Protein AF-A0A3M2E0A0-F1 (afdb_monomer_lite)

pLDDT: mean 79.87, std 16.5, range [24.3, 98.56]

Foldseek 3Di:
DDPVPPVCVFVVVQFVFDPPAFDAFDAFDWWKAFQDKFWDPLLCCQWFLPQHPQPADDDDQIRHDFFDKTKMKTKMFTFDDLDQKFQWKKKKWFAFLQWFFQDKAWAAPVLAGDAFDAGGWDFFDDDDSADDDDDDFRPFLQALQLLRFFFKKFFLDQQSFFPPLAAADAQQGAAWQVVNFQAQQLCCVVRVHPRVHTGHDGGRQLSLLLQQAGAADDLDDDDDDQGDSHRFGDQPQQERHPQWFDPASNQWYWDDPDPSHIDTDSHTDGIFHAFAPNGWHADNDIPPDRGHIDNRTDDDRDGQDRHPVRIDDSSTGMMMGTRHMGGGQGMIMMMTMIRGNDPPSHVSNPLQASVKIKMWMTGWGADDDDDDDGGNGHHSSNGHIHMDMDGSQKGWDKDWPGQEDEAFDKIKIKIKIAGSTQAKFAFKKKKKAKDLAFKFWDDKPPDWDDDRVRRMTMDTDGIHHRGRMDMMMTMIGTHDCPSQKIKMKMWMDTPSNNVTHMGIDMHGYWWDWDWDKAKAWVPQEDEAFDKIKIKMKIFTQTNFWWADDQPWKKKKFWPPQKDWDAQFKDKQNHTAHFFDDDPPMGIGRPPDDTAGHGGMMMIMTMMTGHNPDDFDKHWMKIWTWIATPISGHTDIDMDTRHHIHTYPFAAAAFWDWDDDAAFFAFKTKTFGPADFQKKKFKDKSNHGQFIWTDDPRMTMTGRGRGDHFQIWIWMWIDHVGHYIHPIHDTHTHHYQAQQAVQDPPQPPPFGHPPRQPQDPDRNHSTRHDQQQQQAPQAQPQPPPAGHPPSQPCDPDRRHNDSDDQQQQARQQPQQPPPAGHPPSQPLDPDRRHNDSDDFQQQQRQAPPQPPPDGHPPRQCQDFFSRHNTSDRDDDDQQQQFAEEEEEEELALQQQDFLADSPGRQLALCAPQALGHAAACVRHPDDRGPSPGSCGGNNSQQLLLVLCQLVPDLRHWYWYKYQDDDQDFAAGADGADDQRHAHDPDPDAFPCPDCRLEIDGGGHTDNPCSVLVNQQRVNYFPDDDTDHRPRTSYRHRYGFDNLLRHLVNVLVRVVVVLVPDPLSVQRHAEYEYEDAFDHRNPHDLLVSLLSCVVVVYAYAYEHESHDDPVGQVSSQSNNVSSPNHGHHYDRGSNSSNVVVVVVSVVRQFDAFQDQDDGSRSPDHNVVAVQAQPKDWPPDDDPNTDIDGWGGDPVRHYTDD

Sequence (1199 aa):
MTERQRHTWFAAVLYAGSALVAANARGDSVAQVQTSKRITAETVALIDPESGTSTGGGSSEVRLAVGDVITFRFQFTPVPNGAVRGLGGYITDYIPPNTQVVGARIVDRFGNTVTPRPGGLTADGWGQRGPGNFPPPLQEGSMSQLYADTGIFFSTDPRTARNPSDQLITVFNGIPMNPPPTGGNQLDERLGIPNGGTLYAHNQWDWVQTMAFGTKGELGPPVGGDIRVDGKGNTPHRYGSAVAGPDTWYGLEATQTGADLIEAAGNTGPWQRIYYPGSTTGVGSAATGAGTATRVGVPTAAGWDLSVDNPLPVGTNAVRYAVGELVVGEEYFAEISLKVLGLPLDPGLGTSGANANCAEVFGGDGSATSETKGGKDNPWRYFVPSPACVRLDLLFEVDVDKILAVVGDQLTYTIRVKNLSLSNHTNVVITDTYETGEVSFVSATGAPAVDTGTGTITWTIPTLAPSDEYTFTVVVDVTGTGDGSTLNRGTFVSTELPAGFSTIALTDLGQRALLHLDLTPSPSAAMPGATVSFTGTIRNDGNGDTAIDGQSAYVVTLPPGFSIVPGTSRIDGSPVPDPTGPGPRYTYTSGLVAPAAGASVTLTFDAAIDPTVSTGIYTSCLETWLRDVGFGKDINDARCTLGAIAVGAQRSDPPVVQAPLVTGDTCVSGTTTEADGTLIEVLVNGIIRGTATAAGGTWTVCGLPALYGGQHVTATATAPGELQSPESAPVIVDGRYACNDGADNDGDGIADFPGDPGCADPVDDDETDVPPECSDGIDNDGDGATDFPDDPSCSNADDTTESGLPECSDGIDNDGDGAADFPADTGCSDANDANEIDFAACQNGVDDDGDGFVDFPDDPGCHSAFDDDEVDLSFTPGDIRARMLLVFDTSGSMNWNTCGQNTFTGGDGSLECPGADVACSECSASGCGDGMANDSRLAKVKAGITNVISGFGEVDYALMRFHQRATAFACPRSNASLGAGGWQGGGAAPCGGGFAAGDLLVSFADDNKNTILRWIDGQSNYAGTPPPGMDWELRGTGTTPIAGTLASALAYLSSVQAADPVVSCRPYRVILVTDGEETCGGDPEAAAAALLAAGIPVHVIGFATTDPSIVANLDAIATAGGTGAAIVVSDDAALSAAMADIITDTVLVEQCNGLDDDCDGEIDEDFPDLGATCDNGELGVCRTTGTRVCRADGAGTTC

Structure (mmCIF, N/CA/C/O backbone):
data_AF-A0A3M2E0A0-F1
#
_entry.id   AF-A0A3M2E0A0-F1
#
loop_
_atom_site.group_PDB
_atom_site.id
_atom_site.type_symbol
_atom_site.label_atom_id
_atom_site.label_alt_id
_atom_site.label_comp_id
_atom_site.label_asym_id
_atom_site.label_entity_id
_atom_site.label_seq_id
_atom_site.pdbx_PDB_ins_code
_atom_site.Cartn_x
_atom_site.Cartn_y
_atom_site.Cartn_z
_atom_site.occupancy
_atom_site.B_iso_or_equiv
_atom_site.auth_seq_id
_atom_site.auth_comp_id
_atom_site.auth_asym_id
_atom_site.auth_atom_id
_atom_site.pdbx_PDB_model_num
ATOM 1 N N . MET A 1 1 ? -36.150 22.123 -7.046 1.00 25.14 1 MET A N 1
ATOM 2 C CA . MET A 1 1 ? -35.017 21.974 -6.112 1.00 25.14 1 MET A CA 1
ATOM 3 C C . MET A 1 1 ? -34.275 20.750 -6.591 1.00 25.14 1 MET A C 1
ATOM 5 O O . MET A 1 1 ? -34.850 19.672 -6.535 1.00 25.14 1 MET A O 1
ATOM 9 N N . THR A 1 2 ? -33.147 20.961 -7.262 1.00 24.64 2 THR A N 1
ATOM 10 C CA . THR A 1 2 ? -32.392 19.919 -7.967 1.00 24.64 2 THR A CA 1
ATOM 11 C C . THR A 1 2 ? -31.739 18.962 -6.969 1.00 24.64 2 THR A C 1
ATOM 13 O O . THR A 1 2 ? -31.379 19.373 -5.866 1.00 24.64 2 THR A O 1
ATOM 16 N N . GLU A 1 3 ? -31.617 17.694 -7.358 1.00 27.42 3 GLU A N 1
ATOM 17 C CA . GLU A 1 3 ? -31.048 16.568 -6.591 1.00 27.42 3 GLU A CA 1
ATOM 18 C C . GLU A 1 3 ? -29.735 16.909 -5.862 1.00 27.42 3 GLU A C 1
ATOM 20 O O . GLU A 1 3 ? -29.556 16.517 -4.713 1.00 27.42 3 GLU A O 1
ATOM 25 N N . ARG A 1 4 ? -28.901 17.784 -6.447 1.00 32.38 4 ARG A N 1
ATOM 26 C CA . ARG A 1 4 ? -27.647 18.299 -5.859 1.00 32.38 4 ARG A CA 1
ATOM 27 C C . ARG A 1 4 ? -27.775 19.004 -4.496 1.00 32.38 4 ARG A C 1
ATOM 29 O O . ARG A 1 4 ? -26.770 19.152 -3.818 1.00 32.38 4 ARG A O 1
ATOM 36 N N . GLN A 1 5 ? -28.960 19.465 -4.079 1.00 26.44 5 GLN A N 1
ATOM 37 C CA . GLN A 1 5 ? -29.132 20.186 -2.801 1.00 26.44 5 GLN A CA 1
ATOM 38 C C . GLN A 1 5 ? -29.616 19.319 -1.627 1.00 26.44 5 GLN A C 1
ATOM 40 O O . GLN A 1 5 ? -29.728 19.834 -0.513 1.00 26.44 5 GLN A O 1
ATOM 45 N N . ARG A 1 6 ? -29.926 18.030 -1.838 1.00 27.55 6 ARG A N 1
ATOM 46 C CA . ARG A 1 6 ? -30.378 17.149 -0.743 1.00 27.55 6 ARG A CA 1
ATOM 47 C C . ARG A 1 6 ? -29.223 16.504 0.028 1.00 27.55 6 ARG A C 1
ATOM 49 O O . ARG A 1 6 ? -29.350 16.347 1.237 1.00 27.55 6 ARG A O 1
ATOM 56 N N . HIS A 1 7 ? -28.088 16.228 -0.615 1.00 36.44 7 HIS A N 1
ATOM 57 C CA . HIS A 1 7 ? -26.983 15.475 0.005 1.00 36.44 7 HIS A CA 1
ATOM 58 C C . HIS A 1 7 ? -26.008 16.327 0.824 1.00 36.44 7 HIS A C 1
ATOM 60 O O . HIS A 1 7 ? -25.312 15.814 1.693 1.00 36.44 7 HIS A O 1
ATOM 66 N N . THR A 1 8 ? -26.057 17.654 0.690 1.00 31.89 8 THR A N 1
ATOM 67 C CA . THR A 1 8 ? -25.352 18.541 1.621 1.00 31.89 8 THR A CA 1
ATOM 68 C C . THR A 1 8 ? -25.995 18.578 3.006 1.00 31.89 8 THR A C 1
ATOM 70 O O . THR A 1 8 ? -25.327 18.984 3.938 1.00 31.89 8 THR A O 1
ATOM 73 N N . TRP A 1 9 ? -27.257 18.170 3.202 1.00 25.09 9 TRP A N 1
ATOM 74 C CA . TRP A 1 9 ? -27.895 18.274 4.526 1.00 25.09 9 TRP A CA 1
ATOM 75 C C . TRP A 1 9 ? -27.531 17.145 5.497 1.00 25.09 9 TRP A C 1
ATOM 77 O O . TRP A 1 9 ? -27.616 17.375 6.698 1.00 25.09 9 TRP A O 1
ATOM 87 N N . PHE A 1 10 ? -27.074 15.982 5.026 1.00 28.97 10 PHE A N 1
ATOM 88 C CA . PHE A 1 10 ? -26.612 14.914 5.923 1.00 28.97 10 PHE A CA 1
ATOM 89 C C . PHE A 1 10 ? -25.120 15.055 6.266 1.00 28.97 10 PHE A C 1
ATOM 91 O O . PHE A 1 10 ? -24.781 15.035 7.446 1.00 28.97 10 PHE A O 1
ATOM 98 N N . ALA A 1 11 ? -24.254 15.388 5.300 1.00 27.83 11 ALA A N 1
ATOM 99 C CA . ALA A 1 11 ? -22.846 15.698 5.584 1.00 27.83 11 ALA A CA 1
ATOM 100 C C . ALA A 1 11 ? -22.642 17.064 6.286 1.00 27.83 11 ALA A C 1
ATOM 102 O O . ALA A 1 11 ? -21.771 17.192 7.146 1.00 27.83 11 ALA A O 1
ATOM 103 N N . ALA A 1 12 ? -23.461 18.091 5.999 1.00 26.39 12 ALA A N 1
ATOM 104 C CA . ALA A 1 12 ? -23.314 19.396 6.663 1.00 26.39 12 ALA A CA 1
ATOM 105 C C . ALA A 1 12 ? -23.907 19.442 8.080 1.00 26.39 12 ALA A C 1
ATOM 107 O O . ALA A 1 12 ? -23.484 20.286 8.864 1.00 26.39 12 ALA A O 1
ATOM 108 N N . VAL A 1 13 ? -24.837 18.552 8.454 1.00 25.62 13 VAL A N 1
ATOM 109 C CA . VAL A 1 13 ? -25.300 18.457 9.857 1.00 25.62 13 VAL A CA 1
ATOM 110 C C . VAL A 1 13 ? -24.281 17.714 10.732 1.00 25.62 13 VAL A C 1
ATOM 112 O O . VAL A 1 13 ? -24.171 18.023 11.916 1.00 25.62 13 VAL A O 1
ATOM 115 N N . LEU A 1 14 ? -23.454 16.849 10.139 1.00 31.02 14 LEU A N 1
ATOM 116 C CA . LEU A 1 14 ? -22.340 16.162 10.801 1.00 31.02 14 LEU A CA 1
ATOM 117 C C . LEU A 1 14 ? -21.135 17.077 11.119 1.00 31.02 14 LEU A C 1
ATOM 119 O O . LEU A 1 14 ? -20.383 16.789 12.044 1.00 31.02 14 LEU A O 1
ATOM 123 N N . TYR A 1 15 ? -20.987 18.218 10.431 1.00 29.98 15 TYR A N 1
ATOM 124 C CA . TYR A 1 15 ? -19.846 19.137 10.615 1.00 29.98 15 TYR A CA 1
ATOM 125 C C . TYR A 1 15 ? -20.199 20.554 11.109 1.00 29.98 15 TYR A C 1
ATOM 127 O O . TYR A 1 15 ? -19.306 21.292 11.526 1.00 29.98 15 TYR A O 1
ATOM 135 N N . ALA A 1 16 ? -21.471 20.971 11.116 1.00 24.30 16 ALA A N 1
ATOM 136 C CA . ALA A 1 16 ? -21.845 22.358 11.443 1.00 24.30 16 ALA A CA 1
ATOM 137 C C . ALA A 1 16 ? -21.945 22.693 12.951 1.00 24.30 16 ALA A C 1
ATOM 139 O O . ALA A 1 16 ? -22.245 23.836 13.300 1.00 24.30 16 ALA A O 1
ATOM 140 N N . GLY A 1 17 ? -21.711 21.735 13.856 1.00 25.11 17 GLY A N 1
ATOM 141 C CA . GLY A 1 17 ? -21.880 21.929 15.306 1.00 25.11 17 GLY A CA 1
ATOM 142 C C . GLY A 1 17 ? -20.616 22.289 16.094 1.00 25.11 17 GLY A C 1
ATOM 143 O O . GLY A 1 17 ? -20.716 22.779 17.219 1.00 25.11 17 GLY A O 1
ATOM 144 N N . SER A 1 18 ? -19.431 22.078 15.527 1.00 31.61 18 SER A N 1
ATOM 145 C CA . SER A 1 18 ? -18.175 22.119 16.281 1.00 31.61 18 SER A CA 1
ATOM 146 C C . SER A 1 18 ? -17.355 23.339 15.884 1.00 31.61 18 SER A C 1
ATOM 148 O O . SER A 1 18 ? -16.418 23.256 15.095 1.00 31.61 18 SER A O 1
ATOM 150 N N . ALA A 1 19 ? -17.688 24.499 16.452 1.00 30.17 19 ALA A N 1
ATOM 151 C CA . ALA A 1 19 ? -16.702 25.565 16.569 1.00 30.17 19 ALA A CA 1
ATOM 152 C C . ALA A 1 19 ? -15.545 25.013 17.422 1.00 30.17 19 ALA A C 1
ATOM 154 O O . ALA A 1 19 ? -15.655 24.932 18.644 1.00 30.17 19 ALA A O 1
ATOM 155 N N . LEU A 1 20 ? -14.475 24.559 16.765 1.00 35.03 20 LEU A N 1
ATOM 156 C CA . LEU A 1 20 ? -13.244 24.072 17.385 1.00 35.03 20 LEU A CA 1
ATOM 157 C C . LEU A 1 20 ? -12.615 25.210 18.199 1.00 35.03 20 LEU A C 1
ATOM 159 O O . LEU A 1 20 ? -11.850 26.023 17.685 1.00 35.03 20 LEU A O 1
ATOM 163 N N . VAL A 1 21 ? -12.955 25.296 19.487 1.00 29.75 21 VAL A N 1
ATOM 164 C CA . VAL A 1 21 ? -12.311 26.216 20.432 1.00 29.75 21 VAL A CA 1
ATOM 165 C C . VAL A 1 21 ? -11.002 25.584 20.932 1.00 29.75 21 VAL A C 1
ATOM 167 O O . VAL A 1 21 ? -10.935 24.943 21.976 1.00 29.75 21 VAL A O 1
ATOM 170 N N . ALA A 1 22 ? -9.970 25.753 20.106 1.00 34.12 22 ALA A N 1
ATOM 171 C CA . ALA A 1 22 ? -8.659 26.324 20.427 1.00 34.12 22 ALA A CA 1
ATOM 172 C C . ALA A 1 22 ? -7.870 25.803 21.663 1.00 34.12 22 ALA A C 1
ATOM 174 O O . ALA A 1 22 ? -8.079 26.250 22.791 1.00 34.12 22 ALA A O 1
ATOM 175 N N . ALA A 1 23 ? -6.817 25.004 21.436 1.00 28.98 23 ALA A N 1
ATOM 176 C CA . ALA A 1 23 ? -5.549 25.091 22.184 1.00 28.98 23 ALA A CA 1
ATOM 177 C C . ALA A 1 23 ? -4.416 25.203 21.162 1.00 28.98 23 ALA A C 1
ATOM 179 O O . ALA A 1 23 ? -4.666 25.016 19.977 1.00 28.98 23 ALA A O 1
ATOM 180 N N . ASN A 1 24 ? -3.239 25.640 21.621 1.00 35.62 24 ASN A N 1
ATOM 181 C CA . ASN A 1 24 ? -2.112 26.068 20.785 1.00 35.62 24 ASN A CA 1
ATOM 182 C C . ASN A 1 24 ? -1.784 25.019 19.720 1.00 35.62 24 ASN A C 1
ATOM 184 O O . ASN A 1 24 ? -2.151 23.884 19.890 1.00 35.62 24 ASN A O 1
ATOM 188 N N . ALA A 1 25 ? -1.088 25.352 18.646 1.00 33.66 25 ALA A N 1
ATOM 189 C CA . ALA A 1 25 ? -0.454 24.368 17.771 1.00 33.66 25 ALA A CA 1
ATOM 190 C C . ALA A 1 25 ? 0.677 25.078 17.032 1.00 33.66 25 ALA A C 1
ATOM 192 O O . ALA A 1 25 ? 0.616 26.297 16.841 1.00 33.66 25 ALA A O 1
ATOM 193 N N . ARG A 1 26 ? 1.748 24.336 16.743 1.00 46.25 26 ARG A N 1
ATOM 194 C CA . ARG A 1 26 ? 2.978 24.848 16.137 1.00 46.25 26 ARG A CA 1
ATOM 195 C C . ARG A 1 26 ? 3.274 24.022 14.891 1.00 46.25 26 ARG A C 1
ATOM 197 O O . ARG A 1 26 ? 3.726 22.892 15.023 1.00 46.25 26 ARG A O 1
ATOM 204 N N . GLY A 1 27 ? 3.000 24.569 13.714 1.00 44.56 27 GLY A N 1
ATOM 205 C CA . GLY A 1 27 ? 3.701 24.165 12.498 1.00 44.56 27 GLY A CA 1
ATOM 206 C C . GLY A 1 27 ? 4.791 25.191 12.203 1.00 44.56 27 GLY A C 1
ATOM 207 O O . GLY A 1 27 ? 4.500 26.388 12.213 1.00 44.56 27 GLY A O 1
ATOM 208 N N . ASP A 1 28 ? 6.017 24.718 11.973 1.00 57.56 28 ASP A N 1
ATOM 209 C CA . ASP A 1 28 ? 7.123 25.532 11.453 1.00 57.56 28 ASP A CA 1
ATOM 210 C C . ASP A 1 28 ? 7.545 24.983 10.066 1.00 57.56 28 ASP A C 1
ATOM 212 O O . ASP A 1 28 ? 6.786 24.271 9.405 1.00 57.56 28 ASP A O 1
ATOM 216 N N . SER A 1 29 ? 8.736 25.334 9.580 1.00 66.44 29 SER A N 1
ATOM 217 C CA . SER A 1 29 ? 9.202 24.988 8.233 1.00 66.44 29 SER A CA 1
ATOM 218 C C . SER A 1 29 ? 9.464 23.487 8.083 1.00 66.44 29 SER A C 1
ATOM 220 O O . SER A 1 29 ? 10.291 22.919 8.799 1.00 66.44 29 SER A O 1
ATOM 222 N N . VAL A 1 30 ? 8.843 22.868 7.079 1.00 75.44 30 VAL A N 1
ATOM 223 C CA . VAL A 1 30 ? 9.239 21.556 6.547 1.00 75.44 30 VAL A CA 1
ATOM 224 C C . VAL A 1 30 ? 9.438 21.712 5.049 1.00 75.44 30 VAL A C 1
ATOM 226 O O . VAL A 1 30 ? 8.590 22.270 4.350 1.00 75.44 30 VAL A O 1
ATOM 229 N N . ALA A 1 31 ? 10.602 21.282 4.583 1.00 79.12 31 ALA A N 1
ATOM 230 C CA . ALA A 1 31 ? 10.926 21.263 3.171 1.00 79.12 31 ALA A CA 1
ATOM 231 C C . ALA A 1 31 ? 10.287 20.046 2.492 1.00 79.12 31 ALA A C 1
ATOM 233 O O . ALA A 1 31 ? 9.833 19.127 3.164 1.00 79.12 31 ALA A O 1
ATOM 234 N N . GLN A 1 32 ? 10.243 20.032 1.164 1.00 86.44 32 GLN A N 1
ATOM 235 C CA . GLN A 1 32 ? 9.711 18.908 0.394 1.00 86.44 32 GLN A CA 1
ATOM 236 C C . GLN A 1 32 ? 10.663 18.583 -0.740 1.00 86.44 32 GLN A C 1
ATOM 238 O O . GLN A 1 32 ? 11.119 19.489 -1.440 1.00 86.44 32 GLN A O 1
ATOM 243 N N . VAL A 1 33 ? 10.939 17.296 -0.913 1.00 88.19 33 VAL A N 1
ATOM 244 C CA . VAL A 1 33 ? 11.729 16.783 -2.027 1.00 88.19 33 VAL A CA 1
ATOM 245 C C . VAL A 1 33 ? 10.869 15.779 -2.774 1.00 88.19 33 VAL A C 1
ATOM 247 O O . VAL A 1 33 ? 10.400 14.805 -2.186 1.00 88.19 33 VAL A O 1
ATOM 250 N N . GLN A 1 34 ? 10.631 16.035 -4.059 1.00 90.38 34 GLN A N 1
ATOM 251 C CA . GLN A 1 34 ? 9.997 15.061 -4.931 1.00 90.38 34 GLN A CA 1
ATOM 252 C C . GLN A 1 34 ? 11.015 13.963 -5.198 1.00 90.38 34 GLN A C 1
ATOM 254 O O . GLN A 1 34 ? 12.001 14.191 -5.896 1.00 90.38 34 GLN A O 1
ATOM 259 N N . THR A 1 35 ? 10.798 12.799 -4.601 1.00 84.12 35 THR A N 1
ATOM 260 C CA . THR A 1 35 ? 11.689 11.653 -4.761 1.00 84.12 35 THR A CA 1
ATOM 261 C C . THR A 1 35 ? 11.424 10.982 -6.097 1.00 84.12 35 THR A C 1
ATOM 263 O O . THR A 1 35 ? 12.356 10.710 -6.842 1.00 84.12 35 THR A O 1
ATOM 266 N N . SER A 1 36 ? 10.157 10.828 -6.484 1.00 85.00 36 SER A N 1
ATOM 267 C CA . SER A 1 36 ? 9.843 10.193 -7.758 1.00 85.00 36 SER A CA 1
ATOM 268 C C . SER A 1 36 ? 8.610 10.759 -8.458 1.00 85.00 36 SER A C 1
ATOM 270 O O . SER A 1 36 ? 7.709 11.386 -7.883 1.00 85.00 36 SER A O 1
ATOM 272 N N . LYS A 1 37 ? 8.591 10.525 -9.767 1.00 91.69 37 LYS A N 1
ATOM 273 C CA . LYS A 1 37 ? 7.400 10.556 -10.599 1.00 91.69 37 LYS A CA 1
ATOM 274 C C . LYS A 1 37 ? 7.448 9.324 -11.485 1.00 91.69 37 LYS A C 1
ATOM 276 O O . LYS A 1 37 ? 8.465 9.088 -12.128 1.00 91.69 37 LYS A O 1
ATOM 281 N N . ARG A 1 38 ? 6.362 8.565 -11.494 1.00 91.00 38 ARG A N 1
ATOM 282 C CA . ARG A 1 38 ? 6.333 7.198 -12.005 1.00 91.00 38 ARG A CA 1
ATOM 283 C C . ARG A 1 38 ? 5.173 6.996 -12.952 1.00 91.00 38 ARG A C 1
ATOM 285 O O . ARG A 1 38 ? 4.136 7.653 -12.814 1.00 91.00 38 ARG A O 1
ATOM 292 N N . ILE A 1 39 ? 5.359 6.087 -13.895 1.00 91.56 39 ILE A N 1
ATOM 293 C CA . ILE A 1 39 ? 4.249 5.468 -14.611 1.00 91.56 39 ILE A CA 1
ATOM 294 C C . ILE A 1 39 ? 3.670 4.382 -13.710 1.00 91.56 39 ILE A C 1
ATOM 296 O O . ILE A 1 39 ? 4.391 3.713 -12.981 1.00 91.56 39 ILE A O 1
ATOM 300 N N . THR A 1 40 ? 2.351 4.278 -13.692 1.00 89.94 40 THR A N 1
ATOM 301 C CA . THR A 1 40 ? 1.657 3.255 -12.901 1.00 89.94 40 THR A CA 1
ATOM 302 C C . THR A 1 40 ? 1.709 1.898 -13.605 1.00 89.94 40 THR A C 1
ATOM 304 O O . THR A 1 40 ? 1.921 1.860 -14.819 1.00 89.94 40 THR A O 1
ATOM 307 N N . ALA A 1 41 ? 1.507 0.799 -12.873 1.00 84.81 41 ALA A N 1
ATOM 308 C CA . ALA A 1 41 ? 1.516 -0.550 -13.447 1.00 84.81 41 ALA A CA 1
ATOM 309 C C . ALA A 1 41 ? 0.488 -0.689 -14.584 1.00 84.81 41 ALA A C 1
ATOM 311 O O . ALA A 1 41 ? 0.793 -1.240 -15.634 1.00 84.81 41 ALA A O 1
ATOM 312 N N . GLU A 1 42 ? -0.677 -0.058 -14.442 1.00 84.62 42 GLU A N 1
ATOM 313 C CA . GLU A 1 42 ? -1.731 -0.031 -15.458 1.00 84.62 42 GLU A CA 1
ATOM 314 C C . GLU A 1 42 ? -1.300 0.733 -16.716 1.00 84.62 42 GLU A C 1
ATOM 316 O O . GLU A 1 42 ? -1.746 0.442 -17.820 1.00 84.62 42 GLU A O 1
ATOM 321 N N . THR A 1 43 ? -0.421 1.727 -16.567 1.00 90.38 43 THR A N 1
ATOM 322 C CA . THR A 1 43 ? 0.154 2.438 -17.718 1.00 90.38 43 THR A CA 1
ATOM 323 C C . THR A 1 43 ? 1.236 1.619 -18.394 1.00 90.38 43 THR A C 1
ATOM 325 O O . THR A 1 43 ? 1.313 1.661 -19.615 1.00 90.38 43 THR A O 1
ATOM 328 N N . VAL A 1 44 ? 2.050 0.890 -17.624 1.00 89.19 44 VAL A N 1
ATOM 329 C CA . VAL A 1 44 ? 3.056 -0.038 -18.157 1.00 89.19 44 VAL A CA 1
ATOM 330 C C . VAL A 1 44 ? 2.365 -1.116 -18.987 1.00 89.19 44 VAL A C 1
ATOM 332 O O . VAL A 1 44 ? 2.647 -1.204 -20.174 1.00 89.19 44 VAL A O 1
ATOM 335 N N . ALA A 1 45 ? 1.381 -1.814 -18.416 1.00 79.62 45 ALA A N 1
ATOM 336 C CA . ALA A 1 45 ? 0.601 -2.848 -19.100 1.00 79.62 45 ALA A CA 1
ATOM 337 C C . ALA A 1 45 ? -0.179 -2.333 -20.322 1.00 79.62 45 ALA A C 1
ATOM 339 O O . ALA A 1 45 ? -0.518 -3.080 -21.227 1.00 79.62 45 ALA A O 1
ATOM 340 N N . LEU A 1 46 ? -0.480 -1.035 -20.390 1.00 84.88 46 LEU A N 1
ATOM 341 C CA . LEU A 1 46 ? -1.118 -0.455 -21.569 1.00 84.88 46 LEU A CA 1
ATOM 342 C C . LEU A 1 46 ? -0.131 -0.224 -22.723 1.00 84.88 46 LEU A C 1
ATOM 344 O O . LEU A 1 46 ? -0.517 -0.336 -23.888 1.00 84.88 46 LEU A O 1
ATOM 348 N N . ILE A 1 47 ? 1.107 0.179 -22.418 1.00 87.88 47 ILE A N 1
ATOM 349 C CA . ILE A 1 47 ? 2.065 0.692 -23.415 1.00 87.88 47 ILE A CA 1
ATOM 350 C C . ILE A 1 47 ? 3.262 -0.218 -23.663 1.00 87.88 47 ILE A C 1
ATOM 352 O O . ILE A 1 47 ? 4.112 0.135 -24.487 1.00 87.88 47 ILE A O 1
ATOM 356 N N . ASP A 1 48 ? 3.350 -1.334 -22.942 1.00 86.94 48 ASP A N 1
ATOM 357 C CA . ASP A 1 48 ? 4.402 -2.321 -23.118 1.00 86.94 48 ASP A CA 1
ATOM 358 C C . ASP A 1 48 ? 4.505 -2.715 -24.605 1.00 86.94 48 ASP A C 1
ATOM 360 O O . ASP A 1 48 ? 3.487 -2.930 -25.271 1.00 86.94 48 ASP A O 1
ATOM 364 N N . PRO A 1 49 ? 5.703 -2.688 -25.204 1.00 83.50 49 PRO A N 1
ATOM 365 C CA . PRO A 1 49 ? 5.816 -2.862 -26.642 1.00 83.50 49 PRO A CA 1
ATOM 366 C C . PRO A 1 49 ? 5.440 -4.279 -27.095 1.00 83.50 49 PRO A C 1
ATOM 368 O O . PRO A 1 49 ? 4.883 -4.407 -28.190 1.00 83.50 49 PRO A O 1
ATOM 371 N N . GLU A 1 50 ? 5.672 -5.297 -26.267 1.00 78.75 50 GLU A N 1
ATOM 372 C CA . GLU A 1 50 ? 5.341 -6.695 -26.564 1.00 78.75 50 GLU A CA 1
ATOM 373 C C . GLU A 1 50 ? 3.927 -7.019 -26.087 1.00 78.75 50 GLU A C 1
ATOM 375 O O . GLU A 1 50 ? 3.062 -7.314 -26.915 1.00 78.75 50 GLU A O 1
ATOM 380 N N . SER A 1 51 ? 3.650 -6.797 -24.808 1.00 69.31 51 SER A N 1
ATOM 381 C CA . SER A 1 51 ? 2.420 -7.258 -24.165 1.00 69.31 51 SER A CA 1
ATOM 382 C C . SER A 1 51 ? 1.332 -6.175 -24.036 1.00 69.31 51 SER A C 1
ATOM 384 O O . SER A 1 51 ? 0.189 -6.418 -23.669 1.00 69.31 51 SER A O 1
ATOM 386 N N . GLY A 1 52 ? 1.636 -4.927 -24.400 1.00 72.12 52 GLY A N 1
ATOM 387 C CA . GLY A 1 52 ? 0.748 -3.805 -24.110 1.00 72.12 52 GLY A CA 1
ATOM 388 C C . GLY A 1 52 ? -0.570 -3.821 -24.887 1.00 72.12 52 GLY A C 1
ATOM 389 O O . GLY A 1 52 ? -0.600 -4.001 -26.104 1.00 72.12 52 GLY A O 1
ATOM 390 N N . THR A 1 53 ? -1.688 -3.503 -24.239 1.00 75.06 53 THR A N 1
ATOM 391 C CA . THR A 1 53 ? -3.010 -3.563 -24.903 1.00 75.06 53 THR A CA 1
ATOM 392 C C . THR A 1 53 ? -3.341 -2.379 -25.808 1.00 75.06 53 THR A C 1
ATOM 394 O O . THR A 1 53 ? -4.346 -2.375 -26.530 1.00 75.06 53 THR A O 1
ATOM 397 N N . SER A 1 54 ? -2.492 -1.349 -25.846 1.00 80.88 54 SER A N 1
ATOM 398 C CA . SER A 1 54 ? -2.677 -0.256 -26.795 1.00 80.88 54 SER A CA 1
ATOM 399 C C . SER A 1 54 ? -2.502 -0.741 -28.236 1.00 80.88 54 SER A C 1
ATOM 401 O O . SER A 1 54 ? -1.495 -1.330 -28.620 1.00 80.88 54 SER A O 1
ATOM 403 N N . THR A 1 55 ? -3.456 -0.392 -29.097 1.00 74.75 55 THR A N 1
ATOM 404 C CA . THR A 1 55 ? -3.381 -0.656 -30.549 1.00 74.75 55 THR A CA 1
ATOM 405 C C . THR A 1 55 ? -2.588 0.416 -31.315 1.00 74.75 55 THR A C 1
ATOM 407 O O . THR A 1 55 ? -2.557 0.436 -32.552 1.00 74.75 55 THR A O 1
ATOM 410 N N . GLY A 1 56 ? -1.975 1.369 -30.609 1.00 68.06 56 GLY A N 1
ATOM 411 C CA . GLY A 1 56 ? -1.159 2.422 -31.206 1.00 68.06 56 GLY A CA 1
ATOM 412 C C . GLY A 1 56 ? 0.258 1.948 -31.530 1.00 68.06 56 GLY A C 1
ATOM 413 O O . GLY A 1 56 ? 0.838 1.190 -30.778 1.00 68.06 56 GLY A O 1
ATOM 414 N N . GLY A 1 57 ? 0.860 2.403 -32.638 1.00 59.19 57 GLY A N 1
ATOM 415 C CA . GLY A 1 57 ? 2.230 1.961 -32.986 1.00 59.19 57 GLY A CA 1
ATOM 416 C C . GLY A 1 57 ? 2.782 2.367 -34.357 1.00 59.19 57 GLY A C 1
ATOM 417 O O . GLY A 1 57 ? 3.917 2.059 -34.697 1.00 59.19 57 GLY A O 1
ATOM 418 N N . GLY A 1 58 ? 2.021 3.095 -35.181 1.00 49.12 58 GLY A N 1
ATOM 419 C CA . GLY A 1 58 ? 2.432 3.387 -36.562 1.00 49.12 58 GLY A CA 1
ATOM 420 C C . GLY A 1 58 ? 3.415 4.553 -36.769 1.00 49.12 58 GLY A C 1
ATOM 421 O O . GLY A 1 58 ? 3.819 4.779 -37.912 1.00 49.12 58 GLY A O 1
ATOM 422 N N . SER A 1 59 ? 3.761 5.343 -35.734 1.00 49.81 59 SER A N 1
ATOM 423 C CA . SER A 1 59 ? 4.625 6.537 -35.900 1.00 49.81 59 SER A CA 1
ATOM 424 C C . SER A 1 59 ? 5.297 7.131 -34.640 1.00 49.81 59 SER A C 1
ATOM 426 O O . SER A 1 59 ? 5.863 8.221 -34.745 1.00 49.81 59 SER A O 1
ATOM 428 N N . SER A 1 60 ? 5.222 6.500 -33.463 1.00 60.53 60 SER A N 1
ATOM 429 C CA . SER A 1 60 ? 5.768 7.003 -32.182 1.00 60.53 60 SER A CA 1
ATOM 430 C C . SER A 1 60 ? 6.780 6.029 -31.570 1.00 60.53 60 SER A C 1
ATOM 432 O O . SER A 1 60 ? 6.761 4.857 -31.901 1.00 60.53 60 SER A O 1
ATOM 434 N N . GLU A 1 61 ? 7.656 6.518 -30.687 1.00 78.69 61 GLU A N 1
ATOM 435 C CA . GLU A 1 61 ? 8.661 5.734 -29.933 1.00 78.69 61 GLU A CA 1
ATOM 436 C C . GLU A 1 61 ? 8.036 4.748 -28.923 1.00 78.69 61 GLU A C 1
ATOM 438 O O . GLU A 1 61 ? 8.723 3.851 -28.463 1.00 78.69 61 GLU A O 1
ATOM 443 N N . VAL A 1 62 ? 6.738 4.888 -28.622 1.00 84.69 62 VAL A N 1
ATOM 444 C CA . VAL A 1 62 ? 5.964 4.098 -27.644 1.00 84.69 62 VAL A CA 1
ATOM 445 C C . VAL A 1 62 ? 4.682 3.569 -28.300 1.00 84.69 62 VAL A C 1
ATOM 447 O O . VAL A 1 62 ? 4.108 4.270 -29.154 1.00 84.69 62 VAL A O 1
ATOM 450 N N . ARG A 1 63 ? 4.226 2.377 -27.881 1.00 85.44 63 ARG A N 1
ATOM 451 C CA . ARG A 1 63 ? 2.943 1.751 -28.248 1.00 85.44 63 ARG A CA 1
ATOM 452 C C . ARG A 1 63 ? 1.786 2.473 -27.541 1.00 85.44 63 ARG A C 1
ATOM 454 O O . ARG A 1 63 ? 1.437 2.171 -26.410 1.00 85.44 63 ARG A O 1
ATOM 461 N N . LEU A 1 64 ? 1.259 3.532 -28.161 1.00 87.44 64 LEU A N 1
ATOM 462 C CA . LEU A 1 64 ? 0.219 4.378 -27.560 1.00 87.44 64 LEU A CA 1
ATOM 463 C C . LEU A 1 64 ? -0.731 4.943 -28.625 1.00 87.44 64 LEU A C 1
ATOM 465 O O . LEU A 1 64 ? -0.292 5.360 -29.704 1.00 87.44 64 LEU A O 1
ATOM 469 N N . ALA A 1 65 ? -2.034 4.991 -28.343 1.00 87.38 65 ALA A N 1
ATOM 470 C CA . ALA A 1 65 ? -3.072 5.460 -29.260 1.00 87.38 65 ALA A CA 1
ATOM 471 C C . ALA A 1 65 ? -3.799 6.711 -28.745 1.00 87.38 65 ALA A C 1
ATOM 473 O O . ALA A 1 65 ? -3.826 7.040 -27.561 1.00 87.38 65 ALA A O 1
ATOM 474 N N . VAL A 1 66 ? -4.430 7.447 -29.666 1.00 89.69 66 VAL A N 1
ATOM 475 C CA . VAL A 1 66 ? -5.336 8.542 -29.292 1.00 89.69 66 VAL A CA 1
ATOM 476 C C . VAL A 1 66 ? -6.598 7.947 -28.679 1.00 89.69 66 VAL A C 1
ATOM 478 O O . VAL A 1 66 ? -7.312 7.204 -29.347 1.00 89.69 66 VAL A O 1
ATOM 481 N N . GLY A 1 67 ? -6.921 8.353 -27.454 1.00 88.69 67 GLY A N 1
ATOM 482 C CA . GLY A 1 67 ? -8.063 7.846 -26.696 1.00 88.69 67 GLY A CA 1
ATOM 483 C C . GLY A 1 67 ? -7.665 7.110 -25.421 1.00 88.69 67 GLY A C 1
ATOM 484 O O . GLY A 1 67 ? -8.446 7.160 -24.470 1.00 88.69 67 GLY A O 1
ATOM 485 N N . ASP A 1 68 ? -6.462 6.541 -25.400 1.00 90.31 68 ASP A N 1
ATOM 486 C CA . ASP A 1 68 ? -5.879 5.815 -24.273 1.00 90.31 68 ASP A CA 1
ATOM 487 C C . ASP A 1 68 ? -5.772 6.696 -23.028 1.00 90.31 68 ASP A C 1
ATOM 489 O O . ASP A 1 68 ? -5.601 7.917 -23.130 1.00 90.31 68 ASP A O 1
ATOM 493 N N . VAL A 1 69 ? -5.883 6.084 -21.849 1.00 92.56 69 VAL A N 1
ATOM 494 C CA . VAL A 1 69 ? -5.732 6.762 -20.558 1.00 92.56 69 VAL A CA 1
ATOM 495 C C . VAL A 1 69 ? -4.466 6.255 -19.887 1.00 92.56 69 VAL A C 1
ATOM 497 O O . VAL A 1 69 ? -4.370 5.084 -19.555 1.00 92.56 69 VAL A O 1
ATOM 500 N N . ILE A 1 70 ? -3.519 7.162 -19.666 1.00 93.31 70 ILE A N 1
ATOM 501 C CA . ILE A 1 70 ? -2.269 6.901 -18.948 1.00 93.31 70 ILE A CA 1
ATOM 502 C C . ILE A 1 70 ? -2.327 7.566 -17.573 1.00 93.31 70 ILE A C 1
ATOM 504 O O . ILE A 1 70 ? -2.832 8.685 -17.441 1.00 93.31 70 ILE A O 1
ATOM 508 N N . THR A 1 71 ? -1.797 6.906 -16.552 1.00 94.12 71 THR A N 1
ATOM 509 C CA . THR A 1 71 ? -1.803 7.377 -15.165 1.00 94.12 71 THR A CA 1
ATOM 510 C C . THR A 1 71 ? -0.380 7.489 -14.626 1.00 94.12 71 THR A C 1
ATOM 512 O O . THR A 1 71 ? 0.435 6.573 -14.735 1.00 94.12 71 THR A O 1
ATOM 515 N N . PHE A 1 72 ? -0.091 8.629 -14.002 1.00 94.81 72 PHE A N 1
ATOM 516 C CA . PHE A 1 72 ? 1.183 8.899 -13.346 1.00 94.81 72 PHE A CA 1
ATOM 517 C C . PHE A 1 72 ? 0.992 9.020 -11.841 1.00 94.81 72 PHE A C 1
ATOM 519 O O . PHE A 1 72 ? 0.038 9.665 -11.396 1.00 94.81 72 PHE A O 1
ATOM 526 N N . ARG A 1 73 ? 1.942 8.478 -11.075 1.00 93.31 73 ARG A N 1
ATOM 527 C CA . ARG A 1 73 ? 2.010 8.611 -9.617 1.00 93.31 73 ARG A CA 1
ATOM 528 C C . ARG A 1 73 ? 3.170 9.517 -9.220 1.00 93.31 73 ARG A C 1
ATOM 530 O O . ARG A 1 73 ? 4.278 9.416 -9.743 1.00 93.31 73 ARG A O 1
ATOM 537 N N . PHE A 1 74 ? 2.900 10.427 -8.297 1.00 93.00 74 PHE A N 1
ATOM 538 C CA . PHE A 1 74 ? 3.877 11.332 -7.699 1.00 93.00 74 PHE A CA 1
ATOM 539 C C . PHE A 1 74 ? 4.202 10.842 -6.299 1.00 93.00 74 PHE A C 1
ATOM 541 O O . PHE A 1 74 ? 3.281 10.500 -5.563 1.00 93.00 74 PHE A O 1
ATOM 548 N N . GLN A 1 75 ? 5.472 10.889 -5.917 1.00 91.12 75 GLN A N 1
ATOM 549 C CA . GLN A 1 75 ? 5.916 10.638 -4.550 1.00 91.12 75 GLN A CA 1
ATOM 550 C C . GLN A 1 75 ? 6.795 11.795 -4.105 1.00 91.12 75 GLN A C 1
ATOM 552 O O . GLN A 1 75 ? 7.688 12.243 -4.834 1.00 91.12 75 GLN A O 1
ATOM 557 N N . PHE A 1 76 ? 6.564 12.268 -2.890 1.00 91.06 76 PHE A N 1
ATOM 558 C CA . PHE A 1 76 ? 7.477 13.205 -2.264 1.00 91.06 76 PHE A CA 1
ATOM 559 C C . PHE A 1 76 ? 7.605 12.958 -0.770 1.00 91.06 76 PHE A C 1
ATOM 561 O O . PHE A 1 76 ? 6.677 12.489 -0.103 1.00 91.06 76 PHE A O 1
ATOM 568 N N . THR A 1 77 ? 8.769 13.344 -0.260 1.00 89.00 77 THR A N 1
ATOM 569 C CA . THR A 1 77 ? 9.159 13.158 1.132 1.00 89.00 77 THR A CA 1
ATOM 570 C C . THR A 1 77 ? 9.337 14.529 1.785 1.00 89.00 77 THR A C 1
ATOM 572 O O . THR A 1 77 ? 10.069 15.380 1.257 1.00 89.00 77 THR A O 1
ATOM 575 N N . PRO A 1 78 ? 8.654 14.809 2.909 1.00 86.94 78 PRO A N 1
ATOM 576 C CA . PRO A 1 78 ? 8.898 16.005 3.696 1.00 86.94 78 PRO A CA 1
ATOM 577 C C . PRO A 1 78 ? 10.209 15.875 4.467 1.00 86.94 78 PRO A C 1
ATOM 579 O O . PRO A 1 78 ? 10.414 14.907 5.185 1.00 86.94 78 PRO A O 1
ATOM 582 N N . VAL A 1 79 ? 11.051 16.900 4.378 1.00 81.75 79 VAL A N 1
ATOM 583 C CA . VAL A 1 79 ? 12.407 16.922 4.932 1.00 81.75 79 VAL A CA 1
ATOM 584 C C . VAL A 1 79 ? 12.490 17.948 6.073 1.00 81.75 79 VAL A C 1
ATOM 586 O O . VAL A 1 79 ? 12.000 19.080 5.926 1.00 81.75 79 VAL A O 1
ATOM 589 N N . PRO A 1 80 ? 13.100 17.613 7.227 1.00 75.75 80 PRO A N 1
ATOM 590 C CA . PRO A 1 80 ? 13.066 18.469 8.405 1.00 75.75 80 PRO A CA 1
ATOM 591 C C . PRO A 1 80 ? 13.855 19.764 8.207 1.00 75.75 80 PRO A C 1
ATOM 593 O O . PRO A 1 80 ? 15.001 19.766 7.764 1.00 75.75 80 PRO A O 1
ATOM 596 N N . ASN A 1 81 ? 13.264 20.883 8.630 1.00 68.44 81 ASN A N 1
ATOM 597 C CA . ASN A 1 81 ? 13.874 22.213 8.547 1.00 68.44 81 ASN A CA 1
ATOM 598 C C . ASN A 1 81 ? 13.619 23.023 9.829 1.00 68.44 81 ASN A C 1
ATOM 600 O O . ASN A 1 81 ? 12.969 24.065 9.864 1.00 68.44 81 ASN A O 1
ATOM 604 N N . GLY A 1 82 ? 14.127 22.506 10.947 1.00 63.12 82 GLY A N 1
ATOM 605 C CA . GLY A 1 82 ? 13.880 23.089 12.270 1.00 63.12 82 GLY A CA 1
ATOM 606 C C . GLY A 1 82 ? 12.520 22.726 12.881 1.00 63.12 82 GLY A C 1
ATOM 607 O O . GLY A 1 82 ? 12.327 23.008 14.066 1.00 63.12 82 GLY A O 1
ATOM 608 N N . ALA A 1 83 ? 11.659 22.039 12.123 1.00 68.31 83 ALA A N 1
ATOM 609 C CA . ALA A 1 83 ? 10.478 21.309 12.575 1.00 68.31 83 ALA A CA 1
ATOM 610 C C . ALA A 1 83 ? 10.319 19.976 11.833 1.00 68.31 83 ALA A C 1
ATOM 612 O O . ALA A 1 83 ? 10.978 19.721 10.826 1.00 68.31 83 ALA A O 1
ATOM 613 N N . VAL A 1 84 ? 9.420 19.150 12.369 1.00 71.00 84 VAL A N 1
ATOM 614 C CA . VAL A 1 84 ? 9.007 17.850 11.822 1.00 71.00 84 VAL A CA 1
ATOM 615 C C . VAL A 1 84 ? 7.570 17.874 11.289 1.00 71.00 84 VAL A C 1
ATOM 617 O O . VAL A 1 84 ? 7.057 16.846 10.864 1.00 71.00 84 VAL A O 1
ATOM 620 N N . ARG A 1 85 ? 6.910 19.043 11.308 1.00 75.44 85 ARG A N 1
ATOM 621 C CA . ARG A 1 85 ? 5.555 19.246 10.775 1.00 75.44 85 ARG A CA 1
ATOM 622 C C . ARG A 1 85 ? 5.443 20.536 9.979 1.00 75.44 85 ARG A C 1
ATOM 624 O O . ARG A 1 85 ? 5.829 21.591 10.480 1.00 75.44 85 ARG A O 1
ATOM 631 N N . GLY A 1 86 ? 4.920 20.428 8.760 1.00 76.12 86 GLY A N 1
ATOM 632 C CA . GLY A 1 86 ? 4.765 21.521 7.802 1.00 76.12 86 GLY A CA 1
ATOM 633 C C . GLY A 1 86 ? 3.318 21.986 7.675 1.00 76.12 86 GLY A C 1
ATOM 634 O O . GLY A 1 86 ? 2.385 21.192 7.773 1.00 76.12 86 GLY A O 1
ATOM 635 N N . LEU A 1 87 ? 3.123 23.280 7.412 1.00 75.06 87 LEU A N 1
ATOM 636 C CA . LEU A 1 87 ? 1.788 23.888 7.360 1.00 75.06 87 LEU A CA 1
ATOM 637 C C . LEU A 1 87 ? 0.969 23.503 6.115 1.00 75.06 87 LEU A C 1
ATOM 639 O O . LEU A 1 87 ? -0.262 23.515 6.174 1.00 75.06 87 LEU A O 1
ATOM 643 N N . GLY A 1 88 ? 1.630 23.159 5.008 1.00 82.00 88 GLY A N 1
ATOM 644 C CA . GLY A 1 88 ? 0.979 22.755 3.764 1.00 82.00 88 GLY A CA 1
ATOM 645 C C . GLY A 1 88 ? 1.953 22.197 2.728 1.00 82.00 88 GLY A C 1
ATOM 646 O O . GLY A 1 88 ? 3.002 22.803 2.489 1.00 82.00 88 GLY A O 1
ATOM 647 N N . GLY A 1 89 ? 1.578 21.079 2.107 1.00 88.81 89 GLY A N 1
ATOM 648 C CA . GLY A 1 89 ? 2.242 20.492 0.944 1.00 88.81 89 GLY A CA 1
ATOM 649 C C . GLY A 1 89 ? 1.519 20.764 -0.365 1.00 88.81 89 GLY A C 1
ATOM 650 O O . GLY A 1 89 ? 0.286 20.696 -0.418 1.00 88.81 89 GLY A O 1
ATOM 651 N N . TYR A 1 90 ? 2.290 21.060 -1.413 1.00 92.12 90 TYR A N 1
ATOM 652 C CA . TYR A 1 90 ? 1.767 21.329 -2.746 1.00 92.12 90 TYR A CA 1
ATOM 653 C C . TYR A 1 90 ? 2.543 20.548 -3.799 1.00 92.12 90 TYR A C 1
ATOM 655 O O . TYR A 1 90 ? 3.759 20.683 -3.894 1.00 92.12 90 TYR A O 1
ATOM 663 N N . ILE A 1 91 ? 1.822 19.804 -4.635 1.00 94.94 91 ILE A N 1
ATOM 664 C CA . ILE A 1 91 ? 2.352 19.165 -5.847 1.00 94.94 91 ILE A CA 1
ATOM 665 C C . ILE A 1 91 ? 1.704 19.842 -7.044 1.00 94.94 91 ILE A C 1
ATOM 667 O O . ILE A 1 91 ? 0.494 20.049 -7.034 1.00 94.94 91 ILE A O 1
ATOM 671 N N . THR A 1 92 ? 2.467 20.173 -8.078 1.00 96.81 92 THR A N 1
ATOM 672 C CA . THR A 1 92 ? 1.945 20.689 -9.347 1.00 96.81 92 THR A CA 1
ATOM 673 C C . THR A 1 92 ? 2.381 19.785 -10.485 1.00 96.81 92 THR A C 1
ATOM 675 O O . THR A 1 92 ? 3.573 19.678 -10.745 1.00 96.81 92 THR A O 1
ATOM 678 N N . ASP A 1 93 ? 1.425 19.176 -11.180 1.00 97.75 93 ASP A N 1
ATOM 679 C CA . ASP A 1 93 ? 1.666 18.506 -12.453 1.00 97.75 93 ASP A CA 1
ATOM 680 C C . ASP A 1 93 ? 1.523 19.480 -13.622 1.00 97.75 93 ASP A C 1
ATOM 682 O O . ASP A 1 93 ? 0.577 20.272 -13.660 1.00 97.75 93 ASP A O 1
ATOM 686 N N . TYR A 1 94 ? 2.443 19.401 -14.583 1.00 97.38 94 TYR A N 1
ATOM 687 C CA . TYR A 1 94 ? 2.419 20.185 -15.813 1.00 97.38 94 TYR A CA 1
ATOM 688 C C . TYR A 1 94 ? 1.847 19.367 -16.968 1.00 97.38 94 TYR A C 1
ATOM 690 O O . TYR A 1 94 ? 2.514 18.478 -17.504 1.00 97.38 94 TYR A O 1
ATOM 698 N N . ILE A 1 95 ? 0.628 19.717 -17.382 1.00 97.56 95 ILE A N 1
ATOM 699 C CA . ILE A 1 95 ? -0.158 18.917 -18.324 1.00 97.56 95 ILE A CA 1
ATOM 700 C C . ILE A 1 95 ? 0.417 19.045 -19.745 1.00 97.56 95 ILE A C 1
ATOM 702 O O . ILE A 1 95 ? 0.480 20.162 -20.273 1.00 97.56 95 ILE A O 1
ATOM 706 N N . PRO A 1 96 ? 0.815 17.930 -20.388 1.00 95.38 96 PRO A N 1
ATOM 707 C CA . PRO A 1 96 ? 1.258 17.926 -21.775 1.00 95.38 96 PRO A CA 1
ATOM 708 C C . PRO A 1 96 ? 0.163 18.445 -22.731 1.00 95.38 96 PRO A C 1
ATOM 710 O O . PRO A 1 96 ? -1.001 18.077 -22.583 1.00 95.38 96 PRO A O 1
ATOM 713 N N . PRO A 1 97 ? 0.487 19.265 -23.749 1.00 93.44 97 PRO A N 1
ATOM 714 C CA . PRO A 1 97 ? -0.519 19.853 -24.640 1.00 93.44 97 PRO A CA 1
ATOM 715 C C . PRO A 1 97 ? -1.377 18.857 -25.433 1.00 93.44 97 PRO A C 1
ATOM 717 O O . PRO A 1 97 ? -2.496 19.203 -25.813 1.00 93.44 97 PRO A O 1
ATOM 720 N N . ASN A 1 98 ? -0.869 17.651 -25.713 1.00 94.38 98 ASN A N 1
ATOM 721 C CA . ASN A 1 98 ? -1.616 16.618 -26.434 1.00 94.38 98 ASN A CA 1
ATOM 722 C C . ASN A 1 98 ? -2.296 15.612 -25.496 1.00 94.38 98 ASN A C 1
ATOM 724 O O . ASN A 1 98 ? -2.555 14.475 -25.890 1.00 94.38 98 ASN A O 1
ATOM 728 N N . THR A 1 99 ? -2.617 16.013 -24.269 1.00 95.94 99 THR A N 1
ATOM 729 C CA . THR A 1 99 ? -3.405 15.200 -23.342 1.00 95.94 99 THR A CA 1
ATOM 730 C C . THR A 1 99 ? -4.573 15.983 -22.753 1.00 95.94 99 THR A C 1
ATOM 732 O O . THR A 1 99 ? -4.711 17.196 -22.928 1.00 95.94 99 THR A O 1
ATOM 735 N N . GLN A 1 100 ? -5.466 15.269 -22.077 1.00 97.12 100 GLN A N 1
ATOM 736 C CA . GLN A 1 100 ? -6.594 15.840 -21.363 1.00 97.12 100 GLN A CA 1
ATOM 737 C C . GLN A 1 100 ? -6.751 15.162 -20.007 1.00 97.12 100 GLN A C 1
ATOM 739 O O . GLN A 1 100 ? -6.808 13.941 -19.927 1.00 97.12 100 GLN A O 1
ATOM 744 N N . VAL A 1 101 ? -6.869 15.943 -18.937 1.00 98.19 101 VAL A N 1
ATOM 745 C CA . VAL A 1 101 ? -7.049 15.387 -17.590 1.00 98.19 101 VAL A CA 1
ATOM 746 C C . VAL A 1 101 ? -8.444 14.772 -17.466 1.00 98.19 101 VAL A C 1
ATOM 748 O O . VAL A 1 101 ? -9.449 15.472 -17.634 1.00 98.19 101 VAL A O 1
ATOM 751 N N . VAL A 1 102 ? -8.490 13.478 -17.150 1.00 96.06 102 VAL A N 1
ATOM 752 C CA . VAL A 1 102 ? -9.718 12.690 -16.926 1.00 96.06 102 VAL A CA 1
ATOM 753 C C . VAL A 1 102 ? -9.843 12.187 -15.488 1.00 96.06 102 VAL A C 1
ATOM 755 O O . VAL A 1 102 ? -10.947 11.857 -15.059 1.00 96.06 102 VAL A O 1
ATOM 758 N N . GLY A 1 103 ? -8.744 12.197 -14.729 1.00 94.81 103 GLY A N 1
ATOM 759 C CA . GLY A 1 103 ? -8.714 11.810 -13.323 1.00 94.81 103 GLY A CA 1
ATOM 760 C C . GLY A 1 103 ? -7.599 12.494 -12.543 1.00 94.81 103 GLY A C 1
ATOM 761 O O . GLY A 1 103 ? -6.573 12.871 -13.107 1.00 94.81 103 GLY A O 1
ATOM 762 N N . ALA A 1 104 ? -7.829 12.685 -11.246 1.00 95.75 104 ALA A N 1
ATOM 763 C CA . ALA A 1 104 ? -6.860 13.223 -10.299 1.00 95.75 104 ALA A CA 1
ATOM 764 C C . ALA A 1 104 ? -7.235 12.762 -8.884 1.00 95.75 104 ALA A C 1
ATOM 766 O O . ALA A 1 104 ? -8.399 12.898 -8.493 1.00 95.75 104 ALA A O 1
ATOM 767 N N . ARG A 1 105 ? -6.274 12.237 -8.118 1.00 93.81 105 ARG A N 1
ATOM 768 C CA . ARG A 1 105 ? -6.499 11.765 -6.741 1.00 93.81 105 ARG A CA 1
ATOM 769 C C . ARG A 1 105 ? -5.277 11.943 -5.845 1.00 93.81 105 ARG A C 1
ATOM 771 O O . ARG A 1 105 ? -4.155 12.056 -6.323 1.00 93.81 105 ARG A O 1
ATOM 778 N N . ILE A 1 106 ? -5.517 11.998 -4.541 1.00 94.50 106 ILE A N 1
ATOM 779 C CA . ILE A 1 106 ? -4.491 11.899 -3.497 1.00 94.50 106 ILE A CA 1
ATOM 780 C C . ILE A 1 106 ? -4.548 10.460 -2.996 1.00 94.50 106 ILE A C 1
ATOM 782 O O . ILE A 1 106 ? -5.646 9.967 -2.726 1.00 94.50 106 ILE A O 1
ATOM 786 N N . VAL A 1 107 ? -3.400 9.796 -2.902 1.00 91.94 107 VAL A N 1
ATOM 787 C CA . VAL A 1 107 ? -3.341 8.377 -2.532 1.00 91.94 107 VAL A CA 1
ATOM 788 C C . VAL A 1 107 ? -2.393 8.128 -1.365 1.00 91.94 107 VAL A C 1
ATOM 790 O O . VAL A 1 107 ? -1.549 8.970 -1.050 1.00 91.94 107 VAL A O 1
ATOM 793 N N . ASP A 1 108 ? -2.569 7.001 -0.682 1.00 86.38 108 ASP A N 1
ATOM 794 C CA . ASP A 1 108 ? -1.564 6.466 0.237 1.00 86.38 108 ASP A CA 1
ATOM 795 C C . ASP A 1 108 ? -0.497 5.650 -0.520 1.00 86.38 108 ASP A C 1
ATOM 797 O O . ASP A 1 108 ? -0.522 5.546 -1.749 1.00 86.38 108 ASP A O 1
ATOM 801 N N . ARG A 1 109 ? 0.461 5.069 0.214 1.00 82.06 109 ARG A N 1
ATOM 802 C CA . ARG A 1 109 ? 1.538 4.250 -0.369 1.00 82.06 109 ARG A CA 1
ATOM 803 C C . ARG A 1 109 ? 1.009 3.026 -1.132 1.00 82.06 109 ARG A C 1
ATOM 805 O O . ARG A 1 109 ? 1.649 2.587 -2.081 1.00 82.06 109 ARG A O 1
ATOM 812 N N . PHE A 1 110 ? -0.153 2.505 -0.746 1.00 80.00 110 PHE A N 1
ATOM 813 C CA . PHE A 1 110 ? -0.785 1.346 -1.375 1.00 80.00 110 PHE A CA 1
ATOM 814 C C . PHE A 1 110 ? -1.646 1.731 -2.587 1.00 80.00 110 PHE A C 1
ATOM 816 O O . PHE A 1 110 ? -2.212 0.864 -3.239 1.00 80.00 110 PHE A O 1
ATOM 823 N N . GLY A 1 111 ? -1.744 3.024 -2.914 1.00 81.38 111 GLY A N 1
ATOM 824 C CA . GLY A 1 111 ? -2.587 3.521 -4.000 1.00 81.38 111 GLY A CA 1
ATOM 825 C C . GLY A 1 111 ? -4.034 3.797 -3.593 1.00 81.38 111 GLY A C 1
ATOM 826 O O . GLY A 1 111 ? -4.813 4.263 -4.425 1.00 81.38 111 GLY A O 1
ATOM 827 N N . ASN A 1 112 ? -4.406 3.604 -2.320 1.00 84.00 112 ASN A N 1
ATOM 828 C CA . ASN A 1 112 ? -5.765 3.886 -1.867 1.00 84.00 112 ASN A CA 1
ATOM 829 C C . ASN A 1 112 ? -6.069 5.368 -1.938 1.00 84.00 112 ASN A C 1
ATOM 831 O O . ASN A 1 112 ? -5.288 6.201 -1.486 1.00 84.00 112 ASN A O 1
ATOM 835 N N . THR A 1 113 ? -7.251 5.701 -2.455 1.00 88.94 113 THR A N 1
ATOM 836 C CA . THR A 1 113 ? -7.721 7.086 -2.476 1.00 88.94 113 THR A CA 1
ATOM 837 C C . THR A 1 113 ? -7.923 7.589 -1.048 1.00 88.94 113 THR A C 1
ATOM 839 O O . THR A 1 113 ? -8.730 7.043 -0.300 1.00 88.94 113 THR A O 1
ATOM 842 N N . VAL A 1 114 ? -7.238 8.674 -0.689 1.00 88.75 114 VAL A N 1
ATOM 843 C CA . VAL A 1 114 ? -7.346 9.310 0.628 1.00 88.75 114 VAL A CA 1
ATOM 844 C C . VAL A 1 114 ? -7.797 10.762 0.511 1.00 88.75 114 VAL A C 1
ATOM 846 O O . VAL A 1 114 ? -7.603 11.443 -0.502 1.00 88.75 114 VAL A O 1
ATOM 849 N N . THR A 1 115 ? -8.412 11.266 1.576 1.00 89.38 115 THR A N 1
ATOM 850 C CA . THR A 1 115 ? -8.741 12.688 1.701 1.00 89.38 115 THR A CA 1
ATOM 851 C C . THR A 1 115 ? -7.486 13.512 2.001 1.00 89.38 115 THR A C 1
ATOM 853 O O . THR A 1 115 ? -6.612 13.024 2.721 1.00 89.38 115 THR A O 1
ATOM 856 N N . PRO A 1 116 ? -7.397 14.778 1.547 1.00 90.44 116 PRO A N 1
ATOM 857 C CA . PRO A 1 116 ? -6.309 15.651 1.965 1.00 90.44 116 PRO A CA 1
ATOM 858 C C . PRO A 1 116 ? -6.331 15.839 3.484 1.00 90.44 116 PRO A C 1
ATOM 860 O O . PRO A 1 116 ? -7.394 15.861 4.116 1.00 90.44 116 PRO A O 1
ATOM 863 N N . ARG A 1 117 ? -5.157 16.038 4.081 1.00 83.94 117 ARG A N 1
ATOM 864 C CA . ARG A 1 117 ? -5.074 16.390 5.496 1.00 83.94 117 ARG A CA 1
ATOM 865 C C . ARG A 1 117 ? -5.620 17.800 5.710 1.00 83.94 117 ARG A C 1
ATOM 867 O O . ARG A 1 117 ? -5.494 18.655 4.833 1.00 83.94 117 ARG A O 1
ATOM 874 N N . PRO A 1 118 ? -6.196 18.104 6.882 1.00 76.19 118 PRO A N 1
ATOM 875 C CA . PRO A 1 118 ? -6.524 19.479 7.222 1.00 76.19 118 PRO A CA 1
ATOM 876 C C . PRO A 1 118 ? -5.274 20.369 7.153 1.00 76.19 118 PRO A C 1
ATOM 878 O O . PRO A 1 118 ? -4.189 19.958 7.560 1.00 76.19 118 PRO A O 1
ATOM 881 N N . GLY A 1 119 ? -5.430 21.609 6.686 1.00 73.62 119 GLY A N 1
ATOM 882 C CA . GLY A 1 119 ? -4.343 22.592 6.668 1.00 73.62 119 GLY A CA 1
ATOM 883 C C . GLY A 1 119 ? -3.712 22.790 8.044 1.00 73.62 119 GLY A C 1
ATOM 884 O O . GLY A 1 119 ? -4.441 22.829 9.044 1.00 73.62 119 GLY A O 1
ATOM 885 N N . GLY A 1 120 ? -2.383 22.904 8.098 1.00 67.44 120 GLY A N 1
ATOM 886 C CA . GLY A 1 120 ? -1.623 22.989 9.343 1.00 67.44 120 GLY A CA 1
ATOM 887 C C . GLY A 1 120 ? -1.998 24.195 10.207 1.00 67.44 120 GLY A C 1
ATOM 888 O O . GLY A 1 120 ? -2.483 25.226 9.733 1.00 67.44 120 GLY A O 1
ATOM 889 N N . LEU A 1 121 ? -1.788 24.055 11.513 1.00 62.72 121 LEU A N 1
ATOM 890 C CA . LEU A 1 121 ? -2.158 25.059 12.507 1.00 62.72 121 LEU A CA 1
ATOM 891 C C . LEU A 1 121 ? -1.036 26.077 12.758 1.00 62.72 121 LEU A C 1
ATOM 893 O O . LEU A 1 121 ? 0.083 25.722 13.117 1.00 62.72 121 LEU A O 1
ATOM 897 N N . THR A 1 122 ? -1.371 27.364 12.670 1.00 59.25 122 THR A N 1
ATOM 898 C CA . THR A 1 122 ? -0.451 28.480 12.950 1.00 59.25 122 THR A CA 1
ATOM 899 C C . THR A 1 122 ? -1.174 29.733 13.480 1.00 59.25 122 THR A C 1
ATOM 901 O O . THR A 1 122 ? -2.349 29.975 13.176 1.00 59.25 122 THR A O 1
ATOM 904 N N . ALA A 1 123 ? -0.483 30.541 14.290 1.00 48.97 123 ALA A N 1
ATOM 905 C CA . ALA A 1 123 ? -0.967 31.813 14.838 1.00 48.97 123 ALA A CA 1
ATOM 906 C C . ALA A 1 123 ? -0.115 32.988 14.323 1.00 48.97 123 ALA A C 1
ATOM 908 O O . ALA A 1 123 ? 1.100 32.851 14.227 1.00 48.97 123 ALA A O 1
ATOM 909 N N . ASP A 1 124 ? -0.719 34.155 14.053 1.00 42.75 124 ASP A N 1
ATOM 910 C CA . ASP A 1 124 ? 0.030 35.370 13.684 1.00 42.75 124 ASP A CA 1
ATOM 911 C C . ASP A 1 124 ? 0.783 35.903 14.918 1.00 42.75 124 ASP A C 1
ATOM 913 O O . ASP A 1 124 ? 0.172 36.371 15.888 1.00 42.75 124 ASP A O 1
ATOM 917 N N . GLY A 1 125 ? 2.115 35.776 14.956 1.00 41.16 125 GLY A N 1
ATOM 918 C CA . GLY A 1 125 ? 2.844 36.157 16.163 1.00 41.16 125 GLY A CA 1
ATOM 919 C C . GLY A 1 125 ? 4.361 35.988 16.186 1.00 41.16 125 GLY A C 1
ATOM 920 O O . GLY A 1 125 ? 4.998 35.363 15.350 1.00 41.16 125 GLY A O 1
ATOM 921 N N . TRP A 1 126 ? 4.955 36.595 17.220 1.00 35.12 126 TRP A N 1
ATOM 922 C CA . TRP A 1 126 ? 6.376 36.492 17.554 1.00 35.12 126 TRP A CA 1
ATOM 923 C C . TRP A 1 126 ? 6.643 35.192 18.321 1.00 35.12 126 TRP A C 1
ATOM 925 O O . TRP A 1 126 ? 6.554 35.172 19.548 1.00 35.12 126 TRP A O 1
ATOM 935 N N . GLY A 1 127 ? 6.987 34.119 17.613 1.00 35.50 127 GLY A N 1
ATOM 936 C CA . GLY A 1 127 ? 7.554 32.915 18.222 1.00 35.50 127 GLY A CA 1
ATOM 937 C C . GLY A 1 127 ? 9.082 32.986 18.299 1.00 35.50 127 GLY A C 1
ATOM 938 O O . GLY A 1 127 ? 9.736 33.447 17.371 1.00 35.50 127 GLY A O 1
ATOM 939 N N . GLN A 1 128 ? 9.690 32.523 19.391 1.00 34.62 128 GLN A N 1
ATOM 940 C CA . GLN A 1 128 ? 11.002 31.880 19.248 1.00 34.62 128 GLN A CA 1
ATOM 941 C C . GLN A 1 128 ? 10.767 30.482 18.663 1.00 34.62 128 GLN A C 1
ATOM 943 O O . GLN A 1 128 ? 9.680 29.941 18.835 1.00 34.62 128 GLN A O 1
ATOM 948 N N . ARG A 1 129 ? 11.781 29.883 18.023 1.00 38.09 129 ARG A N 1
ATOM 949 C CA . ARG A 1 129 ? 11.786 28.452 17.669 1.00 38.09 129 ARG A CA 1
ATOM 950 C C . ARG A 1 129 ? 11.596 27.589 18.933 1.00 38.09 129 ARG A C 1
ATOM 952 O O . ARG A 1 129 ? 12.587 27.130 19.503 1.00 38.09 129 ARG A O 1
ATOM 959 N N . GLY A 1 130 ? 10.365 27.369 19.395 1.00 38.62 130 GLY A N 1
ATOM 960 C CA . GLY A 1 130 ? 10.052 26.530 20.558 1.00 38.62 130 GLY A CA 1
ATOM 961 C C . GLY A 1 130 ? 9.124 27.152 21.619 1.00 38.62 130 GLY A C 1
ATOM 962 O O . GLY A 1 130 ? 8.513 28.200 21.397 1.00 38.62 130 GLY A O 1
ATOM 963 N N . PRO A 1 131 ? 8.992 26.487 22.784 1.00 30.11 131 PRO A N 1
ATOM 964 C CA . PRO A 1 131 ? 7.957 26.774 23.768 1.00 30.11 131 PRO A CA 1
ATOM 965 C C . PRO A 1 131 ? 8.229 28.026 24.594 1.00 30.11 131 PRO A C 1
ATOM 967 O O . PRO A 1 131 ? 9.048 28.031 25.509 1.00 30.11 131 PRO A O 1
ATOM 970 N N . GLY A 1 132 ? 7.482 29.093 24.310 1.00 32.56 132 GLY A N 1
ATOM 971 C CA . GLY A 1 132 ? 7.376 30.276 25.160 1.00 32.56 132 GLY A CA 1
ATOM 972 C C . GLY A 1 132 ? 5.931 30.511 25.600 1.00 32.56 132 GLY A C 1
ATOM 973 O O . GLY A 1 132 ? 5.004 30.359 24.811 1.00 32.56 132 GLY A O 1
ATOM 974 N N . ASN A 1 133 ? 5.730 30.900 26.862 1.00 33.53 133 ASN A N 1
ATOM 975 C CA . ASN A 1 133 ? 4.431 31.362 27.360 1.00 33.53 133 ASN A CA 1
ATOM 976 C C . ASN A 1 133 ? 4.025 32.671 26.659 1.00 33.53 133 ASN A C 1
ATOM 978 O O . ASN A 1 133 ? 4.749 33.664 26.747 1.00 33.53 133 ASN A O 1
ATOM 982 N N . PHE A 1 134 ? 2.849 32.696 26.027 1.00 38.44 134 PHE A N 1
ATOM 983 C CA . PHE A 1 134 ? 2.316 33.878 25.341 1.00 38.44 134 PHE A CA 1
ATOM 984 C C . PHE A 1 134 ? 1.409 34.715 26.268 1.00 38.44 134 PHE A C 1
ATOM 986 O O . PHE A 1 134 ? 0.399 34.204 26.755 1.00 38.44 134 PHE A O 1
ATOM 993 N N . PRO A 1 135 ? 1.698 36.009 26.506 1.00 30.72 135 PRO A N 1
ATOM 994 C CA . PRO A 1 135 ? 0.731 36.946 27.075 1.00 30.72 135 PRO A CA 1
ATOM 995 C C . PRO A 1 135 ? -0.211 37.489 25.974 1.00 30.72 135 PRO A C 1
ATOM 997 O O . PRO A 1 135 ? 0.269 37.829 24.892 1.00 30.72 135 PRO A O 1
ATOM 1000 N N . PRO A 1 136 ? -1.529 37.636 26.221 1.00 30.33 136 PRO A N 1
ATOM 1001 C CA . PRO A 1 136 ? -2.476 38.162 25.231 1.00 30.33 136 PRO A CA 1
ATOM 1002 C C . PRO A 1 136 ? -2.332 39.686 25.008 1.00 30.33 136 PRO A C 1
ATOM 1004 O O . PRO A 1 136 ? -1.887 40.388 25.923 1.00 30.33 136 PRO A O 1
ATOM 1007 N N . PRO A 1 137 ? -2.780 40.235 23.851 1.00 41.62 137 PRO A N 1
ATOM 1008 C CA . PRO A 1 137 ? -3.577 39.582 22.807 1.00 41.62 137 PRO A CA 1
ATOM 1009 C C . PRO A 1 137 ? -2.812 39.368 21.486 1.00 41.62 137 PRO A C 1
ATOM 1011 O O . PRO A 1 137 ? -2.295 40.318 20.899 1.00 41.62 137 PRO A O 1
ATOM 1014 N N . LEU A 1 138 ? -2.818 38.127 20.992 1.00 36.50 138 LEU A N 1
ATOM 1015 C CA . LEU A 1 138 ? -2.558 37.813 19.586 1.00 36.50 138 LEU A CA 1
ATOM 1016 C C . LEU A 1 138 ? -3.798 38.259 18.801 1.00 36.50 138 LEU A C 1
ATOM 1018 O O . LEU A 1 138 ? -4.905 37.792 19.078 1.00 36.50 138 LEU A O 1
ATOM 1022 N N . GLN A 1 139 ? -3.644 39.235 17.910 1.00 38.22 139 GLN A N 1
ATOM 1023 C CA . GLN A 1 139 ? -4.671 39.551 16.926 1.00 38.22 139 GLN A CA 1
ATOM 1024 C C . GLN A 1 139 ? -4.321 38.776 15.656 1.00 38.22 139 GLN A C 1
ATOM 1026 O O . GLN A 1 139 ? -3.239 38.975 15.128 1.00 38.22 139 GLN A O 1
ATOM 1031 N N . GLU A 1 140 ? -5.286 37.982 15.185 1.00 42.75 140 GLU A N 1
ATOM 1032 C CA . GLU A 1 140 ? -5.406 37.389 13.842 1.00 42.75 140 GLU A CA 1
ATOM 1033 C C . GLU A 1 140 ? -4.954 35.917 13.673 1.00 42.75 140 GLU A C 1
ATOM 1035 O O . GLU A 1 140 ? -3.799 35.543 13.820 1.00 42.75 140 GLU A O 1
ATOM 1040 N N . GLY A 1 141 ? -5.915 35.051 13.320 1.00 44.81 141 GLY A N 1
ATOM 1041 C CA . GLY A 1 141 ? -5.700 33.677 12.837 1.00 44.81 141 GLY A CA 1
ATOM 1042 C C . GLY A 1 141 ? -5.573 33.602 11.310 1.00 44.81 141 GLY A C 1
ATOM 1043 O O . GLY A 1 141 ? -6.028 32.637 10.705 1.00 44.81 141 GLY A O 1
ATOM 1044 N N . SER A 1 142 ? -5.037 34.650 10.680 1.00 51.16 142 SER A N 1
ATOM 1045 C CA . SER A 1 142 ? -4.973 34.842 9.221 1.00 51.16 142 SER A CA 1
ATOM 1046 C C . SER A 1 142 ? -4.094 33.808 8.503 1.00 51.16 142 SER A C 1
ATOM 1048 O O . SER A 1 142 ? -4.373 33.462 7.359 1.00 51.16 142 SER A O 1
ATOM 1050 N N . MET A 1 143 ? -3.080 33.257 9.178 1.00 57.50 143 MET A N 1
ATOM 1051 C CA . MET A 1 143 ? -2.128 32.317 8.574 1.00 57.50 143 MET A CA 1
ATOM 1052 C C . MET A 1 143 ? -2.641 30.883 8.447 1.00 57.50 143 MET A C 1
ATOM 1054 O O . MET A 1 143 ? -2.437 30.262 7.409 1.00 57.50 143 MET A O 1
ATOM 1058 N N . SER A 1 144 ? -3.389 30.377 9.433 1.00 62.16 144 SER A N 1
ATOM 1059 C CA . SER A 1 144 ? -4.061 29.073 9.300 1.00 62.16 144 SER A CA 1
ATOM 1060 C C . SER A 1 144 ? -5.092 29.089 8.167 1.00 62.16 144 SER A C 1
ATOM 1062 O O . SER A 1 144 ? -5.409 28.045 7.612 1.00 62.16 144 SER A O 1
ATOM 1064 N N . GLN A 1 145 ? -5.613 30.269 7.800 1.00 67.50 145 GLN A N 1
ATOM 1065 C CA . GLN A 1 145 ? -6.514 30.400 6.652 1.00 67.50 145 GLN A CA 1
ATOM 1066 C C . GLN A 1 145 ? -5.768 30.079 5.358 1.00 67.50 145 GLN A C 1
ATOM 1068 O O . GLN A 1 145 ? -6.337 29.443 4.478 1.00 67.50 145 GLN A O 1
ATOM 1073 N N . LEU A 1 146 ? -4.502 30.494 5.244 1.00 72.31 146 LEU A N 1
ATOM 1074 C CA . LEU A 1 146 ? -3.736 30.401 4.001 1.00 72.31 146 LEU A CA 1
ATOM 1075 C C . LEU A 1 146 ? -3.540 28.963 3.529 1.00 72.31 146 LEU A C 1
ATOM 1077 O O . LEU A 1 146 ? -3.538 28.697 2.331 1.00 72.31 146 LEU A O 1
ATOM 1081 N N . TYR A 1 147 ? -3.417 28.064 4.499 1.00 77.88 147 TYR A N 1
ATOM 1082 C CA . TYR A 1 147 ? -3.264 26.629 4.308 1.00 77.88 147 TYR A CA 1
ATOM 1083 C C . TYR A 1 147 ? -4.595 25.872 4.442 1.00 77.88 147 TYR A C 1
ATOM 1085 O O . TYR A 1 147 ? -4.624 24.653 4.325 1.00 77.88 147 TYR A O 1
ATOM 1093 N N . ALA A 1 148 ? -5.709 26.571 4.699 1.00 76.75 148 ALA A N 1
ATOM 1094 C CA . ALA A 1 148 ? -7.018 25.951 4.896 1.00 76.75 148 ALA A CA 1
ATOM 1095 C C . ALA A 1 148 ? -7.674 25.470 3.596 1.00 76.75 148 ALA A C 1
ATOM 1097 O O . ALA A 1 148 ? -8.611 24.672 3.655 1.00 76.75 148 ALA A O 1
ATOM 1098 N N . ASP A 1 149 ? -7.236 25.970 2.440 1.00 86.38 149 ASP A N 1
ATOM 1099 C CA . ASP A 1 149 ? -7.662 25.455 1.144 1.00 86.38 149 ASP A CA 1
ATOM 1100 C C . ASP A 1 149 ? -6.857 24.188 0.811 1.00 86.38 149 ASP A C 1
ATOM 1102 O O . ASP A 1 149 ? -5.678 24.256 0.478 1.00 86.38 149 ASP A O 1
ATOM 1106 N N . THR A 1 150 ? -7.516 23.034 0.905 1.00 91.44 150 THR A N 1
ATOM 1107 C CA . THR A 1 150 ? -6.956 21.704 0.612 1.00 91.44 150 THR A CA 1
ATOM 1108 C C . THR A 1 150 ? -7.776 21.028 -0.488 1.00 91.44 150 THR A C 1
ATOM 1110 O O . THR A 1 150 ? -8.890 21.474 -0.796 1.00 91.44 150 THR A O 1
ATOM 1113 N N . GLY A 1 151 ? -7.240 19.976 -1.105 1.00 94.31 151 GLY A N 1
ATOM 1114 C CA . GLY A 1 151 ? -7.862 19.274 -2.234 1.00 94.31 151 GLY A CA 1
ATOM 1115 C C . GLY A 1 151 ? -7.120 19.519 -3.546 1.00 94.31 151 GLY A C 1
ATOM 1116 O O . GLY A 1 151 ? -5.921 19.789 -3.540 1.00 94.31 151 GLY A O 1
ATOM 1117 N N . ILE A 1 152 ? -7.820 19.415 -4.676 1.00 97.44 152 ILE A N 1
ATOM 1118 C CA . ILE A 1 152 ? -7.201 19.430 -6.010 1.00 97.44 152 ILE A CA 1
ATOM 1119 C C . ILE A 1 152 ? -7.688 20.642 -6.811 1.00 97.44 152 ILE A C 1
ATOM 1121 O O . ILE A 1 152 ? -8.863 21.012 -6.768 1.00 97.44 152 ILE A O 1
ATOM 1125 N N . PHE A 1 153 ? -6.774 21.268 -7.545 1.00 97.38 153 PHE A N 1
ATOM 1126 C CA . PHE A 1 153 ? -6.994 22.479 -8.326 1.00 97.38 153 PHE A CA 1
ATOM 1127 C C . PHE A 1 153 ? -6.420 22.329 -9.732 1.00 97.38 153 PHE A C 1
ATOM 1129 O O . PHE A 1 153 ? -5.495 21.559 -9.950 1.00 97.38 153 PHE A O 1
ATOM 1136 N N . PHE A 1 154 ? -6.928 23.086 -10.694 1.00 98.19 154 PHE A N 1
ATOM 1137 C CA . PHE A 1 154 ? -6.433 23.103 -12.067 1.00 98.19 154 PHE A CA 1
ATOM 1138 C C . PHE A 1 154 ? -6.366 24.525 -12.613 1.00 98.19 154 PHE A C 1
ATOM 1140 O O . PHE A 1 154 ? -7.029 25.429 -12.105 1.00 98.19 154 PHE A O 1
ATOM 1147 N N . SER A 1 155 ? -5.574 24.734 -13.660 1.00 97.56 155 SER A N 1
ATOM 1148 C CA . SER A 1 155 ? -5.446 26.033 -14.315 1.00 97.56 155 SER A CA 1
ATOM 1149 C C . SER A 1 155 ? -5.339 25.894 -15.830 1.00 97.56 155 SER A C 1
ATOM 1151 O O . SER A 1 155 ? -4.667 25.009 -16.359 1.00 97.56 155 SER A O 1
ATOM 1153 N N . THR A 1 156 ? -5.989 26.823 -16.531 1.00 97.00 156 THR A N 1
ATOM 1154 C CA . THR A 1 156 ? -5.823 27.065 -17.973 1.00 97.00 156 THR A CA 1
ATOM 1155 C C . THR A 1 156 ? -5.090 28.385 -18.245 1.00 97.00 156 THR A C 1
ATOM 1157 O O . THR A 1 156 ? -5.016 28.837 -19.388 1.00 97.00 156 THR A O 1
ATOM 1160 N N . ASP A 1 157 ? -4.630 29.080 -17.201 1.00 94.81 157 ASP A N 1
ATOM 1161 C CA . ASP A 1 157 ? -3.957 30.372 -17.321 1.00 94.81 157 ASP A CA 1
ATOM 1162 C C . ASP A 1 157 ? -2.534 30.167 -17.864 1.00 94.81 157 ASP A C 1
ATOM 1164 O O . ASP A 1 157 ? -1.783 29.373 -17.302 1.00 94.81 157 ASP A O 1
ATOM 1168 N N . PRO A 1 158 ? -2.100 30.867 -18.925 1.00 94.25 158 PRO A N 1
ATOM 1169 C CA . PRO A 1 158 ? -0.751 30.702 -19.471 1.00 94.25 158 PRO A CA 1
ATOM 1170 C C . PRO A 1 158 ? 0.384 30.927 -18.461 1.00 94.25 158 PRO A C 1
ATOM 1172 O O . PRO A 1 158 ? 1.498 30.466 -18.688 1.00 94.25 158 PRO A O 1
ATOM 1175 N N . ARG A 1 159 ? 0.131 31.634 -17.352 1.00 93.25 159 ARG A N 1
ATOM 1176 C CA . ARG A 1 159 ? 1.132 31.888 -16.308 1.00 93.25 159 ARG A CA 1
ATOM 1177 C C . ARG A 1 159 ? 1.476 30.648 -15.486 1.00 93.25 159 ARG A C 1
ATOM 1179 O O . ARG A 1 159 ? 2.553 30.629 -14.903 1.00 93.25 159 ARG A O 1
ATOM 1186 N N . THR A 1 160 ? 0.609 29.639 -15.443 1.00 95.94 160 THR A N 1
ATOM 1187 C CA . THR A 1 160 ? 0.872 28.359 -14.761 1.00 95.94 160 THR A CA 1
ATOM 1188 C C . THR A 1 160 ? 1.483 27.308 -15.689 1.00 95.94 160 THR A C 1
ATOM 1190 O O . THR A 1 160 ? 1.746 26.198 -15.249 1.00 95.94 160 THR A O 1
ATOM 1193 N N . ALA A 1 161 ? 1.729 27.635 -16.962 1.00 95.81 161 ALA A N 1
ATOM 1194 C CA . ALA A 1 161 ? 2.379 26.718 -17.892 1.00 95.81 161 ALA A CA 1
ATOM 1195 C C . ALA A 1 161 ? 3.862 26.494 -17.539 1.00 95.81 161 ALA A C 1
ATOM 1197 O O . ALA A 1 161 ? 4.539 27.410 -17.061 1.00 95.81 161 ALA A O 1
ATOM 1198 N N . ARG A 1 162 ? 4.359 25.287 -17.842 1.00 95.56 162 ARG A N 1
ATOM 1199 C CA . ARG A 1 162 ? 5.746 24.858 -17.606 1.00 95.56 162 ARG A CA 1
ATOM 1200 C C . ARG A 1 162 ? 6.772 25.777 -18.279 1.00 95.56 162 ARG A C 1
ATOM 1202 O O . ARG A 1 162 ? 6.610 26.171 -19.436 1.00 95.56 162 ARG A O 1
ATOM 1209 N N . ASN A 1 163 ? 7.868 26.044 -17.577 1.00 94.38 163 ASN A N 1
ATOM 1210 C CA . ASN A 1 163 ? 9.033 26.781 -18.044 1.00 94.38 163 ASN A CA 1
ATOM 1211 C C . ASN A 1 163 ? 10.336 26.109 -17.544 1.00 94.38 163 ASN A C 1
ATOM 1213 O O . ASN A 1 163 ? 10.497 25.979 -16.331 1.00 94.38 163 ASN A O 1
ATOM 1217 N N . PRO A 1 164 ? 11.277 25.725 -18.431 1.00 94.12 164 PRO A N 1
ATOM 1218 C CA . PRO A 1 164 ? 11.222 25.866 -19.888 1.00 94.12 164 PRO A CA 1
ATOM 1219 C C . PRO A 1 164 ? 10.138 25.000 -20.544 1.00 94.12 164 PRO A C 1
ATOM 1221 O O . PRO A 1 164 ? 9.759 23.935 -20.058 1.00 94.12 164 PRO A O 1
ATOM 1224 N N . SER A 1 165 ? 9.616 25.475 -21.676 1.00 91.69 165 SER A N 1
ATOM 1225 C CA . SER A 1 165 ? 8.630 24.719 -22.454 1.00 91.69 165 SER A CA 1
ATOM 1226 C C . SER A 1 165 ? 9.274 23.645 -23.331 1.00 91.69 165 SER A C 1
ATOM 1228 O O . SER A 1 165 ? 8.572 22.751 -23.787 1.00 91.69 165 SER A O 1
ATOM 1230 N N . ASP A 1 166 ? 10.581 23.734 -23.579 1.00 91.06 166 ASP A N 1
ATOM 1231 C CA . ASP A 1 166 ? 11.319 22.941 -24.566 1.00 91.06 166 ASP A CA 1
ATOM 1232 C C . ASP A 1 166 ? 12.336 21.956 -23.977 1.00 91.06 166 ASP A C 1
ATOM 1234 O O . ASP A 1 166 ? 13.065 21.300 -24.718 1.00 91.06 166 ASP A O 1
ATOM 1238 N N . GLN A 1 167 ? 12.393 21.835 -22.650 1.00 90.38 167 GLN A N 1
ATOM 1239 C CA . GLN A 1 167 ? 13.284 20.920 -21.937 1.00 90.38 167 GLN A CA 1
ATOM 1240 C C . GLN A 1 167 ? 12.584 20.356 -20.699 1.00 90.38 167 GLN A C 1
ATOM 1242 O O . GLN A 1 167 ? 11.660 20.977 -20.168 1.00 90.38 167 GLN A O 1
ATOM 1247 N N . LEU A 1 168 ? 13.043 19.192 -20.228 1.00 91.25 168 LEU A N 1
ATOM 1248 C CA . LEU A 1 168 ? 12.638 18.669 -18.924 1.00 91.25 168 LEU A CA 1
ATOM 1249 C C . LEU A 1 168 ? 13.018 19.678 -17.835 1.00 91.25 168 LEU A C 1
ATOM 1251 O O . LEU A 1 168 ? 14.105 20.265 -17.874 1.00 91.25 168 LEU A O 1
ATOM 1255 N N . ILE A 1 169 ? 12.114 19.896 -16.884 1.00 92.25 169 ILE A N 1
ATOM 1256 C CA . ILE A 1 169 ? 12.386 20.757 -15.733 1.00 92.25 169 ILE A CA 1
ATOM 1257 C C . ILE A 1 169 ? 13.276 20.017 -14.737 1.00 92.25 169 ILE A C 1
ATOM 1259 O O . ILE A 1 169 ? 13.145 18.814 -14.528 1.00 92.25 169 ILE A O 1
ATOM 1263 N N . THR A 1 170 ? 14.206 20.747 -14.144 1.00 91.19 170 THR A N 1
ATOM 1264 C CA . THR A 1 170 ? 15.211 20.257 -13.201 1.00 91.19 170 THR A CA 1
ATOM 1265 C C . THR A 1 170 ? 15.452 21.349 -12.170 1.00 91.19 170 THR A C 1
ATOM 1267 O O . THR A 1 170 ? 15.196 22.518 -12.435 1.00 91.19 170 THR A O 1
ATOM 1270 N N . VAL A 1 171 ? 16.070 21.023 -11.038 1.00 89.44 171 VAL A N 1
ATOM 1271 C CA . VAL A 1 171 ? 16.486 22.044 -10.057 1.00 89.44 171 VAL A CA 1
ATOM 1272 C C . VAL A 1 171 ? 17.493 23.078 -10.609 1.00 89.44 171 VAL A C 1
ATOM 1274 O O . VAL A 1 171 ? 17.807 24.052 -9.929 1.00 89.44 171 VAL A O 1
ATOM 1277 N N . PHE A 1 172 ? 18.003 22.899 -11.835 1.00 91.12 172 PHE A N 1
ATOM 1278 C CA . PHE A 1 172 ? 19.047 23.724 -12.451 1.00 91.12 172 PHE A CA 1
ATOM 1279 C C . PHE A 1 172 ? 18.578 24.570 -13.648 1.00 91.12 172 PHE A C 1
ATOM 1281 O O . PHE A 1 172 ? 19.399 25.271 -14.249 1.00 91.12 172 PHE A O 1
ATOM 1288 N N . ASN A 1 173 ? 17.299 24.520 -14.026 1.00 93.56 173 ASN A N 1
ATOM 1289 C CA . ASN A 1 173 ? 16.744 25.300 -15.136 1.00 93.56 173 ASN A CA 1
ATOM 1290 C C . ASN A 1 173 ? 15.357 25.868 -14.791 1.00 93.56 173 ASN A C 1
ATOM 1292 O O . ASN A 1 173 ? 14.769 25.516 -13.783 1.00 93.56 173 ASN A O 1
ATOM 1296 N N . GLY A 1 174 ? 14.851 26.795 -15.610 1.00 95.00 174 GLY A N 1
ATOM 1297 C CA . GLY A 1 174 ? 13.582 27.491 -15.369 1.00 95.00 174 GLY A CA 1
ATOM 1298 C C . GLY A 1 174 ? 13.750 29.005 -15.313 1.00 95.00 174 GLY A C 1
ATOM 1299 O O . GLY A 1 174 ? 14.698 29.571 -15.866 1.00 95.00 174 GLY A O 1
ATOM 1300 N N . ILE A 1 175 ? 12.823 29.681 -14.637 1.00 94.81 175 ILE A N 1
ATOM 1301 C CA . ILE A 1 175 ? 12.847 31.132 -14.448 1.00 94.81 175 ILE A CA 1
ATOM 1302 C C . ILE A 1 175 ? 13.720 31.448 -13.226 1.00 94.81 175 ILE A C 1
ATOM 1304 O O . ILE A 1 175 ? 13.314 31.132 -12.106 1.00 94.81 175 ILE A O 1
ATOM 1308 N N . PRO A 1 176 ? 14.894 32.084 -13.391 1.00 91.88 176 PRO A N 1
ATOM 1309 C CA . PRO A 1 176 ? 15.784 32.352 -12.268 1.00 91.88 176 PRO A CA 1
ATOM 1310 C C . PRO A 1 176 ? 15.117 33.285 -11.252 1.00 91.88 176 PRO A C 1
ATOM 1312 O O . PRO A 1 176 ? 14.626 34.370 -11.589 1.00 91.88 176 PRO A O 1
ATOM 1315 N N . MET A 1 177 ? 15.130 32.877 -9.988 1.00 86.50 177 MET A N 1
ATOM 1316 C CA . MET A 1 177 ? 14.656 33.685 -8.870 1.00 86.50 177 MET A CA 1
ATOM 1317 C C . MET A 1 177 ? 15.789 34.587 -8.381 1.00 86.50 177 MET A C 1
ATOM 1319 O O . MET A 1 177 ? 16.668 34.159 -7.635 1.00 86.50 177 MET A O 1
ATOM 1323 N N . ASN A 1 178 ? 15.797 35.843 -8.833 1.00 82.44 178 ASN A N 1
ATOM 1324 C CA . ASN A 1 178 ? 16.807 36.826 -8.445 1.00 82.44 178 ASN A CA 1
ATOM 1325 C C . ASN A 1 178 ? 16.163 38.157 -8.005 1.00 82.44 178 ASN A C 1
ATOM 1327 O O . ASN A 1 178 ? 15.586 38.845 -8.852 1.00 82.44 178 ASN A O 1
ATOM 1331 N N . PRO A 1 179 ? 16.307 38.571 -6.729 1.00 77.81 179 PRO A N 1
ATOM 1332 C CA . PRO A 1 179 ? 16.967 37.846 -5.631 1.00 77.81 179 PRO A CA 1
ATOM 1333 C C . PRO A 1 179 ? 16.285 36.508 -5.280 1.00 77.81 179 PRO A C 1
ATOM 1335 O O . PRO A 1 179 ? 15.080 36.381 -5.495 1.00 77.81 179 PRO A O 1
ATOM 1338 N N . PRO A 1 180 ? 17.022 35.525 -4.725 1.00 78.62 180 PRO A N 1
ATOM 1339 C CA . PRO A 1 180 ? 16.433 34.256 -4.309 1.00 78.62 180 PRO A CA 1
ATOM 1340 C C . PRO A 1 180 ? 15.450 34.445 -3.135 1.00 78.62 180 PRO A C 1
ATOM 1342 O O . PRO A 1 180 ? 15.555 35.434 -2.388 1.00 78.62 180 PRO A O 1
ATOM 1345 N N . PRO A 1 181 ? 14.511 33.500 -2.935 1.00 80.25 181 PRO A N 1
ATOM 1346 C CA . PRO A 1 181 ? 13.657 33.448 -1.751 1.00 80.25 181 PRO A CA 1
ATOM 1347 C C . PRO A 1 181 ? 14.493 33.508 -0.472 1.00 80.25 181 PRO A C 1
ATOM 1349 O O . PRO A 1 181 ? 15.542 32.874 -0.366 1.00 80.25 181 PRO A O 1
ATOM 1352 N N . THR A 1 182 ? 14.042 34.276 0.521 1.00 73.19 182 THR A N 1
ATOM 1353 C CA . THR A 1 182 ? 14.872 34.578 1.707 1.00 73.19 182 THR A CA 1
ATOM 1354 C C . THR A 1 182 ? 15.201 33.373 2.600 1.00 73.19 182 THR A C 1
ATOM 1356 O O . THR A 1 182 ? 16.045 33.519 3.484 1.00 73.19 182 THR A O 1
ATOM 1359 N N . GLY A 1 183 ? 14.567 32.217 2.382 1.00 71.44 183 GLY A N 1
ATOM 1360 C CA . GLY A 1 183 ? 14.893 30.944 3.033 1.00 71.44 183 GLY A CA 1
ATOM 1361 C C . GLY A 1 183 ? 15.071 29.769 2.068 1.00 71.44 183 GLY A C 1
ATOM 1362 O O . GLY A 1 183 ? 15.031 28.628 2.506 1.00 71.44 183 GLY A O 1
ATOM 1363 N N . GLY A 1 184 ? 15.252 30.022 0.768 1.00 71.75 184 GLY A N 1
ATOM 1364 C CA . GLY A 1 184 ? 15.312 28.949 -0.231 1.00 71.75 184 GLY A CA 1
ATOM 1365 C C . GLY A 1 184 ? 16.600 28.114 -0.207 1.00 71.75 184 GLY A C 1
ATOM 1366 O O . GLY A 1 184 ? 16.602 26.975 -0.650 1.00 71.75 184 GLY A O 1
ATOM 1367 N N . ASN A 1 185 ? 17.685 28.636 0.369 1.00 72.31 185 ASN A N 1
ATOM 1368 C CA . ASN A 1 185 ? 18.997 27.979 0.369 1.00 72.31 185 ASN A CA 1
ATOM 1369 C C . ASN A 1 185 ? 19.121 26.779 1.331 1.00 72.31 185 ASN A C 1
ATOM 1371 O O . ASN A 1 185 ? 20.204 26.235 1.517 1.00 72.31 185 ASN A O 1
ATOM 1375 N N . GLN A 1 186 ? 18.035 26.401 2.007 1.00 69.88 186 GLN A N 1
ATOM 1376 C CA . GLN A 1 186 ? 18.029 25.356 3.035 1.00 69.88 186 GLN A CA 1
ATOM 1377 C C . GLN A 1 186 ? 18.031 23.937 2.456 1.00 69.88 186 GLN A C 1
ATOM 1379 O O . GLN A 1 186 ? 18.335 22.991 3.174 1.00 69.88 186 GLN A O 1
ATOM 1384 N N . LEU A 1 187 ? 17.694 23.802 1.173 1.00 75.00 187 LEU A N 1
ATOM 1385 C CA . LEU A 1 187 ? 17.724 22.543 0.431 1.00 75.00 187 LEU A CA 1
ATOM 1386 C C . LEU A 1 187 ? 18.849 22.498 -0.603 1.00 75.00 187 LEU A C 1
ATOM 1388 O O . LEU A 1 187 ? 18.905 21.530 -1.353 1.00 75.00 187 LEU A O 1
ATOM 1392 N N . ASP A 1 188 ? 19.722 23.513 -0.650 1.00 77.00 188 ASP A N 1
ATOM 1393 C CA . ASP A 1 188 ? 20.752 23.612 -1.686 1.00 77.00 188 ASP A CA 1
ATOM 1394 C C . ASP A 1 188 ? 21.590 22.325 -1.720 1.00 77.00 188 ASP A C 1
ATOM 1396 O O . ASP A 1 188 ? 21.588 21.605 -2.712 1.00 77.00 188 ASP A O 1
ATOM 1400 N N . GLU A 1 189 ? 22.204 21.972 -0.590 1.00 69.06 189 GLU A N 1
ATOM 1401 C CA . GLU A 1 189 ? 23.046 20.777 -0.467 1.00 69.06 189 GLU A CA 1
ATOM 1402 C C . GLU A 1 189 ? 22.231 19.482 -0.682 1.00 69.06 189 GLU A C 1
ATOM 1404 O O . GLU A 1 189 ? 22.665 18.622 -1.443 1.00 69.06 189 GLU A O 1
ATOM 1409 N N . ARG A 1 190 ? 20.990 19.404 -0.166 1.00 77.06 190 ARG A N 1
ATOM 1410 C CA . ARG A 1 190 ? 20.106 18.223 -0.309 1.00 77.06 190 ARG A CA 1
ATOM 1411 C C . ARG A 1 190 ? 19.618 17.957 -1.734 1.00 77.06 190 ARG A C 1
ATOM 1413 O O . ARG A 1 190 ? 19.308 16.823 -2.077 1.00 77.06 190 ARG A O 1
ATOM 1420 N N . LEU A 1 191 ? 19.512 18.991 -2.564 1.00 77.62 191 LEU A N 1
ATOM 1421 C CA . LEU A 1 191 ? 19.116 18.879 -3.972 1.00 77.62 191 LEU A CA 1
ATOM 1422 C C . LEU A 1 191 ? 20.331 18.869 -4.917 1.00 77.62 191 LEU A C 1
ATOM 1424 O O . LEU A 1 191 ? 20.161 18.872 -6.138 1.00 77.62 191 LEU A O 1
ATOM 1428 N N . GLY A 1 192 ? 21.558 18.864 -4.379 1.00 76.69 192 GLY A N 1
ATOM 1429 C CA . GLY A 1 192 ? 22.797 18.931 -5.161 1.00 76.69 192 GLY A CA 1
ATOM 1430 C C . GLY A 1 192 ? 23.067 20.305 -5.790 1.00 76.69 192 GLY A C 1
ATOM 1431 O O . GLY A 1 192 ? 23.859 20.422 -6.729 1.00 76.69 192 GLY A O 1
ATOM 1432 N N . ILE A 1 193 ? 22.412 21.358 -5.304 1.00 81.44 193 ILE A N 1
ATOM 1433 C CA . ILE A 1 193 ? 22.634 22.747 -5.706 1.00 81.44 193 ILE A CA 1
ATOM 1434 C C . ILE A 1 193 ? 23.854 23.286 -4.938 1.00 81.44 193 ILE A C 1
ATOM 1436 O O . ILE A 1 193 ? 23.902 23.214 -3.711 1.00 81.44 193 ILE A O 1
ATOM 1440 N N . PRO A 1 194 ? 24.860 23.869 -5.617 1.00 81.38 194 PRO A N 1
ATOM 1441 C CA . PRO A 1 194 ? 25.987 24.489 -4.928 1.00 81.38 194 PRO A CA 1
ATOM 1442 C C . PRO A 1 194 ? 25.509 25.568 -3.951 1.00 81.38 194 PRO A C 1
ATOM 1444 O O . PRO A 1 194 ? 24.679 26.390 -4.324 1.00 81.38 194 PRO A O 1
ATOM 1447 N N . ASN A 1 195 ? 26.064 25.603 -2.737 1.00 78.69 195 ASN A N 1
ATOM 1448 C CA . ASN A 1 195 ? 25.668 26.541 -1.681 1.00 78.69 195 ASN A CA 1
ATOM 1449 C C . ASN A 1 195 ? 25.609 28.003 -2.180 1.00 78.69 195 ASN A C 1
ATOM 1451 O O . ASN A 1 195 ? 26.616 28.558 -2.638 1.00 78.69 195 ASN A O 1
ATOM 1455 N N . GLY A 1 196 ? 24.424 28.623 -2.099 1.00 75.19 196 GLY A N 1
ATOM 1456 C CA . GLY A 1 196 ? 24.175 29.972 -2.623 1.00 75.19 196 GLY A CA 1
ATOM 1457 C C . GLY A 1 196 ? 23.943 30.021 -4.137 1.00 75.19 196 GLY A C 1
ATOM 1458 O O . GLY A 1 196 ? 24.110 31.079 -4.755 1.00 75.19 196 GLY A O 1
ATOM 1459 N N . GLY A 1 197 ? 23.600 28.880 -4.733 1.00 83.62 197 GLY A N 1
ATOM 1460 C CA . GLY A 1 197 ? 23.239 28.714 -6.133 1.00 83.62 197 GLY A CA 1
ATOM 1461 C C . GLY A 1 197 ? 21.938 29.428 -6.501 1.00 83.62 197 GLY A C 1
ATOM 1462 O O . GLY A 1 197 ? 21.235 29.999 -5.669 1.00 83.62 197 GLY A O 1
ATOM 1463 N N . THR A 1 198 ? 21.631 29.452 -7.799 1.00 87.81 198 THR A N 1
ATOM 1464 C CA . THR A 1 198 ? 20.382 30.051 -8.291 1.00 87.81 198 THR A CA 1
ATOM 1465 C C . THR A 1 198 ? 19.249 29.041 -8.176 1.00 87.81 198 THR A C 1
ATOM 1467 O O . THR A 1 198 ? 19.374 27.939 -8.698 1.00 87.81 198 THR A O 1
ATOM 1470 N N . LEU A 1 199 ? 18.148 29.450 -7.544 1.00 88.56 199 LEU A N 1
ATOM 1471 C CA . LEU A 1 199 ? 16.884 28.717 -7.546 1.00 88.56 199 LEU A CA 1
ATOM 1472 C C . LEU A 1 199 ? 16.036 29.139 -8.747 1.00 88.56 199 LEU A C 1
ATOM 1474 O O . LEU A 1 199 ? 16.080 30.300 -9.172 1.00 88.56 199 LEU A O 1
ATOM 1478 N N . TYR A 1 200 ? 15.241 28.213 -9.270 1.00 92.19 200 TYR A N 1
ATOM 1479 C CA . TYR A 1 200 ? 14.438 28.424 -10.470 1.00 92.19 200 TYR A CA 1
ATOM 1480 C C . TYR A 1 200 ? 12.972 28.105 -10.211 1.00 92.19 200 TYR A C 1
ATOM 1482 O O . TYR A 1 200 ? 12.673 27.088 -9.609 1.00 92.19 200 TYR A O 1
ATOM 1490 N N . ALA A 1 201 ? 12.058 28.957 -10.678 1.00 93.38 201 ALA A N 1
ATOM 1491 C CA . ALA A 1 201 ? 10.633 28.632 -10.750 1.00 93.38 201 ALA A CA 1
ATOM 1492 C C . ALA A 1 201 ? 10.319 27.943 -12.080 1.00 93.38 201 ALA A C 1
ATOM 1494 O O . ALA A 1 201 ? 10.859 28.353 -13.112 1.00 93.38 201 ALA A O 1
ATOM 1495 N N . HIS A 1 202 ? 9.364 27.015 -12.091 1.00 96.00 202 HIS A N 1
ATOM 1496 C CA . HIS A 1 202 ? 8.959 26.327 -13.322 1.00 96.00 202 HIS A CA 1
ATOM 1497 C C . HIS A 1 202 ? 7.662 26.852 -13.937 1.00 96.00 202 HIS A C 1
ATOM 1499 O O . HIS A 1 202 ? 7.217 26.341 -14.959 1.00 96.00 202 HIS A O 1
ATOM 1505 N N . ASN A 1 203 ? 7.085 27.920 -13.386 1.00 95.75 203 ASN A N 1
ATOM 1506 C CA . ASN A 1 203 ? 6.038 28.688 -14.049 1.00 95.75 203 ASN A CA 1
ATOM 1507 C C . ASN A 1 203 ? 6.074 30.166 -13.634 1.00 95.75 203 ASN A C 1
ATOM 1509 O O . ASN A 1 203 ? 6.649 30.555 -12.613 1.00 95.75 203 ASN A O 1
ATOM 1513 N N . GLN A 1 204 ? 5.457 31.011 -14.459 1.00 92.94 204 GLN A N 1
ATOM 1514 C CA . GLN A 1 204 ? 5.452 32.458 -14.254 1.00 92.94 204 GLN A CA 1
ATOM 1515 C C . GLN A 1 204 ? 4.653 32.855 -13.009 1.00 92.94 204 GLN A C 1
ATOM 1517 O O . GLN A 1 204 ? 4.995 33.838 -12.356 1.00 92.94 204 GLN A O 1
ATOM 1522 N N . TRP A 1 205 ? 3.574 32.142 -12.688 1.00 91.50 205 TRP A N 1
ATOM 1523 C CA . TRP A 1 205 ? 2.705 32.487 -11.570 1.00 91.50 205 TRP A CA 1
ATOM 1524 C C . TRP A 1 205 ? 3.421 32.319 -10.225 1.00 91.50 205 TRP A C 1
ATOM 1526 O O . TRP A 1 205 ? 3.481 33.290 -9.467 1.00 91.50 205 TRP A O 1
ATOM 1536 N N . ASP A 1 206 ? 4.039 31.162 -9.975 1.00 91.69 206 ASP A N 1
ATOM 1537 C CA . ASP A 1 206 ? 4.832 30.893 -8.770 1.00 91.69 206 ASP A CA 1
ATOM 1538 C C . ASP A 1 206 ? 6.037 31.834 -8.688 1.00 91.69 206 ASP A C 1
ATOM 1540 O O . ASP A 1 206 ? 6.330 32.355 -7.612 1.00 91.69 206 ASP A O 1
ATOM 1544 N N . TRP A 1 207 ? 6.689 32.148 -9.817 1.00 91.00 207 TRP A N 1
ATOM 1545 C CA . TRP A 1 207 ? 7.734 33.175 -9.843 1.00 91.00 207 TRP A CA 1
ATOM 1546 C C . TRP A 1 207 ? 7.196 34.537 -9.386 1.00 91.00 207 TRP A C 1
ATOM 1548 O O . TRP A 1 207 ? 7.765 35.144 -8.483 1.00 91.00 207 TRP A O 1
ATOM 1558 N N . VAL A 1 208 ? 6.076 35.017 -9.945 1.00 86.19 208 VAL A N 1
ATOM 1559 C CA . VAL A 1 208 ? 5.488 36.317 -9.568 1.00 86.19 208 VAL A CA 1
ATOM 1560 C C . VAL A 1 208 ? 5.080 36.333 -8.095 1.00 86.19 208 VAL A C 1
ATOM 1562 O O . VAL A 1 208 ? 5.365 37.319 -7.410 1.00 86.19 208 VAL A O 1
ATOM 1565 N N . GLN A 1 209 ? 4.444 35.269 -7.589 1.00 85.38 209 GLN A N 1
ATOM 1566 C CA . GLN A 1 209 ? 4.062 35.201 -6.175 1.00 85.38 209 GLN A CA 1
ATOM 1567 C C . GLN A 1 209 ? 5.305 35.177 -5.273 1.00 85.38 209 GLN A C 1
ATOM 1569 O O . GLN A 1 209 ? 5.366 35.908 -4.284 1.00 85.38 209 GLN A O 1
ATOM 1574 N N . THR A 1 210 ? 6.335 34.420 -5.652 1.00 84.12 210 THR A N 1
ATOM 1575 C CA . THR A 1 210 ? 7.606 34.338 -4.922 1.00 84.12 210 THR A CA 1
ATOM 1576 C C . THR A 1 210 ? 8.340 35.670 -4.896 1.00 84.12 210 THR A C 1
ATOM 1578 O O . THR A 1 210 ? 8.736 36.138 -3.830 1.00 84.12 210 THR A O 1
ATOM 1581 N N . MET A 1 211 ? 8.454 36.357 -6.030 1.00 80.56 211 MET A N 1
ATOM 1582 C CA . MET A 1 211 ? 9.064 37.685 -6.083 1.00 80.56 211 MET A CA 1
ATOM 1583 C C . MET A 1 211 ? 8.277 38.707 -5.251 1.00 80.56 211 MET A C 1
ATOM 1585 O O . MET A 1 211 ? 8.890 39.522 -4.560 1.00 80.56 211 MET A O 1
ATOM 1589 N N . ALA A 1 212 ? 6.940 38.644 -5.264 1.00 76.56 212 ALA A N 1
ATOM 1590 C CA . ALA A 1 212 ? 6.077 39.564 -4.522 1.00 76.56 212 ALA A CA 1
ATOM 1591 C C . ALA A 1 212 ? 6.104 39.350 -3.001 1.00 76.56 212 ALA A C 1
ATOM 1593 O O . ALA A 1 212 ? 6.101 40.323 -2.244 1.00 76.56 212 ALA A O 1
ATOM 1594 N N . PHE A 1 213 ? 6.095 38.091 -2.555 1.00 75.56 213 PHE A N 1
ATOM 1595 C CA . PHE A 1 213 ? 5.845 37.729 -1.156 1.00 75.56 213 PHE A CA 1
ATOM 1596 C C . PHE A 1 213 ? 7.036 37.053 -0.459 1.00 75.56 213 PHE A C 1
ATOM 1598 O O . PHE A 1 213 ? 7.069 37.015 0.773 1.00 75.56 213 PHE A O 1
ATOM 1605 N N . GL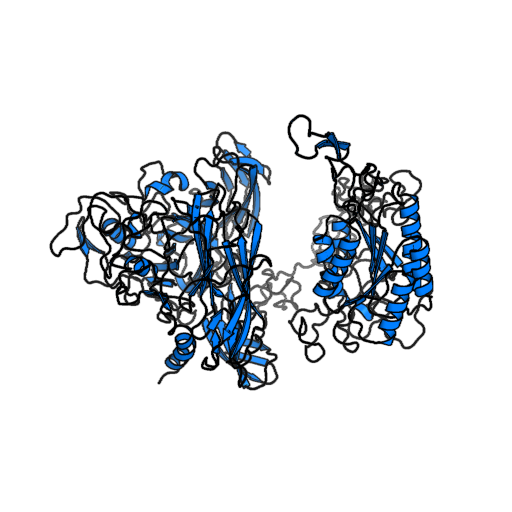Y A 1 214 ? 8.024 36.559 -1.212 1.00 76.19 214 GLY A N 1
ATOM 1606 C CA . GLY A 1 214 ? 9.108 35.707 -0.712 1.00 76.19 214 GLY A CA 1
ATOM 1607 C C . GLY A 1 214 ? 10.537 36.273 -0.766 1.00 76.19 214 GLY A C 1
ATOM 1608 O O . GLY A 1 214 ? 11.433 35.697 -0.140 1.00 76.19 214 GLY A O 1
ATOM 1609 N N . THR A 1 215 ? 10.780 37.404 -1.446 1.00 74.81 215 THR A N 1
ATOM 1610 C CA . THR A 1 215 ? 12.139 37.951 -1.688 1.00 74.81 215 THR A CA 1
ATOM 1611 C C . THR A 1 215 ? 12.392 39.336 -1.072 1.00 74.81 215 THR A C 1
ATOM 1613 O O . THR A 1 215 ? 11.462 40.107 -0.840 1.00 74.81 215 THR A O 1
ATOM 1616 N N . LYS A 1 216 ? 13.666 39.682 -0.810 1.00 65.75 216 LYS A N 1
ATOM 1617 C CA . LYS A 1 216 ? 14.103 40.948 -0.176 1.00 65.75 216 LYS A CA 1
ATOM 1618 C C . LYS A 1 216 ? 14.817 41.892 -1.168 1.00 65.75 216 LYS A C 1
ATOM 1620 O O . LYS A 1 216 ? 16.012 41.713 -1.378 1.00 65.75 216 LYS A O 1
ATOM 1625 N N . GLY A 1 217 ? 14.159 42.952 -1.677 1.00 55.41 217 GLY A N 1
ATOM 1626 C CA . GLY A 1 217 ? 14.821 44.109 -2.331 1.00 55.41 217 GLY A CA 1
ATOM 1627 C C . GLY A 1 217 ? 14.300 44.621 -3.703 1.00 55.41 217 GLY A C 1
ATOM 1628 O O . GLY A 1 217 ? 13.537 43.958 -4.388 1.00 55.41 217 GLY A O 1
ATOM 1629 N N . GLU A 1 218 ? 14.759 45.847 -4.038 1.00 45.69 218 GLU A N 1
ATOM 1630 C CA . GLU A 1 218 ? 14.723 46.746 -5.236 1.00 45.69 218 GLU A CA 1
ATOM 1631 C C . GLU A 1 218 ? 13.600 46.773 -6.302 1.00 45.69 218 GLU A C 1
ATOM 1633 O O . GLU A 1 218 ? 13.545 47.768 -7.033 1.00 45.69 218 GLU A O 1
ATOM 1638 N N . LEU A 1 219 ? 12.660 45.829 -6.389 1.00 50.19 219 LEU A N 1
ATOM 1639 C CA . LEU A 1 219 ? 11.495 46.004 -7.277 1.00 50.19 219 LEU A CA 1
ATOM 1640 C C . LEU A 1 219 ? 10.539 47.007 -6.601 1.00 50.19 219 LEU A C 1
ATOM 1642 O O . LEU A 1 219 ? 9.807 46.675 -5.676 1.00 50.19 219 LEU A O 1
ATOM 1646 N N . GLY A 1 220 ? 10.684 48.294 -6.929 1.00 44.25 220 GLY A N 1
ATOM 1647 C CA . GLY A 1 220 ? 10.122 49.405 -6.149 1.00 44.25 220 GLY A CA 1
ATOM 1648 C C . GLY A 1 220 ? 8.595 49.342 -5.965 1.00 44.25 220 GLY A C 1
ATOM 1649 O O . GLY A 1 220 ? 7.892 48.913 -6.873 1.00 44.25 220 GLY A O 1
ATOM 1650 N N . PRO A 1 221 ? 8.046 49.823 -4.828 1.00 49.25 221 PRO A N 1
ATOM 1651 C CA . PRO A 1 221 ? 6.601 49.887 -4.636 1.00 49.25 221 PRO A CA 1
ATOM 1652 C C . PRO A 1 221 ? 6.026 51.049 -5.456 1.00 49.25 221 PRO A C 1
ATOM 1654 O O . PRO A 1 221 ? 6.614 52.139 -5.435 1.00 49.25 221 PRO A O 1
ATOM 1657 N N . PRO A 1 222 ? 4.847 50.907 -6.086 1.00 45.22 222 PRO A N 1
ATOM 1658 C CA . PRO A 1 222 ? 4.085 52.117 -6.371 1.00 45.22 222 PRO A CA 1
ATOM 1659 C C . PRO A 1 222 ? 2.590 52.022 -6.029 1.00 45.22 222 PRO A C 1
ATOM 1661 O O . PRO A 1 222 ? 1.824 51.239 -6.561 1.00 45.22 222 PRO A O 1
ATOM 1664 N N . VAL A 1 223 ? 2.196 52.972 -5.176 1.00 41.31 223 VAL A N 1
ATOM 1665 C CA . VAL A 1 223 ? 0.884 53.639 -5.098 1.00 41.31 223 VAL A CA 1
ATOM 1666 C C . VAL A 1 223 ? -0.352 52.761 -4.836 1.00 41.31 223 VAL A C 1
ATOM 1668 O O . VAL A 1 223 ? -1.172 52.508 -5.708 1.00 41.31 223 VAL A O 1
ATOM 1671 N N . GLY A 1 224 ? -0.567 52.464 -3.553 1.00 44.97 224 GLY A N 1
ATOM 1672 C CA . GLY A 1 224 ? -1.790 51.847 -3.026 1.00 44.97 224 GLY A CA 1
ATOM 1673 C C . GLY A 1 224 ? -1.416 50.851 -1.941 1.00 44.97 224 GLY A C 1
ATOM 1674 O O . GLY A 1 224 ? -1.411 49.657 -2.190 1.00 44.97 224 GLY A O 1
ATOM 1675 N N . GLY A 1 225 ? -0.943 51.364 -0.802 1.00 43.59 225 GLY A N 1
ATOM 1676 C CA . GLY A 1 225 ? -0.153 50.607 0.171 1.00 43.59 225 GLY A CA 1
ATOM 1677 C C . GLY A 1 225 ? -0.773 49.283 0.615 1.00 43.59 225 GLY A C 1
ATOM 1678 O O . GLY A 1 225 ? -1.893 49.299 1.101 1.00 43.59 225 GLY A O 1
ATOM 1679 N N . ASP A 1 226 ? -0.008 48.195 0.453 1.00 46.88 226 ASP A N 1
ATOM 1680 C CA . ASP A 1 226 ? 0.156 47.121 1.453 1.00 46.88 226 ASP A CA 1
ATOM 1681 C C . ASP A 1 226 ? 1.179 46.029 1.052 1.00 46.88 226 ASP A C 1
ATOM 1683 O O . ASP A 1 226 ? 1.604 45.271 1.918 1.00 46.88 226 ASP A O 1
ATOM 1687 N N . ILE A 1 227 ? 1.703 45.991 -0.185 1.00 47.53 227 ILE A N 1
ATOM 1688 C CA . ILE A 1 227 ? 2.839 45.106 -0.538 1.00 47.53 227 ILE A CA 1
ATOM 1689 C C . ILE A 1 227 ? 4.173 45.839 -0.316 1.00 47.53 227 ILE A C 1
ATOM 1691 O O . ILE A 1 227 ? 4.462 46.843 -0.972 1.00 47.53 227 ILE A O 1
ATOM 1695 N N . ARG A 1 228 ? 4.999 45.356 0.624 1.00 47.97 228 ARG A N 1
ATOM 1696 C CA . ARG A 1 228 ? 6.387 45.815 0.818 1.00 47.97 228 ARG A CA 1
ATOM 1697 C C . ARG A 1 228 ? 7.351 44.772 0.259 1.00 47.97 228 ARG A C 1
ATOM 1699 O O . ARG A 1 228 ? 7.404 43.655 0.754 1.00 47.97 228 ARG A O 1
ATOM 1706 N N . VAL A 1 229 ? 8.151 45.173 -0.725 1.00 46.91 229 VAL A N 1
ATOM 1707 C CA . VAL A 1 229 ? 9.132 44.326 -1.433 1.00 46.91 229 VAL A CA 1
ATOM 1708 C C . VAL A 1 229 ? 10.461 44.212 -0.662 1.00 46.91 229 VAL A C 1
ATOM 1710 O O . VAL A 1 229 ? 11.553 44.206 -1.222 1.00 46.91 229 VAL A O 1
ATOM 1713 N N . ASP A 1 230 ? 10.395 44.205 0.672 1.00 48.16 230 ASP A N 1
ATOM 1714 C CA . ASP A 1 230 ? 11.561 44.099 1.557 1.00 48.16 230 ASP A CA 1
ATOM 1715 C C . ASP A 1 230 ? 11.758 42.684 2.125 1.00 48.16 230 ASP A C 1
ATOM 1717 O O . ASP A 1 230 ? 12.536 42.511 3.067 1.00 48.16 230 ASP A O 1
ATOM 1721 N N . GLY A 1 231 ? 11.078 41.681 1.554 1.00 46.41 231 GLY A N 1
ATOM 1722 C CA . GLY A 1 231 ? 11.099 40.289 2.020 1.00 46.41 231 GLY A CA 1
ATOM 1723 C C . GLY A 1 231 ? 10.411 40.095 3.359 1.00 46.41 231 GLY A C 1
ATOM 1724 O O . GLY A 1 231 ? 10.718 39.147 4.076 1.00 46.41 231 GLY A O 1
ATOM 1725 N N . LYS A 1 232 ? 9.532 41.034 3.729 1.00 45.75 232 LYS A N 1
ATOM 1726 C CA . LYS A 1 232 ? 8.779 41.047 4.991 1.00 45.75 232 LYS A CA 1
ATOM 1727 C C . LYS A 1 232 ? 7.291 41.325 4.772 1.00 45.75 232 LYS A C 1
ATOM 1729 O O . LYS A 1 232 ? 6.624 41.819 5.679 1.00 45.75 232 LYS A O 1
ATOM 1734 N N . GLY A 1 233 ? 6.784 41.101 3.560 1.00 45.78 233 GLY A N 1
ATOM 1735 C CA . GLY A 1 233 ? 5.374 41.310 3.260 1.00 45.78 233 GLY A CA 1
ATOM 1736 C C . GLY A 1 233 ? 4.515 40.283 3.994 1.00 45.78 233 GLY A C 1
ATOM 1737 O O . GLY A 1 233 ? 4.602 39.095 3.697 1.00 45.78 233 GLY A O 1
ATOM 1738 N N . ASN A 1 234 ? 3.653 40.732 4.914 1.00 47.31 234 ASN A N 1
ATOM 1739 C CA . ASN A 1 234 ? 2.460 39.961 5.263 1.00 47.31 234 ASN A CA 1
ATOM 1740 C C . ASN A 1 234 ? 1.732 39.639 3.957 1.00 47.31 234 ASN A C 1
ATOM 1742 O O . ASN A 1 234 ? 1.580 40.542 3.136 1.00 47.31 234 ASN A O 1
ATOM 1746 N N . THR A 1 235 ? 1.187 38.437 3.798 1.00 52.44 235 THR A N 1
ATOM 1747 C CA . THR A 1 235 ? -0.003 38.290 2.957 1.00 52.44 235 THR A CA 1
ATOM 1748 C C . THR A 1 235 ? -1.157 38.951 3.718 1.00 52.44 235 THR A C 1
ATOM 1750 O O . THR A 1 235 ? -1.574 38.412 4.747 1.00 52.44 235 THR A O 1
ATOM 1753 N N . PRO A 1 236 ? -1.659 40.141 3.323 1.00 51.03 236 PRO A N 1
ATOM 1754 C CA . PRO A 1 236 ? -2.829 40.716 3.976 1.00 51.03 236 PRO A CA 1
ATOM 1755 C C . PRO A 1 236 ? -4.035 39.802 3.724 1.00 51.03 236 PRO A C 1
ATOM 1757 O O . PRO A 1 236 ? -4.010 38.964 2.819 1.00 51.03 236 PRO A O 1
ATOM 1760 N N . HIS A 1 237 ? -5.114 39.984 4.489 1.00 52.22 237 HIS A N 1
ATOM 1761 C CA . HIS A 1 237 ? -6.394 39.300 4.265 1.00 52.22 237 HIS A CA 1
ATOM 1762 C C . HIS A 1 237 ? -6.718 39.224 2.758 1.00 52.22 237 HIS A C 1
ATOM 1764 O O . HIS A 1 237 ? -6.908 40.270 2.137 1.00 52.22 237 HIS A O 1
ATOM 1770 N N . ARG A 1 238 ? -6.819 38.000 2.201 1.00 59.03 238 ARG A N 1
ATOM 1771 C CA . ARG A 1 238 ? -7.168 37.651 0.795 1.00 59.03 238 ARG A CA 1
ATOM 1772 C C . ARG A 1 238 ? -6.043 37.544 -0.254 1.00 59.03 238 ARG A C 1
ATOM 1774 O O . ARG A 1 238 ? -6.384 37.326 -1.415 1.00 59.03 238 ARG A O 1
ATOM 1781 N N . TYR A 1 239 ? -4.760 37.640 0.100 1.00 67.56 239 TYR A N 1
ATOM 1782 C CA . TYR A 1 239 ? -3.646 37.508 -0.862 1.00 67.56 239 TYR A CA 1
ATOM 1783 C C . TYR A 1 239 ? -2.777 36.264 -0.622 1.00 67.56 239 TYR A C 1
ATOM 1785 O O . TYR A 1 239 ? -2.701 35.771 0.498 1.00 67.56 239 TYR A O 1
ATOM 1793 N N . GLY A 1 240 ? -2.064 35.816 -1.663 1.00 69.31 240 GLY A N 1
ATOM 1794 C CA . GLY A 1 240 ? -0.861 34.985 -1.527 1.00 69.31 240 GLY A CA 1
ATOM 1795 C C . GLY A 1 240 ? -1.073 33.509 -1.184 1.00 69.31 240 GLY A C 1
ATOM 1796 O O . GLY A 1 240 ? -0.166 32.901 -0.624 1.00 69.31 240 GLY A O 1
ATOM 1797 N N . SER A 1 241 ? -2.223 32.918 -1.517 1.00 80.75 241 SER A N 1
ATOM 1798 C CA . SER A 1 241 ? -2.409 31.458 -1.451 1.00 80.75 241 SER A CA 1
ATOM 1799 C C . SER A 1 241 ? -1.792 30.766 -2.666 1.00 80.75 241 SER A C 1
ATOM 1801 O O . SER A 1 241 ? -1.933 31.263 -3.782 1.00 80.75 241 SER A O 1
ATOM 1803 N N . ALA A 1 242 ? -1.176 29.596 -2.454 1.00 86.69 242 ALA A N 1
ATOM 1804 C CA . ALA A 1 242 ? -0.674 28.700 -3.504 1.00 86.69 242 ALA A CA 1
ATOM 1805 C C . ALA A 1 242 ? -1.772 28.185 -4.449 1.00 86.69 242 ALA A C 1
ATOM 1807 O O . ALA A 1 242 ? -1.470 27.729 -5.548 1.00 86.69 242 ALA A O 1
ATOM 1808 N N . VAL A 1 243 ? -3.033 28.297 -4.034 1.00 89.69 243 VAL A N 1
ATOM 1809 C CA . VAL A 1 243 ? -4.225 27.869 -4.777 1.00 89.69 243 VAL A CA 1
ATOM 1810 C C . VAL A 1 243 ? -5.242 29.015 -4.894 1.00 89.69 243 VAL A C 1
ATOM 1812 O O . VAL A 1 243 ? -6.454 28.808 -4.934 1.00 89.69 243 VAL A O 1
ATOM 1815 N N . ALA A 1 244 ? -4.762 30.265 -4.914 1.00 87.69 244 ALA A N 1
ATOM 1816 C CA . ALA A 1 244 ? -5.617 31.442 -5.068 1.00 87.69 244 ALA A CA 1
ATOM 1817 C C . ALA A 1 244 ? -6.426 31.385 -6.375 1.00 87.69 244 ALA A C 1
ATOM 1819 O O . ALA A 1 244 ? -5.871 31.127 -7.446 1.00 87.69 244 ALA A O 1
ATOM 1820 N N . GLY A 1 245 ? -7.731 31.657 -6.288 1.00 88.12 245 GLY A N 1
ATOM 1821 C CA . GLY A 1 245 ? -8.663 31.407 -7.380 1.00 88.12 245 GLY A CA 1
ATOM 1822 C C . GLY A 1 245 ? -10.118 31.791 -7.094 1.00 88.12 245 GLY A C 1
ATOM 1823 O O . GLY A 1 245 ? -10.429 32.251 -5.997 1.00 88.12 245 GLY A O 1
ATOM 1824 N N . PRO A 1 246 ? -11.031 31.655 -8.077 1.00 85.50 246 PRO A N 1
ATOM 1825 C CA . PRO A 1 246 ? -12.426 32.100 -7.950 1.00 85.50 246 PRO A CA 1
ATOM 1826 C C . PRO A 1 246 ? -13.250 31.305 -6.938 1.00 85.50 246 PRO A C 1
ATOM 1828 O O . PRO A 1 246 ? -14.194 31.854 -6.370 1.00 85.50 246 PRO A O 1
ATOM 1831 N N . ASP A 1 247 ? -12.877 30.047 -6.704 1.00 83.69 247 ASP A N 1
ATOM 1832 C CA . ASP A 1 247 ? -13.551 29.146 -5.764 1.00 83.69 247 ASP A CA 1
ATOM 1833 C C . ASP A 1 247 ? -12.828 29.046 -4.414 1.00 83.69 247 ASP A C 1
ATOM 1835 O O . ASP A 1 247 ? -13.209 28.239 -3.563 1.00 83.69 247 ASP A O 1
ATOM 1839 N N . THR A 1 248 ? -11.774 29.842 -4.210 1.00 79.44 248 THR A N 1
ATOM 1840 C CA . THR A 1 248 ? -11.090 29.956 -2.921 1.00 79.44 248 THR A CA 1
ATOM 1841 C C . THR A 1 248 ? -11.381 31.299 -2.279 1.00 79.44 248 THR A C 1
ATOM 1843 O O . THR A 1 248 ? -11.847 32.256 -2.903 1.00 79.44 248 THR A O 1
ATOM 1846 N N . TRP A 1 249 ? -11.109 31.393 -0.981 1.00 74.31 249 TRP A N 1
ATOM 1847 C CA . TRP A 1 249 ? -11.270 32.652 -0.260 1.00 74.31 249 TRP A CA 1
ATOM 1848 C C . TRP A 1 249 ? -10.260 33.736 -0.710 1.00 74.31 249 TRP A C 1
ATOM 1850 O O . TRP A 1 249 ? -10.453 34.936 -0.475 1.00 74.31 249 TRP A O 1
ATOM 1860 N N . TYR A 1 250 ? -9.193 33.329 -1.400 1.00 75.31 250 TYR A N 1
ATOM 1861 C CA . TYR A 1 250 ? -8.076 34.161 -1.841 1.00 75.31 250 TYR A CA 1
ATOM 1862 C C . TYR A 1 250 ? -8.328 34.743 -3.229 1.00 75.31 250 TYR A C 1
ATOM 1864 O O . TYR A 1 250 ? -7.834 34.257 -4.243 1.00 75.31 250 TYR A O 1
ATOM 1872 N N . GLY A 1 251 ? -9.118 35.813 -3.265 1.00 63.69 251 GLY A N 1
ATOM 1873 C CA . GLY A 1 251 ? -9.535 36.445 -4.515 1.00 63.69 251 GLY A CA 1
ATOM 1874 C C . GLY A 1 251 ? -8.522 37.398 -5.156 1.00 63.69 251 GLY A C 1
ATOM 1875 O O . GLY A 1 251 ? -8.892 38.028 -6.145 1.00 63.69 251 GLY A O 1
ATOM 1876 N N . LEU A 1 252 ? -7.317 37.572 -4.595 1.00 68.56 252 LEU A N 1
ATOM 1877 C CA . LEU A 1 252 ? -6.328 38.549 -5.066 1.00 68.56 252 LEU A CA 1
ATOM 1878 C C . LEU A 1 252 ? -4.928 37.933 -5.201 1.00 68.56 252 LEU A C 1
ATOM 1880 O O . LEU A 1 252 ? -4.429 37.289 -4.278 1.00 68.56 252 LEU A O 1
ATOM 1884 N N . GLU A 1 253 ? -4.272 38.190 -6.331 1.00 77.94 253 GLU A N 1
ATOM 1885 C CA . GLU A 1 253 ? -2.913 37.723 -6.633 1.00 77.94 253 GLU A CA 1
ATOM 1886 C C . GLU A 1 253 ? -1.937 38.876 -6.917 1.00 77.94 253 GLU A C 1
ATOM 1888 O O . GLU A 1 253 ? -2.328 39.991 -7.287 1.00 77.94 253 GLU A O 1
ATOM 1893 N N . ALA A 1 254 ? -0.637 38.598 -6.793 1.00 79.06 254 ALA A N 1
ATOM 1894 C CA . ALA A 1 254 ? 0.380 39.463 -7.378 1.00 79.06 254 ALA A CA 1
ATOM 1895 C C . ALA A 1 254 ? 0.408 39.286 -8.905 1.00 79.06 254 ALA A C 1
ATOM 1897 O O . ALA A 1 254 ? 0.275 38.175 -9.417 1.00 79.06 254 ALA A O 1
ATOM 1898 N N . THR A 1 255 ? 0.577 40.379 -9.648 1.00 77.81 255 THR A N 1
ATOM 1899 C CA . THR A 1 255 ? 0.676 40.378 -11.114 1.00 77.81 255 THR A CA 1
ATOM 1900 C C . THR A 1 255 ? 1.858 41.225 -11.566 1.00 77.81 255 THR A C 1
ATOM 1902 O O . THR A 1 255 ? 2.122 42.291 -11.013 1.00 77.81 255 THR A O 1
ATOM 1905 N N . GLN A 1 256 ? 2.551 40.774 -12.612 1.00 79.12 256 GLN A N 1
ATOM 1906 C CA . GLN A 1 256 ? 3.588 41.557 -13.275 1.00 79.12 256 GLN A CA 1
ATOM 1907 C C . GLN A 1 256 ? 2.956 42.537 -14.277 1.00 79.12 256 GLN A C 1
ATOM 1909 O O . GLN A 1 256 ? 2.329 42.128 -15.254 1.00 79.12 256 GLN A O 1
ATOM 1914 N N . THR A 1 257 ? 3.110 43.838 -14.032 1.00 74.94 257 THR A N 1
ATOM 1915 C CA . THR A 1 257 ? 2.544 44.925 -14.858 1.00 74.94 257 THR A CA 1
ATOM 1916 C C . THR A 1 257 ? 3.577 45.577 -15.783 1.00 74.94 257 THR A C 1
ATOM 1918 O O . THR A 1 257 ? 3.217 46.346 -16.678 1.00 74.94 257 THR A O 1
ATOM 1921 N N . GLY A 1 258 ? 4.860 45.237 -15.623 1.00 72.38 258 GLY A N 1
ATOM 1922 C CA . GLY A 1 258 ? 5.965 45.635 -16.498 1.00 72.38 258 GLY A CA 1
ATOM 1923 C C . GLY A 1 258 ? 7.220 44.785 -16.260 1.00 72.38 258 GLY A C 1
ATOM 1924 O O . GLY A 1 258 ? 7.206 43.915 -15.397 1.00 72.38 258 GLY A O 1
ATOM 1925 N N . ALA A 1 259 ? 8.305 45.040 -17.005 1.00 69.62 259 ALA A N 1
ATOM 1926 C CA . ALA A 1 259 ? 9.524 44.210 -16.976 1.00 69.62 259 ALA A CA 1
ATOM 1927 C C . ALA A 1 259 ? 10.060 43.949 -15.554 1.00 69.62 259 ALA A C 1
ATOM 1929 O O . ALA A 1 259 ? 10.369 42.810 -15.230 1.00 69.62 259 ALA A O 1
ATOM 1930 N N . ASP A 1 260 ? 10.033 44.971 -14.694 1.00 67.06 260 ASP A N 1
ATOM 1931 C CA . ASP A 1 260 ? 10.532 44.913 -13.314 1.00 67.06 260 ASP A CA 1
ATOM 1932 C C . ASP A 1 260 ? 9.489 45.428 -12.300 1.00 67.06 260 ASP A C 1
ATOM 1934 O O . ASP A 1 260 ? 9.837 45.968 -11.249 1.00 67.06 260 ASP A O 1
ATOM 1938 N N . LEU A 1 261 ? 8.193 45.351 -12.635 1.00 69.88 261 LEU A N 1
ATOM 1939 C CA . LEU A 1 261 ? 7.117 45.879 -11.790 1.00 69.88 261 LEU A CA 1
ATOM 1940 C C . LEU A 1 261 ? 6.087 44.797 -11.468 1.00 69.88 261 LEU A C 1
ATOM 1942 O O . LEU A 1 261 ? 5.435 44.264 -12.368 1.00 69.88 261 LEU A O 1
ATOM 1946 N N . ILE A 1 262 ? 5.935 44.515 -10.173 1.00 75.62 262 ILE A N 1
ATOM 1947 C CA . ILE A 1 262 ? 4.966 43.569 -9.618 1.00 75.62 262 ILE A CA 1
ATOM 1948 C C . ILE A 1 262 ? 4.035 44.326 -8.669 1.00 75.62 262 ILE A C 1
ATOM 1950 O O . ILE A 1 262 ? 4.490 45.026 -7.765 1.00 75.62 262 ILE A O 1
ATOM 1954 N N . GLU A 1 263 ? 2.728 44.189 -8.876 1.00 70.88 263 GLU A N 1
ATOM 1955 C CA . GLU A 1 263 ? 1.687 44.882 -8.114 1.00 70.88 263 GLU A CA 1
ATOM 1956 C C . GLU A 1 263 ? 0.584 43.902 -7.684 1.00 70.88 263 GLU A C 1
ATOM 1958 O O . GLU A 1 263 ? 0.344 42.888 -8.341 1.00 70.88 263 GLU A O 1
ATOM 1963 N N . ALA A 1 264 ? -0.126 44.213 -6.594 1.00 65.75 264 ALA A N 1
ATOM 1964 C CA . ALA A 1 264 ? -1.393 43.553 -6.278 1.00 65.75 264 ALA A CA 1
ATOM 1965 C C . ALA A 1 264 ? -2.433 43.978 -7.317 1.00 65.75 264 ALA A C 1
ATOM 1967 O O . ALA A 1 264 ? -2.909 45.116 -7.293 1.00 65.75 264 ALA A O 1
ATOM 1968 N N . ALA A 1 265 ? -2.810 43.070 -8.211 1.00 61.16 265 ALA A N 1
ATOM 1969 C CA . ALA A 1 265 ? -3.906 43.321 -9.129 1.00 61.16 265 ALA A CA 1
ATOM 1970 C C . ALA A 1 265 ? -5.222 42.897 -8.471 1.00 61.16 265 ALA A C 1
ATOM 1972 O O . ALA A 1 265 ? -5.283 41.905 -7.750 1.00 61.16 265 ALA A O 1
ATOM 1973 N N . GLY A 1 266 ? -6.312 43.609 -8.762 1.00 61.31 266 GLY A N 1
ATOM 1974 C CA . GLY A 1 266 ? -7.676 43.199 -8.398 1.00 61.31 266 GLY A CA 1
ATOM 1975 C C . GLY A 1 266 ? -8.167 41.934 -9.120 1.00 61.31 266 GLY A C 1
ATOM 1976 O O . GLY A 1 266 ? -9.374 41.778 -9.290 1.00 61.31 266 GLY A O 1
ATOM 1977 N N . ASN A 1 267 ? -7.249 41.099 -9.607 1.00 69.44 267 ASN A N 1
ATOM 1978 C CA . ASN A 1 267 ? -7.514 39.889 -10.362 1.00 69.44 267 ASN A CA 1
ATOM 1979 C C . ASN A 1 267 ? -7.550 38.698 -9.412 1.00 69.44 267 ASN A C 1
ATOM 1981 O O . ASN A 1 267 ? -6.757 38.596 -8.477 1.00 69.44 267 ASN A O 1
ATOM 1985 N N . THR A 1 268 ? -8.471 37.793 -9.696 1.00 80.62 268 THR A N 1
ATOM 1986 C CA . THR A 1 268 ? -8.556 36.493 -9.049 1.00 80.62 268 THR A CA 1
ATOM 1987 C C . THR A 1 268 ? -7.461 35.579 -9.589 1.00 80.62 268 THR A C 1
ATOM 1989 O O . THR A 1 268 ? -7.188 35.619 -10.788 1.00 80.62 268 THR A O 1
ATOM 1992 N N . GLY A 1 269 ? -6.836 34.790 -8.707 1.00 86.12 269 GLY A N 1
ATOM 1993 C CA . GLY A 1 269 ? -5.779 33.856 -9.094 1.00 86.12 269 GLY A CA 1
ATOM 1994 C C . GLY A 1 269 ? -6.238 32.794 -10.108 1.00 86.12 269 GLY A C 1
ATOM 1995 O O . GLY A 1 269 ? -7.438 32.661 -10.371 1.00 86.12 269 GLY A O 1
ATOM 1996 N N . PRO A 1 270 ? -5.298 32.052 -10.715 1.00 91.62 270 PRO A N 1
ATOM 1997 C CA . PRO A 1 270 ? -5.569 31.218 -11.884 1.00 91.62 270 PRO A CA 1
ATOM 1998 C C . PRO A 1 270 ? -6.223 29.871 -11.543 1.00 91.62 270 PRO A C 1
ATOM 2000 O O . PRO A 1 270 ? -6.718 29.191 -12.442 1.00 91.62 270 PRO A O 1
ATOM 2003 N N . TRP A 1 271 ? -6.226 29.478 -10.267 1.00 94.12 271 TRP A N 1
ATOM 2004 C CA . TRP A 1 271 ? -6.571 28.126 -9.838 1.00 94.12 271 TRP A CA 1
ATOM 2005 C C . TRP A 1 271 ? -8.077 27.921 -9.692 1.00 94.12 271 TRP A C 1
ATOM 2007 O O . TRP A 1 271 ? -8.741 28.560 -8.886 1.00 94.12 271 TRP A O 1
ATOM 2017 N N . GLN A 1 272 ? -8.631 26.978 -10.435 1.00 95.12 272 GLN A N 1
ATOM 2018 C CA . GLN A 1 272 ? -10.008 26.512 -10.293 1.00 95.12 272 GLN A CA 1
ATOM 2019 C C . GLN A 1 272 ? -10.018 25.209 -9.504 1.00 95.12 272 GLN A C 1
ATOM 2021 O O . GLN A 1 272 ? -9.055 24.451 -9.546 1.00 95.12 272 GLN A O 1
ATOM 2026 N N . ARG A 1 273 ? -11.087 24.936 -8.760 1.00 94.75 273 ARG A N 1
ATOM 2027 C CA . ARG A 1 273 ? -11.148 23.754 -7.892 1.00 94.75 273 ARG A CA 1
ATOM 2028 C C . ARG A 1 273 ? -11.688 22.542 -8.649 1.00 94.75 273 ARG A C 1
ATOM 2030 O O . ARG A 1 273 ? -12.624 22.677 -9.434 1.00 94.75 273 ARG A O 1
ATOM 2037 N N . ILE A 1 274 ? -11.153 21.360 -8.369 1.00 96.62 274 ILE A N 1
ATOM 2038 C CA . ILE A 1 274 ? -11.754 20.064 -8.707 1.00 96.62 274 ILE A CA 1
ATOM 2039 C C . ILE A 1 274 ? -12.529 19.584 -7.481 1.00 96.62 274 ILE A C 1
ATOM 2041 O O . ILE A 1 274 ? -12.059 19.711 -6.348 1.00 96.62 274 ILE A O 1
ATOM 2045 N N . TYR A 1 275 ? -13.739 19.073 -7.692 1.00 94.56 275 TYR A N 1
ATOM 2046 C CA . TYR A 1 275 ? -14.506 18.465 -6.614 1.00 94.56 275 TYR A CA 1
ATOM 2047 C C . TYR A 1 275 ? -13.802 17.182 -6.158 1.00 94.56 275 TYR A C 1
ATOM 2049 O O . TYR A 1 275 ? -13.599 16.276 -6.962 1.00 94.56 275 TYR A O 1
ATOM 2057 N N . TYR A 1 276 ? -13.416 17.125 -4.882 1.00 94.12 276 TYR A N 1
ATOM 2058 C CA . TYR A 1 276 ? -12.679 15.997 -4.314 1.00 94.12 276 TYR A CA 1
ATOM 2059 C C . TYR A 1 276 ? -13.073 15.748 -2.844 1.00 94.12 276 TYR A C 1
ATOM 2061 O O . TYR A 1 276 ? -13.256 16.732 -2.107 1.00 94.12 276 TYR A O 1
ATOM 2069 N N . PRO A 1 277 ? -13.199 14.485 -2.386 1.00 89.88 277 PRO A N 1
ATOM 2070 C CA . PRO A 1 277 ? -13.585 14.153 -1.013 1.00 89.88 277 PRO A CA 1
ATOM 2071 C C . PRO A 1 277 ? -12.657 14.769 0.041 1.00 89.88 277 PRO A C 1
ATOM 2073 O O . PRO A 1 277 ? -11.454 14.901 -0.161 1.00 89.88 277 PRO A O 1
ATOM 2076 N N . GLY A 1 278 ? -13.223 15.192 1.174 1.00 87.31 278 GLY A N 1
ATOM 2077 C CA . GLY A 1 278 ? -12.465 15.784 2.287 1.00 87.31 278 GLY A CA 1
ATOM 2078 C C . GLY A 1 278 ? -11.863 17.174 2.031 1.00 87.31 278 GLY A C 1
ATOM 2079 O O . GLY A 1 278 ? -11.241 17.733 2.930 1.00 87.31 278 GLY A O 1
ATOM 2080 N N . SER A 1 279 ? -12.075 17.770 0.851 1.00 90.50 279 SER A N 1
ATOM 2081 C CA . SER A 1 279 ? -11.581 19.116 0.536 1.00 90.50 279 SER A CA 1
ATOM 2082 C C . SER A 1 279 ? -12.112 20.169 1.508 1.00 90.50 279 SER A C 1
ATOM 2084 O O . SER A 1 279 ? -13.313 20.229 1.799 1.00 90.50 279 SER A O 1
ATOM 2086 N N . THR A 1 280 ? -11.234 21.075 1.939 1.00 86.94 280 THR A N 1
ATOM 2087 C CA . THR A 1 280 ? -11.607 22.243 2.743 1.00 86.94 280 THR A CA 1
ATOM 2088 C C . THR A 1 280 ? -11.360 23.551 1.999 1.00 86.94 280 THR A C 1
ATOM 2090 O O . THR A 1 280 ? -10.523 23.639 1.098 1.00 86.94 280 THR A O 1
ATOM 2093 N N . THR A 1 281 ? -12.108 24.590 2.372 1.00 84.19 281 THR A N 1
ATOM 2094 C CA . THR A 1 281 ? -11.865 25.971 1.943 1.00 84.19 281 THR A CA 1
ATOM 2095 C C . THR A 1 281 ? -11.801 26.925 3.127 1.00 84.19 281 THR A C 1
ATOM 2097 O O . THR A 1 281 ? -12.504 26.732 4.122 1.00 84.19 281 THR A O 1
ATOM 2100 N N . GLY A 1 282 ? -10.954 27.952 3.045 1.00 76.25 282 GLY A N 1
ATOM 2101 C CA . GLY A 1 282 ? -10.848 28.968 4.093 1.00 76.25 282 GLY A CA 1
ATOM 2102 C C . GLY A 1 282 ? -12.164 29.726 4.333 1.00 76.25 282 GLY A C 1
ATOM 2103 O O . GLY A 1 282 ? -12.911 30.026 3.401 1.00 76.25 282 GLY A O 1
ATOM 2104 N N . VAL A 1 283 ? -12.461 30.077 5.592 1.00 68.25 283 VAL A N 1
ATOM 2105 C CA . VAL A 1 283 ? -13.660 30.870 5.931 1.00 68.25 283 VAL A CA 1
ATOM 2106 C C . VAL A 1 283 ? -13.473 32.375 5.752 1.00 68.25 283 VAL A C 1
ATOM 2108 O O . VAL A 1 283 ? -12.443 32.959 6.086 1.00 68.25 283 VAL A O 1
ATOM 2111 N N . GLY A 1 284 ? -14.553 33.027 5.313 1.00 55.28 284 GLY A N 1
ATOM 2112 C CA . GLY A 1 284 ? -14.572 34.434 4.930 1.00 55.28 284 GLY A CA 1
ATOM 2113 C C . GLY A 1 284 ? -14.482 35.503 6.024 1.00 55.28 284 GLY A C 1
ATOM 2114 O O . GLY A 1 284 ? -14.643 36.699 5.760 1.00 55.28 284 GLY A O 1
ATOM 2115 N N . SER A 1 285 ? -14.256 35.101 7.268 1.00 50.47 285 SER A N 1
ATOM 2116 C CA . SER A 1 285 ? -14.105 35.997 8.412 1.00 50.47 285 SER A CA 1
ATOM 2117 C C . SER A 1 285 ? -12.844 35.624 9.174 1.00 50.47 285 SER A C 1
ATOM 2119 O O . SER A 1 285 ? -12.661 34.456 9.511 1.00 50.47 285 SER A O 1
ATOM 2121 N N . ALA A 1 286 ? -11.994 36.610 9.478 1.00 45.06 286 ALA A N 1
ATOM 2122 C CA . ALA A 1 286 ? -10.909 36.438 10.440 1.00 45.06 286 ALA A CA 1
ATOM 2123 C C . ALA A 1 286 ? -11.473 35.862 11.747 1.00 45.06 286 ALA A C 1
ATOM 2125 O O . ALA A 1 286 ? -12.542 36.293 12.187 1.00 45.06 286 ALA A O 1
ATOM 2126 N N . ALA A 1 287 ? -10.773 34.915 12.375 1.00 44.19 287 ALA A N 1
ATOM 2127 C CA . ALA A 1 287 ? -11.114 34.483 13.727 1.00 44.19 287 ALA A CA 1
ATOM 2128 C C . ALA A 1 287 ? -11.201 35.728 14.636 1.00 44.19 287 ALA A C 1
ATOM 2130 O O . ALA A 1 287 ? -10.221 36.448 14.822 1.00 44.19 287 ALA A O 1
ATOM 2131 N N . THR A 1 288 ? -12.396 36.045 15.146 1.00 36.81 288 THR A N 1
ATOM 2132 C CA . THR A 1 288 ? -12.701 37.351 15.764 1.00 36.81 288 THR A CA 1
ATOM 2133 C C . THR A 1 288 ? -12.294 37.456 17.239 1.00 36.81 288 THR A C 1
ATOM 2135 O O . THR A 1 288 ? -12.975 38.123 18.018 1.00 36.81 288 THR A O 1
ATOM 2138 N N . GLY A 1 289 ? -11.216 36.801 17.674 1.00 37.69 289 GLY A N 1
ATOM 2139 C CA . GLY A 1 289 ? -10.867 36.731 19.095 1.00 37.69 289 GLY A CA 1
ATOM 2140 C C . GLY A 1 289 ? -9.374 36.831 19.375 1.00 37.69 289 GLY A C 1
ATOM 2141 O O . GLY A 1 289 ? -8.559 36.306 18.630 1.00 37.69 289 GLY A O 1
ATOM 2142 N N . ALA A 1 290 ? -9.029 37.468 20.497 1.00 34.12 290 ALA A N 1
ATOM 2143 C CA . ALA A 1 290 ? -7.771 37.191 21.179 1.00 34.12 290 ALA A CA 1
ATOM 2144 C C . ALA A 1 290 ? -7.875 35.772 21.768 1.00 34.12 290 ALA A C 1
ATOM 2146 O O . ALA A 1 290 ? -8.646 35.567 22.707 1.00 34.12 290 ALA A O 1
ATOM 2147 N N . GLY A 1 291 ? -7.174 34.794 21.191 1.00 44.72 291 GLY A N 1
ATOM 2148 C CA . GLY A 1 291 ? -7.311 33.383 21.561 1.00 44.72 291 GLY A CA 1
ATOM 2149 C C . GLY A 1 291 ? -6.408 32.441 20.759 1.00 44.72 291 GLY A C 1
ATOM 2150 O O . GLY A 1 291 ? -5.724 32.866 19.834 1.00 44.72 291 GLY A O 1
ATOM 2151 N N . THR A 1 292 ? -6.391 31.179 21.186 1.00 43.09 292 THR A N 1
ATOM 2152 C CA . THR A 1 292 ? -5.553 30.053 20.742 1.00 43.09 292 THR A CA 1
ATOM 2153 C C . THR A 1 292 ? -5.675 29.730 19.240 1.00 43.09 292 THR A C 1
ATOM 2155 O O . THR A 1 292 ? -6.699 30.025 18.627 1.00 43.09 292 THR A O 1
ATOM 2158 N N . ALA A 1 293 ? -4.631 29.135 18.641 1.00 47.91 293 ALA A N 1
ATOM 2159 C CA . ALA A 1 293 ? -4.615 28.728 17.227 1.00 47.91 293 ALA A CA 1
ATOM 2160 C C . ALA A 1 293 ? -5.824 27.828 16.886 1.00 47.91 293 ALA A C 1
ATOM 2162 O O . ALA A 1 293 ? -6.200 26.970 17.684 1.00 47.91 293 ALA A O 1
ATOM 2163 N N . THR A 1 294 ? -6.459 28.036 15.726 1.00 50.22 294 THR A N 1
ATOM 2164 C CA . THR A 1 294 ? -7.635 27.260 15.280 1.00 50.22 294 THR A CA 1
ATOM 2165 C C . THR A 1 294 ? -7.551 26.944 13.793 1.00 50.22 294 THR A C 1
ATOM 2167 O O . THR A 1 294 ? -7.127 27.789 13.003 1.00 50.22 294 THR A O 1
ATOM 2170 N N . ARG A 1 295 ? -7.982 25.734 13.402 1.00 61.84 295 ARG A N 1
ATOM 2171 C CA . ARG A 1 295 ? -8.190 25.392 11.990 1.00 61.84 295 ARG A CA 1
ATOM 2172 C C . ARG A 1 295 ? -9.440 26.133 11.522 1.00 61.84 295 ARG A C 1
ATOM 2174 O O . ARG A 1 295 ? -10.464 26.144 12.197 1.00 61.84 295 ARG A O 1
ATOM 2181 N N . VAL A 1 296 ? -9.319 26.789 10.381 1.00 64.69 296 VAL A N 1
ATOM 2182 C CA . VAL A 1 296 ? -10.276 27.777 9.849 1.00 64.69 296 VAL A CA 1
ATOM 2183 C C . VAL A 1 296 ? -10.793 27.367 8.468 1.00 64.69 296 VAL A C 1
ATOM 2185 O O . VAL A 1 296 ? -11.492 28.135 7.813 1.00 64.69 296 VAL A O 1
ATOM 2188 N N . GLY A 1 297 ? -10.451 26.157 8.023 1.00 74.69 297 GLY A N 1
ATOM 2189 C CA . GLY A 1 297 ? -11.050 25.527 6.856 1.00 74.69 297 GLY A CA 1
ATOM 2190 C C . GLY A 1 297 ? -12.413 24.942 7.190 1.00 74.69 297 GLY A C 1
ATOM 2191 O O . GLY A 1 297 ? -12.604 24.374 8.265 1.00 74.69 297 GLY A O 1
ATOM 2192 N N . VAL A 1 298 ? -13.355 25.074 6.265 1.00 79.31 298 VAL A N 1
ATOM 2193 C CA . VAL A 1 298 ? -14.641 24.373 6.294 1.00 79.31 298 VAL A CA 1
ATOM 2194 C C . VAL A 1 298 ? -14.706 23.377 5.141 1.00 79.31 298 VAL A C 1
ATOM 2196 O O . VAL A 1 298 ? -14.192 23.688 4.063 1.00 79.31 298 VAL A O 1
ATOM 2199 N N . PRO A 1 299 ? -15.334 22.203 5.327 1.00 84.25 299 PRO A N 1
ATOM 2200 C CA . PRO A 1 299 ? -15.563 21.265 4.234 1.00 84.25 299 PRO A CA 1
ATOM 2201 C C . PRO A 1 299 ? -16.272 21.936 3.053 1.00 84.25 299 PRO A C 1
ATOM 2203 O O . PRO A 1 299 ? -17.181 22.751 3.242 1.00 84.25 299 PRO A O 1
ATOM 2206 N N . THR A 1 300 ? -15.874 21.590 1.831 1.00 85.69 300 THR A N 1
ATOM 2207 C CA . THR A 1 300 ? -16.476 22.115 0.602 1.00 85.69 300 THR A CA 1
ATOM 2208 C C . THR A 1 300 ? -16.723 21.007 -0.413 1.00 85.69 300 THR A C 1
ATOM 2210 O O . THR A 1 300 ? -15.914 20.103 -0.577 1.00 85.69 300 THR A O 1
ATOM 2213 N N . ALA A 1 301 ? -17.848 21.109 -1.121 1.00 87.38 301 ALA A N 1
ATOM 2214 C CA . ALA A 1 301 ? -18.175 20.277 -2.279 1.00 87.38 301 ALA A CA 1
ATOM 2215 C C . ALA A 1 301 ? -18.109 21.074 -3.597 1.00 87.38 301 ALA A C 1
ATOM 2217 O O . ALA A 1 301 ? -18.670 20.666 -4.611 1.00 87.38 301 ALA A O 1
ATOM 2218 N N . ALA A 1 302 ? -17.497 22.262 -3.574 1.00 88.38 302 ALA A N 1
ATOM 2219 C CA . ALA A 1 302 ? -17.307 23.074 -4.769 1.00 88.38 302 ALA A CA 1
ATOM 2220 C C . ALA A 1 302 ? -16.213 22.483 -5.669 1.00 88.38 302 ALA A C 1
ATOM 2222 O O . ALA A 1 302 ? -15.248 21.903 -5.176 1.00 88.38 302 ALA A O 1
ATOM 2223 N N . GLY A 1 303 ? -16.341 22.698 -6.977 1.00 93.31 303 GLY A N 1
ATOM 2224 C CA . GLY A 1 303 ? -15.324 22.353 -7.966 1.00 93.31 303 GLY A CA 1
ATOM 2225 C C . GLY A 1 303 ? -15.881 21.650 -9.202 1.00 93.31 303 GLY A C 1
ATOM 2226 O O . GLY A 1 303 ? -17.075 21.354 -9.298 1.00 93.31 303 GLY A O 1
ATOM 2227 N N . TRP A 1 304 ? -14.995 21.417 -10.166 1.00 95.50 304 TRP A N 1
ATOM 2228 C CA . TRP A 1 304 ? -15.246 20.642 -11.374 1.00 95.50 304 TRP A CA 1
ATOM 2229 C C . TRP A 1 304 ? -15.413 19.161 -11.031 1.00 95.50 304 TRP A C 1
ATOM 2231 O O . TRP A 1 304 ? -14.549 18.572 -10.390 1.00 95.50 304 TRP A O 1
ATOM 2241 N N . ASP A 1 305 ? -16.516 18.560 -11.465 1.00 93.31 305 ASP A N 1
ATOM 2242 C CA . ASP A 1 305 ? -16.823 17.150 -11.219 1.00 93.31 305 ASP A CA 1
ATOM 2243 C C . ASP A 1 305 ? -16.126 16.265 -12.262 1.00 93.31 305 ASP A C 1
ATOM 2245 O O . ASP A 1 305 ? -16.698 15.932 -13.301 1.00 93.31 305 ASP A O 1
ATOM 2249 N N . LEU A 1 306 ? -14.838 16.007 -12.039 1.00 94.38 306 LEU A N 1
ATOM 2250 C CA . LEU A 1 306 ? -13.949 15.360 -13.002 1.00 94.38 306 LEU A CA 1
ATOM 2251 C C . LEU A 1 306 ? -14.320 13.887 -13.229 1.00 94.38 306 LEU A C 1
ATOM 2253 O O . LEU A 1 306 ? -14.507 13.131 -12.277 1.00 94.38 306 LEU A O 1
ATOM 2257 N N . SER A 1 307 ? -14.404 13.490 -14.498 1.00 90.88 307 SER A N 1
ATOM 2258 C CA . SER A 1 307 ? -14.523 12.100 -14.959 1.00 90.88 307 SER A CA 1
ATOM 2259 C C . SER A 1 307 ? -14.093 11.996 -16.427 1.00 90.88 307 SER A C 1
ATOM 2261 O O . SER A 1 307 ? -13.881 13.021 -17.077 1.00 90.88 307 SER A O 1
ATOM 2263 N N . VAL A 1 308 ? -14.034 10.781 -16.979 1.00 88.50 308 VAL A N 1
ATOM 2264 C CA . VAL A 1 308 ? -13.753 10.552 -18.410 1.00 88.50 308 VAL A CA 1
ATOM 2265 C C . VAL A 1 308 ? -14.769 11.246 -19.326 1.00 88.50 308 VAL A C 1
ATOM 2267 O O . VAL A 1 308 ? -14.387 11.791 -20.361 1.00 88.50 308 VAL A O 1
ATOM 2270 N N . ASP A 1 309 ? -16.043 11.290 -18.925 1.00 88.06 309 ASP A N 1
ATOM 2271 C CA . ASP A 1 309 ? -17.122 11.940 -19.686 1.00 88.06 309 ASP A CA 1
ATOM 2272 C C . ASP A 1 309 ? -17.252 13.444 -19.403 1.00 88.06 309 ASP A C 1
ATOM 2274 O O . ASP A 1 309 ? -17.860 14.185 -20.181 1.00 88.06 309 ASP A O 1
ATOM 2278 N N . ASN A 1 310 ? -16.669 13.916 -18.298 1.00 93.50 310 ASN A N 1
ATOM 2279 C CA . ASN A 1 310 ? -16.565 15.333 -17.958 1.00 93.50 310 ASN A CA 1
ATOM 2280 C C . ASN A 1 310 ? -15.103 15.729 -17.667 1.00 93.50 310 ASN A C 1
ATOM 2282 O O . ASN A 1 310 ? -14.779 16.141 -16.543 1.00 93.50 310 ASN A O 1
ATOM 2286 N N . PRO A 1 311 ? -14.212 15.597 -18.666 1.00 96.62 311 PRO A N 1
ATOM 2287 C CA . PRO A 1 311 ? -12.794 15.875 -18.498 1.00 96.62 311 PRO A CA 1
ATOM 2288 C C . PRO A 1 311 ? -12.548 17.367 -18.277 1.00 96.62 311 PRO A C 1
ATOM 2290 O O . PRO A 1 311 ? -13.382 18.210 -18.628 1.00 96.62 311 PRO A O 1
ATOM 2293 N N . LEU A 1 312 ? -11.374 17.722 -17.752 1.00 97.88 312 LEU A N 1
ATOM 2294 C CA . LEU A 1 312 ? -10.985 19.131 -17.673 1.00 97.88 312 LEU A CA 1
ATOM 2295 C C . LEU A 1 312 ? -10.865 19.752 -19.083 1.00 97.88 312 LEU A C 1
ATOM 2297 O O . LEU A 1 312 ? -10.668 19.036 -20.073 1.00 97.88 312 LEU A O 1
ATOM 2301 N N . PRO A 1 313 ? -10.958 21.089 -19.219 1.00 96.69 313 PRO A N 1
ATOM 2302 C CA . PRO A 1 313 ? -10.820 21.757 -20.514 1.00 96.69 313 PRO A CA 1
ATOM 2303 C C . PRO A 1 313 ? -9.519 21.390 -21.253 1.00 96.69 313 PRO A C 1
ATOM 2305 O O . PRO A 1 313 ? -8.463 21.305 -20.631 1.00 96.69 313 PRO A O 1
ATOM 2308 N N . VAL A 1 314 ? -9.571 21.292 -22.592 1.00 89.06 314 VAL A N 1
ATOM 2309 C CA . VAL A 1 314 ? -8.448 20.958 -23.519 1.00 89.06 314 VAL A CA 1
ATOM 2310 C C . VAL A 1 314 ? -7.314 22.018 -23.535 1.00 89.06 314 VAL A C 1
ATOM 2312 O O . VAL A 1 314 ? -6.430 22.011 -24.376 1.00 89.06 314 VAL A O 1
ATOM 2315 N N . GLY A 1 315 ? -7.325 22.970 -22.602 1.00 90.25 315 GLY A N 1
ATOM 2316 C CA . GLY A 1 315 ? -6.263 23.962 -22.398 1.00 90.25 315 GLY A CA 1
ATOM 2317 C C . GLY A 1 315 ? -5.735 23.993 -20.965 1.00 90.25 315 GLY A C 1
ATOM 2318 O O . GLY A 1 315 ? -5.064 24.955 -20.595 1.00 90.25 315 GLY A O 1
ATOM 2319 N N . THR A 1 316 ? -6.088 23.000 -20.143 1.00 98.19 316 THR A N 1
ATOM 2320 C CA . THR A 1 316 ? -5.507 22.839 -18.807 1.00 98.19 316 THR A CA 1
ATOM 2321 C C . THR A 1 316 ? -4.014 22.601 -18.967 1.00 98.19 316 THR A C 1
ATOM 2323 O O . THR A 1 316 ? -3.618 21.694 -19.687 1.00 98.19 316 THR A O 1
ATOM 2326 N N . ASN A 1 317 ? -3.198 23.436 -18.329 1.00 97.25 317 ASN A N 1
ATOM 2327 C CA . ASN A 1 317 ? -1.738 23.366 -18.418 1.00 97.25 317 ASN A CA 1
ATOM 2328 C C . ASN A 1 317 ? -1.074 22.999 -17.085 1.00 97.25 317 ASN A C 1
ATOM 2330 O O . ASN A 1 317 ? 0.102 22.642 -17.080 1.00 97.25 317 ASN A O 1
ATOM 2334 N N . ALA A 1 318 ? -1.820 23.057 -15.978 1.00 98.19 318 ALA A N 1
ATOM 2335 C CA . ALA A 1 318 ? -1.348 22.628 -14.674 1.00 98.19 318 ALA A CA 1
ATOM 2336 C C . ALA A 1 318 ? -2.488 22.090 -13.799 1.00 98.19 318 ALA A C 1
ATOM 2338 O O . ALA A 1 318 ? -3.608 22.614 -13.834 1.00 98.19 318 ALA A O 1
ATOM 2339 N N . VAL A 1 319 ? -2.179 21.090 -12.974 1.00 98.56 319 VAL A N 1
ATOM 2340 C CA . VAL A 1 319 ? -3.037 20.577 -11.893 1.00 98.56 319 VAL A CA 1
ATOM 2341 C C . VAL A 1 319 ? -2.240 20.606 -10.594 1.00 98.56 319 VAL A C 1
ATOM 2343 O O . VAL A 1 319 ? -1.115 20.127 -10.554 1.00 98.56 319 VAL A O 1
ATOM 2346 N N . ARG A 1 320 ? -2.803 21.185 -9.531 1.00 97.44 320 ARG A N 1
ATOM 2347 C CA . ARG A 1 320 ? -2.159 21.352 -8.227 1.00 97.44 320 ARG A CA 1
ATOM 2348 C C . ARG A 1 320 ? -2.907 20.608 -7.127 1.00 97.44 320 ARG A C 1
ATOM 2350 O O . ARG A 1 320 ? -4.094 20.842 -6.917 1.00 97.44 320 ARG A O 1
ATOM 2357 N N . TYR A 1 321 ? -2.191 19.778 -6.384 1.00 96.94 321 TYR A N 1
ATOM 2358 C CA . TYR A 1 321 ? -2.668 19.043 -5.218 1.00 96.94 321 TYR A CA 1
ATOM 2359 C C . TYR A 1 321 ? -2.227 19.787 -3.962 1.00 96.94 321 TYR A C 1
ATOM 2361 O O . TYR A 1 321 ? -1.032 19.917 -3.713 1.00 96.94 321 TYR A O 1
ATOM 2369 N N . ALA A 1 322 ? -3.177 20.288 -3.176 1.00 94.06 322 ALA A N 1
ATOM 2370 C CA . ALA A 1 322 ? -2.936 20.841 -1.848 1.00 94.06 322 ALA A CA 1
ATOM 2371 C C . ALA A 1 322 ? -3.236 19.753 -0.810 1.00 94.06 322 ALA A C 1
ATOM 2373 O O . ALA A 1 322 ? -4.379 19.601 -0.364 1.00 94.06 322 ALA A O 1
ATOM 2374 N N . VAL A 1 323 ? -2.211 18.973 -0.461 1.00 91.81 323 VAL A N 1
ATOM 2375 C CA . VAL A 1 323 ? -2.356 17.758 0.363 1.00 91.81 323 VAL A CA 1
ATOM 2376 C C . VAL A 1 323 ? -2.559 18.048 1.853 1.00 91.81 323 VAL A C 1
ATOM 2378 O O . VAL A 1 323 ? -2.941 17.157 2.606 1.00 91.81 323 VAL A O 1
ATOM 2381 N N . GLY A 1 324 ? -2.353 19.301 2.269 1.00 87.75 324 GLY A N 1
ATOM 2382 C CA . GLY A 1 324 ? -2.522 19.745 3.651 1.00 87.75 324 GLY A CA 1
ATOM 2383 C C . GLY A 1 324 ? -1.256 19.608 4.493 1.00 87.75 324 GLY A C 1
ATOM 2384 O O . GLY A 1 324 ? -0.147 19.724 3.976 1.00 87.75 324 GLY A O 1
ATOM 2385 N N . GLU A 1 325 ? -1.435 19.442 5.803 1.00 83.00 325 GLU A N 1
ATOM 2386 C CA . GLU A 1 325 ? -0.348 19.314 6.781 1.00 83.00 325 GLU A CA 1
ATOM 2387 C C . GLU A 1 325 ? 0.596 18.148 6.459 1.00 83.00 325 GLU A C 1
ATOM 2389 O O . GLU A 1 325 ? 0.150 17.043 6.151 1.00 83.00 325 GLU A O 1
ATOM 2394 N N . LEU A 1 326 ? 1.900 18.404 6.574 1.00 85.44 326 LEU A N 1
ATOM 2395 C CA . LEU A 1 326 ? 2.957 17.429 6.308 1.00 85.44 326 LEU A CA 1
ATOM 2396 C C . LEU A 1 326 ? 3.638 16.995 7.597 1.00 85.44 326 LEU A C 1
ATOM 2398 O O . LEU A 1 326 ? 3.796 17.808 8.509 1.00 85.44 326 LEU A O 1
ATOM 2402 N N . VAL A 1 327 ? 4.117 15.757 7.636 1.00 82.75 327 VAL A N 1
ATOM 2403 C CA . VAL A 1 327 ? 4.898 15.197 8.742 1.00 82.75 327 VAL A CA 1
ATOM 2404 C C . VAL A 1 327 ? 6.159 14.559 8.170 1.00 82.75 327 VAL A C 1
ATOM 2406 O O . VAL A 1 327 ? 6.097 13.789 7.218 1.00 82.75 327 VAL A O 1
ATOM 2409 N N . VAL A 1 328 ? 7.307 14.926 8.730 1.00 82.50 328 VAL A N 1
ATOM 2410 C CA . VAL A 1 328 ? 8.608 14.343 8.377 1.00 82.50 328 VAL A CA 1
ATOM 2411 C C . VAL A 1 328 ? 8.633 12.875 8.787 1.00 82.50 328 VAL A C 1
ATOM 2413 O O . VAL A 1 328 ? 8.212 12.548 9.897 1.00 82.50 328 VAL A O 1
ATOM 2416 N N . GLY A 1 329 ? 9.154 12.014 7.912 1.00 81.44 329 GLY A N 1
ATOM 2417 C CA . GLY A 1 329 ? 9.132 10.564 8.109 1.00 81.44 329 GLY A CA 1
ATOM 2418 C C . GLY A 1 329 ? 7.853 9.876 7.631 1.00 81.44 329 GLY A C 1
ATOM 2419 O O . GLY A 1 329 ? 7.685 8.688 7.871 1.00 81.44 329 GLY A O 1
ATOM 2420 N N . GLU A 1 330 ? 6.963 10.597 6.950 1.00 85.25 330 GLU A N 1
ATOM 2421 C CA . GLU A 1 330 ? 5.877 10.016 6.160 1.00 85.25 330 GLU A CA 1
ATOM 2422 C C . GLU A 1 330 ? 6.099 10.300 4.673 1.00 85.25 330 GLU A C 1
ATOM 2424 O O . GLU A 1 330 ? 6.782 11.255 4.302 1.00 85.25 330 GLU A O 1
ATOM 2429 N N . GLU A 1 331 ? 5.456 9.513 3.819 1.00 86.50 331 GLU A N 1
ATOM 2430 C CA . GLU A 1 331 ? 5.426 9.750 2.380 1.00 86.50 331 GLU A CA 1
ATOM 2431 C C . GLU A 1 331 ? 4.051 10.194 1.919 1.00 86.50 331 GLU A C 1
ATOM 2433 O O . GLU A 1 331 ? 3.022 9.849 2.506 1.00 86.50 331 GLU A O 1
ATOM 2438 N N . TYR A 1 332 ? 4.052 10.962 0.838 1.00 90.81 332 TYR A N 1
ATOM 2439 C CA . TYR A 1 332 ? 2.853 11.557 0.289 1.00 90.81 332 TYR A CA 1
ATOM 2440 C C . TYR A 1 332 ? 2.782 11.269 -1.196 1.00 90.81 332 TYR A C 1
ATOM 2442 O O . TYR A 1 332 ? 3.756 11.469 -1.929 1.00 90.81 332 TYR A O 1
ATOM 2450 N N . PHE A 1 333 ? 1.595 10.847 -1.627 1.00 92.88 333 PHE A N 1
ATOM 2451 C CA . PHE A 1 333 ? 1.359 10.430 -2.992 1.00 92.88 333 PHE A CA 1
ATOM 2452 C C . PHE A 1 333 ? 0.153 11.142 -3.593 1.00 92.88 333 PHE A C 1
ATOM 2454 O O . PHE A 1 333 ? -0.832 11.479 -2.929 1.00 92.88 333 PHE A O 1
ATOM 2461 N N . ALA A 1 334 ? 0.236 11.371 -4.893 1.00 95.00 334 ALA A N 1
ATOM 2462 C CA . ALA A 1 334 ? -0.890 11.803 -5.700 1.00 95.00 334 ALA A CA 1
ATOM 2463 C C . ALA A 1 334 ? -0.833 11.092 -7.045 1.00 95.00 334 ALA A C 1
ATOM 2465 O O . ALA A 1 334 ? 0.213 10.576 -7.437 1.00 95.00 334 ALA A O 1
ATOM 2466 N N . GLU A 1 335 ? -1.935 11.122 -7.776 1.00 95.38 335 GLU A N 1
ATOM 2467 C CA . GLU A 1 335 ? -1.993 10.589 -9.125 1.00 95.38 335 GLU A CA 1
ATOM 2468 C C . GLU A 1 335 ? -2.798 11.468 -10.057 1.00 95.38 335 GLU A C 1
ATOM 2470 O O . GLU A 1 335 ? -3.797 12.076 -9.660 1.00 95.38 335 GLU A O 1
ATOM 2475 N N . ILE A 1 336 ? -2.380 11.473 -11.319 1.00 96.44 336 ILE A N 1
ATOM 2476 C CA . ILE A 1 336 ? -3.096 12.108 -12.416 1.00 96.44 336 ILE A CA 1
ATOM 2477 C C . ILE A 1 336 ? -3.309 11.109 -13.547 1.00 96.44 336 ILE A C 1
ATOM 2479 O O . ILE A 1 336 ? -2.378 10.415 -13.946 1.00 96.44 336 ILE A O 1
ATOM 2483 N N . SER A 1 337 ? -4.521 11.089 -14.095 1.00 96.12 337 SER A N 1
ATOM 2484 C CA . SER A 1 337 ? -4.878 10.271 -15.253 1.00 96.12 337 SER A CA 1
ATOM 2485 C C . SER A 1 337 ? -5.169 11.176 -16.444 1.00 96.12 337 SER A C 1
ATOM 2487 O O . SER A 1 337 ? -6.007 12.089 -16.378 1.00 96.12 337 SER A O 1
ATOM 2489 N N . LEU A 1 338 ? -4.456 10.932 -17.537 1.00 96.19 338 LEU A N 1
ATOM 2490 C CA . LEU A 1 338 ? -4.441 11.739 -18.744 1.00 96.19 338 LEU A CA 1
ATOM 2491 C C . LEU A 1 338 ? -4.930 10.911 -19.928 1.00 96.19 338 LEU A C 1
ATOM 2493 O O . LEU A 1 338 ? -4.345 9.895 -20.280 1.00 96.19 338 LEU A O 1
ATOM 2497 N N . LYS A 1 339 ? -5.974 11.392 -20.594 1.00 94.81 339 LYS A N 1
ATOM 2498 C CA . LYS A 1 339 ? -6.407 10.875 -21.885 1.00 94.81 339 LYS A CA 1
ATOM 2499 C C . LYS A 1 339 ? -5.526 11.430 -22.996 1.00 94.81 339 LYS A C 1
ATOM 2501 O O . LYS A 1 339 ? -5.362 12.648 -23.103 1.00 94.81 339 LYS A O 1
ATOM 2506 N N . VAL A 1 340 ? -5.007 10.566 -23.854 1.00 93.75 340 VAL A N 1
ATOM 2507 C CA . VAL A 1 340 ? -4.161 10.937 -24.992 1.00 93.75 340 VAL A CA 1
ATOM 2508 C C . VAL A 1 340 ? -5.016 11.552 -26.100 1.00 93.75 340 VAL A C 1
ATOM 2510 O O . VAL A 1 340 ? -5.970 10.945 -26.587 1.00 93.75 340 VAL A O 1
ATOM 2513 N N . LEU A 1 341 ? -4.671 12.768 -26.525 1.00 93.62 341 LEU A N 1
ATOM 2514 C CA . LEU A 1 341 ? -5.295 13.464 -27.659 1.00 93.62 341 LEU A CA 1
ATOM 2515 C C . LEU A 1 341 ? -4.429 13.423 -28.926 1.00 93.62 341 LEU A C 1
ATOM 2517 O O . LEU A 1 341 ? -4.940 13.619 -30.029 1.00 93.62 341 LEU A O 1
ATOM 2521 N N . GLY A 1 342 ? -3.126 13.191 -28.778 1.00 89.69 342 GLY A N 1
ATOM 2522 C CA . GLY A 1 342 ? -2.168 13.128 -29.876 1.00 89.69 342 GLY A CA 1
ATOM 2523 C C . GLY A 1 342 ? -0.774 12.735 -29.397 1.00 89.69 342 GLY A C 1
ATOM 2524 O O . GLY A 1 342 ? -0.473 12.826 -28.210 1.00 89.69 342 GLY A O 1
ATOM 2525 N N . LEU A 1 343 ? 0.077 12.325 -30.338 1.00 86.81 343 LEU A N 1
ATOM 2526 C CA . LEU A 1 343 ? 1.466 11.957 -30.071 1.00 86.81 343 LEU A CA 1
ATOM 2527 C C . LEU A 1 343 ? 2.439 12.804 -30.901 1.00 86.81 343 LEU A C 1
ATOM 2529 O O . LEU A 1 343 ? 2.120 13.151 -32.045 1.00 86.81 343 LEU A O 1
ATOM 2533 N N . PRO A 1 344 ? 3.618 13.147 -30.352 1.00 87.81 344 PRO A N 1
ATOM 2534 C CA . PRO A 1 344 ? 4.062 12.873 -28.975 1.00 87.81 344 PRO A CA 1
ATOM 2535 C C . PRO A 1 344 ? 3.235 13.636 -27.919 1.00 87.81 344 PRO A C 1
ATOM 2537 O O . PRO A 1 344 ? 2.554 14.599 -28.281 1.00 87.81 344 PRO A O 1
ATOM 2540 N N . LEU A 1 345 ? 3.265 13.218 -26.646 1.00 90.69 345 LEU A N 1
ATOM 2541 C CA . LEU A 1 345 ? 2.451 13.845 -25.580 1.00 90.69 345 LEU A CA 1
ATOM 2542 C C . LEU A 1 345 ? 2.712 15.353 -25.453 1.00 90.69 345 LEU A C 1
ATOM 2544 O O . LEU A 1 345 ? 1.789 16.161 -25.310 1.00 90.69 345 LEU A O 1
ATOM 2548 N N . ASP A 1 346 ? 3.984 15.730 -25.531 1.00 91.25 346 ASP A N 1
ATOM 2549 C CA . ASP A 1 346 ? 4.459 17.100 -25.502 1.00 91.25 346 ASP A CA 1
ATOM 2550 C C . ASP A 1 346 ? 5.437 17.367 -26.656 1.00 91.25 346 ASP A C 1
ATOM 2552 O O . ASP A 1 346 ? 6.653 17.197 -26.526 1.00 91.25 346 ASP A O 1
ATOM 2556 N N . PRO A 1 347 ? 4.936 17.859 -27.801 1.00 88.12 347 PRO A N 1
ATOM 2557 C CA . PRO A 1 347 ? 5.785 18.238 -28.927 1.00 88.12 347 PRO A CA 1
ATOM 2558 C C . PRO A 1 347 ? 6.795 19.348 -28.599 1.00 88.12 347 PRO A C 1
ATOM 2560 O O . PRO A 1 347 ? 7.756 19.533 -29.346 1.00 88.12 347 PRO A O 1
ATOM 2563 N N . GLY A 1 348 ? 6.574 20.111 -27.521 1.00 87.69 348 GLY A N 1
ATOM 2564 C CA . GLY A 1 348 ? 7.461 21.183 -27.083 1.00 87.69 348 GLY A CA 1
ATOM 2565 C C . GLY A 1 348 ? 8.820 20.668 -26.623 1.00 87.69 348 GLY A C 1
ATOM 2566 O O . GLY A 1 348 ? 9.823 21.304 -26.929 1.00 87.69 348 GLY A O 1
ATOM 2567 N N . LEU A 1 349 ? 8.871 19.491 -25.987 1.00 87.50 349 LEU A N 1
ATOM 2568 C CA . LEU A 1 349 ? 10.082 18.901 -25.394 1.00 87.50 349 LEU A CA 1
ATOM 2569 C C . LEU A 1 349 ? 11.096 18.338 -26.410 1.00 87.50 349 LEU A C 1
ATOM 2571 O O . LEU A 1 349 ? 12.168 17.862 -26.027 1.00 87.50 349 LEU A O 1
ATOM 2575 N N . GLY A 1 350 ? 10.784 18.405 -27.708 1.00 76.38 350 GLY A N 1
ATOM 2576 C CA . GLY A 1 350 ? 11.664 17.934 -28.777 1.00 76.38 350 GLY A CA 1
ATOM 2577 C C . GLY A 1 350 ? 11.975 16.435 -28.686 1.00 76.38 350 GLY A C 1
ATOM 2578 O O . GLY A 1 350 ? 11.276 15.674 -28.029 1.00 76.38 350 GLY A O 1
ATOM 2579 N N . THR A 1 351 ? 13.045 15.988 -29.345 1.00 65.00 351 THR A N 1
ATOM 2580 C CA . THR A 1 351 ? 13.417 14.560 -29.436 1.00 65.00 351 THR A CA 1
ATOM 2581 C C . THR A 1 351 ? 13.979 13.969 -28.138 1.00 65.00 351 THR A C 1
ATOM 2583 O O . THR A 1 351 ? 14.280 12.788 -28.092 1.00 65.00 351 THR A O 1
ATOM 2586 N N . SER A 1 352 ? 14.165 14.776 -27.092 1.00 54.38 352 SER A N 1
ATOM 2587 C CA . SER A 1 352 ? 14.783 14.379 -25.819 1.00 54.38 352 SER A CA 1
ATOM 2588 C C . SER A 1 352 ? 13.787 14.175 -24.675 1.00 54.38 352 SER A C 1
ATOM 2590 O O . SER A 1 352 ? 14.218 13.880 -23.567 1.00 54.38 352 SER A O 1
ATOM 2592 N N . GLY A 1 353 ? 12.481 14.339 -24.905 1.00 70.44 353 GLY A N 1
ATOM 2593 C CA . GLY A 1 353 ? 11.459 14.178 -23.861 1.00 70.44 353 GLY A CA 1
ATOM 2594 C C . GLY A 1 353 ? 10.022 14.304 -24.363 1.00 70.44 353 GLY A C 1
ATOM 2595 O O . GLY A 1 353 ? 9.150 14.693 -23.599 1.00 70.44 353 GLY A O 1
ATOM 2596 N N . ALA A 1 354 ? 9.764 14.032 -25.646 1.00 80.94 354 ALA A N 1
ATOM 2597 C CA . ALA A 1 354 ? 8.461 14.283 -26.266 1.00 80.94 354 ALA A CA 1
ATOM 2598 C C . ALA A 1 354 ? 7.305 13.517 -25.590 1.00 80.94 354 ALA A C 1
ATOM 2600 O O . ALA A 1 354 ? 6.175 13.996 -25.569 1.00 80.94 354 ALA A O 1
ATOM 2601 N N . ASN A 1 355 ? 7.587 12.343 -25.018 1.00 87.94 355 ASN A N 1
ATOM 2602 C CA . ASN A 1 355 ? 6.628 11.515 -24.281 1.00 87.94 355 ASN A CA 1
ATOM 2603 C C . ASN A 1 355 ? 6.912 11.529 -22.773 1.00 87.94 355 ASN A C 1
ATOM 2605 O O . ASN A 1 355 ? 6.810 10.506 -22.104 1.00 87.94 355 ASN A O 1
ATOM 2609 N N . ALA A 1 356 ? 7.309 12.688 -22.246 1.00 89.75 356 ALA A N 1
ATOM 2610 C CA . ALA A 1 356 ? 7.535 12.887 -20.824 1.00 89.75 356 ALA A CA 1
ATOM 2611 C C . ALA A 1 356 ? 6.452 13.768 -20.194 1.00 89.75 356 ALA A C 1
ATOM 2613 O O . ALA A 1 356 ? 5.831 14.612 -20.844 1.00 89.75 356 ALA A O 1
ATOM 2614 N N . ASN A 1 357 ? 6.269 13.614 -18.888 1.00 93.69 357 ASN A N 1
ATOM 2615 C CA . ASN A 1 357 ? 5.413 14.473 -18.082 1.00 93.69 357 ASN A CA 1
ATOM 2616 C C . ASN A 1 357 ? 6.188 14.875 -16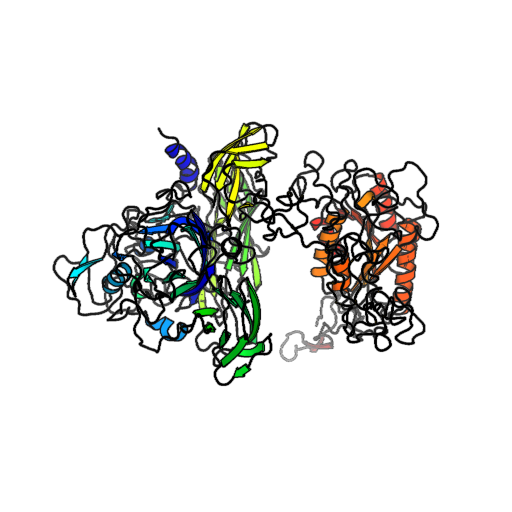.824 1.00 93.69 357 ASN A C 1
ATOM 2618 O O . ASN A 1 357 ? 6.876 14.069 -16.206 1.00 93.69 357 ASN A O 1
ATOM 2622 N N . CYS A 1 358 ? 6.083 16.137 -16.416 1.00 94.31 358 CYS A N 1
ATOM 2623 C CA . CYS A 1 358 ? 6.872 16.685 -15.313 1.00 94.31 358 CYS A CA 1
ATOM 2624 C C . CYS A 1 358 ? 5.973 17.271 -14.236 1.00 94.31 358 CYS A C 1
ATOM 2626 O O . CYS A 1 358 ? 4.917 17.816 -14.542 1.00 94.31 358 CYS A O 1
ATOM 2628 N N . ALA A 1 359 ? 6.402 17.149 -12.991 1.00 96.00 359 ALA A N 1
ATOM 2629 C CA . ALA A 1 359 ? 5.771 17.786 -11.852 1.00 96.00 359 ALA A CA 1
ATOM 2630 C C . ALA A 1 359 ? 6.824 18.449 -10.973 1.00 96.00 359 ALA A C 1
ATOM 2632 O O . ALA A 1 359 ? 8.023 18.241 -11.156 1.00 96.00 359 ALA A O 1
ATOM 2633 N N . GLU A 1 360 ? 6.355 19.263 -10.043 1.00 94.44 360 GLU A N 1
ATOM 2634 C CA . GLU A 1 360 ? 7.170 19.794 -8.964 1.00 94.44 360 GLU A CA 1
ATOM 2635 C C . GLU A 1 360 ? 6.406 19.799 -7.651 1.00 94.44 360 GLU A C 1
ATOM 2637 O O . GLU A 1 360 ? 5.186 19.991 -7.626 1.00 94.44 360 GLU A O 1
ATOM 2642 N N . VAL A 1 361 ? 7.139 19.664 -6.553 1.00 92.69 361 VAL A N 1
ATOM 2643 C CA . VAL A 1 361 ? 6.610 19.867 -5.205 1.00 92.69 361 VAL A CA 1
ATOM 2644 C C . VAL A 1 361 ? 7.256 21.065 -4.539 1.00 92.69 361 VAL A C 1
ATOM 2646 O O . VAL A 1 361 ? 8.406 21.408 -4.820 1.00 92.69 361 VAL A O 1
ATOM 2649 N N . PHE A 1 362 ? 6.516 21.704 -3.640 1.00 88.44 362 PHE A N 1
ATOM 2650 C CA . PHE A 1 362 ? 7.046 22.750 -2.778 1.00 88.44 362 PHE A CA 1
ATOM 2651 C C . PHE A 1 362 ? 6.225 22.892 -1.496 1.00 88.44 362 PHE A C 1
ATOM 2653 O O . PHE A 1 362 ? 5.058 22.500 -1.399 1.00 88.44 362 PHE A O 1
ATOM 2660 N N . GLY A 1 363 ? 6.843 23.528 -0.504 1.00 78.25 363 GLY A N 1
ATOM 2661 C CA . GLY A 1 363 ? 6.248 23.803 0.797 1.00 78.25 363 GLY A CA 1
ATOM 2662 C C . GLY A 1 363 ? 6.351 25.242 1.231 1.00 78.25 363 GLY A C 1
ATOM 2663 O O . GLY A 1 363 ? 7.099 26.035 0.666 1.00 78.25 363 GLY A O 1
ATOM 2664 N N . GLY A 1 364 ? 5.572 25.557 2.260 1.00 65.94 364 GLY A N 1
ATOM 2665 C CA . GLY A 1 364 ? 5.611 26.840 2.940 1.00 65.94 364 GLY A CA 1
ATOM 2666 C C . GLY A 1 364 ? 6.115 26.740 4.376 1.00 65.94 364 GLY A C 1
ATOM 2667 O O . GLY A 1 364 ? 5.952 25.715 5.032 1.00 65.94 364 GLY A O 1
ATOM 2668 N N . ASP A 1 365 ? 6.673 27.840 4.883 1.00 63.75 365 ASP A N 1
ATOM 2669 C CA . ASP A 1 365 ? 7.037 28.018 6.296 1.00 63.75 365 ASP A CA 1
ATOM 2670 C C . ASP A 1 365 ? 6.064 28.964 7.022 1.00 63.75 365 ASP A C 1
ATOM 2672 O O . ASP A 1 365 ? 5.477 29.873 6.421 1.00 63.75 365 ASP A O 1
ATOM 2676 N N . GLY A 1 366 ? 6.009 28.825 8.347 1.00 54.34 366 GLY A N 1
ATOM 2677 C CA . GLY A 1 366 ? 5.853 29.947 9.265 1.00 54.34 366 GLY A CA 1
ATOM 2678 C C . GLY A 1 366 ? 6.910 29.907 10.377 1.00 54.34 366 GLY A C 1
ATOM 2679 O O . GLY A 1 366 ? 6.848 29.053 11.253 1.00 54.34 366 GLY A O 1
ATOM 2680 N N . SER A 1 367 ? 7.869 30.840 10.379 1.00 47.47 367 SER A N 1
ATOM 2681 C CA . SER A 1 367 ? 8.791 31.022 11.502 1.00 47.47 367 SER A CA 1
ATOM 2682 C C . SER A 1 367 ? 9.409 32.426 11.562 1.00 47.47 367 SER A C 1
ATOM 2684 O O . SER A 1 367 ? 9.852 33.035 10.574 1.00 47.47 367 SER A O 1
ATOM 2686 N N . ALA A 1 368 ? 9.514 32.938 12.791 1.00 39.16 368 ALA A N 1
ATOM 2687 C CA . ALA A 1 368 ? 9.902 34.307 13.090 1.00 39.16 368 ALA A CA 1
ATOM 2688 C C . ALA A 1 368 ? 11.416 34.502 13.277 1.00 39.16 368 ALA A C 1
ATOM 2690 O O . ALA A 1 368 ? 12.060 33.864 14.107 1.00 39.16 368 ALA A O 1
ATOM 2691 N N . THR A 1 369 ? 11.956 35.555 12.654 1.00 35.78 369 THR A N 1
ATOM 2692 C CA . THR A 1 369 ? 13.057 36.329 13.252 1.00 35.78 369 THR A CA 1
ATOM 2693 C C . THR A 1 369 ? 12.807 37.835 13.121 1.00 35.78 369 THR A C 1
ATOM 2695 O O . THR A 1 369 ? 12.399 38.351 12.083 1.00 35.78 369 THR A O 1
ATOM 2698 N N . SER A 1 370 ? 12.931 38.520 14.263 1.00 42.53 370 SER A N 1
ATOM 2699 C CA . SER A 1 370 ? 12.828 39.963 14.581 1.00 42.53 370 SER A CA 1
ATOM 2700 C C . SER A 1 370 ? 13.462 40.893 13.508 1.00 42.53 370 SER A C 1
ATOM 2702 O O . SER A 1 370 ? 14.273 40.452 12.718 1.00 42.53 370 SER A O 1
ATOM 2704 N N . GLU A 1 371 ? 13.149 42.188 13.368 1.00 46.50 371 GLU A N 1
ATOM 2705 C CA . GLU A 1 371 ? 13.527 43.129 14.432 1.00 46.50 371 GLU A CA 1
ATOM 2706 C C . GLU A 1 371 ? 12.517 44.194 14.871 1.00 46.50 371 GLU A C 1
ATOM 2708 O O . GLU A 1 371 ? 12.669 44.685 15.982 1.00 46.50 371 GLU A O 1
ATOM 2713 N N . THR A 1 372 ? 11.446 44.523 14.132 1.00 37.47 372 THR A N 1
ATOM 2714 C CA . THR A 1 372 ? 10.281 45.263 14.692 1.00 37.47 372 THR A CA 1
ATOM 2715 C C . THR A 1 372 ? 9.115 45.397 13.687 1.00 37.47 372 THR A C 1
ATOM 2717 O O . THR A 1 372 ? 9.217 46.153 12.730 1.00 37.47 372 THR A O 1
ATOM 2720 N N . LYS A 1 373 ? 7.998 44.707 13.996 1.00 39.50 373 LYS A N 1
ATOM 2721 C CA . LYS A 1 373 ? 6.607 44.741 13.455 1.00 39.50 373 LYS A CA 1
ATOM 2722 C C . LYS A 1 373 ? 6.329 44.318 11.985 1.00 39.50 373 LYS A C 1
ATOM 2724 O O . LYS A 1 373 ? 6.875 44.915 11.070 1.00 39.50 373 LYS A O 1
ATOM 2729 N N . GLY A 1 374 ? 5.374 43.386 11.804 1.00 38.66 374 GLY A N 1
ATOM 2730 C CA . GLY A 1 374 ? 4.776 42.934 10.523 1.00 38.66 374 GLY A CA 1
ATOM 2731 C C . GLY A 1 374 ? 5.076 41.457 10.217 1.00 38.66 374 GLY A C 1
ATOM 2732 O O . GLY A 1 374 ? 6.236 41.078 10.335 1.00 38.66 374 GLY A O 1
ATOM 2733 N N . GLY A 1 375 ? 4.040 40.660 9.936 1.00 46.94 375 GLY A N 1
ATOM 2734 C CA . GLY A 1 375 ? 3.934 39.195 9.808 1.00 46.94 375 GLY A CA 1
ATOM 2735 C C . GLY A 1 375 ? 4.834 38.528 8.764 1.00 46.94 375 GLY A C 1
ATOM 2736 O O . GLY A 1 375 ? 4.993 38.992 7.638 1.00 46.94 375 GLY A O 1
ATOM 2737 N N . LYS A 1 376 ? 5.460 37.432 9.197 1.00 50.06 376 LYS A N 1
ATOM 2738 C CA . LYS A 1 376 ? 6.721 36.901 8.653 1.00 50.06 376 LYS A CA 1
ATOM 2739 C C . LYS A 1 376 ? 6.602 35.499 8.057 1.00 50.06 376 LYS A C 1
ATOM 2741 O O . LYS A 1 376 ? 7.617 34.931 7.653 1.00 50.06 376 LYS A O 1
ATOM 2746 N N . ASP A 1 377 ? 5.381 34.993 7.974 1.00 56.34 377 ASP A N 1
ATOM 2747 C CA . ASP A 1 377 ? 5.065 33.587 7.765 1.00 56.34 377 ASP A CA 1
ATOM 2748 C C . ASP A 1 377 ? 4.191 33.525 6.510 1.00 56.34 377 ASP A C 1
ATOM 2750 O O . ASP A 1 377 ? 3.117 34.106 6.509 1.00 56.34 377 ASP A O 1
ATOM 2754 N N . ASN A 1 378 ? 4.678 32.974 5.396 1.00 67.50 378 ASN A N 1
ATOM 2755 C CA . ASN A 1 378 ? 3.915 32.782 4.154 1.00 67.50 378 ASN A CA 1
ATOM 2756 C C . ASN A 1 378 ? 4.622 31.720 3.280 1.00 67.50 378 ASN A C 1
ATOM 2758 O O . ASN A 1 378 ? 5.844 31.568 3.396 1.00 67.50 378 ASN A O 1
ATOM 2762 N N . PRO A 1 379 ? 3.898 30.990 2.406 1.00 75.50 379 PRO A N 1
ATOM 2763 C CA . PRO A 1 379 ? 4.453 29.853 1.684 1.00 75.50 379 PRO A CA 1
ATOM 2764 C C . PRO A 1 379 ? 5.532 30.251 0.676 1.00 75.50 379 PRO A C 1
ATOM 2766 O O . PRO A 1 379 ? 6.475 29.507 0.445 1.00 75.50 379 PRO A O 1
ATOM 2769 N N . TRP A 1 380 ? 5.451 31.464 0.136 1.00 80.25 380 TRP A N 1
ATOM 2770 C CA . TRP A 1 380 ? 6.346 31.959 -0.909 1.00 80.25 380 TRP A CA 1
ATOM 2771 C C . TRP A 1 380 ? 7.760 32.263 -0.427 1.00 80.25 380 TRP A C 1
ATOM 2773 O O . TRP A 1 380 ? 8.699 32.301 -1.216 1.00 80.25 380 TRP A O 1
ATOM 2783 N N . ARG A 1 381 ? 7.937 32.498 0.873 1.00 76.00 381 ARG A N 1
ATOM 2784 C CA . ARG A 1 381 ? 9.233 32.855 1.459 1.00 76.00 381 ARG A CA 1
ATOM 2785 C C . ARG A 1 381 ? 10.254 31.714 1.437 1.00 76.00 381 ARG A C 1
ATOM 2787 O O . ARG A 1 381 ? 11.455 31.982 1.347 1.00 76.00 381 ARG A O 1
ATOM 2794 N N . TYR A 1 382 ? 9.763 30.482 1.509 1.00 75.25 382 TYR A N 1
ATOM 2795 C CA . TYR A 1 382 ? 10.550 29.244 1.541 1.00 75.25 382 TYR A CA 1
ATOM 2796 C C . TYR A 1 382 ? 10.171 28.322 0.394 1.00 75.25 382 TYR A C 1
ATOM 2798 O O . TYR A 1 382 ? 10.383 27.115 0.455 1.00 75.25 382 TYR A O 1
ATOM 2806 N N . PHE A 1 383 ? 9.618 28.921 -0.657 1.00 82.88 383 PHE A N 1
ATOM 2807 C CA . PHE A 1 383 ? 9.378 28.237 -1.900 1.00 82.88 383 PHE A CA 1
ATOM 2808 C C . PHE A 1 383 ? 10.719 27.728 -2.434 1.00 82.88 383 PHE A C 1
ATOM 2810 O O . PHE A 1 383 ? 11.582 28.511 -2.839 1.00 82.88 383 PHE A O 1
ATOM 2817 N N . VAL A 1 384 ? 10.880 26.412 -2.397 1.00 83.12 384 VAL A N 1
ATOM 2818 C CA . VAL A 1 384 ? 11.947 25.689 -3.075 1.00 83.12 384 VAL A CA 1
ATOM 2819 C C . VAL A 1 384 ? 11.256 24.618 -3.901 1.00 83.12 384 VAL A C 1
ATOM 2821 O O . VAL A 1 384 ? 10.680 23.700 -3.317 1.00 83.12 384 VAL A O 1
ATOM 2824 N N . PRO A 1 385 ? 11.241 24.754 -5.232 1.00 87.12 385 PRO A N 1
ATOM 2825 C CA . PRO A 1 385 ? 10.651 23.743 -6.079 1.00 87.12 385 PRO A CA 1
ATOM 2826 C C . PRO A 1 385 ? 11.603 22.556 -6.181 1.00 87.12 385 PRO A C 1
ATOM 2828 O O . PRO A 1 385 ? 12.794 22.711 -6.461 1.00 87.12 385 PRO A O 1
ATOM 2831 N N . SER A 1 386 ? 11.057 21.365 -5.990 1.00 91.12 386 SER A N 1
ATOM 2832 C CA . SER A 1 386 ? 11.731 20.103 -6.253 1.00 91.12 386 SER A CA 1
ATOM 2833 C C . SER A 1 386 ? 10.984 19.406 -7.394 1.00 91.12 386 SER A C 1
ATOM 2835 O O . SER A 1 386 ? 9.912 18.850 -7.160 1.00 91.12 386 SER A O 1
ATOM 2837 N N . PRO A 1 387 ? 11.468 19.528 -8.646 1.00 93.19 387 PRO A N 1
ATOM 2838 C CA . PRO A 1 387 ? 10.848 18.907 -9.804 1.00 93.19 387 PRO A CA 1
ATOM 2839 C C . PRO A 1 387 ? 11.311 17.464 -10.011 1.00 93.19 387 PRO A C 1
ATOM 2841 O O . PRO A 1 387 ? 12.490 17.154 -9.835 1.00 93.19 387 PRO A O 1
ATOM 2844 N N . ALA A 1 388 ? 10.405 16.623 -10.505 1.00 92.81 388 ALA A N 1
ATOM 2845 C CA . ALA A 1 388 ? 10.744 15.353 -11.138 1.00 92.81 388 ALA A CA 1
ATOM 2846 C C . ALA A 1 388 ? 9.923 15.155 -12.419 1.00 92.81 388 ALA A C 1
ATOM 2848 O O . ALA A 1 388 ? 8.755 15.552 -12.525 1.00 92.81 388 ALA A O 1
ATOM 2849 N N . CYS A 1 389 ? 10.547 14.533 -13.411 1.00 92.62 389 CYS A N 1
ATOM 2850 C CA . CYS A 1 389 ? 9.907 14.141 -14.659 1.00 92.62 389 CYS A CA 1
ATOM 2851 C C . CYS A 1 389 ? 9.843 12.619 -14.747 1.00 92.62 389 CYS A C 1
ATOM 2853 O O . CYS A 1 389 ? 10.532 11.932 -14.005 1.00 92.62 389 CYS A O 1
ATOM 2855 N N . VAL A 1 390 ? 9.028 12.118 -15.667 1.00 92.62 390 VAL A N 1
ATOM 2856 C CA . VAL A 1 390 ? 8.926 10.700 -16.026 1.00 92.62 390 VAL A CA 1
ATOM 2857 C C . VAL A 1 390 ? 8.784 10.583 -17.537 1.00 92.62 390 VAL A C 1
ATOM 2859 O O . VAL A 1 390 ? 8.250 11.502 -18.167 1.00 92.62 390 VAL A O 1
ATOM 2862 N N . ARG A 1 391 ? 9.273 9.485 -18.110 1.00 90.50 391 ARG A N 1
ATOM 2863 C CA . ARG A 1 391 ? 9.174 9.141 -19.531 1.00 90.50 391 ARG A CA 1
ATOM 2864 C C . ARG A 1 391 ? 8.227 7.956 -19.720 1.00 90.50 391 ARG A C 1
ATOM 2866 O O . ARG A 1 391 ? 8.111 7.134 -18.823 1.00 90.50 391 ARG A O 1
ATOM 2873 N N . LEU A 1 392 ? 7.558 7.883 -20.869 1.00 91.12 392 LEU A N 1
ATOM 2874 C CA . LEU A 1 392 ? 6.740 6.717 -21.228 1.00 91.12 392 LEU A CA 1
ATOM 2875 C C . LEU A 1 392 ? 7.532 5.600 -21.913 1.00 91.12 392 LEU A C 1
ATOM 2877 O O . LEU A 1 392 ? 7.112 4.459 -21.875 1.00 91.12 392 LEU A O 1
ATOM 2881 N N . ASP A 1 393 ? 8.644 5.932 -22.558 1.00 89.88 393 ASP A N 1
ATOM 2882 C CA . ASP A 1 393 ? 9.500 5.005 -23.309 1.00 89.88 393 ASP A CA 1
ATOM 2883 C C . ASP A 1 393 ? 10.536 4.284 -22.432 1.00 89.88 393 ASP A C 1
ATOM 2885 O O . ASP A 1 393 ? 11.233 3.391 -22.899 1.00 89.88 393 ASP A O 1
ATOM 2889 N N . LEU A 1 394 ? 10.645 4.663 -21.158 1.00 91.44 394 LEU A N 1
ATOM 2890 C CA . LEU A 1 394 ? 11.605 4.099 -20.217 1.00 91.44 394 LEU A CA 1
ATOM 2891 C C . LEU A 1 394 ? 11.011 4.108 -18.808 1.00 91.44 394 LEU A C 1
ATOM 2893 O O . LEU A 1 394 ? 10.786 5.184 -18.245 1.00 91.44 394 LEU A O 1
ATOM 2897 N N . LEU A 1 395 ? 10.838 2.924 -18.222 1.00 93.62 395 LEU A N 1
ATOM 2898 C CA . LEU A 1 395 ? 10.677 2.783 -16.778 1.00 93.62 395 LEU A CA 1
ATOM 2899 C C . LEU A 1 395 ? 12.076 2.815 -16.168 1.00 93.62 395 LEU A C 1
ATOM 2901 O O . LEU A 1 395 ? 12.907 1.970 -16.485 1.00 93.62 395 LEU A O 1
ATOM 2905 N N . PHE A 1 396 ? 12.359 3.810 -15.331 1.00 94.25 396 PHE A N 1
ATOM 2906 C CA . PHE A 1 396 ? 13.618 3.890 -14.593 1.00 94.25 396 PHE A CA 1
ATOM 2907 C C . PHE A 1 396 ? 13.373 4.482 -13.211 1.00 94.25 396 PHE A C 1
ATOM 2909 O O . PHE A 1 396 ? 13.132 5.686 -13.069 1.00 94.25 396 PHE A O 1
ATOM 2916 N N . GLU A 1 397 ? 13.423 3.624 -12.199 1.00 91.81 397 GLU A N 1
ATOM 2917 C CA . GLU A 1 397 ? 13.017 3.949 -10.834 1.00 91.81 397 GLU A CA 1
ATOM 2918 C C . GLU A 1 397 ? 14.089 3.542 -9.830 1.00 91.81 397 GLU A C 1
ATOM 2920 O O . GLU A 1 397 ? 14.821 2.575 -10.041 1.00 91.81 397 GLU A O 1
ATOM 2925 N N . VAL A 1 398 ? 14.181 4.308 -8.743 1.00 92.25 398 VAL A N 1
ATOM 2926 C CA . VAL A 1 398 ? 15.032 4.005 -7.593 1.00 92.25 398 VAL A CA 1
ATOM 2927 C C . VAL A 1 398 ? 14.169 4.119 -6.346 1.00 92.25 398 VAL A C 1
ATOM 2929 O O . VAL A 1 398 ? 13.628 5.187 -6.054 1.00 92.25 398 VAL A O 1
ATOM 2932 N N . ASP A 1 399 ? 14.055 3.014 -5.627 1.00 90.75 399 ASP A N 1
ATOM 2933 C CA . ASP A 1 399 ? 13.341 2.889 -4.363 1.00 90.75 399 ASP A CA 1
ATOM 2934 C C . ASP A 1 399 ? 14.302 2.665 -3.209 1.00 90.75 399 ASP A C 1
ATOM 2936 O O . ASP A 1 399 ? 15.413 2.189 -3.415 1.00 90.75 399 ASP A O 1
ATOM 2940 N N . VAL A 1 400 ? 13.858 2.977 -1.994 1.00 92.31 400 VAL A N 1
ATOM 2941 C CA . VAL A 1 400 ? 14.568 2.656 -0.755 1.00 92.31 400 VAL A CA 1
ATOM 2942 C C . VAL A 1 400 ? 13.609 1.999 0.230 1.00 92.31 400 VAL A C 1
ATOM 2944 O O . VAL A 1 400 ? 12.453 2.406 0.338 1.00 92.31 400 VAL A O 1
ATOM 2947 N N . ASP A 1 401 ? 14.083 0.992 0.955 1.00 91.31 401 ASP A N 1
ATOM 2948 C CA . ASP A 1 401 ? 13.295 0.259 1.954 1.00 91.31 401 ASP A CA 1
ATOM 2949 C C . ASP A 1 401 ? 12.902 1.129 3.164 1.00 91.31 401 ASP A C 1
ATOM 2951 O O . ASP A 1 401 ? 11.841 0.935 3.764 1.00 91.31 401 ASP A O 1
ATOM 2955 N N . LYS A 1 402 ? 13.739 2.117 3.514 1.00 88.94 402 LYS A N 1
ATOM 2956 C CA . LYS A 1 402 ? 13.551 2.998 4.676 1.00 88.94 402 LYS A CA 1
ATOM 2957 C C . LYS A 1 402 ? 13.633 4.478 4.322 1.00 88.94 402 LYS A C 1
ATOM 2959 O O . LYS A 1 402 ? 14.623 4.974 3.788 1.00 88.94 402 LYS A O 1
ATOM 2964 N N . ILE A 1 403 ? 12.615 5.215 4.760 1.00 87.25 403 ILE A N 1
ATOM 2965 C CA . ILE A 1 403 ? 12.553 6.684 4.680 1.00 87.25 403 ILE A CA 1
ATOM 2966 C C . ILE A 1 403 ? 13.119 7.383 5.922 1.00 87.25 403 ILE A C 1
ATOM 2968 O O . ILE A 1 403 ? 13.423 8.570 5.866 1.00 87.25 403 ILE A O 1
ATOM 2972 N N . LEU A 1 404 ? 13.280 6.652 7.030 1.00 89.31 404 LEU A N 1
ATOM 2973 C CA . LEU A 1 404 ? 13.898 7.110 8.272 1.00 89.31 404 LEU A CA 1
ATOM 2974 C C . LEU A 1 404 ? 14.996 6.129 8.675 1.00 89.31 404 LEU A C 1
ATOM 2976 O O . LEU A 1 404 ? 14.730 4.933 8.781 1.00 89.31 404 LEU A O 1
ATOM 2980 N N . ALA A 1 405 ? 16.194 6.636 8.957 1.00 90.94 405 ALA A N 1
ATOM 2981 C CA . ALA A 1 405 ? 17.305 5.807 9.417 1.00 90.94 405 ALA A CA 1
ATOM 2982 C C . ALA A 1 405 ? 18.231 6.538 10.398 1.00 90.94 405 ALA A C 1
ATOM 2984 O O . ALA A 1 405 ? 18.302 7.770 10.432 1.00 90.94 405 ALA A O 1
ATOM 2985 N N . VAL A 1 406 ? 18.946 5.778 11.220 1.00 90.56 406 VAL A N 1
ATOM 2986 C CA . VAL A 1 406 ? 19.993 6.247 12.138 1.00 90.56 406 VAL A CA 1
ATOM 2987 C C . VAL A 1 406 ? 21.325 5.562 11.834 1.00 90.56 406 VAL A C 1
ATOM 2989 O O . VAL A 1 406 ? 21.388 4.602 11.076 1.00 90.56 406 VAL A O 1
ATOM 2992 N N . VAL A 1 407 ? 22.420 6.059 12.419 1.00 91.75 407 VAL A N 1
ATOM 2993 C CA . VAL A 1 407 ? 23.745 5.434 12.266 1.00 91.75 407 VAL A CA 1
ATOM 2994 C C . VAL A 1 407 ? 23.700 3.982 12.735 1.00 91.75 407 VAL A C 1
ATOM 2996 O O . VAL A 1 407 ? 23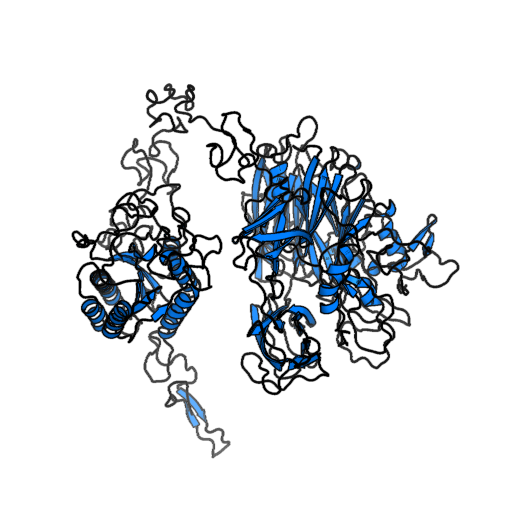.292 3.719 13.866 1.00 91.75 407 VAL A O 1
ATOM 2999 N N . GLY A 1 408 ? 24.178 3.075 11.884 1.00 89.62 408 GLY A N 1
ATOM 3000 C CA . GLY A 1 408 ? 24.137 1.629 12.098 1.00 89.62 408 GLY A CA 1
ATOM 3001 C C . GLY A 1 408 ? 22.975 0.921 11.401 1.00 89.62 408 GLY A C 1
ATOM 3002 O O . GLY A 1 408 ? 23.025 -0.299 11.290 1.00 89.62 408 GLY A O 1
ATOM 3003 N N . ASP A 1 409 ? 21.975 1.652 10.898 1.00 94.00 409 ASP A N 1
ATOM 3004 C CA . ASP A 1 409 ? 20.950 1.067 10.034 1.00 94.00 409 ASP A CA 1
ATOM 3005 C C . ASP A 1 409 ? 21.520 0.761 8.646 1.00 94.00 409 ASP A C 1
ATOM 3007 O O . ASP A 1 409 ? 22.395 1.466 8.140 1.00 94.00 409 ASP A O 1
ATOM 3011 N N . GLN A 1 410 ? 20.952 -0.255 8.006 1.00 95.38 410 GLN A N 1
ATOM 3012 C CA . GLN A 1 410 ? 21.190 -0.571 6.605 1.00 95.38 410 GLN A CA 1
ATOM 3013 C C . GLN A 1 410 ? 20.036 -0.055 5.739 1.00 95.38 410 GLN A C 1
ATOM 3015 O O . GLN A 1 410 ? 18.871 -0.186 6.137 1.00 95.38 410 GLN A O 1
ATOM 3020 N N . LEU A 1 411 ? 20.376 0.524 4.586 1.00 96.38 411 LEU A N 1
ATOM 3021 C CA . LEU A 1 411 ? 19.450 0.926 3.528 1.00 96.38 411 LEU A CA 1
ATOM 3022 C C . LEU A 1 411 ? 19.642 0.015 2.319 1.00 96.38 411 LEU A C 1
ATOM 3024 O O . LEU A 1 411 ? 20.776 -0.222 1.889 1.00 96.38 411 LEU A O 1
ATOM 3028 N N . THR A 1 412 ? 18.533 -0.439 1.750 1.00 97.19 412 THR A N 1
ATOM 3029 C CA . THR A 1 412 ? 18.500 -1.218 0.513 1.00 97.19 412 THR A CA 1
ATOM 3030 C C . THR A 1 412 ? 17.813 -0.400 -0.567 1.00 97.19 412 THR A C 1
ATOM 3032 O O . THR A 1 412 ? 16.610 -0.147 -0.498 1.00 97.19 412 THR A O 1
ATOM 3035 N N . TYR A 1 413 ? 18.581 0.002 -1.575 1.00 96.50 413 TYR A N 1
ATOM 3036 C CA . TYR A 1 413 ? 18.059 0.640 -2.772 1.00 96.50 413 TYR A CA 1
ATOM 3037 C C . TYR A 1 413 ? 17.707 -0.407 -3.823 1.00 96.50 413 TYR A C 1
ATOM 3039 O O . TYR A 1 413 ? 18.515 -1.291 -4.103 1.00 96.50 413 TYR A O 1
ATOM 3047 N N . THR A 1 414 ? 16.529 -0.287 -4.432 1.00 95.62 414 THR A N 1
ATOM 3048 C CA . THR A 1 414 ? 16.102 -1.120 -5.566 1.00 95.62 414 THR A CA 1
ATOM 3049 C C . THR A 1 414 ? 16.024 -0.254 -6.813 1.00 95.62 414 THR A C 1
ATOM 3051 O O . THR A 1 414 ? 15.298 0.735 -6.828 1.00 95.62 414 THR A O 1
ATOM 3054 N N . ILE A 1 415 ? 16.776 -0.614 -7.850 1.00 96.06 415 ILE A N 1
ATOM 3055 C CA . ILE A 1 415 ? 16.831 0.093 -9.131 1.00 96.06 415 ILE A CA 1
ATOM 3056 C C . ILE A 1 415 ? 16.160 -0.790 -10.175 1.00 96.06 415 ILE A C 1
ATOM 3058 O O . ILE A 1 415 ? 16.669 -1.870 -10.471 1.00 96.06 415 ILE A O 1
ATOM 3062 N N . ARG A 1 416 ? 15.046 -0.331 -10.745 1.00 94.50 416 ARG A N 1
ATOM 3063 C CA . ARG A 1 416 ? 14.331 -1.043 -11.816 1.00 94.50 416 ARG A CA 1
ATOM 3064 C C . ARG A 1 416 ? 14.472 -0.299 -13.129 1.00 94.50 416 ARG A C 1
ATOM 3066 O O . ARG A 1 416 ? 14.344 0.929 -13.162 1.00 94.50 416 ARG A O 1
ATOM 3073 N N . VAL A 1 417 ? 14.741 -1.034 -14.203 1.00 95.88 417 VAL A N 1
ATOM 3074 C CA . VAL A 1 417 ? 14.831 -0.495 -15.560 1.00 95.88 417 VAL A CA 1
ATOM 3075 C C . VAL A 1 417 ? 14.070 -1.388 -16.533 1.00 95.88 417 VAL A C 1
ATOM 3077 O O . VAL A 1 417 ? 14.405 -2.558 -16.649 1.00 95.88 417 VAL A O 1
ATOM 3080 N N . LYS A 1 418 ? 13.094 -0.833 -17.258 1.00 94.44 418 LYS A N 1
ATOM 3081 C CA . LYS A 1 418 ? 12.375 -1.525 -18.341 1.00 94.44 418 LYS A CA 1
ATOM 3082 C C . LYS A 1 418 ? 12.326 -0.655 -19.590 1.00 94.44 418 LYS A C 1
ATOM 3084 O O . LYS A 1 418 ? 12.024 0.542 -19.505 1.00 94.44 418 LYS A O 1
ATOM 3089 N N . ASN A 1 419 ? 12.636 -1.234 -20.747 1.00 93.62 419 ASN A N 1
ATOM 3090 C CA . ASN A 1 419 ? 12.524 -0.534 -22.025 1.00 93.62 419 ASN A CA 1
ATOM 3091 C C . ASN A 1 419 ? 11.084 -0.596 -22.545 1.00 93.62 419 ASN A C 1
ATOM 3093 O O . ASN A 1 419 ? 10.639 -1.618 -23.052 1.00 93.62 419 ASN A O 1
ATOM 3097 N N . LEU A 1 420 ? 10.377 0.528 -22.473 1.00 92.00 420 LEU A N 1
ATOM 3098 C CA . LEU A 1 420 ? 9.001 0.653 -22.965 1.00 92.00 420 LEU A CA 1
ATOM 3099 C C . LEU A 1 420 ? 8.938 1.293 -24.358 1.00 92.00 420 LEU A C 1
ATOM 3101 O O . LEU A 1 420 ? 7.885 1.743 -24.816 1.00 92.00 420 LEU A O 1
ATOM 3105 N N . SER A 1 421 ? 10.083 1.392 -25.031 1.00 89.38 421 SER A N 1
ATOM 3106 C CA . SER A 1 421 ? 10.167 1.904 -26.388 1.00 89.38 421 SER A CA 1
ATOM 3107 C C . SER A 1 421 ? 10.074 0.777 -27.417 1.00 89.38 421 SER A C 1
ATOM 3109 O O . SER A 1 421 ? 10.483 -0.355 -27.178 1.00 89.38 421 SER A O 1
ATOM 3111 N N . LEU A 1 422 ? 9.612 1.107 -28.624 1.00 87.31 422 LEU A N 1
ATOM 3112 C CA . LEU A 1 422 ? 9.575 0.186 -29.772 1.00 87.31 422 LEU A CA 1
ATOM 3113 C C . LEU A 1 422 ? 10.966 -0.066 -30.392 1.00 87.31 422 LEU A C 1
ATOM 3115 O O . LEU A 1 422 ? 11.075 -0.522 -31.531 1.00 87.31 422 LEU A O 1
ATOM 3119 N N . SER A 1 423 ? 12.050 0.349 -29.741 1.00 89.19 423 SER A N 1
ATOM 3120 C CA . SER A 1 423 ? 13.413 0.262 -30.267 1.00 89.19 423 SER A CA 1
ATOM 3121 C C . SER A 1 423 ? 14.384 -0.178 -29.182 1.00 89.19 423 SER A C 1
ATOM 3123 O O . SER A 1 423 ? 14.179 0.048 -27.998 1.00 89.19 423 SER A O 1
ATOM 3125 N N . ASN A 1 424 ? 15.484 -0.803 -29.582 1.00 92.31 424 ASN A N 1
ATOM 3126 C CA . ASN A 1 424 ? 16.487 -1.231 -28.617 1.00 92.31 424 ASN A CA 1
ATOM 3127 C C . ASN A 1 424 ? 17.223 -0.018 -28.042 1.00 92.31 424 ASN A C 1
ATOM 3129 O O . ASN A 1 424 ? 17.615 0.887 -28.786 1.00 92.31 424 ASN A O 1
ATOM 3133 N N . HIS A 1 425 ? 17.529 -0.068 -26.749 1.00 93.56 425 HIS A N 1
ATOM 3134 C CA . HIS A 1 425 ? 18.566 0.769 -26.164 1.00 93.56 425 HIS A CA 1
ATOM 3135 C C . HIS A 1 425 ? 19.910 0.039 -26.215 1.00 93.56 425 HIS A C 1
ATOM 3137 O O . HIS A 1 425 ? 20.059 -1.059 -25.688 1.00 93.56 425 HIS A O 1
ATOM 3143 N N . THR A 1 426 ? 20.918 0.641 -26.841 1.00 97.12 426 THR A N 1
ATOM 3144 C CA . THR A 1 426 ? 22.247 0.043 -27.017 1.00 97.12 426 THR A CA 1
ATOM 3145 C C . THR A 1 426 ? 23.317 0.799 -26.243 1.00 97.12 426 THR A C 1
ATOM 3147 O O . THR A 1 426 ? 23.260 2.026 -26.095 1.00 97.12 426 THR A O 1
ATOM 3150 N N . ASN A 1 427 ? 24.343 0.074 -25.785 1.00 96.38 427 ASN A N 1
ATOM 3151 C CA . ASN A 1 427 ? 25.405 0.605 -24.922 1.00 96.38 427 ASN A CA 1
ATOM 3152 C C . ASN A 1 427 ? 24.832 1.290 -23.671 1.00 96.38 427 ASN A C 1
ATOM 3154 O O . ASN A 1 427 ? 25.206 2.420 -23.347 1.00 96.38 427 ASN A O 1
ATOM 3158 N N . VAL A 1 428 ? 23.886 0.622 -23.013 1.00 97.50 428 VAL A N 1
ATOM 3159 C CA . VAL A 1 428 ? 23.227 1.136 -21.815 1.00 97.50 428 VAL A CA 1
ATOM 3160 C C . VAL A 1 428 ? 24.230 1.174 -20.668 1.00 97.50 428 VAL A C 1
ATOM 3162 O O . VAL A 1 428 ? 24.937 0.200 -20.404 1.00 97.50 428 VAL A O 1
ATOM 3165 N N . VAL A 1 429 ? 24.279 2.310 -19.983 1.00 97.88 429 VAL A N 1
ATOM 3166 C CA . VAL A 1 429 ? 25.064 2.536 -18.773 1.00 97.88 429 VAL A CA 1
ATOM 3167 C C . VAL A 1 429 ? 24.120 3.030 -17.691 1.00 97.88 429 VAL A C 1
ATOM 3169 O O . VAL A 1 429 ? 23.486 4.076 -17.843 1.00 97.88 429 VAL A O 1
ATOM 3172 N N . ILE A 1 430 ? 24.050 2.278 -16.599 1.00 98.06 430 ILE A N 1
ATOM 3173 C CA . ILE A 1 430 ? 23.294 2.645 -15.405 1.00 98.06 430 ILE A CA 1
ATOM 3174 C C . ILE A 1 430 ? 24.307 3.002 -14.333 1.00 98.06 430 ILE A C 1
ATOM 3176 O O . ILE A 1 430 ? 25.229 2.233 -14.066 1.00 98.06 430 ILE A O 1
ATOM 3180 N N . THR A 1 431 ? 24.158 4.177 -13.739 1.00 97.56 431 THR A N 1
ATOM 3181 C CA . THR A 1 431 ? 25.032 4.676 -12.683 1.00 97.56 431 THR A CA 1
ATOM 3182 C C . THR A 1 431 ? 24.204 5.007 -11.459 1.00 97.56 431 THR A C 1
ATOM 3184 O O . THR A 1 431 ? 23.301 5.832 -11.546 1.00 97.56 431 THR A O 1
ATOM 3187 N N . ASP A 1 432 ? 24.548 4.408 -10.328 1.00 97.25 432 ASP A N 1
ATOM 3188 C CA . ASP A 1 432 ? 24.050 4.808 -9.020 1.00 97.25 432 ASP A CA 1
ATOM 3189 C C . ASP A 1 432 ? 25.120 5.612 -8.269 1.00 97.25 432 ASP A C 1
ATOM 3191 O O . ASP A 1 432 ? 26.311 5.303 -8.349 1.00 97.25 432 ASP A O 1
ATOM 3195 N N . THR A 1 433 ? 24.720 6.684 -7.589 1.00 95.12 433 THR A N 1
ATOM 3196 C CA . THR A 1 433 ? 25.614 7.536 -6.795 1.00 95.12 433 THR A CA 1
ATOM 3197 C C . THR A 1 433 ? 25.040 7.769 -5.405 1.00 95.12 433 THR A C 1
ATOM 3199 O O . THR A 1 433 ? 23.943 8.313 -5.273 1.00 95.12 433 THR A O 1
ATOM 3202 N N . TYR A 1 434 ? 25.821 7.428 -4.379 1.00 92.81 434 TYR A N 1
ATOM 3203 C CA . TYR A 1 434 ? 25.492 7.633 -2.969 1.00 92.81 434 TYR A CA 1
ATOM 3204 C C . TYR A 1 434 ? 26.459 8.620 -2.294 1.00 92.81 434 TYR A C 1
ATOM 3206 O O . TYR A 1 434 ? 27.596 8.829 -2.725 1.00 92.81 434 TYR A O 1
ATOM 3214 N N . GLU A 1 435 ? 26.026 9.228 -1.192 1.00 90.19 435 GLU A N 1
ATOM 3215 C CA . GLU A 1 435 ? 26.805 10.240 -0.475 1.00 90.19 435 GLU A CA 1
ATOM 3216 C C . GLU A 1 435 ? 27.779 9.601 0.524 1.00 90.19 435 GLU A C 1
ATOM 3218 O O . GLU A 1 435 ? 27.420 9.247 1.646 1.00 90.19 435 GLU A O 1
ATOM 3223 N N . THR A 1 436 ? 29.059 9.510 0.147 1.00 88.88 436 THR A N 1
ATOM 3224 C CA . THR A 1 436 ? 30.122 8.846 0.936 1.00 88.88 436 THR A CA 1
ATOM 3225 C C . THR A 1 436 ? 30.382 9.442 2.330 1.00 88.88 436 THR A C 1
ATOM 3227 O O . THR A 1 436 ? 31.206 8.917 3.075 1.00 88.88 436 THR A O 1
ATOM 3230 N N . GLY A 1 437 ? 29.790 10.598 2.649 1.00 85.38 437 GLY A N 1
ATOM 3231 C CA . GLY A 1 437 ? 29.863 11.228 3.973 1.00 85.38 437 GLY A CA 1
ATOM 3232 C C . GLY A 1 437 ? 28.775 10.761 4.943 1.00 85.38 437 GLY A C 1
ATOM 3233 O O . GLY A 1 437 ? 28.947 10.909 6.151 1.00 85.38 437 GLY A O 1
ATOM 3234 N N . GLU A 1 438 ? 27.691 10.191 4.417 1.00 89.44 438 GLU A N 1
ATOM 3235 C CA . GLU A 1 438 ? 26.506 9.788 5.177 1.00 89.44 438 GLU A CA 1
ATOM 3236 C C . GLU A 1 438 ? 26.322 8.268 5.174 1.00 89.44 438 GLU A C 1
ATOM 3238 O O . GLU A 1 438 ? 25.930 7.691 6.189 1.00 89.44 438 GLU A O 1
ATOM 3243 N N . VAL A 1 439 ? 26.676 7.593 4.076 1.00 93.62 439 VAL A N 1
ATOM 3244 C CA . VAL A 1 439 ? 26.542 6.137 3.929 1.00 93.62 439 VAL A CA 1
ATOM 3245 C C . VAL A 1 439 ? 27.806 5.490 3.355 1.00 93.62 439 VAL A C 1
ATOM 3247 O O . VAL A 1 439 ? 28.608 6.134 2.671 1.00 93.62 439 VAL A O 1
ATOM 3250 N N . SER A 1 440 ? 27.989 4.196 3.623 1.00 95.06 440 SER A N 1
ATOM 3251 C CA . SER A 1 440 ? 29.066 3.376 3.061 1.00 95.06 440 SER A CA 1
ATOM 3252 C C . SER A 1 440 ? 28.522 2.153 2.336 1.00 95.06 440 SER A C 1
ATOM 3254 O O . SER A 1 440 ? 27.667 1.452 2.862 1.00 95.06 440 SER A O 1
ATOM 3256 N N . PHE A 1 441 ? 29.060 1.873 1.151 1.00 96.62 441 PHE A N 1
ATOM 3257 C CA . PHE A 1 441 ? 28.689 0.711 0.347 1.00 96.62 441 PHE A CA 1
ATOM 3258 C C . PHE A 1 441 ? 28.955 -0.624 1.058 1.00 96.62 441 PHE A C 1
ATOM 3260 O O . PHE A 1 441 ? 30.037 -0.814 1.618 1.00 96.62 441 PHE A O 1
ATOM 3267 N N . VAL A 1 442 ? 27.995 -1.548 0.955 1.00 97.00 442 VAL A N 1
ATOM 3268 C CA . VAL A 1 442 ? 28.076 -2.925 1.465 1.00 97.00 442 VAL A CA 1
ATOM 3269 C C . VAL A 1 442 ? 28.110 -3.919 0.307 1.00 97.00 442 VAL A C 1
ATOM 3271 O O . VAL A 1 442 ? 29.082 -4.659 0.161 1.00 97.00 442 VAL A O 1
ATOM 3274 N N . SER A 1 443 ? 27.065 -3.945 -0.525 1.00 95.81 443 SER A N 1
ATOM 3275 C CA . SER A 1 443 ? 26.940 -4.902 -1.631 1.00 95.81 443 SER A CA 1
ATOM 3276 C C . SER A 1 443 ? 26.026 -4.390 -2.747 1.00 95.81 443 SER A C 1
ATOM 3278 O O . SER A 1 443 ? 25.285 -3.426 -2.560 1.00 95.81 443 SER A O 1
ATOM 3280 N N . ALA A 1 444 ? 26.099 -5.023 -3.920 1.00 95.50 444 ALA A N 1
ATOM 3281 C CA . ALA A 1 444 ? 25.153 -4.811 -5.010 1.00 95.50 444 ALA A CA 1
ATOM 3282 C C . ALA A 1 444 ? 25.025 -6.055 -5.903 1.00 95.50 444 ALA A C 1
ATOM 3284 O O . ALA A 1 444 ? 26.002 -6.789 -6.077 1.00 95.50 444 ALA A O 1
ATOM 3285 N N . THR A 1 445 ? 23.848 -6.274 -6.494 1.00 95.38 445 THR A N 1
ATOM 3286 C CA . THR A 1 445 ? 23.594 -7.366 -7.455 1.00 95.38 445 THR A CA 1
ATOM 3287 C C . THR A 1 445 ? 23.990 -6.982 -8.887 1.00 95.38 445 THR A C 1
ATOM 3289 O O . THR A 1 445 ? 24.227 -5.813 -9.198 1.00 95.38 445 THR A O 1
ATOM 3292 N N . GLY A 1 446 ? 24.125 -7.969 -9.783 1.00 88.56 446 GLY A N 1
ATOM 3293 C CA . GLY A 1 446 ? 24.430 -7.733 -11.205 1.00 88.56 446 GLY A CA 1
ATOM 3294 C C . GLY A 1 446 ? 25.894 -7.391 -11.526 1.00 88.56 446 GLY A C 1
ATOM 3295 O O . GLY A 1 446 ? 26.166 -6.812 -12.573 1.00 88.56 446 GLY A O 1
ATOM 3296 N N . ALA A 1 447 ? 26.832 -7.724 -10.630 1.00 90.88 447 ALA A N 1
ATOM 3297 C CA . ALA A 1 447 ? 28.285 -7.562 -10.803 1.00 90.88 447 ALA A CA 1
ATOM 3298 C C . ALA A 1 447 ? 28.751 -6.177 -11.336 1.00 90.88 447 ALA A C 1
ATOM 3300 O O . ALA A 1 447 ? 29.472 -6.111 -12.339 1.00 90.88 447 ALA A O 1
ATOM 3301 N N . PRO A 1 448 ? 28.386 -5.057 -10.679 1.00 95.56 448 PRO A N 1
ATOM 3302 C CA . PRO A 1 448 ? 28.756 -3.721 -11.139 1.00 95.56 448 PRO A CA 1
ATOM 3303 C C . PRO A 1 448 ? 30.240 -3.395 -10.952 1.00 95.56 448 PRO A C 1
ATOM 3305 O O . PRO A 1 448 ? 30.945 -3.960 -10.114 1.00 95.56 448 PRO A O 1
ATOM 3308 N N . ALA A 1 449 ? 30.696 -2.365 -11.664 1.00 96.62 449 ALA A N 1
ATOM 3309 C CA . ALA A 1 449 ? 31.916 -1.649 -11.316 1.00 96.62 449 ALA A CA 1
ATOM 3310 C C . ALA A 1 449 ? 31.636 -0.669 -10.161 1.00 96.62 449 ALA A C 1
ATOM 3312 O O . ALA A 1 449 ? 30.781 0.204 -10.290 1.00 96.62 449 ALA A O 1
ATOM 3313 N N . VAL A 1 450 ? 32.375 -0.786 -9.053 1.00 96.75 450 VAL A N 1
ATOM 3314 C CA . VAL A 1 450 ? 32.187 0.038 -7.844 1.00 96.75 450 VAL A CA 1
ATOM 3315 C C . VAL A 1 450 ? 33.411 0.925 -7.593 1.00 96.75 450 VAL A C 1
ATOM 3317 O O . VAL A 1 450 ? 34.534 0.429 -7.482 1.00 96.75 450 VAL A O 1
ATOM 3320 N N . ASP A 1 451 ? 33.197 2.234 -7.452 1.00 95.56 451 ASP A N 1
ATOM 3321 C CA . ASP A 1 451 ? 34.179 3.217 -6.981 1.00 95.56 451 ASP A CA 1
ATOM 3322 C C . ASP A 1 451 ? 33.705 3.855 -5.668 1.00 95.56 451 ASP A C 1
ATOM 3324 O O . ASP A 1 451 ? 33.010 4.873 -5.640 1.00 95.56 451 ASP A O 1
ATOM 3328 N N . THR A 1 452 ? 34.143 3.279 -4.548 1.00 91.81 452 THR A N 1
ATOM 3329 C CA . THR A 1 452 ? 33.795 3.762 -3.205 1.00 91.81 452 THR A CA 1
ATOM 3330 C C . THR A 1 452 ? 34.421 5.117 -2.859 1.00 91.81 452 THR A C 1
ATOM 3332 O O . THR A 1 452 ? 34.050 5.716 -1.854 1.00 91.81 452 THR A O 1
ATOM 3335 N N . GLY A 1 453 ? 35.402 5.597 -3.636 1.00 89.19 453 GLY A N 1
ATOM 3336 C CA . GLY A 1 453 ? 36.041 6.897 -3.416 1.00 89.19 453 GLY A CA 1
ATOM 3337 C C . GLY A 1 453 ? 35.201 8.064 -3.930 1.00 89.19 453 GLY A C 1
ATOM 3338 O O . GLY A 1 453 ? 35.279 9.161 -3.377 1.00 89.19 453 GLY A O 1
ATOM 3339 N N . THR A 1 454 ? 34.408 7.824 -4.974 1.00 89.75 454 THR A N 1
ATOM 3340 C CA . THR A 1 454 ? 33.435 8.782 -5.518 1.00 89.75 454 THR A CA 1
ATOM 3341 C C . THR A 1 454 ? 31.995 8.456 -5.128 1.00 89.75 454 THR A C 1
ATOM 3343 O O . THR A 1 454 ? 31.128 9.299 -5.332 1.00 89.75 454 THR A O 1
ATOM 3346 N N . GLY A 1 455 ? 31.751 7.273 -4.553 1.00 93.81 455 GLY A N 1
ATOM 3347 C CA . GLY A 1 455 ? 30.415 6.799 -4.196 1.00 93.81 455 GLY A CA 1
ATOM 3348 C C . GLY A 1 455 ? 29.611 6.331 -5.403 1.00 93.81 455 GLY A C 1
ATOM 3349 O O . GLY A 1 455 ? 28.397 6.475 -5.404 1.00 93.81 455 GLY A O 1
ATOM 3350 N N . THR A 1 456 ? 30.281 5.826 -6.444 1.00 96.88 456 THR A N 1
ATOM 3351 C CA . THR A 1 456 ? 29.663 5.524 -7.743 1.00 96.88 456 THR A CA 1
ATOM 3352 C C . THR A 1 456 ? 29.629 4.019 -8.001 1.00 96.88 456 THR A C 1
ATOM 3354 O O . THR A 1 456 ? 30.655 3.348 -7.884 1.00 96.88 456 THR A O 1
ATOM 3357 N N . ILE A 1 457 ? 28.479 3.495 -8.416 1.00 97.94 457 ILE A N 1
ATOM 3358 C CA . ILE A 1 457 ? 28.263 2.098 -8.820 1.00 97.94 457 ILE A CA 1
ATOM 3359 C C . ILE A 1 457 ? 27.772 2.106 -10.270 1.00 97.94 457 ILE A C 1
ATOM 3361 O O . ILE A 1 457 ? 26.969 2.957 -10.641 1.00 97.94 457 ILE A O 1
ATOM 3365 N N . THR A 1 458 ? 28.296 1.241 -11.139 1.00 98.12 458 THR A N 1
ATOM 3366 C CA . THR A 1 458 ? 27.986 1.277 -12.578 1.00 98.12 458 THR A CA 1
ATOM 3367 C C . THR A 1 458 ? 27.761 -0.107 -13.173 1.00 98.12 458 THR A C 1
ATOM 3369 O O . THR A 1 458 ? 28.633 -0.972 -13.082 1.00 98.12 458 THR A O 1
ATOM 3372 N N . TRP A 1 459 ? 26.635 -0.267 -13.869 1.00 98.00 459 TRP A N 1
ATOM 3373 C CA . TRP A 1 459 ? 26.298 -1.432 -14.687 1.00 98.00 459 TRP A CA 1
ATOM 3374 C C . TRP A 1 459 ? 26.314 -1.061 -16.167 1.00 98.00 459 TRP A C 1
ATOM 3376 O O . TRP A 1 459 ? 26.001 0.070 -16.549 1.00 98.00 459 TRP A O 1
ATOM 3386 N N . THR A 1 460 ? 26.663 -2.030 -17.010 1.00 95.88 460 THR A N 1
ATOM 3387 C CA . THR A 1 460 ? 26.626 -1.878 -18.466 1.00 95.88 460 THR A CA 1
ATOM 3388 C C . THR A 1 460 ? 25.822 -3.005 -19.084 1.00 95.88 460 THR A C 1
ATOM 3390 O O . THR A 1 460 ? 26.185 -4.167 -18.911 1.00 95.88 460 THR A O 1
ATOM 3393 N N . ILE A 1 461 ? 24.790 -2.660 -19.848 1.00 95.44 461 ILE A N 1
ATOM 3394 C CA . ILE A 1 461 ? 23.964 -3.615 -20.590 1.00 95.44 461 ILE A CA 1
ATOM 3395 C C . ILE A 1 461 ? 24.244 -3.385 -22.086 1.00 95.44 461 ILE A C 1
ATOM 3397 O O . ILE A 1 461 ? 24.055 -2.267 -22.581 1.00 95.44 461 ILE A O 1
ATOM 3401 N N . PRO A 1 462 ? 24.754 -4.385 -22.836 1.00 93.94 462 PRO A N 1
ATOM 3402 C CA . PRO A 1 462 ? 25.093 -4.197 -24.247 1.00 93.94 462 PRO A CA 1
ATOM 3403 C C . PRO A 1 462 ? 23.895 -3.752 -25.087 1.00 93.94 462 PRO A C 1
ATOM 3405 O O . PRO A 1 462 ? 24.010 -2.858 -25.932 1.00 93.94 462 PRO A O 1
ATOM 3408 N N . THR A 1 463 ? 22.747 -4.381 -24.862 1.00 95.06 463 THR A N 1
ATOM 3409 C CA . THR A 1 463 ? 21.480 -4.089 -25.526 1.00 95.06 463 THR A CA 1
ATOM 3410 C C . THR A 1 463 ? 20.352 -4.429 -24.565 1.00 95.06 463 THR A C 1
ATOM 3412 O O . THR A 1 463 ? 20.379 -5.502 -23.981 1.00 95.06 463 THR A O 1
ATOM 3415 N N . LEU A 1 464 ? 19.421 -3.496 -24.406 1.00 95.19 464 LEU A N 1
ATOM 3416 C CA . LEU A 1 464 ? 18.152 -3.660 -23.713 1.00 95.19 464 LEU A CA 1
ATOM 3417 C C . LEU A 1 464 ? 17.073 -3.614 -24.804 1.00 95.19 464 LEU A C 1
ATOM 3419 O O . LEU A 1 464 ? 16.859 -2.554 -25.410 1.00 95.19 464 LEU A O 1
ATOM 3423 N N . ALA A 1 465 ? 16.519 -4.770 -25.162 1.00 92.94 465 ALA A N 1
ATOM 3424 C CA . ALA A 1 465 ? 15.477 -4.907 -26.179 1.00 92.94 465 ALA A CA 1
ATOM 3425 C C . ALA A 1 465 ? 14.152 -4.300 -25.680 1.00 92.94 465 ALA A C 1
ATOM 3427 O O . ALA A 1 465 ? 14.075 -3.914 -24.514 1.00 92.94 465 ALA A O 1
ATOM 3428 N N . PRO A 1 466 ? 13.151 -4.070 -26.547 1.00 88.44 466 PRO A N 1
ATOM 3429 C CA . PRO A 1 466 ? 11.793 -3.750 -26.102 1.00 88.44 466 PRO A CA 1
ATOM 3430 C C . PRO A 1 466 ? 11.318 -4.765 -25.050 1.00 88.44 466 PRO A C 1
ATOM 3432 O O . PRO A 1 466 ? 11.689 -5.925 -25.138 1.00 88.44 466 PRO A O 1
ATOM 3435 N N . SER A 1 467 ? 10.583 -4.305 -24.039 1.00 87.00 467 SER A N 1
ATOM 3436 C CA . SER A 1 467 ? 10.043 -5.103 -22.922 1.00 87.00 467 SER A CA 1
ATOM 3437 C C . SER A 1 467 ? 11.059 -5.743 -21.969 1.00 87.00 467 SER A C 1
ATOM 3439 O O . SER A 1 467 ? 10.676 -6.055 -20.842 1.00 87.00 467 SER A O 1
ATOM 3441 N N . ASP A 1 468 ? 12.351 -5.816 -22.316 1.00 91.81 468 ASP A N 1
ATOM 3442 C CA . ASP A 1 468 ? 13.395 -6.263 -21.385 1.00 91.81 468 ASP A CA 1
ATOM 3443 C C . ASP A 1 468 ? 13.388 -5.427 -20.093 1.00 91.81 468 ASP A C 1
ATOM 3445 O O . ASP A 1 468 ? 13.442 -4.185 -20.123 1.00 91.81 468 ASP A O 1
ATOM 3449 N N . GLU A 1 469 ? 13.419 -6.121 -18.953 1.00 92.44 469 GLU A N 1
ATOM 3450 C CA . GLU A 1 469 ? 13.521 -5.542 -17.615 1.00 92.44 469 GLU A CA 1
ATOM 3451 C C . GLU A 1 469 ? 14.748 -6.074 -16.862 1.00 92.44 469 GLU A C 1
ATOM 3453 O O . GLU A 1 469 ? 15.077 -7.257 -16.905 1.00 92.44 469 GLU A O 1
ATOM 3458 N N . TYR A 1 470 ? 15.418 -5.190 -16.122 1.00 91.94 470 TYR A N 1
ATOM 3459 C CA . TYR A 1 470 ? 16.435 -5.559 -15.142 1.00 91.94 470 TYR A CA 1
ATOM 3460 C C . TYR A 1 470 ? 16.133 -4.907 -13.796 1.00 91.94 470 TYR A C 1
ATOM 3462 O O . TYR A 1 470 ? 15.759 -3.734 -13.719 1.00 91.94 470 TYR A O 1
ATOM 3470 N N . THR A 1 471 ? 16.391 -5.652 -12.722 1.00 94.56 471 THR A N 1
ATOM 3471 C CA . THR A 1 471 ? 16.345 -5.143 -11.350 1.00 94.56 471 THR A CA 1
ATOM 3472 C C . THR A 1 471 ? 17.704 -5.319 -10.680 1.00 94.56 471 THR A C 1
ATOM 3474 O O . THR A 1 471 ? 18.282 -6.404 -10.689 1.00 94.56 471 THR A O 1
ATOM 3477 N N . PHE A 1 472 ? 18.204 -4.245 -10.071 1.00 95.31 472 PHE A N 1
ATOM 3478 C CA . PHE A 1 472 ? 19.423 -4.241 -9.267 1.00 95.31 472 PHE A CA 1
ATOM 3479 C C . PHE A 1 472 ? 19.103 -3.828 -7.836 1.00 95.31 472 PHE A C 1
ATOM 3481 O O . PHE A 1 472 ? 18.237 -2.988 -7.599 1.00 95.31 472 PHE A O 1
ATOM 3488 N N . THR A 1 473 ? 19.850 -4.364 -6.881 1.00 96.06 473 THR A N 1
ATOM 3489 C CA . THR A 1 473 ? 19.783 -3.958 -5.478 1.00 96.06 473 THR A CA 1
ATOM 3490 C C . THR A 1 473 ? 21.141 -3.437 -5.039 1.00 96.06 473 THR A C 1
ATOM 3492 O O . THR A 1 473 ? 22.173 -4.006 -5.398 1.00 96.06 473 THR A O 1
ATOM 3495 N N . VAL A 1 474 ? 21.150 -2.350 -4.269 1.00 97.38 474 VAL A N 1
ATOM 3496 C CA . VAL A 1 474 ? 22.345 -1.758 -3.657 1.00 97.38 474 VAL A CA 1
ATOM 3497 C C . VAL A 1 474 ? 22.115 -1.647 -2.163 1.00 97.38 474 VAL A C 1
ATOM 3499 O O . VAL A 1 474 ? 21.146 -1.040 -1.722 1.00 97.38 474 VAL A O 1
ATOM 3502 N N . VAL A 1 475 ? 23.038 -2.187 -1.381 1.00 97.19 475 VAL A N 1
ATOM 3503 C CA . VAL A 1 475 ? 22.989 -2.150 0.076 1.00 97.19 475 VAL A CA 1
ATOM 3504 C C . VAL A 1 475 ? 24.070 -1.205 0.589 1.00 97.19 475 VAL A C 1
ATOM 3506 O O . VAL A 1 475 ? 25.243 -1.333 0.217 1.00 97.19 475 VAL A O 1
ATOM 3509 N N . VAL A 1 476 ? 23.686 -0.263 1.450 1.00 97.06 476 VAL A N 1
ATOM 3510 C CA . VAL A 1 476 ? 24.603 0.666 2.128 1.00 97.06 476 VAL A CA 1
ATOM 3511 C C . VAL A 1 476 ? 24.323 0.714 3.629 1.00 97.06 476 VAL A C 1
ATOM 3513 O O . VAL A 1 476 ? 23.176 0.623 4.057 1.00 97.06 476 VAL A O 1
ATOM 3516 N N . ASP A 1 477 ? 25.362 0.929 4.429 1.00 96.38 477 ASP A N 1
ATOM 3517 C CA . ASP A 1 477 ? 25.236 1.190 5.863 1.00 96.38 477 ASP A CA 1
ATOM 3518 C C . ASP A 1 477 ? 25.245 2.698 6.128 1.00 96.38 477 ASP A C 1
ATOM 3520 O O . ASP A 1 477 ? 26.061 3.440 5.570 1.00 96.38 477 ASP A O 1
ATOM 3524 N N . VAL A 1 478 ? 24.378 3.162 7.024 1.00 95.50 478 VAL A N 1
ATOM 3525 C CA . VAL A 1 478 ? 24.355 4.555 7.480 1.00 95.50 478 VAL A CA 1
ATOM 3526 C C . VAL A 1 478 ? 25.506 4.789 8.456 1.00 95.50 478 VAL A C 1
ATOM 3528 O O . VAL A 1 478 ? 25.559 4.219 9.547 1.00 95.50 478 VAL A O 1
ATOM 3531 N N . THR A 1 479 ? 26.428 5.674 8.081 1.00 91.81 479 THR A N 1
ATOM 3532 C CA . THR A 1 479 ? 27.663 5.966 8.834 1.00 91.81 479 THR A CA 1
ATOM 3533 C C . THR A 1 479 ? 27.716 7.384 9.396 1.00 91.81 479 THR A C 1
ATOM 3535 O O . THR A 1 479 ? 28.472 7.646 10.337 1.00 91.81 479 THR A O 1
ATOM 3538 N N . GLY A 1 480 ? 26.903 8.292 8.858 1.00 84.31 480 GLY A N 1
ATOM 3539 C CA . GLY A 1 480 ? 26.817 9.695 9.245 1.00 84.31 480 GLY A CA 1
ATOM 3540 C C . GLY A 1 480 ? 25.372 10.173 9.372 1.00 84.31 480 GLY A C 1
ATOM 3541 O O . GLY A 1 480 ? 24.430 9.467 9.030 1.00 84.31 480 GLY A O 1
ATOM 3542 N N . THR A 1 481 ? 25.207 11.373 9.931 1.00 74.50 481 THR A N 1
ATOM 3543 C CA . THR A 1 481 ? 23.943 12.134 9.877 1.00 74.50 481 THR A CA 1
ATOM 3544 C C . THR A 1 481 ? 24.212 13.621 9.609 1.00 74.50 481 THR A C 1
ATOM 3546 O O . THR A 1 481 ? 23.445 14.475 10.063 1.00 74.50 481 THR A O 1
ATOM 3549 N N . GLY A 1 482 ? 25.364 13.948 9.019 1.00 64.12 482 GLY A N 1
ATOM 3550 C CA . GLY A 1 482 ? 25.929 15.299 8.933 1.00 64.12 482 GLY A CA 1
ATOM 3551 C C . GLY A 1 482 ? 24.975 16.300 8.289 1.00 64.12 482 GLY A C 1
ATOM 3552 O O . GLY A 1 482 ? 24.768 17.381 8.847 1.00 64.12 482 GLY A O 1
ATOM 3553 N N . ASP A 1 483 ? 24.324 15.880 7.207 1.00 61.62 483 ASP A N 1
ATOM 3554 C CA . ASP A 1 483 ? 23.360 16.680 6.448 1.00 61.62 483 ASP A CA 1
ATOM 3555 C C . ASP A 1 483 ? 21.898 16.403 6.838 1.00 61.62 483 ASP A C 1
ATOM 3557 O O . ASP A 1 483 ? 20.996 17.162 6.475 1.00 61.62 483 ASP A O 1
ATOM 3561 N N . GLY A 1 484 ? 21.642 15.376 7.658 1.00 75.31 484 GLY A N 1
ATOM 3562 C CA . GLY A 1 484 ? 20.322 15.022 8.200 1.00 75.31 484 GLY A CA 1
ATOM 3563 C C . GLY A 1 484 ? 19.357 14.356 7.207 1.00 75.31 484 GLY A C 1
ATOM 3564 O O . GLY A 1 484 ? 18.183 14.192 7.532 1.00 75.31 484 GLY A O 1
ATOM 3565 N N . SER A 1 485 ? 19.821 14.019 6.007 1.00 84.31 485 SER A N 1
ATOM 3566 C CA . SER A 1 485 ? 19.262 13.038 5.061 1.00 84.31 485 SER A CA 1
ATOM 3567 C C . SER A 1 485 ? 20.411 12.489 4.225 1.00 84.31 485 SER A C 1
ATOM 3569 O O . SER A 1 485 ? 21.471 13.109 4.200 1.00 84.31 485 SER A O 1
ATOM 3571 N N . THR A 1 486 ? 20.175 11.408 3.492 1.00 88.12 486 THR A N 1
ATOM 3572 C CA . THR A 1 486 ? 21.027 11.010 2.374 1.00 88.12 486 THR A CA 1
ATOM 3573 C C . THR A 1 486 ? 20.225 10.934 1.080 1.00 88.12 486 THR A C 1
ATOM 3575 O O . THR A 1 486 ? 19.050 10.548 1.095 1.00 88.12 486 THR A O 1
ATOM 3578 N N . LEU A 1 487 ? 20.850 11.344 -0.021 1.00 88.69 487 LEU A N 1
ATOM 3579 C CA . LEU A 1 487 ? 20.313 11.253 -1.372 1.00 88.69 487 LEU A CA 1
ATOM 3580 C C . LEU A 1 487 ? 21.064 10.179 -2.165 1.00 88.69 487 LEU A C 1
ATOM 3582 O O . LEU A 1 487 ? 22.284 10.237 -2.319 1.00 88.69 487 LEU A O 1
ATOM 3586 N N . ASN A 1 488 ? 20.317 9.241 -2.731 1.00 92.12 488 ASN A N 1
ATOM 3587 C CA . ASN A 1 488 ? 20.807 8.299 -3.725 1.00 92.12 488 ASN A CA 1
ATOM 3588 C C . ASN A 1 488 ? 20.309 8.735 -5.114 1.00 92.12 488 ASN A C 1
ATOM 3590 O O . ASN A 1 488 ? 19.174 9.205 -5.252 1.00 92.12 488 ASN A O 1
ATOM 3594 N N . ARG A 1 489 ? 21.167 8.657 -6.136 1.00 92.62 489 ARG A N 1
ATOM 3595 C CA . ARG A 1 489 ? 20.852 9.109 -7.497 1.00 92.62 489 ARG A CA 1
ATOM 3596 C C . ARG A 1 489 ? 21.180 8.039 -8.528 1.00 92.62 489 ARG A C 1
ATOM 3598 O O . ARG A 1 489 ? 22.341 7.869 -8.897 1.00 92.62 489 ARG A O 1
ATOM 3605 N N . GLY A 1 490 ? 20.130 7.480 -9.121 1.00 94.69 490 GLY A N 1
ATOM 3606 C CA . GLY A 1 490 ? 20.216 6.663 -10.324 1.00 94.69 490 GLY A CA 1
ATOM 3607 C C . GLY A 1 490 ? 20.265 7.518 -11.591 1.00 94.69 490 GLY A C 1
ATOM 3608 O O . GLY A 1 490 ? 19.535 8.503 -11.731 1.00 94.69 490 GLY A O 1
ATOM 3609 N N . THR A 1 491 ? 21.107 7.132 -12.545 1.00 95.31 491 THR A N 1
ATOM 3610 C CA . THR A 1 491 ? 21.204 7.719 -13.887 1.00 95.31 491 THR A CA 1
ATOM 3611 C C . THR A 1 491 ? 21.259 6.619 -14.941 1.00 95.31 491 THR A C 1
ATOM 3613 O O . THR A 1 491 ? 22.074 5.710 -14.840 1.00 95.31 491 THR A O 1
ATOM 3616 N N . PHE A 1 492 ? 20.438 6.735 -15.980 1.00 96.19 492 PHE A N 1
ATOM 3617 C CA . PHE A 1 492 ? 20.423 5.880 -17.163 1.00 96.19 492 PHE A CA 1
ATOM 3618 C C . PHE A 1 492 ? 20.952 6.657 -18.370 1.00 96.19 492 PHE A C 1
ATOM 3620 O O . PHE A 1 492 ? 20.517 7.783 -18.614 1.00 96.19 492 PHE A O 1
ATOM 3627 N N . VAL A 1 493 ? 21.857 6.070 -19.154 1.00 96.50 493 VAL A N 1
ATOM 3628 C CA . VAL A 1 493 ? 22.348 6.621 -20.429 1.00 96.50 493 VAL A CA 1
ATOM 3629 C C . VAL A 1 493 ? 22.405 5.510 -21.471 1.00 96.50 493 VAL A C 1
ATOM 3631 O O . VAL A 1 493 ? 22.852 4.409 -21.172 1.00 96.50 493 VAL A O 1
ATOM 3634 N N . SER A 1 494 ? 22.017 5.804 -22.710 1.00 95.56 494 SER A N 1
ATOM 3635 C CA . SER A 1 494 ? 22.159 4.884 -23.845 1.00 95.56 494 SER A CA 1
ATOM 3636 C C . SER A 1 494 ? 22.547 5.636 -25.120 1.00 95.56 494 SER A C 1
ATOM 3638 O O . SER A 1 494 ? 22.651 6.867 -25.134 1.00 95.56 494 SER A O 1
ATOM 3640 N N . THR A 1 495 ? 22.775 4.908 -26.213 1.00 94.19 495 THR A N 1
ATOM 3641 C CA . THR A 1 495 ? 23.056 5.510 -27.529 1.00 94.19 495 THR A CA 1
ATOM 3642 C C . THR A 1 495 ? 21.848 6.282 -28.068 1.00 94.19 495 THR A C 1
ATOM 3644 O O . THR A 1 495 ? 22.004 7.319 -28.714 1.00 94.19 495 THR A O 1
ATOM 3647 N N . GLU A 1 496 ? 20.646 5.796 -27.778 1.00 90.69 496 GLU A N 1
ATOM 3648 C CA . GLU A 1 496 ? 19.359 6.348 -28.199 1.00 90.69 496 GLU A CA 1
ATOM 3649 C C . GLU A 1 496 ? 18.881 7.445 -27.235 1.00 90.69 496 GLU A C 1
ATOM 3651 O O . GLU A 1 496 ? 18.195 8.375 -27.658 1.00 90.69 496 GLU A O 1
ATOM 3656 N N . LEU A 1 497 ? 19.367 7.435 -25.985 1.00 89.00 497 LEU A N 1
ATOM 3657 C CA . LEU A 1 497 ? 19.190 8.514 -25.010 1.00 89.00 497 LEU A CA 1
ATOM 3658 C C . LEU A 1 497 ? 20.536 9.084 -24.501 1.00 89.00 497 LEU A C 1
ATOM 3660 O O . LEU A 1 497 ? 20.865 8.944 -23.319 1.00 89.00 497 LEU A O 1
ATOM 3664 N N . PRO A 1 498 ? 21.317 9.806 -25.338 1.00 88.94 498 PRO A N 1
ATOM 3665 C CA . PRO A 1 498 ? 22.638 10.314 -24.942 1.00 88.94 498 PRO A CA 1
ATOM 3666 C C . PRO A 1 498 ? 22.614 11.384 -23.849 1.00 88.94 498 PRO A C 1
ATOM 3668 O O . PRO A 1 498 ? 23.622 11.613 -23.186 1.00 88.94 498 PRO A O 1
ATOM 3671 N N . ALA A 1 499 ? 21.490 12.096 -23.704 1.00 85.12 499 ALA A N 1
ATOM 3672 C CA . ALA A 1 499 ? 21.303 13.079 -22.636 1.00 85.12 499 ALA A CA 1
ATOM 3673 C C . ALA A 1 499 ? 21.099 12.415 -21.263 1.00 85.12 499 ALA A C 1
ATOM 3675 O O . ALA A 1 499 ? 21.269 13.076 -20.241 1.00 85.12 499 ALA A O 1
ATOM 3676 N N . GLY A 1 500 ? 20.761 11.124 -21.267 1.00 89.19 500 GLY A N 1
ATOM 3677 C CA . GLY A 1 500 ? 20.415 10.344 -20.097 1.00 89.19 500 GLY A CA 1
ATOM 3678 C C . GLY A 1 500 ? 19.096 10.741 -19.441 1.00 89.19 500 GLY A C 1
ATOM 3679 O O . GLY A 1 500 ? 18.402 11.674 -19.857 1.00 89.19 500 GLY A O 1
ATOM 3680 N N . PHE A 1 501 ? 18.764 10.006 -18.391 1.00 91.00 501 PHE A N 1
ATOM 3681 C CA . PHE A 1 501 ? 17.640 10.257 -17.504 1.00 91.00 501 PHE A CA 1
ATOM 3682 C C . PHE A 1 501 ? 18.059 9.934 -16.071 1.00 91.00 501 PHE A C 1
ATOM 3684 O O . PHE A 1 501 ? 18.849 9.021 -15.860 1.00 91.00 501 PHE A O 1
ATOM 3691 N N . SER A 1 502 ? 17.578 10.688 -15.086 1.00 89.69 502 SER A N 1
ATOM 3692 C CA . SER A 1 502 ? 17.984 10.487 -13.693 1.00 89.69 502 SER A CA 1
ATOM 3693 C C . SER A 1 502 ? 16.802 10.600 -12.753 1.00 89.69 502 SER A C 1
ATOM 3695 O O . SER A 1 502 ? 15.939 11.454 -12.960 1.00 89.69 502 SER A O 1
ATOM 3697 N N . THR A 1 503 ? 16.831 9.798 -11.699 1.00 90.31 503 THR A N 1
ATOM 3698 C CA . THR A 1 503 ? 15.853 9.780 -10.612 1.00 90.31 503 THR A CA 1
ATOM 3699 C C . THR A 1 503 ? 16.593 9.720 -9.276 1.00 90.31 503 THR A C 1
ATOM 3701 O O . THR A 1 503 ? 17.814 9.534 -9.249 1.00 90.31 503 THR A O 1
ATOM 3704 N N . ILE A 1 504 ? 15.889 9.956 -8.174 1.00 89.00 504 ILE A N 1
ATOM 3705 C CA . ILE A 1 504 ? 16.489 10.027 -6.843 1.00 89.00 504 ILE A CA 1
ATOM 3706 C C . ILE A 1 504 ? 15.672 9.246 -5.816 1.00 89.00 504 ILE A C 1
ATOM 3708 O O . ILE A 1 504 ? 14.453 9.175 -5.902 1.00 89.00 504 ILE A O 1
ATOM 3712 N N . ALA A 1 505 ? 16.344 8.737 -4.794 1.00 90.62 505 ALA A N 1
ATOM 3713 C CA . ALA A 1 505 ? 15.719 8.285 -3.558 1.00 90.62 505 ALA A CA 1
ATOM 3714 C C . ALA A 1 505 ? 16.308 9.080 -2.390 1.00 90.62 505 ALA A C 1
ATOM 3716 O O . ALA A 1 505 ? 17.485 9.446 -2.408 1.00 90.62 505 ALA A O 1
ATOM 3717 N N . LEU A 1 506 ? 15.489 9.383 -1.383 1.00 89.62 506 LEU A N 1
ATOM 3718 C CA . LEU A 1 506 ? 15.906 10.158 -0.216 1.00 89.62 506 LEU A CA 1
ATOM 3719 C C . LEU A 1 506 ? 15.478 9.451 1.062 1.00 89.62 506 LEU A C 1
ATOM 3721 O O . LEU A 1 506 ? 14.317 9.073 1.206 1.00 89.62 506 LEU A O 1
ATOM 3725 N N . THR A 1 507 ? 16.407 9.375 2.009 1.00 90.88 507 THR A N 1
ATOM 3726 C CA . THR A 1 507 ? 16.158 8.883 3.365 1.00 90.88 507 THR A CA 1
ATOM 3727 C C . THR A 1 507 ? 16.509 9.979 4.358 1.00 90.88 507 THR A C 1
ATOM 3729 O O . THR A 1 507 ? 17.608 10.532 4.319 1.00 90.88 507 THR A O 1
ATOM 3732 N N . ASP A 1 508 ? 15.600 10.303 5.271 1.00 87.75 508 ASP A N 1
ATOM 3733 C CA . ASP A 1 508 ? 15.878 11.225 6.367 1.00 87.75 508 ASP A CA 1
ATOM 3734 C C . ASP A 1 508 ? 16.728 10.544 7.445 1.00 87.75 508 ASP A C 1
ATOM 3736 O O . ASP A 1 508 ? 16.430 9.441 7.906 1.00 87.75 508 ASP A O 1
ATOM 3740 N N . LEU A 1 509 ? 17.786 11.236 7.878 1.00 87.88 509 LEU A N 1
ATOM 3741 C CA . LEU A 1 509 ? 18.741 10.711 8.848 1.00 87.88 509 LEU A CA 1
ATOM 3742 C C . LEU A 1 509 ? 18.527 11.331 10.236 1.00 87.88 509 LEU A C 1
ATOM 3744 O O . LEU A 1 509 ? 18.437 12.555 10.423 1.00 87.88 509 LEU A O 1
ATOM 3748 N N . GLY A 1 510 ? 18.480 10.462 11.240 1.00 85.69 510 GLY A N 1
ATOM 3749 C CA . GLY A 1 510 ? 18.371 10.788 12.656 1.00 85.69 510 GLY A CA 1
ATOM 3750 C C . GLY A 1 510 ? 17.087 10.281 13.312 1.00 85.69 510 GLY A C 1
ATOM 3751 O O . GLY A 1 510 ? 16.109 9.946 12.657 1.00 85.69 510 GLY A O 1
ATOM 3752 N N . GLN A 1 511 ? 17.102 10.275 14.645 1.00 86.06 511 GLN A N 1
ATOM 3753 C CA . GLN A 1 511 ? 15.980 9.824 15.469 1.00 86.06 511 GLN A CA 1
ATOM 3754 C C . GLN A 1 511 ? 14.775 10.758 15.325 1.00 86.06 511 GLN A C 1
ATOM 3756 O O . GLN A 1 511 ? 14.906 11.974 15.522 1.00 86.06 511 GLN A O 1
ATOM 3761 N N . ARG A 1 512 ? 13.613 10.195 14.996 1.00 86.12 512 ARG A N 1
ATOM 3762 C CA . ARG A 1 512 ? 12.330 10.891 14.855 1.00 86.12 512 ARG A CA 1
ATOM 3763 C C . ARG A 1 512 ? 11.218 10.046 15.450 1.00 86.12 512 ARG A C 1
ATOM 3765 O O . ARG A 1 512 ? 11.111 8.865 15.137 1.00 86.12 512 ARG A O 1
ATOM 3772 N N . ALA A 1 513 ? 10.371 10.662 16.261 1.00 87.38 513 ALA A N 1
ATOM 3773 C CA . ALA A 1 513 ? 9.125 10.049 16.696 1.00 87.38 513 ALA A CA 1
ATOM 3774 C C . ALA A 1 513 ? 8.011 10.344 15.682 1.00 87.38 513 ALA A C 1
ATOM 3776 O O . ALA A 1 513 ? 7.786 11.499 15.305 1.00 87.38 513 ALA A O 1
ATOM 3777 N N . LEU A 1 514 ? 7.278 9.305 15.284 1.00 87.75 514 LEU A N 1
ATOM 3778 C CA . LEU A 1 514 ? 6.141 9.395 14.374 1.00 87.75 514 LEU A CA 1
ATOM 3779 C C . LEU A 1 514 ? 4.916 8.806 15.064 1.00 87.75 514 LEU A C 1
ATOM 3781 O O . LEU A 1 514 ? 4.836 7.605 15.277 1.00 87.75 514 LEU A O 1
ATOM 3785 N N . LEU A 1 515 ? 3.965 9.656 15.440 1.00 87.19 515 LEU A N 1
ATOM 3786 C CA . LEU A 1 515 ? 2.789 9.216 16.182 1.00 87.19 515 LEU A CA 1
ATOM 3787 C C . LEU A 1 515 ? 1.665 8.787 15.238 1.00 87.19 515 LEU A C 1
ATOM 3789 O O . LEU A 1 515 ? 1.301 9.522 14.324 1.00 87.19 515 LEU A O 1
ATOM 3793 N N . HIS A 1 516 ? 1.071 7.632 15.512 1.00 88.69 516 HIS A N 1
ATOM 3794 C CA . HIS A 1 516 ? -0.159 7.163 14.892 1.00 88.69 516 HIS A CA 1
ATOM 3795 C C . HIS A 1 516 ? -1.253 7.073 15.956 1.00 88.69 516 HIS A C 1
ATOM 3797 O O . HIS A 1 516 ? -1.044 6.499 17.027 1.00 88.69 516 HIS A O 1
ATOM 3803 N N . LEU A 1 517 ? -2.410 7.679 15.676 1.00 90.19 517 LEU A N 1
ATOM 3804 C CA . LEU A 1 517 ? -3.508 7.813 16.632 1.00 90.19 517 LEU A CA 1
ATOM 3805 C C . LEU A 1 517 ? -4.750 7.079 16.130 1.00 90.19 517 LEU A C 1
ATOM 3807 O O . LEU A 1 517 ? -5.235 7.387 15.042 1.00 90.19 517 LEU A O 1
ATOM 3811 N N . ASP A 1 518 ? -5.304 6.212 16.972 1.00 92.56 518 ASP A N 1
ATOM 3812 C CA . ASP A 1 518 ? -6.595 5.552 16.766 1.00 92.56 518 ASP A CA 1
ATOM 3813 C C . ASP A 1 518 ? -7.531 5.827 17.955 1.00 92.56 518 ASP A C 1
ATOM 3815 O O . ASP A 1 518 ? -7.090 6.184 19.053 1.00 92.56 518 ASP A O 1
ATOM 3819 N N . LEU A 1 519 ? -8.836 5.693 17.735 1.00 93.81 519 LEU A N 1
ATOM 3820 C CA . LEU A 1 519 ? -9.861 5.716 18.764 1.00 93.81 519 LEU A CA 1
ATOM 3821 C C . LEU A 1 519 ? -11.038 4.832 18.335 1.00 93.81 519 LEU A C 1
ATOM 3823 O O . LEU A 1 519 ? -11.655 5.085 17.302 1.00 93.81 519 LEU A O 1
ATOM 3827 N N . THR A 1 520 ? -11.424 3.877 19.178 1.00 94.19 520 THR A N 1
ATOM 3828 C CA . THR A 1 520 ? -12.518 2.930 18.921 1.00 94.19 520 THR A CA 1
ATOM 3829 C C . THR A 1 520 ? -13.569 2.962 20.041 1.00 94.19 520 THR A C 1
ATOM 3831 O O . THR A 1 520 ? -13.211 2.929 21.221 1.00 94.19 520 THR A O 1
ATOM 3834 N N . PRO A 1 521 ? -14.875 3.067 19.722 1.00 94.94 521 PRO A N 1
ATOM 3835 C CA . PRO A 1 521 ? -15.950 2.945 20.698 1.00 94.94 521 PRO A CA 1
ATOM 3836 C C . PRO A 1 521 ? -16.378 1.483 20.875 1.00 94.94 521 PRO A C 1
ATOM 3838 O O . PRO A 1 521 ? -16.471 0.724 19.913 1.00 94.94 521 PRO A O 1
ATOM 3841 N N . SER A 1 522 ? -16.744 1.118 22.099 1.00 94.44 522 SER A N 1
ATOM 3842 C CA . SER A 1 522 ? -17.383 -0.149 22.435 1.00 94.44 522 SER A CA 1
ATOM 3843 C C . SER A 1 522 ? -18.556 0.095 23.398 1.00 94.44 522 SER A C 1
ATOM 3845 O O . SER A 1 522 ? -18.358 0.645 24.489 1.00 94.44 522 SER A O 1
ATOM 3847 N N . PRO A 1 523 ? -19.798 -0.272 23.023 1.00 92.38 523 PRO A N 1
ATOM 3848 C CA . PRO A 1 523 ? -20.207 -0.775 21.705 1.00 92.38 523 PRO A CA 1
ATOM 3849 C C . PRO A 1 523 ? -20.123 0.307 20.607 1.00 92.38 523 PRO A C 1
ATOM 3851 O O . PRO A 1 523 ? -20.173 1.502 20.895 1.00 92.38 523 PRO A O 1
ATOM 3854 N N . SER A 1 524 ? -20.071 -0.105 19.336 1.00 87.62 524 SER A N 1
ATOM 3855 C CA . SER A 1 524 ? -20.041 0.795 18.165 1.00 87.62 524 SER A CA 1
ATOM 3856 C C . SER A 1 524 ? -21.384 1.483 17.860 1.00 87.62 524 SER A C 1
ATOM 3858 O O . SER A 1 524 ? -21.450 2.403 17.039 1.00 87.62 524 SER A O 1
ATOM 3860 N N . ALA A 1 525 ? -22.456 1.081 18.553 1.00 91.06 525 ALA A N 1
ATOM 3861 C CA . ALA A 1 525 ? -23.779 1.684 18.467 1.00 91.06 525 ALA A CA 1
ATOM 3862 C C . ALA A 1 525 ? -24.435 1.830 19.848 1.00 91.06 525 ALA A C 1
ATOM 3864 O O . ALA A 1 525 ? -24.379 0.926 20.684 1.00 91.06 525 ALA A O 1
ATOM 3865 N N . ALA A 1 526 ? -25.108 2.958 20.079 1.00 93.88 526 ALA A N 1
ATOM 3866 C CA . ALA A 1 526 ? -25.735 3.274 21.358 1.00 93.88 526 ALA A CA 1
ATOM 3867 C C . ALA A 1 526 ? -27.035 4.084 21.211 1.00 93.88 526 ALA A C 1
ATOM 3869 O O . ALA A 1 526 ? -27.259 4.803 20.240 1.00 93.88 526 ALA A O 1
ATOM 3870 N N . MET A 1 527 ? -27.919 3.999 22.206 1.00 93.62 527 MET A N 1
ATOM 3871 C CA . MET A 1 527 ? -29.107 4.860 22.282 1.00 93.62 527 MET A CA 1
ATOM 3872 C C . MET A 1 527 ? -28.776 6.203 22.958 1.00 93.62 527 MET A C 1
ATOM 3874 O O . MET A 1 527 ? -27.904 6.239 23.831 1.00 93.62 527 MET A O 1
ATOM 3878 N N . PRO A 1 528 ? -29.496 7.301 22.648 1.00 94.50 528 PRO A N 1
ATOM 3879 C CA . PRO A 1 528 ? -29.397 8.538 23.423 1.00 94.50 528 PRO A CA 1
ATOM 3880 C C . PRO A 1 528 ? -29.619 8.278 24.921 1.00 94.50 528 PRO A C 1
ATOM 3882 O O . PRO A 1 528 ? -30.569 7.590 25.303 1.00 94.50 528 PRO A O 1
ATOM 3885 N N . GLY A 1 529 ? -28.751 8.821 25.779 1.00 92.81 529 GLY A N 1
ATOM 3886 C CA . GLY A 1 529 ? -28.758 8.559 27.225 1.00 92.81 529 GLY A CA 1
ATOM 3887 C C . GLY A 1 529 ? -27.870 7.398 27.693 1.00 92.81 529 GLY A C 1
ATOM 3888 O O . GLY A 1 529 ? -27.783 7.177 28.900 1.00 92.81 529 GLY A O 1
ATOM 3889 N N . ALA A 1 530 ? -27.237 6.647 26.784 1.00 95.88 530 ALA A N 1
ATOM 3890 C CA . ALA A 1 530 ? -26.328 5.552 27.127 1.00 95.88 530 ALA A CA 1
ATOM 3891 C C . ALA A 1 530 ? -24.915 6.038 27.513 1.00 95.88 530 ALA A C 1
ATOM 3893 O O . ALA A 1 530 ? -24.568 7.213 27.367 1.00 95.88 530 ALA A O 1
ATOM 3894 N N . THR A 1 531 ? -24.093 5.104 27.992 1.00 96.56 531 THR A N 1
ATOM 3895 C CA . THR A 1 531 ? -22.654 5.278 28.223 1.00 96.56 531 THR A CA 1
ATOM 3896 C C . THR A 1 531 ? -21.892 4.308 27.329 1.00 96.56 531 THR A C 1
ATOM 3898 O O . THR A 1 531 ? -22.337 3.177 27.146 1.00 96.56 531 THR A O 1
ATOM 3901 N N . VAL A 1 532 ? -20.777 4.767 26.768 1.00 96.38 532 VAL A N 1
ATOM 3902 C CA . VAL A 1 532 ? -19.951 4.039 25.798 1.00 96.38 532 VAL A CA 1
ATOM 3903 C C . VAL A 1 532 ? -18.496 4.145 26.221 1.00 96.38 532 VAL A C 1
ATOM 3905 O O . VAL A 1 532 ? -18.053 5.237 26.577 1.00 96.38 532 VAL A O 1
ATOM 3908 N N . SER A 1 533 ? -17.760 3.041 26.161 1.00 96.94 533 SER A N 1
ATOM 3909 C CA . SER A 1 533 ? -16.322 3.025 26.423 1.00 96.94 533 SER A CA 1
ATOM 3910 C C . SER A 1 533 ? -15.557 3.347 25.143 1.00 96.94 533 SER A C 1
ATOM 3912 O O . SER A 1 533 ? -15.882 2.833 24.080 1.00 96.94 533 SER A O 1
ATOM 3914 N N . PHE A 1 534 ? -14.545 4.199 25.233 1.00 96.69 534 PHE A N 1
ATOM 3915 C CA . PHE A 1 534 ? -13.625 4.511 24.146 1.00 96.69 534 PHE A CA 1
ATOM 3916 C C . PHE A 1 534 ? -12.229 4.008 24.500 1.00 96.69 534 PHE A C 1
ATOM 3918 O O . PHE A 1 534 ? -11.756 4.254 25.611 1.00 96.69 534 PHE A O 1
ATOM 3925 N N . THR A 1 535 ? -11.567 3.371 23.539 1.00 97.38 535 THR A N 1
ATOM 3926 C CA . THR A 1 535 ? -10.170 2.932 23.621 1.00 97.38 535 THR A CA 1
ATOM 3927 C C . THR A 1 535 ? -9.380 3.634 22.528 1.00 97.38 535 THR A C 1
ATOM 3929 O O . THR A 1 535 ? -9.652 3.452 21.345 1.00 97.38 535 THR A O 1
ATOM 3932 N N . GLY A 1 536 ? -8.439 4.486 22.916 1.00 95.00 536 GLY A N 1
ATOM 3933 C CA . GLY A 1 536 ? -7.523 5.170 22.015 1.00 95.00 536 GLY A CA 1
ATOM 3934 C C . GLY A 1 536 ? -6.136 4.556 22.067 1.00 95.00 536 GLY A C 1
ATOM 3935 O O . GLY A 1 536 ? -5.635 4.289 23.157 1.00 95.00 536 GLY A O 1
ATOM 3936 N N . THR A 1 537 ? -5.511 4.391 20.908 1.00 95.69 537 THR A N 1
ATOM 3937 C CA . THR A 1 537 ? -4.141 3.878 20.781 1.00 95.69 537 THR A CA 1
ATOM 3938 C C . THR A 1 537 ? -3.244 4.986 20.252 1.00 95.69 537 THR A C 1
ATOM 3940 O O . THR A 1 537 ? -3.582 5.657 19.279 1.00 95.69 537 THR A O 1
ATOM 3943 N N . ILE A 1 538 ? -2.106 5.192 20.910 1.00 95.38 538 ILE A N 1
ATOM 3944 C CA . ILE A 1 538 ? -1.070 6.158 20.542 1.00 95.38 538 ILE A CA 1
ATOM 3945 C C . ILE A 1 538 ? 0.202 5.356 20.282 1.00 95.38 538 ILE A C 1
ATOM 3947 O O . ILE A 1 538 ? 0.925 5.020 21.220 1.00 95.38 538 ILE A O 1
ATOM 3951 N N . ARG A 1 539 ? 0.451 5.011 19.021 1.00 93.56 539 ARG A N 1
ATOM 3952 C CA . ARG A 1 539 ? 1.617 4.230 18.588 1.00 93.56 539 ARG A CA 1
ATOM 3953 C C . ARG A 1 539 ? 2.721 5.159 18.096 1.00 93.56 539 ARG A C 1
ATOM 3955 O O . ARG A 1 539 ? 2.417 6.188 17.499 1.00 93.56 539 ARG A O 1
ATOM 3962 N N . ASN A 1 540 ? 3.980 4.828 18.361 1.00 92.75 540 ASN A N 1
ATOM 3963 C CA . ASN A 1 540 ? 5.128 5.535 17.803 1.00 92.75 540 ASN A CA 1
ATOM 3964 C C . ASN A 1 540 ? 5.818 4.663 16.743 1.00 92.75 540 ASN A C 1
ATOM 3966 O O . ASN A 1 540 ? 6.609 3.788 17.079 1.00 92.75 540 ASN A O 1
ATOM 3970 N N . ASP A 1 541 ? 5.530 4.942 15.475 1.00 89.12 541 ASP A N 1
ATOM 3971 C CA . ASP A 1 541 ? 6.085 4.268 14.289 1.00 89.12 541 ASP A CA 1
ATOM 3972 C C . ASP A 1 541 ? 7.465 4.811 13.892 1.00 89.12 541 ASP A C 1
ATOM 3974 O O . ASP A 1 541 ? 8.056 4.393 12.899 1.00 89.12 541 ASP A O 1
ATOM 3978 N N . GLY A 1 542 ? 7.968 5.794 14.639 1.00 88.31 542 GLY A N 1
ATOM 3979 C CA . GLY A 1 542 ? 9.260 6.408 14.388 1.00 88.31 542 GLY A CA 1
ATOM 3980 C C . GLY A 1 542 ? 10.425 5.592 14.946 1.00 88.31 542 GLY A C 1
ATOM 3981 O O . GLY A 1 542 ? 10.261 4.719 15.794 1.00 88.31 542 GLY A O 1
ATOM 3982 N N . ASN A 1 543 ? 11.635 5.951 14.519 1.00 87.75 543 ASN A N 1
ATOM 3983 C CA . ASN A 1 543 ? 12.903 5.394 15.009 1.00 87.75 543 ASN A CA 1
ATOM 3984 C C . ASN A 1 543 ? 13.488 6.176 16.209 1.00 87.75 543 ASN A C 1
ATOM 3986 O O . ASN A 1 543 ? 14.645 5.989 16.589 1.00 87.75 543 ASN A O 1
ATOM 3990 N N . GLY A 1 544 ? 12.719 7.110 16.773 1.00 88.81 544 GLY A N 1
ATOM 3991 C CA . GLY A 1 544 ? 13.094 7.935 17.916 1.00 88.81 544 GLY A CA 1
ATOM 3992 C C . GLY A 1 544 ? 12.035 7.925 19.012 1.00 88.81 544 GLY A C 1
ATOM 3993 O O . GLY A 1 544 ? 10.838 7.829 18.747 1.00 88.81 544 GLY A O 1
ATOM 3994 N N . ASP A 1 545 ? 12.484 8.061 20.257 1.00 91.00 545 ASP A N 1
ATOM 3995 C CA . ASP A 1 545 ? 11.605 8.062 21.424 1.00 91.00 545 ASP A CA 1
ATOM 3996 C C . ASP A 1 545 ? 10.825 9.369 21.578 1.00 91.00 545 ASP A C 1
ATOM 3998 O O . ASP A 1 545 ? 11.285 10.460 21.211 1.00 91.00 545 ASP A O 1
ATOM 4002 N N . THR A 1 546 ? 9.667 9.269 22.234 1.00 91.56 546 THR A N 1
ATOM 4003 C CA . THR A 1 546 ? 8.982 10.436 22.788 1.00 91.56 546 THR A CA 1
ATOM 4004 C C . THR A 1 546 ? 9.256 10.616 24.279 1.00 91.56 546 THR A C 1
ATOM 4006 O O . THR A 1 546 ? 9.600 9.689 25.006 1.00 91.56 546 THR A O 1
ATOM 4009 N N . ALA A 1 547 ? 9.076 11.841 24.761 1.00 89.94 547 ALA A N 1
ATOM 4010 C CA . ALA A 1 547 ? 9.162 12.210 26.161 1.00 89.94 547 ALA A CA 1
ATOM 4011 C C . ALA A 1 547 ? 7.972 13.074 26.584 1.00 89.94 547 ALA A C 1
ATOM 4013 O O . ALA A 1 547 ? 7.333 13.757 25.779 1.00 89.94 547 ALA A O 1
ATOM 4014 N N . ILE A 1 548 ? 7.719 13.073 27.891 1.00 89.62 548 ILE A N 1
ATOM 4015 C CA . ILE A 1 548 ? 6.754 13.951 28.549 1.00 89.62 548 ILE A CA 1
ATOM 4016 C C . ILE A 1 548 ? 7.482 15.111 29.217 1.00 89.62 548 ILE A C 1
ATOM 4018 O O . ILE A 1 548 ? 8.469 14.918 29.929 1.00 89.62 548 ILE A O 1
ATOM 4022 N N . ASP A 1 549 ? 6.953 16.318 29.048 1.00 81.38 549 ASP A N 1
ATOM 4023 C CA . ASP A 1 549 ? 7.358 17.491 29.810 1.00 81.38 549 ASP A CA 1
ATOM 4024 C C . ASP A 1 549 ? 6.151 18.271 30.363 1.00 81.38 549 ASP A C 1
ATOM 4026 O O . ASP A 1 549 ? 5.012 17.805 30.352 1.00 81.38 549 ASP A O 1
ATOM 4030 N N . GLY A 1 550 ? 6.397 19.463 30.915 1.00 73.06 550 GLY A N 1
ATOM 4031 C CA . GLY A 1 550 ? 5.348 20.291 31.520 1.00 73.06 550 GLY A CA 1
ATOM 4032 C C . GLY A 1 550 ? 4.301 20.841 30.541 1.00 73.06 550 GLY A C 1
ATOM 4033 O O . GLY A 1 550 ? 3.382 21.528 30.989 1.00 73.06 550 GLY A O 1
ATOM 4034 N N . GLN A 1 551 ? 4.451 20.604 29.235 1.00 72.50 551 GLN A N 1
ATOM 4035 C CA . GLN A 1 551 ? 3.508 20.991 28.182 1.00 72.50 551 GLN A CA 1
ATOM 4036 C C . GLN A 1 551 ? 2.840 19.786 27.510 1.00 72.50 551 GLN A C 1
ATOM 4038 O O . GLN A 1 551 ? 1.962 19.990 26.671 1.00 72.50 551 GLN A O 1
ATOM 4043 N N . SER A 1 552 ? 3.214 18.559 27.882 1.00 82.44 552 SER A N 1
ATOM 4044 C CA . SER A 1 552 ? 2.634 17.352 27.305 1.00 82.44 552 SER A CA 1
ATOM 4045 C C . SER A 1 552 ? 1.192 17.124 27.746 1.00 82.44 552 SER A C 1
ATOM 4047 O O . SER A 1 552 ? 0.799 17.437 28.874 1.00 82.44 552 SER A O 1
ATOM 4049 N N . ALA A 1 553 ? 0.397 16.571 26.838 1.00 87.31 553 ALA A N 1
ATOM 4050 C CA . ALA A 1 553 ? -1.027 16.352 27.024 1.00 87.31 553 ALA A CA 1
ATOM 4051 C C . ALA A 1 553 ? -1.589 15.317 26.047 1.00 87.31 553 ALA A C 1
ATOM 4053 O O . ALA A 1 553 ? -1.172 15.251 24.894 1.00 87.31 553 ALA A O 1
ATOM 4054 N N . TYR A 1 554 ? -2.613 14.588 26.479 1.00 91.25 554 TYR A N 1
ATOM 4055 C CA . TYR A 1 554 ? -3.539 13.912 25.568 1.00 91.25 554 TYR A CA 1
ATOM 4056 C C . TYR A 1 554 ? -4.858 14.664 25.573 1.00 91.25 554 TYR A C 1
ATOM 4058 O O . TYR A 1 554 ? -5.345 15.083 26.623 1.00 91.25 554 TYR A O 1
ATOM 4066 N N . VAL A 1 555 ? -5.431 14.879 24.400 1.00 87.12 555 VAL A N 1
ATOM 4067 C CA . VAL A 1 555 ? -6.608 15.713 24.209 1.00 87.12 555 VAL A CA 1
ATOM 4068 C C . VAL A 1 555 ? -7.650 14.927 23.440 1.00 87.12 555 VAL A C 1
ATOM 4070 O O . VAL A 1 555 ? -7.432 14.515 22.307 1.00 87.12 555 VAL A O 1
ATOM 4073 N N . VAL A 1 556 ? -8.814 14.764 24.053 1.00 89.75 556 VAL A N 1
ATOM 4074 C CA . VAL A 1 556 ? -9.980 14.146 23.429 1.00 89.75 556 VAL A CA 1
ATOM 4075 C C . VAL A 1 556 ? -11.005 15.235 23.162 1.00 89.75 556 VAL A C 1
ATOM 4077 O O . VAL A 1 556 ? -11.387 15.982 24.066 1.00 89.75 556 VAL A O 1
ATOM 4080 N N . THR A 1 557 ? -11.473 15.331 21.923 1.00 86.94 557 THR A N 1
ATOM 4081 C CA . THR A 1 557 ? -12.621 16.177 21.578 1.00 86.94 557 THR A CA 1
ATOM 4082 C C . THR A 1 557 ? -13.785 15.284 21.191 1.00 86.94 557 THR A C 1
ATOM 4084 O O . THR A 1 557 ? -13.719 14.583 20.184 1.00 86.94 557 THR A O 1
ATOM 4087 N N . LEU A 1 558 ? -14.841 15.306 22.002 1.00 89.62 558 LEU A N 1
ATOM 4088 C CA . LEU A 1 558 ? -16.049 14.522 21.767 1.00 89.62 558 LEU A CA 1
ATOM 4089 C C . LEU A 1 558 ? -17.081 15.317 20.945 1.00 89.62 558 LEU A C 1
ATOM 4091 O O . LEU A 1 558 ? -17.019 16.546 20.884 1.00 89.62 558 LEU A O 1
ATOM 4095 N N . PRO A 1 559 ? -18.063 14.656 20.318 1.00 89.00 559 PRO A N 1
ATOM 4096 C CA . PRO A 1 559 ? -19.152 15.348 19.642 1.00 89.00 559 PRO A CA 1
ATOM 4097 C C . PRO A 1 559 ? -20.001 16.190 20.617 1.00 89.00 559 PRO A C 1
ATOM 4099 O O . PRO A 1 559 ? -20.093 15.870 21.808 1.00 89.00 559 PRO A O 1
ATOM 4102 N N . PRO A 1 560 ? -20.685 17.252 20.148 1.00 87.25 560 PRO A N 1
ATOM 4103 C CA . PRO A 1 560 ? -21.655 17.970 20.970 1.00 87.25 560 PRO A CA 1
ATOM 4104 C C . PRO A 1 560 ? -22.703 17.024 21.578 1.00 87.25 560 PRO A C 1
ATOM 4106 O O . PRO A 1 560 ? -23.299 16.215 20.873 1.00 87.25 560 PRO A O 1
ATOM 4109 N N . GLY A 1 561 ? -22.943 17.146 22.888 1.00 89.00 561 GLY A N 1
ATOM 4110 C CA . GLY A 1 561 ? -23.860 16.268 23.627 1.00 89.00 561 GLY A CA 1
ATOM 4111 C C . GLY A 1 561 ? -23.205 15.021 24.229 1.00 89.00 561 GLY A C 1
ATOM 4112 O O . GLY A 1 561 ? -23.888 14.265 24.907 1.00 89.00 561 GLY A O 1
ATOM 4113 N N . PHE A 1 562 ? -21.901 14.823 24.045 1.00 92.81 562 PHE A N 1
ATOM 4114 C CA . PHE A 1 562 ? -21.138 13.770 24.713 1.00 92.81 562 PHE A CA 1
ATOM 4115 C C . PHE A 1 562 ? -20.304 14.355 25.855 1.00 92.81 562 PHE A C 1
ATOM 4117 O O . PHE A 1 562 ? -19.812 15.485 25.768 1.00 92.81 562 PHE A O 1
ATOM 4124 N N . SER A 1 563 ? -20.114 13.583 26.925 1.00 93.00 563 SER A N 1
ATOM 4125 C CA . SER A 1 563 ? -19.241 13.978 28.032 1.00 93.00 563 SER A CA 1
ATOM 4126 C C . SER A 1 563 ? -18.535 12.802 28.684 1.00 93.00 563 SER A C 1
ATOM 4128 O O . SER A 1 563 ? -19.186 11.806 28.983 1.00 93.00 563 SER A O 1
ATOM 4130 N N . ILE A 1 564 ? -17.241 12.945 28.981 1.00 93.81 564 ILE A N 1
ATOM 4131 C CA . ILE A 1 564 ? -16.474 11.923 29.707 1.00 93.81 564 ILE A CA 1
ATOM 4132 C C . ILE A 1 564 ? -17.084 11.682 31.093 1.00 93.81 564 ILE A C 1
ATOM 4134 O O . ILE A 1 564 ? -17.405 12.630 31.817 1.00 93.81 564 ILE A O 1
ATOM 4138 N N . VAL A 1 565 ? -17.247 10.409 31.453 1.00 95.31 565 VAL A N 1
ATOM 4139 C CA . VAL A 1 565 ? -17.719 9.964 32.765 1.00 95.31 565 VAL A CA 1
ATOM 4140 C C . VAL A 1 565 ? -16.559 10.060 33.765 1.00 95.31 565 VAL A C 1
ATOM 4142 O O . VAL A 1 565 ? -15.542 9.388 33.577 1.00 95.31 565 VAL A O 1
ATOM 4145 N N . PRO A 1 566 ? -16.691 10.856 34.841 1.00 93.75 566 PRO A N 1
ATOM 4146 C CA . PRO A 1 566 ? -15.636 11.015 35.841 1.00 93.75 566 PRO A CA 1
ATOM 4147 C C . PRO A 1 566 ? -15.199 9.692 36.486 1.00 93.75 566 PRO A C 1
ATOM 4149 O O . PRO A 1 566 ? -16.034 8.857 36.837 1.00 93.75 566 PRO A O 1
ATOM 4152 N N . GLY A 1 567 ? -13.897 9.525 36.696 1.00 94.19 567 GLY A N 1
ATOM 4153 C CA . GLY A 1 567 ? -13.259 8.382 37.347 1.00 94.19 567 GLY A CA 1
ATOM 4154 C C . GLY A 1 567 ? -13.048 7.153 36.460 1.00 94.19 567 GLY A C 1
ATOM 4155 O O . GLY A 1 567 ? -12.615 6.123 36.973 1.00 94.19 567 GLY A O 1
ATOM 4156 N N . THR A 1 568 ? -13.354 7.231 35.162 1.00 96.44 568 THR A N 1
ATOM 4157 C CA . THR A 1 568 ? -13.274 6.083 34.232 1.00 96.44 568 THR A CA 1
ATOM 4158 C C . THR A 1 568 ? -11.996 6.055 33.400 1.00 96.44 568 THR A C 1
ATOM 4160 O O . THR A 1 568 ? -11.669 5.028 32.813 1.00 96.44 568 THR A O 1
ATOM 4163 N N . SER A 1 569 ? -11.255 7.166 33.358 1.00 96.62 569 SER A N 1
ATOM 4164 C CA . SER A 1 569 ? -10.087 7.300 32.492 1.00 96.62 569 SER A CA 1
ATOM 4165 C C . SER A 1 569 ? -8.885 6.490 32.985 1.00 96.62 569 SER A C 1
ATOM 4167 O O . SER A 1 569 ? -8.544 6.521 34.172 1.00 96.62 569 SER A O 1
ATOM 4169 N N . ARG A 1 570 ? -8.209 5.800 32.063 1.00 96.88 570 ARG A N 1
ATOM 4170 C CA . ARG A 1 570 ? -6.985 5.030 32.317 1.00 96.88 570 ARG A CA 1
ATOM 4171 C C . ARG A 1 570 ? -5.981 5.225 31.189 1.00 96.88 570 ARG A C 1
ATOM 4173 O O . ARG A 1 570 ? -6.389 5.381 30.042 1.00 96.88 570 ARG A O 1
ATOM 4180 N N . ILE A 1 571 ? -4.698 5.182 31.526 1.00 96.31 571 ILE A N 1
ATOM 4181 C CA . ILE A 1 571 ? -3.583 5.113 30.574 1.00 96.31 571 ILE A CA 1
ATOM 4182 C C . ILE A 1 571 ? -2.809 3.831 30.888 1.00 96.31 571 ILE A C 1
ATOM 4184 O O . ILE A 1 571 ? -2.442 3.623 32.044 1.00 96.31 571 ILE A O 1
ATOM 4188 N N . ASP A 1 572 ? -2.660 2.942 29.905 1.00 95.38 572 ASP A N 1
ATOM 4189 C CA . ASP A 1 572 ? -2.090 1.589 30.048 1.00 95.38 572 ASP A CA 1
ATOM 4190 C C . ASP A 1 572 ? -2.693 0.821 31.239 1.00 95.38 572 ASP A C 1
ATOM 4192 O O . ASP A 1 572 ? -2.012 0.309 32.125 1.00 95.38 572 ASP A O 1
ATOM 4196 N N . GLY A 1 573 ? -4.028 0.851 31.335 1.00 92.88 573 GLY A N 1
ATOM 4197 C CA . GLY A 1 573 ? -4.802 0.231 32.420 1.00 92.88 573 GLY A CA 1
ATOM 4198 C C . GLY A 1 573 ? -4.743 0.961 33.773 1.00 92.88 573 GLY A C 1
ATOM 4199 O O . GLY A 1 573 ? -5.636 0.782 34.618 1.00 92.88 573 GLY A O 1
ATOM 4200 N N . SER A 1 574 ? -3.768 1.851 33.971 1.00 95.75 574 SER A N 1
ATOM 4201 C CA . SER A 1 574 ? -3.575 2.612 35.207 1.00 95.75 574 SER A CA 1
ATOM 4202 C C . SER A 1 574 ? -4.566 3.778 35.315 1.00 95.75 574 SER A C 1
ATOM 4204 O O . SER A 1 574 ? -4.670 4.573 34.381 1.00 95.75 574 SER A O 1
ATOM 4206 N N . PRO A 1 575 ? -5.299 3.936 36.438 1.00 95.50 575 PRO A N 1
ATOM 4207 C CA . PRO A 1 575 ? -6.216 5.060 36.622 1.00 95.50 575 PRO A CA 1
ATOM 4208 C C . PRO A 1 575 ? -5.493 6.407 36.551 1.00 95.50 575 PRO A C 1
ATOM 4210 O O . PRO A 1 575 ? -4.491 6.611 37.241 1.00 95.50 575 PRO A O 1
ATOM 4213 N N . VAL A 1 576 ? -6.048 7.352 35.792 1.00 95.88 576 VAL A N 1
ATOM 4214 C CA . VAL A 1 576 ? -5.537 8.729 35.708 1.00 95.88 576 VAL A CA 1
ATOM 4215 C C . VAL A 1 576 ? -6.577 9.734 36.207 1.00 95.88 576 VAL A C 1
ATOM 4217 O O . VAL A 1 576 ? -7.774 9.445 36.181 1.00 95.88 576 VAL A O 1
ATOM 4220 N N . PRO A 1 577 ? -6.159 10.918 36.696 1.00 93.75 577 PRO A N 1
ATOM 4221 C CA . PRO A 1 577 ? -7.095 11.979 37.045 1.00 93.75 577 PRO A CA 1
ATOM 4222 C C . PRO A 1 577 ? -7.982 12.377 35.864 1.00 93.75 577 PRO A C 1
ATOM 4224 O O . PRO A 1 577 ? -7.535 12.377 34.716 1.00 93.75 577 PRO A O 1
ATOM 4227 N N . ASP A 1 578 ? -9.219 12.771 36.170 1.00 87.94 578 ASP A N 1
ATOM 4228 C CA . ASP A 1 578 ? -10.162 13.219 35.150 1.00 87.94 578 ASP A CA 1
ATOM 4229 C C . ASP A 1 578 ? -9.607 14.395 34.337 1.00 87.94 578 ASP A C 1
ATOM 4231 O O . ASP A 1 578 ? -8.981 15.308 34.899 1.00 87.94 578 ASP A O 1
ATOM 4235 N N . PRO A 1 579 ? -9.863 14.413 33.019 1.00 89.75 579 PRO A N 1
ATOM 4236 C CA . PRO A 1 579 ? -9.346 15.452 32.152 1.00 89.75 579 PRO A CA 1
ATOM 4237 C C . PRO A 1 579 ? -9.993 16.804 32.462 1.00 89.75 579 PRO A C 1
ATOM 4239 O O . PRO A 1 579 ? -11.160 16.911 32.847 1.00 89.75 579 PRO A O 1
ATOM 4242 N N . THR A 1 580 ? -9.232 17.873 32.246 1.00 83.88 580 THR A N 1
ATOM 4243 C CA . THR A 1 580 ? -9.697 19.252 32.448 1.00 83.88 580 THR A CA 1
ATOM 4244 C C . THR A 1 580 ? -10.183 19.874 31.136 1.00 83.88 580 THR A C 1
ATOM 4246 O O . THR A 1 580 ? -9.646 19.578 30.071 1.00 83.88 580 THR A O 1
ATOM 4249 N N . GLY A 1 581 ? -11.187 20.755 31.200 1.00 71.25 581 GLY A N 1
ATOM 4250 C CA . GLY A 1 581 ? -11.677 21.520 30.044 1.00 71.25 581 GLY A CA 1
ATOM 4251 C C . GLY A 1 581 ? -13.204 21.681 30.015 1.00 71.25 581 GLY A C 1
ATOM 4252 O O . GLY A 1 581 ? -13.920 20.886 30.626 1.00 71.25 581 GLY A O 1
ATOM 4253 N N . PRO A 1 582 ? -13.743 22.731 29.366 1.00 63.62 582 PRO A N 1
ATOM 4254 C CA . PRO A 1 582 ? -15.169 22.804 29.074 1.00 63.62 582 PRO A CA 1
ATOM 4255 C C . PRO A 1 582 ? -15.511 21.795 27.963 1.00 63.62 582 PRO A C 1
ATOM 4257 O O . PRO A 1 582 ? -14.918 21.844 26.885 1.00 63.62 582 PRO A O 1
ATOM 4260 N N . GLY A 1 583 ? -16.475 20.897 28.210 1.00 63.53 583 GLY A N 1
ATOM 4261 C CA . GLY A 1 583 ? -16.996 19.999 27.170 1.00 63.53 583 GLY A CA 1
ATOM 4262 C C . GLY A 1 583 ? -17.388 20.815 25.929 1.00 63.53 583 GLY A C 1
ATOM 4263 O O . GLY A 1 583 ? -18.019 21.868 26.090 1.00 63.53 583 GLY A O 1
ATOM 4264 N N . PRO A 1 584 ? -16.972 20.412 24.713 1.00 75.69 584 PRO A N 1
ATOM 4265 C CA . PRO A 1 584 ? -16.623 19.046 24.282 1.00 75.69 584 PRO A CA 1
ATOM 4266 C C . PRO A 1 584 ? -15.139 18.628 24.340 1.00 75.69 584 PRO A C 1
ATOM 4268 O O . PRO A 1 584 ? -14.809 17.534 23.885 1.00 75.69 584 PRO A O 1
ATOM 4271 N N . ARG A 1 585 ? -14.230 19.471 24.845 1.00 81.50 585 ARG A N 1
ATOM 4272 C CA . ARG A 1 585 ? -12.784 19.211 24.774 1.00 81.50 585 ARG A CA 1
ATOM 4273 C C . ARG A 1 585 ? -12.182 18.905 26.140 1.00 81.50 585 ARG A C 1
ATOM 4275 O O . ARG A 1 585 ? -12.306 19.698 27.072 1.00 81.50 585 ARG A O 1
ATOM 4282 N N . TYR A 1 586 ? -11.489 17.778 26.222 1.00 87.31 586 TYR A N 1
ATOM 4283 C CA . TYR A 1 586 ? -10.977 17.170 27.444 1.00 87.31 586 TYR A CA 1
ATOM 4284 C C . TYR A 1 586 ? -9.464 16.993 27.342 1.00 87.31 586 TYR A C 1
ATOM 4286 O O . TYR A 1 586 ? -8.981 16.377 26.401 1.00 87.31 586 TYR A O 1
ATOM 4294 N N . THR A 1 587 ? -8.710 17.558 28.287 1.00 88.62 587 THR A N 1
ATOM 4295 C CA . THR A 1 587 ? -7.237 17.555 28.285 1.00 88.62 587 THR A CA 1
ATOM 4296 C C . THR A 1 587 ? -6.697 16.800 29.500 1.00 88.62 587 THR A C 1
ATOM 4298 O O . THR A 1 587 ? -6.909 17.223 30.642 1.00 88.62 587 THR A O 1
ATOM 4301 N N . TYR A 1 588 ? -5.962 15.722 29.249 1.00 91.06 588 TYR A N 1
ATOM 4302 C CA . TYR A 1 588 ? -5.159 14.979 30.217 1.00 91.06 588 TYR A CA 1
ATOM 4303 C C . TYR A 1 588 ? -3.755 15.585 30.290 1.00 91.06 588 TYR A C 1
ATOM 4305 O O . TYR A 1 588 ? -3.095 15.710 29.267 1.00 91.06 588 TYR A O 1
ATOM 4313 N N . THR A 1 589 ? -3.289 15.951 31.486 1.00 90.19 589 THR A N 1
ATOM 4314 C CA . THR A 1 589 ? -1.946 16.537 31.720 1.00 90.19 589 THR A CA 1
ATOM 4315 C C . THR A 1 589 ? -1.159 15.826 32.824 1.00 90.19 589 THR A C 1
ATOM 4317 O O . THR A 1 589 ? -0.072 16.254 33.206 1.00 90.19 589 THR A O 1
ATOM 4320 N N . SER A 1 590 ? -1.710 14.748 33.380 1.00 88.44 590 SER A N 1
ATOM 4321 C CA . SER A 1 590 ? -1.135 14.003 34.501 1.00 88.44 590 SER A CA 1
ATOM 4322 C C . SER A 1 590 ? -1.346 12.511 34.309 1.00 88.44 590 SER A C 1
ATOM 4324 O O . SER A 1 590 ? -2.408 12.118 33.834 1.00 88.44 590 SER A O 1
ATOM 4326 N N . GLY A 1 591 ? -0.375 11.697 34.730 1.00 90.06 591 GLY A N 1
ATOM 4327 C CA . GLY A 1 591 ? -0.418 10.246 34.520 1.00 90.06 591 GLY A CA 1
ATOM 4328 C C . GLY A 1 591 ? -0.183 9.835 33.064 1.00 90.06 591 GLY A C 1
ATOM 4329 O O . GLY A 1 591 ? -0.536 8.725 32.695 1.00 90.06 591 GLY A O 1
ATOM 4330 N N . LEU A 1 592 ? 0.371 10.738 32.245 1.00 93.56 592 LEU A N 1
ATOM 4331 C CA . LEU A 1 592 ? 0.731 10.461 30.857 1.00 93.56 592 LEU A CA 1
ATOM 4332 C C . LEU A 1 592 ? 1.893 9.462 30.797 1.00 93.56 592 LEU A C 1
ATOM 4334 O O . LEU A 1 592 ? 2.768 9.480 31.667 1.00 93.56 592 LEU A O 1
ATOM 4338 N N . VAL A 1 593 ? 1.927 8.668 29.730 1.00 94.81 593 VAL A N 1
ATOM 4339 C CA . VAL A 1 593 ? 3.039 7.780 29.362 1.00 94.81 593 VAL A CA 1
ATOM 4340 C C . VAL A 1 593 ? 3.569 8.228 27.997 1.00 94.81 593 VAL A C 1
ATOM 4342 O O . VAL A 1 593 ? 2.812 8.752 27.193 1.00 94.81 593 VAL A O 1
ATOM 4345 N N . ALA A 1 594 ? 4.872 8.144 27.748 1.00 91.62 594 ALA A N 1
ATOM 4346 C CA . ALA A 1 594 ? 5.448 8.507 26.452 1.00 91.62 594 ALA A CA 1
ATOM 4347 C C . ALA A 1 594 ? 5.810 7.212 25.709 1.00 91.62 594 ALA A C 1
ATOM 4349 O O . ALA A 1 594 ? 6.608 6.450 26.258 1.00 91.62 594 ALA A O 1
ATOM 4350 N N . PRO A 1 595 ? 5.247 6.922 24.521 1.00 94.19 595 PRO A N 1
ATOM 4351 C CA . PRO A 1 595 ? 5.661 5.758 23.745 1.00 94.19 595 PRO A CA 1
ATOM 4352 C C . PRO A 1 595 ? 7.111 5.916 23.251 1.00 94.19 595 PRO A C 1
ATOM 4354 O O . PRO A 1 595 ? 7.458 6.905 22.593 1.00 94.19 595 PRO A O 1
ATOM 4357 N N . ALA A 1 596 ? 7.954 4.931 23.562 1.00 93.62 596 ALA A N 1
ATOM 4358 C CA . ALA A 1 596 ? 9.261 4.745 22.927 1.00 93.62 596 ALA A CA 1
ATOM 4359 C C . ALA A 1 596 ? 9.101 4.362 21.444 1.00 93.62 596 ALA A C 1
ATOM 4361 O O . ALA A 1 596 ? 7.983 4.093 20.999 1.00 93.62 596 ALA A O 1
ATOM 4362 N N . ALA A 1 597 ? 10.184 4.366 20.668 1.00 90.69 597 ALA A N 1
ATOM 4363 C CA . ALA A 1 597 ? 10.162 3.872 19.287 1.00 90.69 597 ALA A CA 1
ATOM 4364 C C . ALA A 1 597 ? 9.593 2.436 19.220 1.00 90.69 597 ALA A C 1
ATOM 4366 O O . ALA A 1 597 ? 9.979 1.580 20.015 1.00 90.69 597 ALA A O 1
ATOM 4367 N N . GLY A 1 598 ? 8.637 2.188 18.320 1.00 89.25 598 GLY A N 1
ATOM 4368 C CA . GLY A 1 598 ? 7.949 0.898 18.165 1.00 89.25 598 GLY A CA 1
ATOM 4369 C C . GLY A 1 598 ? 6.906 0.564 19.243 1.00 89.25 598 GLY A C 1
ATOM 4370 O O . GLY A 1 598 ? 6.211 -0.441 19.126 1.00 89.25 598 GLY A O 1
ATOM 4371 N N . ALA A 1 599 ? 6.757 1.388 20.285 1.00 95.56 599 ALA A N 1
ATOM 4372 C CA . ALA A 1 599 ? 5.813 1.143 21.375 1.00 95.56 599 ALA A CA 1
ATOM 4373 C C . ALA A 1 599 ? 4.454 1.830 21.151 1.00 95.56 599 ALA A C 1
ATOM 4375 O O . ALA A 1 599 ? 4.324 2.800 20.398 1.00 95.56 599 ALA A O 1
ATOM 4376 N N . SER A 1 600 ? 3.434 1.373 21.879 1.00 94.81 600 SER A N 1
ATOM 4377 C CA . SER A 1 600 ? 2.102 1.985 21.906 1.00 94.81 600 SER A CA 1
ATOM 4378 C C . SER A 1 600 ? 1.610 2.243 23.325 1.00 94.81 600 SER A C 1
ATOM 4380 O O . SER A 1 600 ? 1.853 1.438 24.218 1.00 94.81 600 SER A O 1
ATOM 4382 N N . VAL A 1 601 ? 0.862 3.331 23.505 1.00 96.50 601 VAL A N 1
ATOM 4383 C CA . VAL A 1 601 ? 0.154 3.684 24.744 1.00 96.50 601 VAL A CA 1
ATOM 4384 C C . VAL A 1 601 ? -1.350 3.611 24.508 1.00 96.50 601 VAL A C 1
ATOM 4386 O O . VAL A 1 601 ? -1.845 4.087 23.485 1.00 96.50 601 VAL A O 1
ATOM 4389 N N . THR A 1 602 ? -2.092 3.070 25.472 1.00 97.31 602 THR A N 1
ATOM 4390 C CA . THR A 1 602 ? -3.554 2.947 25.407 1.00 97.31 602 THR A CA 1
ATOM 4391 C C . THR A 1 602 ? -4.236 3.922 26.364 1.00 97.31 602 THR A C 1
ATOM 4393 O O . THR A 1 602 ? -4.013 3.874 27.571 1.00 97.31 602 THR A O 1
ATOM 4396 N N . LEU A 1 603 ? -5.126 4.775 25.854 1.00 96.62 603 LEU A N 1
ATOM 4397 C CA . LEU A 1 603 ? -6.006 5.660 26.623 1.00 96.62 603 LEU A CA 1
ATOM 4398 C C . LEU A 1 603 ? -7.440 5.116 26.599 1.00 96.62 603 LEU A C 1
ATOM 4400 O O . LEU A 1 603 ? -8.087 5.153 25.560 1.00 96.62 603 LEU A O 1
ATOM 4404 N N . THR A 1 604 ? -7.987 4.692 27.739 1.00 97.44 604 THR A N 1
ATOM 4405 C CA . THR A 1 604 ? -9.399 4.270 27.834 1.00 97.44 604 THR A CA 1
ATOM 4406 C C . THR A 1 604 ? -10.219 5.246 28.664 1.00 97.44 604 THR A C 1
ATOM 4408 O O . THR A 1 604 ? -9.746 5.676 29.716 1.00 97.44 604 THR A O 1
ATOM 4411 N N . PHE A 1 605 ? -11.451 5.557 28.267 1.00 96.44 605 PHE A N 1
ATOM 4412 C CA . PHE A 1 605 ? -12.396 6.347 29.070 1.00 96.44 605 PHE A CA 1
ATOM 4413 C C . PHE A 1 605 ? -13.845 6.052 28.672 1.00 96.44 605 PHE A C 1
ATOM 4415 O O . PHE A 1 605 ? -14.120 5.726 27.522 1.00 96.44 605 PHE A O 1
ATOM 4422 N N . ASP A 1 606 ? -14.791 6.243 29.589 1.00 97.12 606 ASP A N 1
ATOM 4423 C CA . ASP A 1 606 ? -16.214 6.156 29.259 1.00 97.12 606 ASP A CA 1
ATOM 4424 C C . ASP A 1 606 ? -16.775 7.542 28.926 1.00 97.12 606 ASP A C 1
ATOM 4426 O O . ASP A 1 606 ? -16.429 8.541 29.562 1.00 97.12 606 ASP A O 1
ATOM 4430 N N . ALA A 1 607 ? -17.696 7.618 27.969 1.00 95.50 607 ALA A N 1
ATOM 4431 C CA . ALA A 1 607 ? -18.431 8.823 27.609 1.00 95.50 607 ALA A CA 1
ATOM 4432 C C . ALA A 1 607 ? -19.947 8.600 27.714 1.00 95.50 607 ALA A C 1
ATOM 4434 O O . ALA A 1 607 ? -20.497 7.631 27.196 1.00 95.50 607 ALA A O 1
ATOM 4435 N N . ALA A 1 608 ? -20.639 9.523 28.379 1.00 95.38 608 ALA A N 1
ATOM 4436 C CA . ALA A 1 608 ? -22.094 9.587 28.436 1.00 95.38 608 ALA A CA 1
ATOM 4437 C C . ALA A 1 608 ? -22.653 10.392 27.256 1.00 95.38 608 ALA A C 1
ATOM 4439 O O . ALA A 1 608 ? -22.127 11.457 26.924 1.00 95.38 608 ALA A O 1
ATOM 4440 N N . ILE A 1 609 ? -23.746 9.899 26.674 1.00 95.69 609 ILE A N 1
ATOM 4441 C CA . ILE A 1 609 ? -24.467 10.517 25.556 1.00 95.69 609 ILE A CA 1
ATOM 4442 C C . ILE A 1 609 ? -25.707 11.227 26.100 1.00 95.69 609 ILE A C 1
ATOM 4444 O O . ILE A 1 609 ? -26.545 10.603 26.750 1.00 95.69 609 ILE A O 1
ATOM 4448 N N . ASP A 1 610 ? -25.866 12.521 25.827 1.00 94.69 610 ASP A N 1
ATOM 4449 C CA . ASP A 1 610 ? -27.044 13.276 26.256 1.00 94.69 610 ASP A CA 1
ATOM 4450 C C . ASP A 1 610 ? -28.326 12.722 25.587 1.00 94.69 610 ASP A C 1
ATOM 4452 O O . ASP A 1 610 ? -28.327 12.431 24.387 1.00 94.69 610 ASP A O 1
ATOM 4456 N N . PRO A 1 611 ? -29.452 12.592 26.316 1.00 95.12 611 PRO A N 1
ATOM 4457 C CA . PRO A 1 611 ? -30.711 12.096 25.753 1.00 95.12 611 PRO A CA 1
ATOM 4458 C C . PRO A 1 611 ? -31.285 12.923 24.587 1.00 95.12 611 PRO A C 1
ATOM 4460 O O . PRO A 1 611 ? -32.222 12.473 23.931 1.00 95.12 611 PRO A O 1
ATOM 4463 N N . THR A 1 612 ? -30.788 14.142 24.359 1.00 93.75 612 THR A N 1
ATOM 4464 C CA . THR A 1 612 ? -31.205 15.038 23.270 1.00 93.75 612 THR A CA 1
ATOM 4465 C C . THR A 1 612 ? -30.381 14.886 21.990 1.00 93.75 612 THR A C 1
ATOM 4467 O O . THR A 1 612 ? -30.744 15.495 20.980 1.00 93.75 612 THR A O 1
ATOM 4470 N N . VAL A 1 613 ? -29.310 14.081 22.003 1.00 93.00 613 VAL A N 1
ATOM 4471 C CA . VAL A 1 613 ? -28.522 13.766 20.801 1.00 93.00 613 VAL A CA 1
ATOM 4472 C C . VAL A 1 613 ? -29.425 13.068 19.779 1.00 93.00 613 VAL A C 1
ATOM 4474 O O . VAL A 1 613 ? -30.138 12.117 20.098 1.00 93.00 613 VAL A O 1
ATOM 4477 N N . SER A 1 614 ? -29.441 13.586 18.551 1.00 94.00 614 SER A N 1
ATOM 4478 C CA . SER A 1 614 ? -30.253 13.051 17.457 1.00 94.00 614 SER A CA 1
ATOM 4479 C C . SER A 1 614 ? -29.696 11.735 16.914 1.00 94.00 614 SER A C 1
ATOM 4481 O O . SER A 1 614 ? -28.526 11.423 17.097 1.00 94.00 614 SER A O 1
ATOM 4483 N N . THR A 1 615 ? -30.524 10.980 16.190 1.00 92.31 615 THR A N 1
ATOM 4484 C CA . THR A 1 615 ? -30.050 9.808 15.449 1.00 92.31 615 THR A CA 1
ATOM 4485 C C . THR A 1 615 ? -29.015 10.221 14.400 1.00 92.31 615 THR A C 1
ATOM 4487 O O . THR A 1 615 ? -29.269 11.148 13.628 1.00 92.31 615 THR A O 1
ATOM 4490 N N . GLY A 1 616 ? -27.866 9.548 14.366 1.00 91.44 616 GLY A N 1
ATOM 4491 C CA . GLY A 1 616 ? -26.775 9.868 13.447 1.00 91.44 616 GLY A CA 1
ATOM 4492 C C . GLY A 1 616 ? -25.479 9.136 13.778 1.00 91.44 616 GLY A C 1
ATOM 4493 O O . GLY A 1 616 ? -25.380 8.466 14.802 1.00 91.44 616 GLY A O 1
ATOM 4494 N N . ILE A 1 617 ? -24.485 9.277 12.905 1.00 90.38 617 ILE A N 1
ATOM 4495 C CA . ILE A 1 617 ? -23.112 8.827 13.154 1.00 90.38 617 ILE A CA 1
ATOM 4496 C C . ILE A 1 617 ? -22.347 10.011 13.740 1.00 90.38 617 ILE A C 1
ATOM 4498 O O . ILE A 1 617 ? -22.526 11.143 13.297 1.00 90.38 617 ILE A O 1
ATOM 4502 N N . TYR A 1 618 ? -21.520 9.769 14.747 1.00 89.69 618 TYR A N 1
ATOM 4503 C CA . TYR A 1 618 ? -20.746 10.804 15.418 1.00 89.69 618 TYR A CA 1
ATOM 4504 C C . TYR A 1 618 ? -19.291 10.368 15.528 1.00 89.69 618 TYR A C 1
ATOM 4506 O O . TYR A 1 618 ? -19.014 9.254 15.952 1.00 89.69 618 TYR A O 1
ATOM 4514 N N . THR A 1 619 ? -18.360 11.247 15.172 1.00 88.50 619 THR A N 1
ATOM 4515 C CA . THR A 1 619 ? -16.918 10.987 15.270 1.00 88.50 619 THR A CA 1
ATOM 4516 C C . THR A 1 619 ? -16.260 11.918 16.278 1.00 88.50 619 THR A C 1
ATOM 4518 O O . THR A 1 619 ? -16.692 13.059 16.455 1.00 88.50 619 THR A O 1
ATOM 4521 N N . SER A 1 620 ? -15.173 11.460 16.878 1.00 87.38 620 SER A N 1
ATOM 4522 C CA . SER A 1 620 ? -14.372 12.187 17.859 1.00 87.38 620 SER A CA 1
ATOM 4523 C C . SER A 1 620 ? -12.993 12.548 17.295 1.00 87.38 620 SER A C 1
ATOM 4525 O O . SER A 1 620 ? -12.623 12.163 16.181 1.00 87.38 620 SER A O 1
ATOM 4527 N N . CYS A 1 621 ? -12.227 13.312 18.069 1.00 82.81 621 CYS A N 1
ATOM 4528 C CA . CYS A 1 621 ? -10.831 13.606 17.770 1.00 82.81 621 CYS A CA 1
ATOM 4529 C C . CYS A 1 621 ? -9.936 13.154 18.922 1.00 82.81 621 CYS A C 1
ATOM 4531 O O . CYS A 1 621 ? -10.259 13.428 20.083 1.00 82.81 621 CYS A O 1
ATOM 4533 N N . LEU A 1 622 ? -8.796 12.553 18.589 1.00 88.19 622 LEU A N 1
ATOM 4534 C CA . LEU A 1 622 ? -7.687 12.326 19.511 1.00 88.19 622 LEU A CA 1
ATOM 4535 C C . LEU A 1 622 ? -6.509 13.198 19.076 1.00 88.19 622 LEU A C 1
ATOM 4537 O O . LEU A 1 622 ? -6.173 13.268 17.894 1.00 88.19 622 LEU A O 1
ATOM 4541 N N . GLU A 1 623 ? -5.918 13.896 20.035 1.00 84.69 623 GLU A N 1
ATOM 4542 C CA . GLU A 1 623 ? -4.784 14.784 19.834 1.00 84.69 623 GLU A CA 1
ATOM 4543 C C . GLU A 1 623 ? -3.726 14.531 20.919 1.00 84.69 623 GLU A C 1
ATOM 4545 O O . GLU A 1 623 ? -4.045 14.414 22.101 1.00 84.69 623 GLU A O 1
ATOM 4550 N N . THR A 1 624 ? -2.456 14.459 20.535 1.00 85.69 624 THR A N 1
ATOM 4551 C CA . THR A 1 624 ? -1.321 14.227 21.434 1.00 85.69 624 THR A CA 1
ATOM 4552 C C . THR A 1 624 ? -0.350 15.385 21.403 1.00 85.69 624 THR A C 1
ATOM 4554 O O . THR A 1 624 ? -0.084 15.961 20.354 1.00 85.69 624 THR A O 1
ATOM 4557 N N . TRP A 1 625 ? 0.224 15.667 22.563 1.00 81.31 625 TRP A N 1
ATOM 4558 C CA . TRP A 1 625 ? 1.260 16.655 22.804 1.00 81.31 625 TRP A CA 1
ATOM 4559 C C . TRP A 1 625 ? 2.397 15.956 23.520 1.00 81.31 625 TRP A C 1
ATOM 4561 O O . TRP A 1 625 ? 2.351 15.765 24.735 1.00 81.31 625 TRP A O 1
ATOM 4571 N N . LEU A 1 626 ? 3.397 15.536 22.765 1.00 84.31 626 LEU A N 1
ATOM 4572 C CA . LEU A 1 626 ? 4.570 14.842 23.284 1.00 84.31 626 LEU A CA 1
ATOM 4573 C C . LEU A 1 626 ? 5.823 15.559 22.808 1.00 84.31 626 LEU A C 1
ATOM 4575 O O . LEU A 1 626 ? 5.744 16.490 22.014 1.00 84.31 626 LEU A O 1
ATOM 4579 N N . ARG A 1 627 ? 6.986 15.172 23.314 1.00 82.19 627 ARG A N 1
ATOM 4580 C CA . ARG A 1 627 ? 8.263 15.741 22.896 1.00 82.19 627 ARG A CA 1
ATOM 4581 C C . ARG A 1 627 ? 9.081 14.695 22.168 1.00 82.19 627 ARG A C 1
ATOM 4583 O O . ARG A 1 627 ? 9.306 13.631 22.718 1.00 82.19 627 ARG A O 1
ATOM 4590 N N . ASP A 1 628 ? 9.561 15.010 20.978 1.00 82.56 628 ASP A N 1
ATOM 4591 C CA . ASP A 1 628 ? 10.574 14.211 20.296 1.00 82.56 628 ASP A CA 1
ATOM 4592 C C . ASP A 1 628 ? 11.897 14.309 21.069 1.00 82.56 628 ASP A C 1
ATOM 4594 O O . ASP A 1 628 ? 12.389 15.420 21.320 1.00 82.56 628 ASP A O 1
ATOM 4598 N N . VAL A 1 629 ? 12.468 13.174 21.474 1.00 82.88 629 VAL A N 1
ATOM 4599 C CA . VAL A 1 629 ? 13.745 13.137 22.203 1.00 82.88 629 VAL A CA 1
ATOM 4600 C C . VAL A 1 629 ? 14.926 13.396 21.271 1.00 82.88 629 VAL A C 1
ATOM 4602 O O . VAL A 1 629 ? 15.832 14.145 21.643 1.00 82.88 629 VAL A O 1
ATOM 4605 N N . GLY A 1 630 ? 14.902 12.830 20.066 1.00 78.38 630 GLY A N 1
ATOM 4606 C CA . GLY A 1 630 ? 15.981 12.945 19.088 1.00 78.38 630 GLY A CA 1
ATOM 4607 C C . GLY A 1 630 ? 16.083 14.353 18.507 1.00 78.38 630 GLY A C 1
ATOM 4608 O O . GLY A 1 630 ? 17.137 14.989 18.539 1.00 78.38 630 GLY A O 1
ATOM 4609 N N . PHE A 1 631 ? 14.963 14.882 18.021 1.00 72.44 631 PHE A N 1
ATOM 4610 C CA . PHE A 1 631 ? 14.873 16.219 17.437 1.00 72.44 631 PHE A CA 1
ATOM 4611 C C . PHE A 1 631 ? 14.739 17.330 18.496 1.00 72.44 631 PHE A C 1
ATOM 4613 O O . PHE A 1 631 ? 15.061 18.498 18.248 1.00 72.44 631 PHE A O 1
ATOM 4620 N N . GLY A 1 632 ? 14.277 16.988 19.702 1.00 68.62 632 GLY A N 1
ATOM 4621 C CA . GLY A 1 632 ? 14.202 17.900 20.844 1.00 68.62 632 GLY A CA 1
ATOM 4622 C C . GLY A 1 632 ? 13.067 18.929 20.774 1.00 68.62 632 GLY A C 1
ATOM 4623 O O . GLY A 1 632 ? 13.163 19.972 21.438 1.00 68.62 632 GLY A O 1
ATOM 4624 N N . LYS A 1 633 ? 12.017 18.671 19.981 1.00 70.31 633 LYS A N 1
ATOM 4625 C CA . LYS A 1 633 ? 10.852 19.558 19.781 1.00 70.31 633 LYS A CA 1
ATOM 4626 C C . LYS A 1 633 ? 9.537 18.872 20.131 1.00 70.31 633 LYS A C 1
ATOM 4628 O O . LYS A 1 633 ? 9.451 17.654 20.138 1.00 70.31 633 LYS A O 1
ATOM 4633 N N . ASP A 1 634 ? 8.516 19.678 20.395 1.00 68.94 634 ASP A N 1
ATOM 4634 C CA . ASP A 1 634 ? 7.172 19.185 20.688 1.00 68.94 634 ASP A CA 1
ATOM 4635 C C . ASP A 1 634 ? 6.522 18.648 19.403 1.00 68.94 634 ASP A C 1
ATOM 4637 O O . ASP A 1 634 ? 6.533 19.315 18.367 1.00 68.94 634 ASP A O 1
ATOM 4641 N N . ILE A 1 635 ? 5.936 17.461 19.490 1.00 72.62 635 ILE A N 1
ATOM 4642 C CA . ILE A 1 635 ? 5.102 16.826 18.478 1.00 72.62 635 ILE A CA 1
ATOM 4643 C C . ILE A 1 635 ? 3.649 17.055 18.887 1.00 72.62 635 ILE A C 1
ATOM 4645 O O . ILE A 1 635 ? 3.215 16.624 19.959 1.00 72.62 635 ILE A O 1
ATOM 4649 N N . ASN A 1 636 ? 2.899 17.724 18.016 1.00 72.50 636 ASN A N 1
ATOM 4650 C CA . ASN A 1 636 ? 1.445 17.702 18.057 1.00 72.50 636 ASN A CA 1
ATOM 4651 C C . ASN A 1 636 ? 0.961 16.761 16.964 1.00 72.50 636 ASN A C 1
ATOM 4653 O O . ASN A 1 636 ? 1.259 17.028 15.804 1.00 72.50 636 ASN A O 1
ATOM 4657 N N . ASP A 1 637 ? 0.209 15.723 17.315 1.00 75.94 637 ASP A N 1
ATOM 4658 C CA . ASP A 1 637 ? -0.573 15.000 16.318 1.00 75.94 637 ASP A CA 1
ATOM 4659 C C . ASP A 1 637 ? -2.052 15.065 16.648 1.00 75.94 637 ASP A C 1
ATOM 4661 O O . ASP A 1 637 ? -2.423 14.995 17.813 1.00 75.94 637 ASP A O 1
ATOM 4665 N N . ALA A 1 638 ? -2.889 15.210 15.629 1.00 76.06 638 ALA A N 1
ATOM 4666 C CA . ALA A 1 638 ? -4.329 15.263 15.770 1.00 76.06 638 ALA A CA 1
ATOM 4667 C C . ALA A 1 638 ? -4.980 14.474 14.639 1.00 76.06 638 ALA A C 1
ATOM 4669 O O . ALA A 1 638 ? -4.768 14.744 13.452 1.00 76.06 638 ALA A O 1
ATOM 4670 N N . ARG A 1 639 ? -5.828 13.524 15.018 1.00 78.81 639 ARG A N 1
ATOM 4671 C CA . ARG A 1 639 ? -6.690 12.784 14.104 1.00 78.81 639 ARG A CA 1
ATOM 4672 C C . ARG A 1 639 ? -8.129 13.079 14.490 1.00 78.81 639 ARG A C 1
ATOM 4674 O O . ARG A 1 639 ? -8.592 12.775 15.588 1.00 78.81 639 ARG A O 1
ATOM 4681 N N . CYS A 1 640 ? -8.807 13.768 13.585 1.00 70.31 640 CYS A N 1
ATOM 4682 C CA . CYS A 1 640 ? -10.238 14.023 13.644 1.00 70.31 640 CYS A CA 1
ATOM 4683 C C . CYS A 1 640 ? -10.920 12.976 12.761 1.00 70.31 640 CYS A C 1
ATOM 4685 O O . CYS A 1 640 ? -10.290 12.544 11.810 1.00 70.31 640 CYS A O 1
ATOM 4687 N N . THR A 1 641 ? -12.180 12.637 13.046 1.00 78.44 641 THR A N 1
ATOM 4688 C CA . THR A 1 641 ? -12.957 11.549 12.403 1.00 78.44 641 THR A CA 1
ATOM 4689 C C . THR A 1 641 ? -12.697 10.141 12.935 1.00 78.44 641 THR A C 1
ATOM 4691 O O . THR A 1 641 ? -13.136 9.170 12.328 1.00 78.44 641 THR A O 1
ATOM 4694 N N . LEU A 1 642 ? -12.044 10.023 14.091 1.00 84.56 642 LEU A N 1
ATOM 4695 C CA . LEU A 1 642 ? -11.864 8.739 14.759 1.00 84.56 642 LEU A CA 1
ATOM 4696 C C . LEU A 1 642 ? -13.105 8.355 15.569 1.00 84.56 642 LEU A C 1
ATOM 4698 O O . LEU A 1 642 ? -13.970 9.187 15.857 1.00 84.56 642 LEU A O 1
ATOM 4702 N N . GLY A 1 643 ? -13.178 7.096 15.983 1.00 85.00 643 GLY A N 1
ATOM 4703 C CA . GLY A 1 643 ? -14.174 6.608 16.928 1.00 85.00 643 GLY A CA 1
ATOM 4704 C C . GLY A 1 643 ? -15.615 6.839 16.495 1.00 85.00 643 GLY A C 1
ATOM 4705 O O . GLY A 1 643 ? -16.417 7.352 17.278 1.00 85.00 643 GLY A O 1
ATOM 4706 N N . ALA A 1 644 ? -15.922 6.514 15.237 1.00 89.81 644 ALA A N 1
ATOM 4707 C CA . ALA A 1 644 ? -17.263 6.636 14.683 1.00 89.81 644 ALA A CA 1
ATOM 4708 C C . ALA A 1 644 ? -18.258 5.778 15.481 1.00 89.81 644 ALA A C 1
ATOM 4710 O O . ALA A 1 644 ? -18.165 4.553 15.490 1.00 89.81 644 ALA A O 1
ATOM 4711 N N . ILE A 1 645 ? -19.228 6.428 16.124 1.00 91.69 645 ILE A N 1
ATOM 4712 C CA . ILE A 1 645 ? -20.305 5.779 16.869 1.00 91.69 645 ILE A CA 1
ATOM 4713 C C . ILE A 1 645 ? -21.669 6.097 16.265 1.00 91.69 645 ILE A C 1
ATOM 4715 O O . ILE A 1 645 ? -22.006 7.253 15.999 1.00 91.69 645 ILE A O 1
ATOM 4719 N N . ALA A 1 646 ? -22.480 5.058 16.092 1.00 92.94 646 ALA A N 1
ATOM 4720 C CA . ALA A 1 646 ? -23.873 5.173 15.696 1.00 92.94 646 ALA A CA 1
ATOM 4721 C C . ALA A 1 646 ? -24.753 5.491 16.912 1.00 92.94 646 ALA A C 1
ATOM 4723 O O . ALA A 1 646 ? -24.753 4.760 17.902 1.00 92.94 646 ALA A O 1
ATOM 4724 N N . VAL A 1 647 ? -25.525 6.574 16.855 1.00 94.50 647 VAL A N 1
ATOM 4725 C CA . VAL A 1 647 ? -26.475 6.942 17.909 1.00 94.50 647 VAL A CA 1
ATOM 4726 C C . VAL A 1 647 ? -27.899 6.828 17.393 1.00 94.50 647 VAL A C 1
ATOM 4728 O O . VAL A 1 647 ? -28.232 7.352 16.334 1.00 94.50 647 VAL A O 1
ATOM 4731 N N . GLY A 1 648 ? -28.763 6.167 18.163 1.00 90.62 648 GLY A N 1
ATOM 4732 C CA . GLY A 1 648 ? -30.211 6.097 17.936 1.00 90.62 648 GLY A CA 1
ATOM 4733 C C . GLY A 1 648 ? -30.684 5.091 16.880 1.00 90.62 648 GLY A C 1
ATOM 4734 O O . GLY A 1 648 ? -31.876 4.797 16.852 1.00 90.62 648 GLY A O 1
ATOM 4735 N N . ALA A 1 649 ? -29.789 4.555 16.051 1.00 89.62 649 ALA A N 1
ATOM 4736 C CA . ALA A 1 649 ? -30.037 3.460 15.111 1.00 89.62 649 ALA A CA 1
ATOM 4737 C C . ALA A 1 649 ? -28.729 2.688 14.859 1.00 89.62 649 ALA A C 1
ATOM 4739 O O . ALA A 1 649 ? -27.648 3.226 15.104 1.00 89.62 649 ALA A O 1
ATOM 4740 N N . GLN A 1 650 ? -28.832 1.435 14.408 1.00 88.62 650 GLN A N 1
ATOM 4741 C CA . GLN A 1 650 ? -27.670 0.664 13.951 1.00 88.62 650 GLN A CA 1
ATOM 4742 C C . GLN A 1 650 ? -27.171 1.213 12.607 1.00 88.62 650 GLN A C 1
ATOM 4744 O O . GLN A 1 650 ? -27.917 1.908 11.909 1.00 88.62 650 GLN A O 1
ATOM 4749 N N . ARG A 1 651 ? -25.908 0.939 12.274 1.00 91.00 651 ARG A N 1
ATOM 4750 C CA . ARG A 1 651 ? -25.405 1.116 10.907 1.00 91.00 651 ARG A CA 1
ATOM 4751 C C . ARG A 1 651 ? -25.671 -0.162 10.131 1.00 91.00 651 ARG A C 1
ATOM 4753 O O . ARG A 1 651 ? -25.574 -1.227 10.729 1.00 91.00 651 ARG A O 1
ATOM 4760 N N . SER A 1 652 ? -25.940 -0.011 8.844 1.00 93.00 652 SER A N 1
ATOM 4761 C CA . SER A 1 652 ? -25.970 -1.132 7.917 1.00 93.00 652 SER A CA 1
ATOM 4762 C C . SER A 1 652 ? -24.579 -1.736 7.738 1.00 93.00 652 SER A C 1
ATOM 4764 O O . SER A 1 652 ? -23.564 -1.043 7.904 1.00 93.00 652 SER A O 1
ATOM 4766 N N . ASP A 1 653 ? -24.542 -3.003 7.358 1.00 93.19 653 ASP A N 1
ATOM 4767 C CA . ASP A 1 653 ? -23.334 -3.708 6.952 1.00 93.19 653 ASP A CA 1
ATOM 4768 C C . ASP A 1 653 ? -22.828 -3.161 5.601 1.00 93.19 653 ASP A C 1
ATOM 4770 O O . ASP A 1 653 ? -23.635 -2.804 4.729 1.00 93.19 653 ASP A O 1
ATOM 4774 N N . PRO A 1 654 ? -21.501 -3.041 5.390 1.00 93.44 654 PRO A N 1
ATOM 4775 C CA . PRO A 1 654 ? -20.959 -2.668 4.087 1.00 93.44 654 PRO A CA 1
ATOM 4776 C C . PRO A 1 654 ? -21.410 -3.652 2.992 1.00 93.44 654 PRO A C 1
ATOM 4778 O O . PRO A 1 654 ? -21.377 -4.863 3.208 1.00 93.44 654 PRO A O 1
ATOM 4781 N N . PRO A 1 655 ? -21.825 -3.172 1.806 1.00 96.12 655 PRO A N 1
ATOM 4782 C CA . PRO A 1 655 ? -22.071 -4.048 0.665 1.00 96.12 655 PRO A CA 1
ATOM 4783 C C . PRO A 1 655 ? -20.744 -4.579 0.100 1.00 96.12 655 PRO A C 1
ATOM 4785 O O . PRO A 1 655 ? -19.682 -4.034 0.390 1.00 96.12 655 PRO A O 1
ATOM 4788 N N . VAL A 1 656 ? -20.799 -5.589 -0.766 1.00 95.94 656 VAL A N 1
ATOM 4789 C CA . VAL A 1 656 ? -19.632 -6.081 -1.517 1.00 95.94 656 VAL A CA 1
ATOM 4790 C C . VAL A 1 656 ? -19.731 -5.589 -2.954 1.00 95.94 656 VAL A C 1
ATOM 4792 O O . VAL A 1 656 ? -20.785 -5.730 -3.576 1.00 95.94 656 VAL A O 1
ATOM 4795 N N . VAL A 1 657 ? -18.653 -5.006 -3.479 1.00 95.06 657 VAL A N 1
ATOM 4796 C CA . VAL A 1 657 ? -18.506 -4.696 -4.909 1.00 95.06 657 VAL A CA 1
ATOM 4797 C C . VAL A 1 657 ? -17.938 -5.934 -5.597 1.00 95.06 657 VAL A C 1
ATOM 4799 O O . VAL A 1 657 ? -16.963 -6.505 -5.123 1.00 95.06 657 VAL A O 1
ATOM 4802 N N . GLN A 1 658 ? -18.561 -6.374 -6.687 1.00 92.06 658 GLN A N 1
ATOM 4803 C CA . GLN A 1 658 ? -18.119 -7.560 -7.413 1.00 92.06 658 GLN A CA 1
ATOM 4804 C C . GLN A 1 658 ? -16.944 -7.224 -8.341 1.00 92.06 658 GLN A C 1
ATOM 4806 O O . GLN A 1 658 ? -17.025 -6.265 -9.108 1.00 92.06 658 GLN A O 1
ATOM 4811 N N . ALA A 1 659 ? -15.895 -8.041 -8.275 1.00 82.12 659 ALA A N 1
ATOM 4812 C CA . ALA A 1 659 ? -14.737 -8.032 -9.167 1.00 82.12 659 ALA A CA 1
ATOM 4813 C C . ALA A 1 659 ? -14.815 -9.199 -10.187 1.00 82.12 659 ALA A C 1
ATOM 4815 O O . ALA A 1 659 ? -15.579 -10.146 -9.948 1.00 82.12 659 ALA A O 1
ATOM 4816 N N . PRO A 1 660 ? -14.046 -9.162 -11.295 1.00 84.31 660 PRO A N 1
ATOM 4817 C CA . PRO A 1 660 ? -13.185 -8.055 -11.737 1.00 84.31 660 PRO A CA 1
ATOM 4818 C C . PRO A 1 660 ? -13.992 -6.867 -12.290 1.00 84.31 660 PRO A C 1
ATOM 4820 O O . PRO A 1 660 ? -15.126 -7.030 -12.743 1.00 84.31 660 PRO A O 1
ATOM 4823 N N . LEU A 1 661 ? -13.407 -5.668 -12.229 1.00 85.50 661 LEU A N 1
ATOM 4824 C CA . LEU A 1 661 ? -13.878 -4.480 -12.950 1.00 85.50 661 LEU A CA 1
ATOM 4825 C C . LEU A 1 661 ? -12.792 -4.090 -13.939 1.00 85.50 661 LEU A C 1
ATOM 4827 O O . LEU A 1 661 ? -11.652 -3.920 -13.526 1.00 85.50 661 LEU A O 1
ATOM 4831 N N . VAL A 1 662 ? -13.135 -3.889 -15.205 1.00 84.44 662 VAL A N 1
ATOM 4832 C CA . VAL A 1 662 ? -12.139 -3.627 -16.254 1.00 84.44 662 VAL A CA 1
ATOM 4833 C C . VAL A 1 662 ? -12.342 -2.266 -16.906 1.00 84.44 662 VAL A C 1
ATOM 4835 O O . VAL A 1 662 ? -13.404 -1.633 -16.843 1.00 84.44 662 VAL A O 1
ATOM 4838 N N . THR A 1 663 ? -11.291 -1.779 -17.559 1.00 84.69 663 THR A N 1
ATOM 4839 C CA . THR A 1 663 ? -11.333 -0.519 -18.305 1.00 84.69 663 THR A CA 1
ATOM 4840 C C . THR A 1 663 ? -12.450 -0.526 -19.356 1.00 84.69 663 THR A C 1
ATOM 4842 O O . THR A 1 663 ? -12.546 -1.407 -20.206 1.00 84.69 663 THR A O 1
ATOM 4845 N N . GLY A 1 664 ? -13.282 0.517 -19.338 1.00 85.62 664 GLY A N 1
ATOM 4846 C CA . GLY A 1 664 ? -14.441 0.677 -20.216 1.00 85.62 664 GLY A CA 1
ATOM 4847 C C . GLY A 1 664 ? -15.777 0.309 -19.570 1.00 85.62 664 GLY A C 1
ATOM 4848 O O . GLY A 1 664 ? -16.820 0.692 -20.113 1.00 85.62 664 GLY A O 1
ATOM 4849 N N . ASP A 1 665 ? -15.772 -0.346 -18.405 1.00 89.94 665 ASP A N 1
ATOM 4850 C CA . ASP A 1 665 ? -17.001 -0.664 -17.686 1.00 89.94 665 ASP A CA 1
ATOM 4851 C C . ASP A 1 665 ? -17.814 0.593 -17.359 1.00 89.94 665 ASP A C 1
ATOM 4853 O O . ASP A 1 665 ? -17.301 1.663 -17.032 1.00 89.94 665 ASP A O 1
ATOM 4857 N N . THR A 1 666 ? -19.136 0.465 -17.470 1.00 94.38 666 THR A N 1
ATOM 4858 C CA . THR A 1 666 ? -20.109 1.534 -17.153 1.00 94.38 666 THR A CA 1
ATOM 4859 C C . THR A 1 666 ? -21.193 1.060 -16.187 1.00 94.38 666 THR A C 1
ATOM 4861 O O . THR A 1 666 ? -22.139 1.796 -15.875 1.00 94.38 666 THR A O 1
ATOM 4864 N N . CYS A 1 667 ? -21.062 -0.181 -15.721 1.00 94.38 667 CYS A N 1
ATOM 4865 C CA . CYS A 1 667 ? -21.922 -0.815 -14.745 1.00 94.38 667 CYS A CA 1
ATOM 4866 C C . CYS A 1 667 ? -21.059 -1.413 -13.639 1.00 94.38 667 CYS A C 1
ATOM 4868 O O . CYS A 1 667 ? -20.037 -2.017 -13.922 1.00 94.38 667 CYS A O 1
ATOM 4870 N N . VAL A 1 668 ? -21.502 -1.271 -12.396 1.00 96.44 668 VAL A N 1
ATOM 4871 C CA . VAL A 1 668 ? -20.910 -1.918 -11.224 1.00 96.44 668 VAL A CA 1
ATOM 4872 C C . VAL A 1 668 ? -22.021 -2.690 -10.529 1.00 96.44 668 VAL A C 1
ATOM 4874 O O . VAL A 1 668 ? -23.095 -2.136 -10.259 1.00 96.44 668 VAL A O 1
ATOM 4877 N N . SER A 1 669 ? -21.784 -3.968 -10.261 1.00 96.00 669 SER A N 1
ATOM 4878 C CA . SER A 1 669 ? -22.691 -4.838 -9.516 1.00 96.00 669 SER A CA 1
ATOM 4879 C C . SER A 1 669 ? -22.062 -5.311 -8.217 1.00 96.00 669 SER A C 1
ATOM 4881 O O . SER A 1 669 ? -20.866 -5.158 -7.983 1.00 96.00 669 SER A O 1
ATOM 4883 N N . GLY A 1 670 ? -22.897 -5.874 -7.357 1.00 96.62 670 GLY A N 1
ATOM 4884 C CA . GLY A 1 670 ? -22.449 -6.398 -6.086 1.00 96.62 670 GLY A CA 1
ATOM 4885 C C . GLY A 1 670 ? -23.571 -7.038 -5.292 1.00 96.62 670 GLY A C 1
ATOM 4886 O O . GLY A 1 670 ? -24.715 -7.162 -5.755 1.00 96.62 670 GLY A O 1
ATOM 4887 N N . THR A 1 671 ? -23.236 -7.426 -4.070 1.00 96.81 671 THR A N 1
ATOM 4888 C CA . THR A 1 671 ? -24.156 -8.054 -3.122 1.00 96.81 671 THR A CA 1
ATOM 4889 C C . THR A 1 671 ? -24.276 -7.222 -1.850 1.00 96.81 671 THR A C 1
ATOM 4891 O O . THR A 1 671 ? -23.504 -6.296 -1.589 1.00 96.81 671 THR A O 1
ATOM 4894 N N . THR A 1 672 ? -25.322 -7.487 -1.078 1.00 93.00 672 THR A N 1
ATOM 4895 C CA . THR A 1 672 ? -25.496 -6.946 0.271 1.00 93.00 672 THR A CA 1
ATOM 4896 C C . THR A 1 672 ? -26.287 -7.945 1.108 1.00 93.00 672 THR A C 1
ATOM 4898 O O . THR A 1 672 ? -27.203 -8.596 0.601 1.00 93.00 672 THR A O 1
ATOM 4901 N N . THR A 1 673 ? -25.932 -8.068 2.384 1.00 94.88 673 THR A N 1
ATOM 4902 C CA . THR A 1 673 ? -26.668 -8.853 3.388 1.00 94.88 673 THR A CA 1
ATOM 4903 C C . THR A 1 673 ? -27.918 -8.124 3.891 1.00 94.88 673 THR A C 1
ATOM 4905 O O . THR A 1 673 ? -28.779 -8.731 4.530 1.00 94.88 673 THR A O 1
ATOM 4908 N N . GLU A 1 674 ? -28.042 -6.834 3.569 1.00 91.94 674 GLU A N 1
ATOM 4909 C CA . GLU A 1 674 ? -29.134 -5.975 3.998 1.00 91.94 674 GLU A CA 1
ATOM 4910 C C . GLU A 1 674 ? -30.463 -6.276 3.296 1.00 91.94 674 GLU A C 1
ATOM 4912 O O . GLU A 1 674 ? -30.535 -6.829 2.195 1.00 91.94 674 GLU A O 1
ATOM 4917 N N . ALA A 1 675 ? -31.560 -5.865 3.933 1.00 88.88 675 ALA A N 1
ATOM 4918 C CA . ALA A 1 675 ? -32.907 -6.138 3.443 1.00 88.88 675 ALA A CA 1
ATOM 4919 C C . ALA A 1 675 ? -33.214 -5.483 2.077 1.00 88.88 675 ALA A C 1
ATOM 4921 O O . ALA A 1 675 ? -32.674 -4.437 1.712 1.00 88.88 675 ALA A O 1
ATOM 4922 N N . ASP A 1 676 ? -34.179 -6.050 1.346 1.00 91.81 676 ASP A N 1
ATOM 4923 C CA . ASP A 1 676 ? -34.717 -5.446 0.122 1.00 91.81 676 ASP A CA 1
ATOM 4924 C C . ASP A 1 676 ? -35.164 -3.993 0.348 1.00 91.81 676 ASP A C 1
ATOM 4926 O O . ASP A 1 676 ? -35.845 -3.664 1.326 1.00 91.81 676 ASP A O 1
ATOM 4930 N N . GLY A 1 677 ? -34.840 -3.118 -0.605 1.00 89.81 677 GLY A N 1
ATOM 4931 C CA . GLY A 1 677 ? -35.087 -1.682 -0.471 1.00 89.81 677 GLY A CA 1
ATOM 4932 C C . GLY A 1 677 ? -33.902 -0.892 0.088 1.00 89.81 677 GLY A C 1
ATOM 4933 O O . GLY A 1 677 ? -34.016 0.330 0.202 1.00 89.81 677 GLY A O 1
ATOM 4934 N N . THR A 1 678 ? -32.784 -1.555 0.399 1.00 96.62 678 THR A N 1
ATOM 4935 C CA . THR A 1 678 ? -31.523 -0.913 0.799 1.00 96.62 678 THR A CA 1
ATOM 4936 C C . THR A 1 678 ? -30.989 -0.023 -0.313 1.00 96.62 678 THR A C 1
ATOM 4938 O O . THR A 1 678 ? -30.882 -0.444 -1.466 1.00 96.62 678 THR A O 1
ATOM 4941 N N . LEU A 1 679 ? -30.679 1.229 0.025 1.00 97.56 679 LEU A N 1
ATOM 4942 C CA . LEU A 1 679 ? -30.042 2.172 -0.889 1.00 97.56 679 LEU A CA 1
ATOM 4943 C C . LEU A 1 679 ? -28.547 1.869 -0.947 1.00 97.56 679 LEU A C 1
ATOM 4945 O O . LEU A 1 679 ? -27.883 1.915 0.083 1.00 97.56 679 LEU A O 1
ATOM 4949 N N . ILE A 1 680 ? -28.038 1.604 -2.145 1.00 97.75 680 ILE A N 1
ATOM 4950 C CA . ILE A 1 680 ? -26.611 1.457 -2.416 1.00 97.75 680 ILE A CA 1
ATOM 4951 C C . ILE A 1 680 ? -26.114 2.724 -3.100 1.00 97.75 680 ILE A C 1
ATOM 4953 O O . ILE A 1 680 ? -26.712 3.151 -4.091 1.00 97.75 680 ILE A O 1
ATOM 4957 N N . GLU A 1 681 ? -25.027 3.306 -2.605 1.00 97.69 681 GLU A N 1
ATOM 4958 C CA . GLU A 1 681 ? -24.297 4.381 -3.281 1.00 97.69 681 GLU A CA 1
ATOM 4959 C C . GLU A 1 681 ? -22.934 3.839 -3.718 1.00 97.69 681 GLU A C 1
ATOM 4961 O O . GLU A 1 681 ? -22.149 3.430 -2.869 1.00 97.69 681 GLU A O 1
ATOM 4966 N N . VAL A 1 682 ? -22.666 3.825 -5.027 1.00 97.25 682 VAL A N 1
ATOM 4967 C CA . VAL A 1 682 ? -21.372 3.426 -5.604 1.00 97.25 682 VAL A CA 1
ATOM 4968 C C . VAL A 1 682 ? -20.492 4.657 -5.730 1.00 97.25 682 VAL A C 1
ATOM 4970 O O . VAL A 1 682 ? -20.901 5.665 -6.322 1.00 97.25 682 VAL A O 1
ATOM 4973 N N . LEU A 1 683 ? -19.280 4.562 -5.199 1.00 94.38 683 LEU A N 1
ATOM 4974 C CA . LEU A 1 683 ? -18.260 5.592 -5.214 1.00 94.38 683 LEU A CA 1
ATOM 4975 C C . LEU A 1 683 ? -17.120 5.164 -6.139 1.00 94.38 683 LEU A C 1
ATOM 4977 O O . LEU A 1 683 ? -16.675 4.025 -6.099 1.00 94.38 683 LEU A O 1
ATOM 4981 N N . VAL A 1 684 ? -16.632 6.095 -6.956 1.00 93.38 684 VAL A N 1
ATOM 4982 C CA . VAL A 1 684 ? -15.414 5.927 -7.759 1.00 93.38 684 VAL A CA 1
ATOM 4983 C C . VAL A 1 684 ? -14.419 6.983 -7.298 1.00 93.38 684 VAL A C 1
ATOM 4985 O O . VAL A 1 684 ? -14.726 8.179 -7.349 1.00 93.38 684 VAL A O 1
ATOM 4988 N N . ASN A 1 685 ? -13.252 6.550 -6.819 1.00 90.00 685 ASN A N 1
ATOM 4989 C CA . ASN A 1 685 ? -12.244 7.376 -6.148 1.00 90.00 685 ASN A CA 1
ATOM 4990 C C . ASN A 1 685 ? -12.855 8.213 -5.003 1.00 90.00 685 ASN A C 1
ATOM 4992 O O . ASN A 1 685 ? -12.650 9.426 -4.917 1.00 90.00 685 ASN A O 1
ATOM 4996 N N . GLY A 1 686 ? -13.688 7.578 -4.168 1.00 88.19 686 GLY A N 1
ATOM 4997 C CA . GLY A 1 686 ? -14.365 8.213 -3.028 1.00 88.19 686 GLY A CA 1
ATOM 4998 C C . GLY A 1 686 ? -15.479 9.203 -3.400 1.00 88.19 686 GLY A C 1
ATOM 4999 O O . GLY A 1 686 ? -16.014 9.891 -2.530 1.00 88.19 686 GLY A O 1
ATOM 5000 N N . ILE A 1 687 ? -15.847 9.315 -4.683 1.00 90.12 687 ILE A N 1
ATOM 5001 C CA . ILE A 1 687 ? -16.935 10.186 -5.140 1.00 90.12 687 ILE A CA 1
ATOM 5002 C C . ILE A 1 687 ? -18.127 9.346 -5.582 1.00 90.12 687 ILE A C 1
ATOM 5004 O O . ILE A 1 687 ? -18.008 8.549 -6.506 1.00 90.12 687 ILE A O 1
ATOM 5008 N N . ILE A 1 688 ? -19.304 9.590 -5.000 1.00 91.88 688 ILE A N 1
ATOM 5009 C CA . ILE A 1 688 ? -20.552 8.925 -5.401 1.00 91.88 688 ILE A CA 1
ATOM 5010 C C . ILE A 1 688 ? -20.837 9.191 -6.888 1.00 91.88 688 ILE A C 1
ATOM 5012 O O . ILE A 1 688 ? -21.032 10.338 -7.304 1.00 91.88 688 ILE A O 1
ATOM 5016 N N . ARG A 1 689 ? -20.880 8.124 -7.692 1.00 93.06 689 ARG A N 1
ATOM 5017 C CA . ARG A 1 689 ? -21.154 8.164 -9.140 1.00 93.06 689 ARG A CA 1
ATOM 5018 C C . ARG A 1 689 ? -22.516 7.619 -9.519 1.00 93.06 689 ARG A C 1
ATOM 5020 O O . ARG A 1 689 ? -23.058 8.018 -10.547 1.00 93.06 689 ARG A O 1
ATOM 5027 N N . GLY A 1 690 ? -23.106 6.779 -8.682 1.00 93.75 690 GLY A N 1
ATOM 5028 C CA . GLY A 1 690 ? -24.450 6.293 -8.924 1.00 93.75 690 GLY A CA 1
ATOM 5029 C C . GLY A 1 690 ? -25.058 5.639 -7.701 1.00 93.75 690 GLY A C 1
ATOM 5030 O O . GLY A 1 690 ? -24.395 5.411 -6.693 1.00 93.75 690 GLY A O 1
ATOM 5031 N N . THR A 1 691 ? -26.355 5.375 -7.799 1.00 96.81 691 THR A N 1
ATOM 5032 C CA . THR A 1 691 ? -27.127 4.777 -6.713 1.00 96.81 691 THR A CA 1
ATOM 5033 C C . THR A 1 691 ? -28.042 3.693 -7.255 1.00 96.81 691 THR A C 1
ATOM 5035 O O . THR A 1 691 ? -28.587 3.849 -8.351 1.00 96.81 691 THR A O 1
ATOM 5038 N N . ALA A 1 692 ? -28.251 2.638 -6.479 1.00 95.81 692 ALA A N 1
ATOM 5039 C CA . ALA A 1 692 ? -29.190 1.563 -6.771 1.00 95.81 692 ALA A CA 1
ATOM 5040 C C . ALA A 1 692 ? -30.025 1.232 -5.535 1.00 95.81 692 ALA A C 1
ATOM 5042 O O . ALA A 1 692 ? -29.735 1.660 -4.421 1.00 95.81 692 ALA A O 1
ATOM 5043 N N . THR A 1 693 ? -31.087 0.462 -5.736 1.00 96.19 693 THR A N 1
ATOM 5044 C CA . THR A 1 693 ? -31.831 -0.154 -4.640 1.00 96.19 693 THR A CA 1
ATOM 5045 C C . THR A 1 693 ? -31.622 -1.655 -4.720 1.00 96.19 693 THR A C 1
ATOM 5047 O O . THR A 1 693 ? -31.920 -2.244 -5.759 1.00 96.19 693 THR A O 1
ATOM 5050 N N . ALA A 1 694 ? -31.107 -2.257 -3.651 1.00 94.50 694 ALA A N 1
ATOM 5051 C CA . ALA A 1 694 ? -30.877 -3.692 -3.595 1.00 94.50 694 ALA A CA 1
ATOM 5052 C C . ALA A 1 694 ? -32.204 -4.465 -3.555 1.00 94.50 694 ALA A C 1
ATOM 5054 O O . ALA A 1 694 ? -33.176 -4.043 -2.910 1.00 94.50 694 ALA A O 1
ATOM 5055 N N . ALA A 1 695 ? -32.233 -5.594 -4.259 1.00 90.38 695 ALA A N 1
ATOM 5056 C CA . ALA A 1 695 ? -33.347 -6.533 -4.274 1.00 90.38 695 ALA A CA 1
ATOM 5057 C C . ALA A 1 695 ? -32.821 -7.968 -4.412 1.00 90.38 695 ALA A C 1
ATOM 5059 O O . ALA A 1 695 ? -31.988 -8.255 -5.272 1.00 90.38 695 ALA A O 1
ATOM 5060 N N . GLY A 1 696 ? -33.310 -8.876 -3.569 1.00 88.44 696 GLY A N 1
ATOM 5061 C CA . GLY A 1 696 ? -32.850 -10.262 -3.523 1.00 88.44 696 GLY A CA 1
ATOM 5062 C C . GLY A 1 696 ? -31.370 -10.398 -3.154 1.00 88.44 696 GLY A C 1
ATOM 5063 O O . GLY A 1 696 ? -30.711 -11.278 -3.695 1.00 88.44 696 GLY A O 1
ATOM 5064 N N . GLY A 1 697 ? -30.841 -9.505 -2.306 1.00 91.06 697 GLY A N 1
ATOM 5065 C CA . GLY A 1 697 ? -29.432 -9.506 -1.874 1.00 91.06 697 GLY A CA 1
ATOM 5066 C C . GLY A 1 697 ? -28.421 -9.037 -2.928 1.00 91.06 697 GLY A C 1
ATOM 5067 O O . GLY A 1 697 ? -27.218 -9.089 -2.695 1.00 91.06 697 GLY A O 1
ATOM 5068 N N . THR A 1 698 ? -28.887 -8.562 -4.086 1.00 95.44 698 THR A N 1
ATOM 5069 C CA . THR A 1 698 ? -28.034 -8.089 -5.187 1.00 95.44 698 THR A CA 1
ATOM 5070 C C . THR A 1 698 ? -28.372 -6.657 -5.567 1.00 95.44 698 THR A C 1
ATOM 5072 O O . THR A 1 698 ? -29.487 -6.171 -5.332 1.00 95.44 698 THR A O 1
ATOM 5075 N N . TRP A 1 699 ? -27.411 -5.969 -6.171 1.00 97.38 699 TRP A N 1
ATOM 5076 C CA . TRP A 1 699 ? -27.590 -4.622 -6.689 1.00 97.38 699 TRP A CA 1
ATOM 5077 C C . TRP A 1 699 ? -26.734 -4.396 -7.936 1.00 97.38 699 TRP A C 1
ATOM 5079 O O . TRP A 1 699 ? -25.739 -5.075 -8.186 1.00 97.38 699 TRP A O 1
ATOM 5089 N N . THR A 1 700 ? -27.146 -3.437 -8.763 1.00 97.19 700 THR A N 1
ATOM 5090 C CA . THR A 1 700 ? -26.390 -3.025 -9.949 1.00 97.19 700 THR A CA 1
ATOM 5091 C C . THR A 1 700 ? -26.645 -1.554 -10.229 1.00 97.19 700 THR A C 1
ATOM 5093 O O . THR A 1 700 ? -27.796 -1.114 -10.290 1.00 97.19 700 THR A O 1
ATOM 5096 N N . VAL A 1 701 ? -25.571 -0.797 -10.420 1.00 97.12 701 VAL A N 1
ATOM 5097 C CA . VAL A 1 701 ? -25.584 0.600 -10.849 1.00 97.12 701 VAL A CA 1
ATOM 5098 C C . VAL A 1 701 ? -25.008 0.657 -12.255 1.00 97.12 701 VAL A C 1
ATOM 5100 O O . VAL A 1 701 ? -23.866 0.279 -12.454 1.00 97.12 701 VAL A O 1
ATOM 5103 N N . CYS A 1 702 ? -25.778 1.150 -13.221 1.00 94.25 702 CYS A N 1
ATOM 5104 C CA . CYS A 1 702 ? -25.346 1.315 -14.611 1.00 94.25 702 CYS A CA 1
ATOM 5105 C C . CYS A 1 702 ? -25.437 2.775 -15.060 1.00 94.25 702 CYS A C 1
ATOM 5107 O O . CYS A 1 702 ? -26.183 3.568 -14.481 1.00 94.25 702 CYS A O 1
ATOM 5109 N N . GLY A 1 703 ? -24.734 3.105 -16.145 1.00 91.62 703 GLY A N 1
ATOM 5110 C CA . GLY A 1 703 ? -24.647 4.473 -16.663 1.00 91.62 703 GLY A CA 1
ATOM 5111 C C . GLY A 1 703 ? -23.657 5.335 -15.882 1.00 91.62 703 GLY A C 1
ATOM 5112 O O . GLY A 1 703 ? -23.798 6.559 -15.861 1.00 91.62 703 GLY A O 1
ATOM 5113 N N . LEU A 1 704 ? -22.694 4.690 -15.220 1.00 93.56 704 LEU A N 1
ATOM 5114 C CA . LEU A 1 704 ? -21.523 5.347 -14.660 1.00 93.56 704 LEU A CA 1
ATOM 5115 C C . LEU A 1 704 ? -20.661 5.900 -15.806 1.00 93.56 704 LEU A C 1
ATOM 5117 O O . LEU A 1 704 ? -20.699 5.340 -16.907 1.00 93.56 704 LEU A O 1
ATOM 5121 N N . PRO A 1 705 ? -19.880 6.971 -15.572 1.00 91.88 705 PRO A N 1
ATOM 5122 C CA . PRO A 1 705 ? -18.810 7.327 -16.492 1.00 91.88 705 PRO A CA 1
ATOM 5123 C C . PRO A 1 705 ? -17.900 6.124 -16.728 1.00 91.88 705 PRO A C 1
ATOM 5125 O O . PRO A 1 705 ? -17.662 5.372 -15.782 1.00 91.88 705 PRO A O 1
ATOM 5128 N N . ALA A 1 706 ? -17.404 5.968 -17.957 1.00 90.88 706 ALA A N 1
ATOM 5129 C CA . ALA A 1 706 ? -16.518 4.859 -18.301 1.00 90.88 706 ALA A CA 1
ATOM 5130 C C . ALA A 1 706 ? -15.350 4.773 -17.310 1.00 90.88 706 ALA A C 1
ATOM 5132 O O . ALA A 1 706 ? -14.645 5.768 -17.088 1.00 90.88 706 ALA A O 1
ATOM 5133 N N . LEU A 1 707 ? -15.198 3.596 -16.709 1.00 92.00 707 LEU A N 1
ATOM 5134 C CA . LEU A 1 707 ? -14.116 3.292 -15.789 1.00 92.00 707 LEU A CA 1
ATOM 5135 C C . LEU A 1 707 ? -12.804 3.111 -16.558 1.00 92.00 707 LEU A C 1
ATOM 5137 O O . LEU A 1 707 ? -12.807 2.789 -17.747 1.00 92.00 707 LEU A O 1
ATOM 5141 N N . TYR A 1 708 ? -11.681 3.348 -15.895 1.00 89.50 708 TYR A N 1
ATOM 5142 C CA . TYR A 1 708 ? -10.350 3.126 -16.455 1.00 89.50 708 TYR A CA 1
ATOM 5143 C C . TYR A 1 708 ? -9.396 2.563 -15.399 1.00 89.50 708 TYR A C 1
ATOM 5145 O O . TYR A 1 708 ? -9.629 2.744 -14.201 1.00 89.50 708 TYR A O 1
ATOM 5153 N N . GLY A 1 709 ? -8.322 1.926 -15.868 1.00 84.62 709 GLY A N 1
ATOM 5154 C CA . GLY A 1 709 ? -7.315 1.258 -15.048 1.00 84.62 709 GLY A CA 1
ATOM 5155 C C . GLY A 1 709 ? -6.805 2.102 -13.876 1.00 84.62 709 GLY A C 1
ATOM 5156 O O . GLY A 1 709 ? -6.521 3.299 -14.011 1.00 84.62 709 GLY A O 1
ATOM 5157 N N . GLY A 1 710 ? -6.725 1.471 -12.713 1.00 81.38 710 GLY A N 1
ATOM 5158 C CA . GLY A 1 710 ? -6.258 2.024 -11.453 1.00 81.38 710 GLY A CA 1
ATOM 5159 C C . GLY A 1 710 ? -7.348 2.694 -10.619 1.00 81.38 710 GLY A C 1
ATOM 5160 O O . GLY A 1 710 ? -7.095 3.003 -9.459 1.00 81.38 710 GLY A O 1
ATOM 5161 N N . GLN A 1 711 ? -8.562 2.950 -11.124 1.00 89.44 711 GLN A N 1
ATOM 5162 C CA . GLN A 1 711 ? -9.619 3.592 -10.320 1.00 89.44 711 GLN A CA 1
ATOM 5163 C C . GLN A 1 711 ? -10.096 2.712 -9.158 1.00 89.44 711 GLN A C 1
ATOM 5165 O O . GLN A 1 711 ? -10.214 1.507 -9.300 1.00 89.44 711 GLN A O 1
ATOM 5170 N N . HIS A 1 712 ? -10.425 3.316 -8.012 1.00 89.81 712 HIS A N 1
ATOM 5171 C CA . HIS A 1 712 ? -10.970 2.581 -6.863 1.00 89.81 712 HIS A CA 1
ATOM 5172 C C . HIS A 1 712 ? -12.489 2.670 -6.864 1.00 89.81 712 HIS A C 1
ATOM 5174 O O . HIS A 1 712 ? -13.036 3.776 -6.878 1.00 89.81 712 HIS A O 1
ATOM 5180 N N . VAL A 1 713 ? -13.163 1.528 -6.795 1.00 94.12 713 VAL A N 1
ATOM 5181 C CA . VAL A 1 713 ? -14.618 1.437 -6.707 1.00 94.12 713 VAL A CA 1
ATOM 5182 C C . VAL A 1 713 ? -15.008 0.862 -5.353 1.00 94.12 713 VAL A C 1
ATOM 5184 O O . VAL A 1 713 ? -14.654 -0.263 -5.011 1.00 94.12 713 VAL A O 1
ATOM 5187 N N . THR A 1 714 ? -15.751 1.647 -4.581 1.00 95.25 714 THR A N 1
ATOM 5188 C CA . THR A 1 714 ? -16.333 1.243 -3.295 1.00 95.25 714 THR A CA 1
ATOM 5189 C C . THR A 1 714 ? -17.842 1.446 -3.328 1.00 95.25 714 THR A C 1
ATOM 5191 O O . THR A 1 714 ? -18.390 2.117 -4.209 1.00 95.25 714 THR A O 1
ATOM 5194 N N . ALA A 1 715 ? -18.553 0.866 -2.369 1.00 96.81 715 ALA A N 1
ATOM 5195 C CA . ALA A 1 715 ? -19.976 1.108 -2.194 1.00 96.81 715 ALA A CA 1
ATOM 5196 C C . ALA A 1 715 ? -20.347 1.257 -0.715 1.00 96.81 715 ALA A C 1
ATOM 5198 O O . ALA A 1 715 ? -19.693 0.714 0.171 1.00 96.81 715 ALA A O 1
ATOM 5199 N N . THR A 1 716 ? -21.426 1.989 -0.448 1.00 97.19 716 THR A N 1
ATOM 5200 C CA . THR A 1 716 ? -22.061 2.060 0.878 1.00 97.19 716 THR A CA 1
ATOM 5201 C C . THR A 1 716 ? -23.508 1.600 0.790 1.00 97.19 716 THR A C 1
ATOM 5203 O O . THR A 1 716 ? -24.143 1.742 -0.257 1.00 97.19 716 THR A O 1
ATOM 5206 N N . ALA A 1 717 ? -24.038 1.079 1.892 1.00 96.88 717 ALA A N 1
ATOM 5207 C CA . ALA A 1 717 ? -25.419 0.645 2.031 1.00 96.88 717 ALA A CA 1
ATOM 5208 C C . ALA A 1 717 ? -26.151 1.481 3.086 1.00 96.88 717 ALA A C 1
ATOM 5210 O O . ALA A 1 717 ? -25.577 1.920 4.082 1.00 96.88 717 ALA A O 1
ATOM 5211 N N . THR A 1 718 ? -27.438 1.734 2.866 1.00 96.56 718 THR A N 1
ATOM 5212 C CA . THR A 1 718 ? -28.349 2.300 3.868 1.00 96.56 718 THR A CA 1
ATOM 5213 C C . THR A 1 718 ? -29.669 1.544 3.821 1.00 96.56 718 THR A C 1
ATOM 5215 O O . THR A 1 718 ? -30.514 1.792 2.949 1.00 96.56 718 THR A O 1
ATOM 5218 N N . ALA A 1 719 ? -29.846 0.616 4.756 1.00 94.69 719 ALA A N 1
ATOM 5219 C CA . ALA A 1 719 ? -31.066 -0.160 4.880 1.00 94.69 719 ALA A CA 1
ATOM 5220 C C . ALA A 1 719 ? -32.221 0.684 5.457 1.00 94.69 719 ALA A C 1
ATOM 5222 O O . ALA A 1 719 ? -32.006 1.670 6.178 1.00 94.69 719 ALA A O 1
ATOM 5223 N N . PRO A 1 720 ? -33.489 0.345 5.158 1.00 90.62 720 PRO A N 1
ATOM 5224 C CA . PRO A 1 720 ? -34.633 1.091 5.673 1.00 90.62 720 PRO A CA 1
ATOM 5225 C C . PRO A 1 720 ? -34.696 1.126 7.211 1.00 90.62 720 PRO A C 1
ATOM 5227 O O . PRO A 1 720 ? -35.074 0.154 7.857 1.00 90.62 720 PRO A O 1
ATOM 5230 N N . GLY A 1 721 ? -34.437 2.300 7.796 1.00 86.94 721 GLY A N 1
ATOM 5231 C CA . GLY A 1 721 ? -34.479 2.515 9.251 1.00 86.94 721 GLY A CA 1
ATOM 5232 C C . GLY A 1 721 ? -33.113 2.488 9.938 1.00 86.94 721 GLY A C 1
ATOM 5233 O O . GLY A 1 721 ? -33.056 2.698 11.151 1.00 86.94 721 GLY A O 1
ATOM 5234 N N . GLU A 1 722 ? -32.041 2.302 9.172 1.00 92.25 722 GLU A N 1
ATOM 5235 C CA . GLU A 1 722 ? -30.661 2.256 9.647 1.00 92.25 722 GLU A CA 1
ATOM 5236 C C . GLU A 1 722 ? -29.845 3.467 9.183 1.00 92.25 722 GLU A C 1
ATOM 5238 O O . GLU A 1 722 ? -30.314 4.324 8.426 1.00 92.25 722 GLU A O 1
ATOM 5243 N N . LEU A 1 723 ? -28.626 3.571 9.706 1.00 92.06 723 LEU A N 1
ATOM 5244 C CA . LEU A 1 723 ? -27.620 4.544 9.298 1.00 92.06 723 LEU A CA 1
ATOM 5245 C C . LEU A 1 723 ? -26.697 3.939 8.237 1.00 92.06 723 LEU A C 1
ATOM 5247 O O . LEU A 1 723 ? -26.508 2.731 8.189 1.00 92.06 723 LEU A O 1
ATOM 5251 N N . GLN A 1 724 ? -26.082 4.795 7.425 1.00 93.94 724 GLN A N 1
ATOM 5252 C CA . GLN A 1 724 ? -25.175 4.373 6.359 1.00 93.94 724 GLN A CA 1
ATOM 5253 C C . GLN A 1 724 ? -24.009 3.521 6.886 1.00 93.94 724 GLN A C 1
ATOM 5255 O O . GLN A 1 724 ? -23.389 3.857 7.906 1.00 93.94 724 GLN A O 1
ATOM 5260 N N . SER A 1 725 ? -23.686 2.449 6.167 1.00 93.50 725 SER A N 1
ATOM 5261 C CA . SER A 1 725 ? -22.531 1.587 6.419 1.00 93.50 725 SER A CA 1
ATOM 5262 C C . SER A 1 725 ? -21.199 2.341 6.272 1.00 93.50 725 SER A C 1
ATOM 5264 O O . SER A 1 725 ? -21.160 3.462 5.754 1.00 93.50 725 SER A O 1
ATOM 5266 N N . PRO A 1 726 ? -20.072 1.783 6.745 1.00 90.12 726 PRO A N 1
ATOM 5267 C CA . PRO A 1 726 ? -18.758 2.100 6.180 1.00 90.12 726 PRO A CA 1
ATOM 5268 C C . PRO A 1 726 ? -18.711 1.827 4.666 1.00 90.12 726 PRO A C 1
ATOM 5270 O O . PRO A 1 726 ? -19.585 1.140 4.131 1.00 90.12 726 PRO A O 1
ATOM 5273 N N . GLU A 1 727 ? -17.703 2.364 3.979 1.00 90.50 727 GLU A N 1
ATOM 5274 C CA . GLU A 1 727 ? -17.404 1.946 2.604 1.00 90.50 727 GLU A CA 1
ATOM 5275 C C . GLU A 1 727 ? -16.983 0.468 2.582 1.00 90.50 727 GLU A C 1
ATOM 5277 O O . GLU A 1 727 ? -16.373 -0.020 3.535 1.00 90.50 727 GLU A O 1
ATOM 5282 N N . SER A 1 728 ? -17.342 -0.237 1.510 1.00 94.12 728 SER A N 1
ATOM 5283 C CA . SER A 1 728 ? -16.878 -1.595 1.221 1.00 94.12 728 SER A CA 1
ATOM 5284 C C . SER A 1 728 ? -15.357 -1.657 1.065 1.00 94.12 728 SER A C 1
ATOM 5286 O O . SER A 1 728 ? -14.704 -0.629 0.864 1.00 94.12 728 SER A O 1
ATOM 5288 N N . ALA A 1 729 ? -14.799 -2.871 1.040 1.00 89.50 729 ALA A N 1
ATOM 5289 C CA . ALA A 1 729 ? -13.462 -3.068 0.488 1.00 89.50 729 ALA A CA 1
ATOM 5290 C C . ALA A 1 729 ? -13.395 -2.484 -0.945 1.00 89.50 729 ALA A C 1
ATOM 5292 O O . ALA A 1 729 ? -14.384 -2.594 -1.688 1.00 89.50 729 ALA A O 1
ATOM 5293 N N . PRO A 1 730 ? -12.294 -1.806 -1.320 1.00 87.06 730 PRO A N 1
ATOM 5294 C CA . PRO A 1 730 ? -12.142 -1.246 -2.654 1.00 87.06 730 PRO A CA 1
ATOM 5295 C C . PRO A 1 730 ? -11.873 -2.352 -3.675 1.00 87.06 730 PRO A C 1
ATOM 5297 O O . PRO A 1 730 ? -11.027 -3.210 -3.451 1.00 87.06 730 PRO A O 1
ATOM 5300 N N . VAL A 1 731 ? -12.553 -2.284 -4.817 1.00 90.00 731 VAL A N 1
ATOM 5301 C CA . VAL A 1 731 ? -12.173 -3.017 -6.031 1.00 90.00 731 VAL A CA 1
ATOM 5302 C C . VAL A 1 731 ? -11.416 -2.051 -6.931 1.00 90.00 731 VAL A C 1
ATOM 5304 O O . VAL A 1 731 ? -11.905 -0.950 -7.207 1.00 90.00 731 VAL A O 1
ATOM 5307 N N . ILE A 1 732 ? -10.212 -2.433 -7.344 1.00 87.50 732 ILE A N 1
ATOM 5308 C CA . ILE A 1 732 ? -9.416 -1.657 -8.294 1.00 87.50 732 ILE A CA 1
ATOM 5309 C C . ILE A 1 732 ? -9.893 -2.024 -9.697 1.00 87.50 732 ILE A C 1
ATOM 5311 O O . ILE A 1 732 ? -10.173 -3.183 -9.980 1.00 87.50 732 ILE A O 1
ATOM 5315 N N . VAL A 1 733 ? -10.080 -1.016 -10.542 1.00 88.06 733 VAL A N 1
ATOM 5316 C CA . VAL A 1 733 ? -10.388 -1.229 -11.953 1.00 88.06 733 VAL A CA 1
ATOM 5317 C C . VAL A 1 733 ? -9.103 -1.634 -12.646 1.00 88.06 733 VAL A C 1
ATOM 5319 O O . VAL A 1 733 ? -8.141 -0.870 -12.650 1.00 88.06 733 VAL A O 1
ATOM 5322 N N . ASP A 1 734 ? -9.122 -2.794 -13.262 1.00 80.19 734 ASP A N 1
ATOM 5323 C CA . ASP A 1 734 ? -8.003 -3.365 -13.981 1.00 80.19 734 ASP A CA 1
ATOM 5324 C C . ASP A 1 734 ? -7.821 -2.702 -15.357 1.00 80.19 734 ASP A C 1
ATOM 5326 O O . ASP A 1 734 ? -8.727 -2.070 -15.938 1.00 80.19 734 ASP A O 1
ATOM 5330 N N . GLY A 1 735 ? -6.603 -2.814 -15.890 1.00 67.56 735 GLY A N 1
ATOM 5331 C CA . GLY A 1 735 ? -6.356 -2.568 -17.307 1.00 67.56 735 GLY A CA 1
ATOM 5332 C C . GLY A 1 735 ? -7.242 -3.465 -18.178 1.00 67.56 735 GLY A C 1
ATOM 5333 O O . GLY A 1 735 ? -7.799 -4.457 -17.717 1.00 67.56 735 GLY A O 1
ATOM 5334 N N . ARG A 1 736 ? -7.410 -3.097 -19.451 1.00 67.06 736 ARG A N 1
ATOM 5335 C CA . ARG A 1 736 ? -7.717 -4.124 -20.453 1.00 67.06 736 ARG A CA 1
ATOM 5336 C C . ARG A 1 736 ? -6.400 -4.856 -20.664 1.00 67.06 736 ARG A C 1
ATOM 5338 O O . ARG A 1 736 ? -5.434 -4.166 -20.985 1.00 67.06 736 ARG A O 1
ATOM 5345 N N . TYR A 1 737 ? -6.378 -6.153 -20.424 1.00 68.31 737 TYR A N 1
ATOM 5346 C CA . TYR A 1 737 ? -5.263 -7.072 -20.648 1.00 68.31 737 TYR A CA 1
ATOM 5347 C C . TYR A 1 737 ? -5.643 -7.989 -21.806 1.00 68.31 737 TYR A C 1
ATOM 5349 O O . TYR A 1 737 ? -6.840 -8.103 -22.058 1.00 68.31 737 TYR A O 1
ATOM 5357 N N . ALA A 1 738 ? -4.677 -8.560 -22.536 1.00 69.56 738 ALA A N 1
ATOM 5358 C CA . ALA A 1 738 ? -4.988 -9.386 -23.706 1.00 69.56 738 ALA A CA 1
ATOM 5359 C C . ALA A 1 738 ? -6.036 -10.439 -23.320 1.00 69.56 738 ALA A C 1
ATOM 5361 O O . ALA A 1 738 ? -7.158 -10.352 -23.799 1.00 69.56 738 ALA A O 1
ATOM 5362 N N . CYS A 1 739 ? -5.755 -11.173 -22.244 1.00 75.44 739 CYS A N 1
ATOM 5363 C CA . CYS A 1 739 ? -6.574 -12.243 -21.687 1.00 75.44 739 CYS A CA 1
ATOM 5364 C C . CYS A 1 739 ? -7.901 -11.849 -21.021 1.00 75.44 739 CYS A C 1
ATOM 5366 O O . CYS A 1 739 ? -8.560 -12.704 -20.409 1.00 75.44 739 CYS A O 1
ATOM 5368 N N . ASN A 1 740 ? -8.290 -10.570 -21.063 1.00 71.25 740 ASN A N 1
ATOM 5369 C CA . ASN A 1 740 ? -9.622 -10.123 -20.640 1.00 71.25 740 ASN A CA 1
ATOM 5370 C C . ASN A 1 740 ? -10.240 -9.025 -21.521 1.00 71.25 740 ASN A C 1
ATOM 5372 O O . ASN A 1 740 ? -11.192 -8.340 -21.099 1.00 71.25 740 ASN A O 1
ATOM 5376 N N . ASP A 1 741 ? -9.702 -8.800 -22.718 1.00 65.06 741 ASP A N 1
ATOM 5377 C CA . ASP A 1 741 ? -10.169 -7.752 -23.611 1.00 65.06 741 ASP A CA 1
ATOM 5378 C C . ASP A 1 741 ? -11.242 -8.232 -24.612 1.00 65.06 741 ASP A C 1
ATOM 5380 O O . ASP A 1 741 ? -11.906 -7.401 -25.268 1.00 65.06 741 ASP A O 1
ATOM 5384 N N . GLY A 1 742 ? -11.511 -9.535 -24.659 1.00 67.56 742 GLY A N 1
ATOM 5385 C CA . GLY A 1 742 ? -12.530 -10.166 -25.493 1.00 67.56 742 GLY A CA 1
ATOM 5386 C C . GLY A 1 742 ? -12.233 -10.111 -26.983 1.00 67.56 742 GLY A C 1
ATOM 5387 O O . GLY A 1 742 ? -13.164 -10.268 -27.792 1.00 67.56 742 GLY A O 1
ATOM 5388 N N . ALA A 1 743 ? -10.995 -9.807 -27.358 1.00 69.44 743 ALA A N 1
ATOM 5389 C CA . ALA A 1 743 ? -10.465 -9.997 -28.688 1.00 69.44 743 ALA A CA 1
ATOM 5390 C C . ALA A 1 743 ? -9.434 -11.126 -28.659 1.00 69.44 743 ALA A C 1
ATOM 5392 O O . ALA A 1 743 ? -8.617 -11.208 -27.774 1.00 69.44 743 ALA A O 1
ATOM 5393 N N . ASP A 1 744 ? -9.509 -11.955 -29.691 1.00 71.56 744 ASP A N 1
ATOM 5394 C CA . ASP A 1 744 ? -8.530 -12.972 -30.060 1.00 71.56 744 ASP A CA 1
ATOM 5395 C C . ASP A 1 744 ? -7.262 -12.266 -30.577 1.00 71.56 744 ASP A C 1
ATOM 5397 O O . ASP A 1 744 ? -7.199 -11.888 -31.763 1.00 71.56 744 ASP A O 1
ATOM 5401 N N . ASN A 1 745 ? -6.337 -11.921 -29.673 1.00 68.81 745 ASN A N 1
ATOM 5402 C CA . ASN A 1 745 ? -5.186 -11.073 -29.989 1.00 68.81 745 ASN A CA 1
ATOM 5403 C C . ASN A 1 745 ? -4.064 -11.837 -30.698 1.00 68.81 745 ASN A C 1
ATOM 5405 O O . ASN A 1 745 ? -3.277 -11.201 -31.416 1.00 68.81 745 ASN A O 1
ATOM 5409 N N . ASP A 1 746 ? -4.032 -13.164 -30.592 1.00 67.19 746 ASP A N 1
ATOM 5410 C CA . ASP A 1 746 ? -3.069 -14.038 -31.264 1.00 67.19 746 ASP A CA 1
ATOM 5411 C C . ASP A 1 746 ? -3.645 -14.737 -32.525 1.00 67.19 746 ASP A C 1
ATOM 5413 O O . ASP A 1 746 ? -2.905 -15.070 -33.461 1.00 67.19 746 ASP A O 1
ATOM 5417 N N . GLY A 1 747 ? -4.972 -14.797 -32.666 1.00 66.56 747 GLY A N 1
ATOM 5418 C CA . GLY A 1 747 ? -5.694 -15.245 -33.857 1.00 66.56 747 GLY A CA 1
ATOM 5419 C C . GLY A 1 747 ? -6.030 -16.740 -33.890 1.00 66.56 747 GLY A C 1
ATOM 5420 O O . GLY A 1 747 ? -6.304 -17.250 -34.994 1.00 66.56 747 GLY A O 1
ATOM 5421 N N . ASP A 1 748 ? -5.975 -17.445 -32.760 1.00 68.31 748 ASP A N 1
ATOM 5422 C CA . ASP A 1 748 ? -6.208 -18.890 -32.635 1.00 68.31 748 ASP A CA 1
ATOM 5423 C C . ASP A 1 748 ? -7.715 -19.266 -32.665 1.00 68.31 748 ASP A C 1
ATOM 5425 O O . ASP A 1 748 ? -8.108 -20.393 -33.012 1.00 68.31 748 ASP A O 1
ATOM 5429 N N . GLY A 1 749 ? -8.593 -18.277 -32.470 1.00 73.56 749 GLY A N 1
ATOM 5430 C CA . GLY A 1 749 ? -10.051 -18.406 -32.458 1.00 73.56 749 GLY A CA 1
ATOM 5431 C C . GLY A 1 749 ? -10.659 -18.633 -31.072 1.00 73.56 749 GLY A C 1
ATOM 5432 O O . GLY A 1 749 ? -11.889 -18.807 -30.973 1.00 73.56 749 GLY A O 1
ATOM 5433 N N . ILE A 1 750 ? -9.823 -18.641 -30.045 1.00 72.62 750 ILE A N 1
ATOM 5434 C CA . ILE A 1 750 ? -10.104 -18.420 -28.633 1.00 72.62 750 ILE A CA 1
ATOM 5435 C C . ILE A 1 750 ? -9.737 -16.942 -28.351 1.00 72.62 750 ILE A C 1
ATOM 5437 O O . ILE A 1 750 ? -9.559 -16.204 -29.309 1.00 72.62 750 ILE A O 1
ATOM 5441 N N . ALA A 1 751 ? -9.987 -16.399 -27.160 1.00 74.31 751 ALA A N 1
ATOM 5442 C CA . ALA A 1 751 ? -10.107 -14.933 -27.073 1.00 74.31 751 ALA A CA 1
ATOM 5443 C C . ALA A 1 751 ? -9.964 -14.319 -25.682 1.00 74.31 751 ALA A C 1
ATOM 5445 O O . ALA A 1 751 ? -10.271 -13.145 -25.593 1.00 74.31 751 ALA A O 1
ATOM 5446 N N . ASP A 1 752 ? -9.776 -15.105 -24.618 1.00 74.19 752 ASP A N 1
ATOM 5447 C CA . ASP A 1 752 ? -9.639 -14.620 -23.231 1.00 74.19 752 ASP A CA 1
ATOM 5448 C C . ASP A 1 752 ? -9.531 -15.804 -22.238 1.00 74.19 752 ASP A C 1
ATOM 5450 O O . ASP A 1 752 ? -10.105 -16.892 -22.432 1.00 74.19 752 ASP A O 1
ATOM 5454 N N . PHE A 1 753 ? -8.956 -15.549 -21.060 1.00 66.69 753 PHE A N 1
ATOM 5455 C CA . PHE A 1 753 ? -9.015 -16.448 -19.905 1.00 66.69 753 PHE A CA 1
ATOM 5456 C C . PHE A 1 753 ? -10.469 -16.730 -19.450 1.00 66.69 753 PHE A C 1
ATOM 5458 O O . PHE A 1 753 ? -11.325 -15.839 -19.427 1.00 66.69 753 PHE A O 1
ATOM 5465 N N . PRO A 1 754 ? -10.801 -17.956 -18.994 1.00 64.88 754 PRO A N 1
ATOM 5466 C CA . PRO A 1 754 ? -9.962 -19.158 -18.911 1.00 64.88 754 PRO A CA 1
ATOM 5467 C C . PRO A 1 754 ? -10.056 -20.028 -20.172 1.00 64.88 754 PRO A C 1
ATOM 5469 O O . PRO A 1 754 ? -9.771 -21.223 -20.119 1.00 64.88 754 PRO A O 1
ATOM 5472 N N . GLY A 1 755 ? -10.647 -19.496 -21.244 1.00 61.72 755 GLY A N 1
ATOM 5473 C CA . GLY A 1 755 ? -10.879 -20.254 -22.465 1.00 61.72 755 GLY A CA 1
ATOM 5474 C C . GLY A 1 755 ? -9.600 -20.435 -23.262 1.00 61.72 755 GLY A C 1
ATOM 5475 O O . GLY A 1 755 ? -9.429 -21.499 -23.852 1.00 61.72 755 GLY A O 1
ATOM 5476 N N . ASP A 1 756 ? -8.773 -19.396 -23.247 1.00 67.31 756 ASP A N 1
ATOM 5477 C CA . ASP A 1 756 ? -7.566 -19.219 -24.038 1.00 67.31 756 ASP A CA 1
ATOM 5478 C C . ASP A 1 756 ? -6.335 -19.875 -23.392 1.00 67.31 756 ASP A C 1
ATOM 5480 O O . ASP A 1 756 ? -6.026 -19.547 -22.242 1.00 67.31 756 ASP A O 1
ATOM 5484 N N . PRO A 1 757 ? -5.676 -20.842 -24.060 1.00 72.69 757 PRO A N 1
ATOM 5485 C CA . PRO A 1 757 ? -4.457 -21.483 -23.567 1.00 72.69 757 PRO A CA 1
ATOM 5486 C C . PRO A 1 757 ? -3.248 -20.546 -23.503 1.00 72.69 757 PRO A C 1
ATOM 5488 O O . PRO A 1 757 ? -2.357 -20.810 -22.693 1.00 72.69 757 PRO A O 1
ATOM 5491 N N . GLY A 1 758 ? -3.236 -19.467 -24.289 1.00 71.06 758 GLY A N 1
ATOM 5492 C CA . GLY A 1 758 ? -2.230 -18.413 -24.222 1.00 71.06 758 GLY A CA 1
ATOM 5493 C C . GLY A 1 758 ? -2.302 -17.577 -22.944 1.00 71.06 758 GLY A C 1
ATOM 5494 O O . GLY A 1 758 ? -1.368 -16.842 -22.662 1.00 71.06 758 GLY A O 1
ATOM 5495 N N . CYS A 1 759 ? -3.362 -17.732 -22.138 1.00 73.00 759 CYS A N 1
ATOM 5496 C CA . CYS A 1 759 ? -3.630 -16.918 -20.955 1.00 73.00 759 CYS A CA 1
ATOM 5497 C C . CYS A 1 759 ? -3.412 -17.632 -19.617 1.00 73.00 759 CYS A C 1
ATOM 5499 O O . CYS A 1 759 ? -4.154 -18.556 -19.258 1.00 73.00 759 CYS A O 1
ATOM 5501 N N . ALA A 1 760 ? -2.493 -17.123 -18.794 1.00 69.25 760 ALA A N 1
ATOM 5502 C CA . ALA A 1 760 ? -2.261 -17.601 -17.430 1.00 69.25 760 ALA A CA 1
ATOM 5503 C C . ALA A 1 760 ? -3.343 -17.132 -16.441 1.00 69.25 760 ALA A C 1
ATOM 5505 O O . ALA A 1 760 ? -3.771 -17.899 -15.569 1.00 69.25 760 ALA A O 1
ATOM 5506 N N . ASP A 1 761 ? -3.810 -15.887 -16.572 1.00 63.78 761 ASP A N 1
ATOM 5507 C CA . ASP A 1 761 ? -4.860 -15.298 -15.739 1.00 63.78 761 ASP A CA 1
ATOM 5508 C C . ASP A 1 761 ? -5.578 -14.120 -16.453 1.00 63.78 761 ASP A C 1
ATOM 5510 O O . ASP A 1 761 ? -5.197 -13.738 -17.557 1.00 63.78 761 ASP A O 1
ATOM 5514 N N . PRO A 1 762 ? -6.657 -13.536 -15.887 1.00 59.03 762 PRO A N 1
ATOM 5515 C CA . PRO A 1 762 ? -7.381 -12.439 -16.533 1.00 59.03 762 PRO A CA 1
ATOM 5516 C C . PRO A 1 762 ? -6.597 -11.132 -16.677 1.00 59.03 762 PRO A C 1
ATOM 5518 O O . PRO A 1 762 ? -7.091 -10.231 -17.339 1.00 59.03 762 PRO A O 1
ATOM 5521 N N . VAL A 1 763 ? -5.478 -10.935 -15.990 1.00 59.34 763 VAL A N 1
ATOM 5522 C CA . VAL A 1 763 ? -4.630 -9.741 -16.133 1.00 59.34 763 VAL A CA 1
ATOM 5523 C C . VAL A 1 763 ? -3.349 -10.029 -16.913 1.00 59.34 763 VAL A C 1
ATOM 5525 O O . VAL A 1 763 ? -2.502 -9.145 -17.033 1.00 59.34 763 VAL A O 1
ATOM 5528 N N . ASP A 1 764 ? -3.234 -11.236 -17.462 1.00 63.53 764 ASP A N 1
ATOM 5529 C CA . ASP A 1 764 ? -2.186 -11.619 -18.392 1.00 63.53 764 ASP A CA 1
ATOM 5530 C C . ASP A 1 764 ? -2.336 -10.862 -19.718 1.00 63.53 764 ASP A C 1
ATOM 5532 O O . ASP A 1 764 ? -3.434 -10.672 -20.258 1.00 63.53 764 ASP A O 1
ATOM 5536 N N . ASP A 1 765 ? -1.220 -10.336 -20.198 1.00 66.00 765 ASP A N 1
ATOM 5537 C CA . ASP A 1 765 ? -1.137 -9.442 -21.341 1.00 66.00 765 ASP A CA 1
ATOM 5538 C C . ASP A 1 765 ? -0.507 -10.091 -22.580 1.00 66.00 765 ASP A C 1
ATOM 5540 O O . ASP A 1 765 ? -0.382 -9.434 -23.618 1.00 66.00 765 ASP A O 1
ATOM 5544 N N . ASP A 1 766 ? -0.218 -11.390 -22.503 1.00 64.25 766 ASP A N 1
ATOM 5545 C CA . ASP A 1 766 ? 0.120 -12.247 -23.633 1.00 64.25 766 ASP A CA 1
ATOM 5546 C C . ASP A 1 766 ? -0.989 -13.283 -23.864 1.00 64.25 766 ASP A C 1
ATOM 5548 O O . ASP A 1 766 ? -1.479 -13.901 -22.931 1.00 64.25 766 ASP A O 1
ATOM 5552 N N . GLU A 1 767 ? -1.401 -13.433 -25.120 1.00 69.69 767 GLU A N 1
ATOM 5553 C CA . GLU A 1 767 ? -2.383 -14.432 -25.569 1.00 69.69 767 GLU A CA 1
ATOM 5554 C C . GLU A 1 767 ? -1.752 -15.452 -26.515 1.00 69.69 767 GLU A C 1
ATOM 5556 O O . GLU A 1 767 ? -2.449 -16.274 -27.084 1.00 69.69 767 GLU A O 1
ATOM 5561 N N . THR A 1 768 ? -0.440 -15.386 -26.754 1.00 71.62 768 THR A N 1
ATOM 5562 C CA . THR A 1 768 ? 0.183 -16.155 -27.828 1.00 71.62 768 THR A CA 1
ATOM 5563 C C . THR A 1 768 ? 0.231 -17.644 -27.498 1.00 71.62 768 THR A C 1
ATOM 5565 O O . THR A 1 768 ? 1.072 -18.094 -26.715 1.00 71.62 768 THR A O 1
ATOM 5568 N N . ASP A 1 769 ? -0.582 -18.430 -28.202 1.00 68.06 769 ASP A N 1
ATOM 5569 C CA . ASP A 1 769 ? -0.456 -19.880 -28.252 1.00 68.06 769 ASP A CA 1
ATOM 5570 C C . ASP A 1 769 ? 0.892 -20.255 -28.877 1.00 68.06 769 ASP A C 1
ATOM 5572 O O . ASP A 1 769 ? 1.114 -20.111 -30.085 1.00 68.06 769 ASP A O 1
ATOM 5576 N N . VAL A 1 770 ? 1.819 -20.780 -28.082 1.00 56.69 770 VAL A N 1
ATOM 5577 C CA . VAL A 1 770 ? 3.016 -21.428 -28.625 1.00 56.69 770 VAL A CA 1
ATOM 5578 C C . VAL A 1 770 ? 2.613 -22.851 -29.028 1.00 56.69 770 VAL A C 1
ATOM 5580 O O . VAL A 1 770 ? 2.310 -23.653 -28.139 1.00 56.69 770 VAL A O 1
ATOM 5583 N N . PRO A 1 771 ? 2.575 -23.209 -30.337 1.00 56.66 771 PRO A N 1
ATOM 5584 C CA . PRO A 1 771 ? 2.359 -24.592 -30.735 1.00 56.66 771 PRO A CA 1
ATOM 5585 C C . PRO A 1 771 ? 3.457 -25.431 -30.089 1.00 56.66 771 PRO A C 1
ATOM 5587 O O . PRO A 1 771 ? 4.626 -25.050 -30.193 1.00 56.66 771 PRO A O 1
ATOM 5590 N N . PRO A 1 772 ? 3.112 -26.535 -29.417 1.00 66.62 772 PRO A N 1
ATOM 5591 C CA . PRO A 1 772 ? 4.116 -27.315 -28.728 1.00 66.62 772 PRO A CA 1
ATOM 5592 C C . PRO A 1 772 ? 5.126 -27.844 -29.748 1.00 66.62 772 PRO A C 1
ATOM 5594 O O . PRO A 1 772 ? 4.694 -28.423 -30.750 1.00 66.62 772 PRO A O 1
ATOM 5597 N N . GLU A 1 773 ? 6.428 -27.594 -29.534 1.00 73.62 773 GLU A N 1
ATOM 5598 C CA . GLU A 1 773 ? 7.480 -27.868 -30.528 1.00 73.62 773 GLU A CA 1
ATOM 5599 C C . GLU A 1 773 ? 7.372 -29.297 -31.095 1.00 73.62 773 GLU A C 1
ATOM 5601 O O . GLU A 1 773 ? 7.521 -29.478 -32.291 1.00 73.62 773 GLU A O 1
ATOM 5606 N N . CYS A 1 774 ? 6.936 -30.272 -30.289 1.00 77.81 774 CYS A N 1
ATOM 5607 C CA . CYS A 1 774 ? 6.708 -31.671 -30.676 1.00 77.81 774 CYS A CA 1
ATOM 5608 C C . CYS A 1 774 ? 5.534 -31.947 -31.640 1.00 77.81 774 CYS A C 1
ATOM 5610 O O . CYS A 1 774 ? 5.158 -33.116 -31.851 1.00 77.81 774 CYS A O 1
ATOM 5612 N N . SER A 1 775 ? 4.886 -30.902 -32.158 1.00 78.75 775 SER A N 1
ATOM 5613 C CA . SER A 1 775 ? 3.829 -30.986 -33.175 1.00 78.75 775 SER A CA 1
ATOM 5614 C C . SER A 1 775 ? 3.839 -29.860 -34.211 1.00 78.75 775 SER A C 1
ATOM 5616 O O . SER A 1 775 ? 2.872 -29.725 -34.982 1.00 78.75 775 SER A O 1
ATOM 5618 N N . ASP A 1 776 ? 4.883 -29.031 -34.234 1.00 71.75 776 ASP A N 1
ATOM 5619 C CA . ASP A 1 776 ? 4.935 -27.842 -35.082 1.00 71.75 776 ASP A CA 1
ATOM 5620 C C . ASP A 1 776 ? 5.480 -28.129 -36.502 1.00 71.75 776 ASP A C 1
ATOM 5622 O O . ASP A 1 776 ? 5.333 -27.303 -37.421 1.00 71.75 776 ASP A O 1
ATOM 5626 N N . GLY A 1 777 ? 5.986 -29.348 -36.739 1.00 68.25 777 GLY A N 1
ATOM 5627 C CA . GLY A 1 777 ? 6.461 -29.822 -38.038 1.00 68.25 777 GLY A CA 1
ATOM 5628 C C . GLY A 1 777 ? 7.840 -29.309 -38.438 1.00 68.25 777 GLY A C 1
ATOM 5629 O O . GLY A 1 777 ? 8.183 -29.368 -39.636 1.00 68.25 777 GLY A O 1
ATOM 5630 N N . ILE A 1 778 ? 8.604 -28.776 -37.490 1.00 68.19 778 ILE A N 1
ATOM 5631 C CA . ILE A 1 778 ? 9.957 -28.256 -37.646 1.00 68.19 778 ILE A CA 1
ATOM 5632 C C . ILE A 1 778 ? 10.847 -28.987 -36.632 1.00 68.19 778 ILE A C 1
ATOM 5634 O O . ILE A 1 778 ? 10.495 -29.103 -35.484 1.00 68.19 778 ILE A O 1
ATOM 5638 N N . ASP A 1 779 ? 12.007 -29.474 -37.086 1.00 70.19 779 ASP A N 1
ATOM 5639 C CA . ASP A 1 779 ? 13.061 -30.055 -36.234 1.00 70.19 779 ASP A CA 1
ATOM 5640 C C . ASP A 1 779 ? 13.701 -28.927 -35.407 1.00 70.19 779 ASP A C 1
ATOM 5642 O O . ASP A 1 779 ? 14.610 -28.231 -35.899 1.00 70.19 779 ASP A O 1
ATOM 5646 N N . ASN A 1 780 ? 13.135 -28.667 -34.226 1.00 65.38 780 ASN A N 1
ATOM 5647 C CA . ASN A 1 780 ? 13.437 -27.487 -33.414 1.00 65.38 780 ASN A CA 1
ATOM 5648 C C . ASN A 1 780 ? 14.748 -27.631 -32.632 1.00 65.38 780 ASN A C 1
ATOM 5650 O O . ASN A 1 780 ? 15.407 -26.619 -32.361 1.00 65.38 780 ASN A O 1
ATOM 5654 N N . ASP A 1 781 ? 15.198 -28.864 -32.385 1.00 64.19 781 ASP A N 1
ATOM 5655 C CA . ASP A 1 781 ? 16.448 -29.175 -31.683 1.00 64.19 781 ASP A CA 1
ATOM 5656 C C . ASP A 1 781 ? 17.621 -29.568 -32.611 1.00 64.19 781 ASP A C 1
ATOM 5658 O O . ASP A 1 781 ? 18.800 -29.507 -32.233 1.00 64.19 781 ASP A O 1
ATOM 5662 N N . GLY A 1 782 ? 17.333 -29.863 -33.880 1.00 63.44 782 GLY A N 1
ATOM 5663 C CA . GLY A 1 782 ? 18.314 -30.140 -34.923 1.00 63.44 782 GLY A CA 1
ATOM 5664 C C . GLY A 1 782 ? 18.930 -31.539 -34.864 1.00 63.44 782 GLY A C 1
ATOM 5665 O O . GLY A 1 782 ? 20.000 -31.743 -35.471 1.00 63.44 782 GLY A O 1
ATOM 5666 N N . ASP A 1 783 ? 18.320 -32.487 -34.150 1.00 69.50 783 ASP A N 1
ATOM 5667 C CA . ASP A 1 783 ? 18.803 -33.866 -34.019 1.00 69.50 783 ASP A CA 1
ATOM 5668 C C . ASP A 1 783 ? 18.452 -34.747 -35.245 1.00 69.50 783 ASP A C 1
ATOM 5670 O O . ASP A 1 783 ? 19.097 -35.778 -35.511 1.00 69.50 783 ASP A O 1
ATOM 5674 N N . GLY A 1 784 ? 17.532 -34.262 -36.088 1.00 70.00 784 GLY A N 1
ATOM 5675 C CA . GLY A 1 784 ? 17.088 -34.886 -37.329 1.00 70.00 784 GLY A CA 1
ATOM 5676 C C . GLY A 1 784 ? 15.816 -35.732 -37.220 1.00 70.00 784 GLY A C 1
ATOM 5677 O O . GLY A 1 784 ? 15.430 -36.328 -38.242 1.00 70.00 784 GLY A O 1
ATOM 5678 N N . ALA A 1 785 ? 15.195 -35.815 -36.043 1.00 75.62 785 ALA A N 1
ATOM 5679 C CA . ALA A 1 785 ? 13.768 -36.068 -35.868 1.00 75.62 785 ALA A CA 1
ATOM 5680 C C . ALA A 1 785 ? 12.983 -34.740 -35.993 1.00 75.62 785 ALA A C 1
ATOM 5682 O O . ALA A 1 785 ? 13.520 -33.802 -36.568 1.00 75.62 785 ALA A O 1
ATOM 5683 N N . THR A 1 786 ? 11.660 -34.714 -35.818 1.00 78.56 786 THR A N 1
ATOM 5684 C CA . THR A 1 786 ? 10.850 -33.555 -36.294 1.00 78.56 786 THR A CA 1
ATOM 5685 C C . THR A 1 786 ? 9.518 -33.355 -35.579 1.00 78.56 786 THR A C 1
ATOM 5687 O O . THR A 1 786 ? 8.914 -32.337 -35.839 1.00 78.56 786 THR A O 1
ATOM 5690 N N . ASP A 1 787 ? 8.970 -34.368 -34.898 1.00 79.44 787 ASP A N 1
ATOM 5691 C CA . ASP A 1 787 ? 7.710 -34.286 -34.132 1.00 79.44 787 ASP A CA 1
ATOM 5692 C C . ASP A 1 787 ? 7.431 -35.656 -33.480 1.00 79.44 787 ASP A C 1
ATOM 5694 O O . ASP A 1 787 ? 7.856 -36.715 -33.976 1.00 79.44 787 ASP A O 1
ATOM 5698 N N . PHE A 1 788 ? 6.563 -35.703 -32.466 1.00 71.62 788 PHE A N 1
ATOM 5699 C CA . PHE A 1 788 ? 5.978 -36.962 -31.993 1.00 71.62 788 PHE A CA 1
ATOM 5700 C C . PHE A 1 788 ? 5.188 -37.689 -33.110 1.00 71.62 788 PHE A C 1
ATOM 5702 O O . PHE A 1 788 ? 4.367 -37.086 -33.810 1.00 71.62 788 PHE A O 1
ATOM 5709 N N . PRO A 1 789 ? 5.299 -39.027 -33.261 1.00 69.00 789 PRO A N 1
ATOM 5710 C CA . PRO A 1 789 ? 6.043 -39.992 -32.443 1.00 69.00 789 PRO A CA 1
ATOM 5711 C C . PRO A 1 789 ? 7.431 -40.334 -32.999 1.00 69.00 789 PRO A C 1
ATOM 5713 O O . PRO A 1 789 ? 8.016 -41.345 -32.599 1.00 69.00 789 PRO A O 1
ATOM 5716 N N . ASP A 1 790 ? 7.872 -39.607 -34.022 1.00 73.44 790 ASP A N 1
ATOM 5717 C CA . ASP A 1 790 ? 9.114 -39.893 -34.729 1.00 73.44 790 ASP A CA 1
ATOM 5718 C C . ASP A 1 790 ? 10.321 -39.267 -34.006 1.00 73.44 790 ASP A C 1
ATOM 5720 O O . ASP A 1 790 ? 11.437 -39.759 -34.191 1.00 73.44 790 ASP A O 1
ATOM 5724 N N . ASP A 1 791 ? 10.067 -38.285 -33.138 1.00 67.62 791 ASP A N 1
ATOM 5725 C CA . ASP A 1 791 ? 11.008 -37.699 -32.193 1.00 67.62 791 ASP A CA 1
ATOM 5726 C C . ASP A 1 791 ? 10.979 -38.381 -30.807 1.00 67.62 791 ASP A C 1
ATOM 5728 O O . ASP A 1 791 ? 9.923 -38.413 -30.167 1.00 67.62 791 ASP A O 1
ATOM 5732 N N . PRO A 1 792 ? 12.095 -38.992 -30.347 1.00 66.19 792 PRO A N 1
ATOM 5733 C CA . PRO A 1 792 ? 12.205 -39.603 -29.025 1.00 66.19 792 PRO A CA 1
ATOM 5734 C C . PRO A 1 792 ? 12.257 -38.624 -27.846 1.00 66.19 792 PRO A C 1
ATOM 5736 O O . PRO A 1 792 ? 12.001 -39.085 -26.731 1.00 66.19 792 PRO A O 1
ATOM 5739 N N . SER A 1 793 ? 12.626 -37.355 -28.056 1.00 68.75 793 SER A N 1
ATOM 5740 C CA . SER A 1 793 ? 12.607 -36.326 -27.001 1.00 68.75 793 SER A CA 1
ATOM 5741 C C . SER A 1 793 ? 11.173 -35.869 -26.701 1.00 68.75 793 SER A C 1
ATOM 5743 O O . SER A 1 793 ? 10.865 -35.474 -25.580 1.00 68.75 793 SER A O 1
ATOM 5745 N N . CYS A 1 794 ? 10.264 -36.066 -27.658 1.00 69.69 794 CYS A N 1
ATOM 5746 C CA . CYS A 1 794 ? 8.839 -35.808 -27.523 1.00 69.69 794 CYS A CA 1
ATOM 5747 C C . CYS A 1 794 ? 8.083 -37.001 -26.931 1.00 69.69 794 CYS A C 1
ATOM 5749 O O . CYS A 1 794 ? 7.953 -38.073 -27.536 1.00 69.69 794 CYS A O 1
ATOM 5751 N N . SER A 1 795 ? 7.498 -36.821 -25.751 1.00 66.81 795 SER A N 1
ATOM 5752 C CA . SER A 1 795 ? 6.693 -37.851 -25.091 1.00 66.81 795 SER A CA 1
ATOM 5753 C C . SER A 1 795 ? 5.259 -37.904 -25.634 1.00 66.81 795 SER A C 1
ATOM 5755 O O . SER A 1 795 ? 4.624 -38.970 -25.633 1.00 66.81 795 SER A O 1
ATOM 5757 N N . ASN A 1 796 ? 4.752 -36.775 -26.138 1.00 68.38 796 ASN A N 1
ATOM 5758 C CA . ASN A 1 796 ? 3.474 -36.649 -26.834 1.00 68.38 796 ASN A CA 1
ATOM 5759 C C . ASN A 1 796 ? 3.443 -35.408 -27.760 1.00 68.38 796 ASN A C 1
ATOM 5761 O O . ASN A 1 796 ? 4.385 -34.631 -27.794 1.00 68.38 796 ASN A O 1
ATOM 5765 N N . ALA A 1 797 ? 2.370 -35.250 -28.546 1.00 70.94 797 ALA A N 1
ATOM 5766 C CA . ALA A 1 797 ? 2.242 -34.158 -29.521 1.00 70.94 797 ALA A CA 1
ATOM 5767 C C . ALA A 1 797 ? 1.920 -32.789 -28.891 1.00 70.94 797 ALA A C 1
ATOM 5769 O O . ALA A 1 797 ? 1.984 -31.789 -29.584 1.00 70.94 797 ALA A O 1
ATOM 5770 N N . ASP A 1 798 ? 1.560 -32.732 -27.611 1.00 65.94 798 ASP A N 1
ATOM 5771 C CA . ASP A 1 798 ? 1.286 -31.471 -26.921 1.00 65.94 798 ASP A CA 1
ATOM 5772 C C . ASP A 1 798 ? 2.518 -30.993 -26.107 1.00 65.94 798 ASP A C 1
ATOM 5774 O O . ASP A 1 798 ? 2.411 -30.031 -25.350 1.00 65.94 798 ASP A O 1
ATOM 5778 N N . ASP A 1 799 ? 3.680 -31.656 -26.245 1.00 62.44 799 ASP A N 1
ATOM 5779 C CA . ASP A 1 799 ? 4.927 -31.284 -25.555 1.00 62.44 799 ASP A CA 1
ATOM 5780 C C . ASP A 1 799 ? 5.582 -30.050 -26.182 1.00 62.44 799 ASP A C 1
ATOM 5782 O O . ASP A 1 799 ? 5.799 -29.969 -27.391 1.00 62.44 799 ASP A O 1
ATOM 5786 N N . THR A 1 800 ? 5.911 -29.074 -25.340 1.00 64.81 800 THR A N 1
ATOM 5787 C CA . THR A 1 800 ? 6.320 -27.730 -25.765 1.00 64.81 800 THR A CA 1
ATOM 5788 C C . THR A 1 800 ? 7.808 -27.580 -26.071 1.00 64.81 800 THR A C 1
ATOM 5790 O O . THR A 1 800 ? 8.250 -26.453 -26.254 1.00 64.81 800 THR A O 1
ATOM 5793 N N . THR A 1 801 ? 8.588 -28.666 -26.105 1.00 59.78 801 THR A N 1
ATOM 5794 C CA . THR A 1 801 ? 10.015 -28.641 -26.471 1.00 59.78 801 THR A CA 1
ATOM 5795 C C . THR A 1 801 ? 10.455 -29.952 -27.122 1.00 59.78 801 THR A C 1
ATOM 5797 O O . THR A 1 801 ? 10.214 -31.018 -26.558 1.00 59.78 801 THR A O 1
ATOM 5800 N N . GLU A 1 802 ? 11.127 -29.872 -28.276 1.00 63.34 802 GLU A N 1
ATOM 5801 C CA . GLU A 1 802 ? 11.831 -31.013 -28.903 1.00 63.34 802 GLU A CA 1
ATOM 5802 C C . GLU A 1 802 ? 13.283 -31.110 -28.428 1.00 63.34 802 GLU A C 1
ATOM 5804 O O . GLU A 1 802 ? 13.974 -32.090 -28.685 1.00 63.34 802 GLU A O 1
ATOM 5809 N N . SER A 1 803 ? 13.763 -30.088 -27.719 1.00 55.53 803 SER A N 1
ATOM 5810 C CA . SER A 1 803 ? 15.152 -30.001 -27.291 1.00 55.53 803 SER A CA 1
ATOM 5811 C C . SER A 1 803 ? 15.384 -30.761 -25.994 1.00 55.53 803 SER A C 1
ATOM 5813 O O . SER A 1 803 ? 14.835 -30.389 -24.958 1.00 55.53 803 SER A O 1
ATOM 5815 N N . GLY A 1 804 ? 16.278 -31.752 -26.024 1.00 54.47 804 GLY A N 1
ATOM 5816 C CA . GLY A 1 804 ? 16.914 -32.253 -24.806 1.00 54.47 804 GLY A CA 1
ATOM 5817 C C . GLY A 1 804 ? 17.558 -33.627 -24.941 1.00 54.47 804 GLY A C 1
ATOM 5818 O O . GLY A 1 804 ? 16.909 -34.616 -25.279 1.00 54.47 804 GLY A O 1
ATOM 5819 N N . LEU A 1 805 ? 18.845 -33.716 -24.592 1.00 54.41 805 LEU A N 1
ATOM 5820 C CA . LEU A 1 805 ? 19.343 -34.955 -23.998 1.00 54.41 805 LEU A CA 1
ATOM 5821 C C . LEU A 1 805 ? 18.582 -35.145 -22.663 1.00 54.41 805 LEU A C 1
ATOM 5823 O O . LEU A 1 805 ? 18.199 -34.142 -22.068 1.00 54.41 805 LEU A O 1
ATOM 5827 N N . PRO A 1 806 ? 18.291 -36.380 -22.212 1.00 62.41 806 PRO A N 1
ATOM 5828 C CA . PRO A 1 806 ? 17.695 -36.608 -20.891 1.00 62.41 806 PRO A CA 1
ATOM 5829 C C . PRO A 1 806 ? 18.490 -35.841 -19.838 1.00 62.41 806 PRO A C 1
ATOM 5831 O O . PRO A 1 806 ? 19.715 -35.870 -19.963 1.00 62.41 806 PRO A O 1
ATOM 5834 N N . GLU A 1 807 ? 17.812 -35.194 -18.876 1.00 68.38 807 GLU A N 1
ATOM 5835 C CA . GLU A 1 807 ? 18.417 -34.215 -17.951 1.00 68.38 807 GLU A CA 1
ATOM 5836 C C . GLU A 1 807 ? 19.782 -34.718 -17.439 1.00 68.38 807 GLU A C 1
ATOM 5838 O O . GLU A 1 807 ? 20.778 -34.052 -17.644 1.00 68.38 807 GLU A O 1
ATOM 5843 N N . CYS A 1 808 ? 19.876 -36.001 -17.066 1.00 75.00 808 CYS A N 1
ATOM 5844 C CA . CYS A 1 808 ? 21.099 -36.722 -16.673 1.00 75.00 808 CYS A CA 1
ATOM 5845 C C . CYS A 1 808 ? 22.268 -36.836 -17.681 1.00 75.00 808 CYS A C 1
ATOM 5847 O O . CYS A 1 808 ? 23.197 -37.643 -17.481 1.00 75.00 808 CYS A O 1
ATOM 5849 N N . SER A 1 809 ? 22.198 -36.156 -18.818 1.00 73.69 809 SER A N 1
ATOM 5850 C CA . SER A 1 809 ? 23.187 -36.187 -19.898 1.00 73.69 809 SER A CA 1
ATOM 5851 C C . SER A 1 809 ? 23.223 -34.924 -20.766 1.00 73.69 809 SER A C 1
ATOM 5853 O O . SER A 1 809 ? 23.853 -34.948 -21.837 1.00 73.69 809 SER A O 1
ATOM 5855 N N . ASP A 1 810 ? 22.520 -33.865 -20.366 1.00 64.31 810 ASP A N 1
ATOM 5856 C CA . ASP A 1 810 ? 22.398 -32.623 -21.125 1.00 64.31 810 ASP A CA 1
ATOM 5857 C C . ASP A 1 810 ? 23.489 -31.582 -20.797 1.00 64.31 810 ASP A C 1
ATOM 5859 O O . ASP A 1 810 ? 23.706 -30.637 -21.573 1.00 64.31 810 ASP A O 1
ATOM 5863 N N . GLY A 1 811 ? 24.288 -31.836 -19.757 1.00 62.78 811 GLY A N 1
ATOM 5864 C CA . GLY A 1 811 ? 25.430 -31.031 -19.335 1.00 62.78 811 GLY A CA 1
ATOM 5865 C C . GLY A 1 811 ? 25.049 -29.772 -18.563 1.00 62.78 811 GLY A C 1
ATOM 5866 O O . GLY A 1 811 ? 25.894 -28.865 -18.447 1.00 62.78 811 GLY A O 1
ATOM 5867 N N . ILE A 1 812 ? 23.800 -29.688 -18.118 1.00 58.62 812 ILE A N 1
ATOM 5868 C CA . ILE A 1 812 ? 23.213 -28.655 -17.273 1.00 58.62 812 ILE A CA 1
ATOM 5869 C C . ILE A 1 812 ? 22.876 -29.317 -15.925 1.00 58.62 812 ILE A C 1
ATOM 5871 O O . ILE A 1 812 ? 22.847 -30.525 -15.810 1.00 58.62 812 ILE A O 1
ATOM 5875 N N . ASP A 1 813 ? 22.812 -28.504 -14.881 1.00 63.66 813 ASP A N 1
ATOM 5876 C CA . ASP A 1 813 ? 22.461 -28.895 -13.515 1.00 63.66 813 ASP A CA 1
ATOM 5877 C C . ASP A 1 813 ? 20.964 -28.610 -13.341 1.00 63.66 813 ASP A C 1
ATOM 5879 O O . ASP A 1 813 ? 20.585 -27.454 -13.096 1.00 63.66 813 ASP A O 1
ATOM 5883 N N . ASN A 1 814 ? 20.111 -29.592 -13.645 1.00 60.12 814 ASN A N 1
ATOM 5884 C CA . ASN A 1 814 ? 18.676 -29.363 -13.849 1.00 60.12 814 ASN A CA 1
ATOM 5885 C C . ASN A 1 814 ? 17.868 -29.371 -12.549 1.00 60.12 814 ASN A C 1
ATOM 5887 O O . ASN A 1 814 ? 16.768 -28.807 -12.513 1.00 60.12 814 ASN A O 1
ATOM 5891 N N . ASP A 1 815 ? 18.407 -29.940 -11.476 1.00 61.84 815 ASP A N 1
ATOM 5892 C CA . ASP A 1 815 ? 17.825 -29.906 -10.136 1.00 61.84 815 ASP A CA 1
ATOM 5893 C C . ASP A 1 815 ? 18.523 -28.893 -9.198 1.00 61.84 815 ASP A C 1
ATOM 5895 O O . ASP A 1 815 ? 17.957 -28.510 -8.168 1.00 61.84 815 ASP A O 1
ATOM 5899 N N . GLY A 1 816 ? 19.663 -28.335 -9.619 1.00 55.91 816 GLY A N 1
ATOM 5900 C CA . GLY A 1 816 ? 20.338 -27.201 -8.992 1.00 55.91 816 GLY A CA 1
ATOM 5901 C C . GLY A 1 816 ? 21.288 -27.579 -7.853 1.00 55.91 816 GLY A C 1
ATOM 5902 O O . GLY A 1 816 ? 21.580 -26.712 -7.014 1.00 55.91 816 GLY A O 1
ATOM 5903 N N . ASP A 1 817 ? 21.744 -28.830 -7.789 1.00 60.00 817 ASP A N 1
ATOM 5904 C CA . ASP A 1 817 ? 22.583 -29.393 -6.722 1.00 60.00 817 ASP A CA 1
ATOM 5905 C C . ASP A 1 817 ? 24.094 -29.072 -6.885 1.00 60.00 817 ASP A C 1
ATOM 5907 O O . ASP A 1 817 ? 24.898 -29.201 -5.949 1.00 60.00 817 ASP A O 1
ATOM 5911 N N . GLY A 1 818 ? 24.499 -28.547 -8.045 1.00 58.44 818 GLY A N 1
ATOM 5912 C CA . GLY A 1 818 ? 25.874 -28.186 -8.397 1.00 58.44 818 GLY A CA 1
ATOM 5913 C C . GLY A 1 818 ? 26.677 -29.282 -9.111 1.00 58.44 818 GLY A C 1
ATOM 5914 O O . GLY A 1 818 ? 27.845 -29.033 -9.471 1.00 58.44 818 GLY A O 1
ATOM 5915 N N . ALA A 1 819 ? 26.109 -30.470 -9.303 1.00 67.31 819 ALA A N 1
ATOM 5916 C CA . ALA A 1 819 ? 26.488 -31.457 -10.306 1.00 67.31 819 ALA A CA 1
ATOM 5917 C C . ALA A 1 819 ? 25.623 -31.252 -11.564 1.00 67.31 819 ALA A C 1
ATOM 5919 O O . ALA A 1 819 ? 24.853 -30.321 -11.608 1.00 67.31 819 ALA A O 1
ATOM 5920 N N . ALA A 1 820 ? 25.933 -31.899 -12.688 1.00 68.75 820 ALA A N 1
ATOM 5921 C CA . ALA A 1 820 ? 25.352 -31.461 -13.969 1.00 68.75 820 ALA A CA 1
ATOM 5922 C C . ALA A 1 820 ? 25.294 -32.566 -15.023 1.00 68.75 820 ALA A C 1
ATOM 5924 O O . ALA A 1 820 ? 25.577 -32.260 -16.172 1.00 68.75 820 ALA A O 1
ATOM 5925 N N . ASP A 1 821 ? 25.265 -33.837 -14.610 1.00 74.81 821 ASP A N 1
ATOM 5926 C CA . ASP A 1 821 ? 25.156 -35.036 -15.467 1.00 74.81 821 ASP A CA 1
ATOM 5927 C C . ASP A 1 821 ? 25.725 -36.286 -14.774 1.00 74.81 821 ASP A C 1
ATOM 5929 O O . ASP A 1 821 ? 26.769 -36.270 -14.093 1.00 74.81 821 ASP A O 1
ATOM 5933 N N . PHE A 1 822 ? 25.200 -37.456 -15.142 1.00 69.38 822 PHE A N 1
ATOM 5934 C CA . PHE A 1 822 ? 25.828 -38.740 -14.833 1.00 69.38 822 PHE A CA 1
ATOM 5935 C C . PHE A 1 822 ? 27.263 -38.847 -15.407 1.00 69.38 822 PHE A C 1
ATOM 5937 O O . PHE A 1 822 ? 27.498 -38.636 -16.603 1.00 69.38 822 PHE A O 1
ATOM 5944 N N . PRO A 1 823 ? 28.268 -39.322 -14.642 1.00 68.38 823 PRO A N 1
ATOM 5945 C CA . PRO A 1 823 ? 28.204 -39.884 -13.290 1.00 68.38 823 PRO A CA 1
ATOM 5946 C C . PRO A 1 823 ? 28.659 -38.896 -12.202 1.00 68.38 823 PRO A C 1
ATOM 5948 O O . PRO A 1 823 ? 29.133 -39.337 -11.154 1.00 68.38 823 PRO A O 1
ATOM 5951 N N . ALA A 1 824 ? 28.725 -37.603 -12.524 1.00 69.38 824 ALA A N 1
ATOM 5952 C CA . ALA A 1 824 ? 29.126 -36.568 -11.576 1.00 69.38 824 ALA A CA 1
ATOM 5953 C C . ALA A 1 824 ? 27.965 -36.180 -10.655 1.00 69.38 824 ALA A C 1
ATOM 5955 O O . ALA A 1 824 ? 28.227 -35.844 -9.506 1.00 69.38 824 ALA A O 1
ATOM 5956 N N . ASP A 1 825 ? 26.756 -36.294 -11.188 1.00 64.88 825 ASP A N 1
ATOM 5957 C CA . ASP A 1 825 ? 25.462 -36.062 -10.566 1.00 64.88 825 ASP A CA 1
ATOM 5958 C C . ASP A 1 825 ? 24.922 -37.316 -9.874 1.00 64.88 825 ASP A C 1
ATOM 5960 O O . ASP A 1 825 ? 25.019 -38.427 -10.423 1.00 64.88 825 ASP A O 1
ATOM 5964 N N . THR A 1 826 ? 24.452 -37.144 -8.638 1.00 66.44 826 THR A N 1
ATOM 5965 C CA . THR A 1 826 ? 23.949 -38.212 -7.766 1.00 66.44 826 THR A CA 1
ATOM 5966 C C . THR A 1 826 ? 22.456 -38.481 -7.915 1.00 66.44 826 THR A C 1
ATOM 5968 O O . THR A 1 826 ? 22.050 -39.618 -7.635 1.00 66.44 826 THR A O 1
ATOM 5971 N N . GLY A 1 827 ? 21.692 -37.536 -8.463 1.00 69.31 827 GLY A N 1
ATOM 5972 C CA . GLY A 1 827 ? 20.277 -37.670 -8.801 1.00 69.31 827 GLY A CA 1
ATOM 5973 C C . GLY A 1 827 ? 20.076 -38.553 -10.031 1.00 69.31 827 GLY A C 1
ATOM 5974 O O . GLY A 1 827 ? 19.017 -39.148 -10.243 1.00 69.31 827 GLY A O 1
ATOM 5975 N N . CYS A 1 828 ? 21.154 -38.771 -10.786 1.00 71.00 828 CYS A N 1
ATOM 5976 C CA . CYS A 1 828 ? 21.197 -39.633 -11.957 1.00 71.00 828 CYS A CA 1
ATOM 5977 C C . CYS A 1 828 ? 21.696 -41.051 -11.680 1.00 71.00 828 CYS A C 1
ATOM 5979 O O . CYS A 1 828 ? 22.872 -41.301 -11.391 1.00 71.00 828 CYS A O 1
ATOM 5981 N N . SER A 1 829 ? 20.833 -42.045 -11.906 1.00 65.69 829 SER A N 1
ATOM 5982 C CA . SER A 1 829 ? 21.230 -43.454 -11.810 1.00 65.69 829 SER A CA 1
ATOM 5983 C C . SER A 1 829 ? 21.895 -43.965 -13.099 1.00 65.69 829 SER A C 1
ATOM 5985 O O . SER A 1 829 ? 22.803 -44.810 -13.039 1.00 65.69 829 SER A O 1
ATOM 5987 N N . ASP A 1 830 ? 21.501 -43.420 -14.258 1.00 70.44 830 ASP A N 1
ATOM 5988 C CA . ASP A 1 830 ? 22.199 -43.521 -15.540 1.00 70.44 830 ASP A CA 1
ATOM 5989 C C . ASP A 1 830 ? 21.951 -42.327 -16.490 1.00 70.44 830 ASP A C 1
ATOM 5991 O O . ASP A 1 830 ? 21.019 -41.555 -16.329 1.00 70.44 830 ASP A O 1
ATOM 5995 N N . ALA A 1 831 ? 22.796 -42.189 -17.521 1.00 69.38 831 ALA A N 1
ATOM 5996 C CA . ALA A 1 831 ? 22.791 -41.064 -18.471 1.00 69.38 831 ALA A CA 1
ATOM 5997 C C . ALA A 1 831 ? 21.594 -41.016 -19.453 1.00 69.38 831 ALA A C 1
ATOM 5999 O O . ALA A 1 831 ? 21.675 -40.340 -20.470 1.00 69.38 831 ALA A O 1
ATOM 6000 N N . ASN A 1 832 ? 20.543 -41.815 -19.264 1.00 62.22 832 ASN A N 1
ATOM 6001 C CA . ASN A 1 832 ? 19.289 -41.690 -20.019 1.00 62.22 832 ASN A CA 1
ATOM 6002 C C . ASN A 1 832 ? 18.081 -41.533 -19.089 1.00 62.22 832 ASN A C 1
ATOM 6004 O O . ASN A 1 832 ? 16.946 -41.632 -19.566 1.00 62.22 832 ASN A O 1
ATOM 6008 N N . ASP A 1 833 ? 18.315 -41.369 -17.786 1.00 65.44 833 ASP A N 1
ATOM 6009 C CA . ASP A 1 833 ? 17.254 -41.057 -16.844 1.00 65.44 833 ASP A CA 1
ATOM 6010 C C . ASP A 1 833 ? 16.662 -39.691 -17.188 1.00 65.44 833 ASP A C 1
ATOM 6012 O O . ASP A 1 833 ? 17.360 -38.763 -17.590 1.00 65.44 833 ASP A O 1
ATOM 6016 N N . ALA A 1 834 ? 15.335 -39.618 -17.112 1.00 57.62 834 ALA A N 1
ATOM 6017 C CA . ALA A 1 834 ? 14.575 -38.474 -17.595 1.00 57.62 834 ALA A CA 1
ATOM 6018 C C . ALA A 1 834 ? 14.644 -37.266 -16.654 1.00 57.62 834 ALA A C 1
ATOM 6020 O O . ALA A 1 834 ? 14.099 -36.230 -17.013 1.00 57.62 834 ALA A O 1
ATOM 6021 N N . ASN A 1 835 ? 15.227 -37.422 -15.462 1.00 61.31 835 ASN A N 1
ATOM 6022 C CA . ASN A 1 835 ? 15.306 -36.371 -14.468 1.00 61.31 835 ASN A CA 1
ATOM 6023 C C . ASN A 1 835 ? 16.512 -36.512 -13.528 1.00 61.31 835 ASN A C 1
ATOM 6025 O O . ASN A 1 835 ? 16.815 -37.625 -13.099 1.00 61.31 835 ASN A O 1
ATOM 6029 N N . GLU A 1 836 ? 17.144 -35.386 -13.192 1.00 64.94 836 GLU A N 1
ATOM 6030 C CA . GLU A 1 836 ? 18.335 -35.300 -12.317 1.00 64.94 836 GLU A CA 1
ATOM 6031 C C . GLU A 1 836 ? 17.994 -35.180 -10.830 1.00 64.94 836 GLU A C 1
ATOM 6033 O O . GLU A 1 836 ? 18.825 -34.761 -10.058 1.00 64.94 836 GLU A O 1
ATOM 6038 N N . ILE A 1 837 ? 16.781 -35.529 -10.391 1.00 64.12 837 ILE A N 1
ATOM 6039 C CA . ILE A 1 837 ? 16.321 -35.183 -9.034 1.00 64.12 837 ILE A CA 1
ATOM 6040 C C . ILE A 1 837 ? 17.166 -35.865 -7.946 1.00 64.12 837 ILE A C 1
ATOM 6042 O O . ILE A 1 837 ? 16.981 -37.061 -7.678 1.00 64.12 837 ILE A O 1
ATOM 6046 N N . ASP A 1 838 ? 17.969 -35.076 -7.234 1.00 61.59 838 ASP A N 1
ATOM 6047 C CA . ASP A 1 838 ? 18.519 -35.439 -5.939 1.00 61.59 838 ASP A CA 1
ATOM 6048 C C . ASP A 1 838 ? 17.392 -35.512 -4.905 1.00 61.59 838 ASP A C 1
ATOM 6050 O O . ASP A 1 838 ? 16.566 -34.614 -4.695 1.00 61.59 838 ASP A O 1
ATOM 6054 N N . PHE A 1 839 ? 17.341 -36.647 -4.223 1.00 61.97 839 PHE A N 1
ATOM 6055 C CA . PHE A 1 839 ? 16.570 -36.749 -3.003 1.00 61.97 839 PHE A CA 1
ATOM 6056 C C . PHE A 1 839 ? 17.389 -36.071 -1.903 1.00 61.97 839 PHE A C 1
ATOM 6058 O O . PHE A 1 839 ? 18.546 -36.434 -1.695 1.00 61.97 839 PHE A O 1
ATOM 6065 N N . ALA A 1 840 ? 16.774 -35.109 -1.201 1.00 69.38 840 ALA A N 1
ATOM 6066 C CA . ALA A 1 840 ? 17.309 -34.569 0.047 1.00 69.38 840 ALA A CA 1
ATOM 6067 C C . ALA A 1 840 ? 17.812 -35.723 0.919 1.00 69.38 840 ALA A C 1
ATOM 6069 O O . ALA A 1 840 ? 17.173 -36.782 0.928 1.00 69.38 840 ALA A O 1
ATOM 6070 N N . ALA A 1 841 ? 18.941 -35.525 1.597 1.00 73.50 841 ALA A N 1
ATOM 6071 C CA . ALA A 1 841 ? 19.652 -36.583 2.308 1.00 73.50 841 ALA A CA 1
ATOM 6072 C C . ALA A 1 841 ? 18.679 -37.440 3.145 1.00 73.50 841 ALA A C 1
ATOM 6074 O O . ALA A 1 841 ? 18.579 -38.639 2.939 1.00 73.50 841 ALA A O 1
ATOM 6075 N N . CYS A 1 842 ? 17.754 -36.770 3.838 1.00 78.94 842 CYS A N 1
ATOM 6076 C CA . CYS A 1 842 ? 16.702 -37.356 4.667 1.00 78.94 842 CYS A CA 1
ATOM 6077 C C . CYS A 1 842 ? 15.543 -38.103 3.982 1.00 78.94 842 CYS A C 1
ATOM 6079 O O . CYS A 1 842 ? 14.550 -38.429 4.654 1.00 78.94 842 CYS A O 1
ATOM 6081 N N . GLN A 1 843 ? 15.598 -38.330 2.671 1.00 81.81 843 GLN A N 1
ATOM 6082 C CA . GLN A 1 843 ? 14.651 -39.171 1.923 1.00 81.81 843 GLN A CA 1
ATOM 6083 C C . GLN A 1 843 ? 15.282 -39.933 0.746 1.00 81.81 843 GLN A C 1
ATOM 6085 O O . GLN A 1 843 ? 14.549 -40.435 -0.121 1.00 81.81 843 GLN A O 1
ATOM 6090 N N . ASN A 1 844 ? 16.609 -39.985 0.654 1.00 72.44 844 ASN A N 1
ATOM 6091 C CA . ASN A 1 844 ? 17.308 -40.558 -0.491 1.00 72.44 844 ASN A CA 1
ATOM 6092 C C . ASN A 1 844 ? 17.570 -42.070 -0.366 1.00 72.44 844 ASN A C 1
ATOM 6094 O O . ASN A 1 844 ? 17.985 -42.715 -1.340 1.00 72.44 844 ASN A O 1
ATOM 6098 N N . GLY A 1 845 ? 17.259 -42.682 0.780 1.00 75.00 845 GLY A N 1
ATOM 6099 C CA . GLY A 1 845 ? 17.449 -44.115 1.003 1.00 75.00 845 GLY A CA 1
ATOM 6100 C C . GLY A 1 845 ? 18.871 -44.503 1.397 1.00 75.00 845 GLY A C 1
ATOM 6101 O O . GLY A 1 845 ? 19.192 -45.705 1.347 1.00 75.00 845 GLY A O 1
ATOM 6102 N N . VAL A 1 846 ? 19.723 -43.536 1.739 1.00 78.12 846 VAL A N 1
ATOM 6103 C CA . VAL A 1 846 ? 21.140 -43.692 2.073 1.00 78.12 846 VAL A CA 1
ATOM 6104 C C . VAL A 1 846 ? 21.410 -43.083 3.446 1.00 78.12 846 VAL A C 1
ATOM 6106 O O . VAL A 1 846 ? 21.067 -41.959 3.703 1.00 78.12 846 VAL A O 1
ATOM 6109 N N . ASP A 1 847 ? 22.105 -43.844 4.292 1.00 80.81 847 ASP A N 1
ATOM 6110 C CA . ASP A 1 847 ? 22.699 -43.375 5.554 1.00 80.81 847 ASP A CA 1
ATOM 6111 C C . ASP A 1 847 ? 23.868 -42.413 5.246 1.00 80.81 847 ASP A C 1
ATOM 6113 O O . ASP A 1 847 ? 25.016 -42.869 5.090 1.00 80.81 847 ASP A O 1
ATOM 6117 N N . ASP A 1 848 ? 23.577 -41.125 5.040 1.00 78.69 848 ASP A N 1
ATOM 6118 C CA . ASP A 1 848 ? 24.543 -40.115 4.586 1.00 78.69 848 ASP A CA 1
ATOM 6119 C C . ASP A 1 848 ? 25.516 -39.689 5.693 1.00 78.69 848 ASP A C 1
ATOM 6121 O O . ASP A 1 848 ? 26.683 -39.369 5.413 1.00 78.69 848 ASP A O 1
ATOM 6125 N N . ASP A 1 849 ? 25.096 -39.751 6.959 1.00 76.88 849 ASP A N 1
ATOM 6126 C CA . ASP A 1 849 ? 25.923 -39.394 8.118 1.00 76.88 849 ASP A CA 1
ATOM 6127 C C . ASP A 1 849 ? 26.664 -40.603 8.751 1.00 76.88 849 ASP A C 1
ATOM 6129 O O . ASP A 1 849 ? 27.696 -40.450 9.430 1.00 76.88 849 ASP A O 1
ATOM 6133 N N . GLY A 1 850 ? 26.247 -41.827 8.411 1.00 79.69 850 GLY A N 1
ATOM 6134 C CA . GLY A 1 850 ? 26.890 -43.085 8.776 1.00 79.69 850 GLY A CA 1
ATOM 6135 C C . GLY A 1 850 ? 26.587 -43.567 10.196 1.00 79.69 850 GLY A C 1
ATOM 6136 O O . GLY A 1 850 ? 27.366 -44.383 10.733 1.00 79.69 850 GLY A O 1
ATOM 6137 N N . ASP A 1 851 ? 25.540 -43.056 10.840 1.00 78.31 851 ASP A N 1
ATOM 6138 C CA . ASP A 1 851 ? 25.133 -43.422 12.195 1.00 78.31 851 ASP A CA 1
ATOM 6139 C C . ASP A 1 851 ? 24.312 -44.735 12.254 1.00 78.31 851 ASP A C 1
ATOM 6141 O O . ASP A 1 851 ? 24.221 -45.390 13.310 1.00 78.31 851 ASP A O 1
ATOM 6145 N N . GLY A 1 852 ? 23.866 -45.219 11.088 1.00 79.94 852 GLY A N 1
ATOM 6146 C CA . GLY A 1 852 ? 23.124 -46.461 10.896 1.00 79.94 852 GLY A CA 1
ATOM 6147 C C . GLY A 1 852 ? 21.603 -46.307 10.867 1.00 79.94 852 GLY A C 1
ATOM 6148 O O . GLY A 1 852 ? 20.917 -47.342 10.773 1.00 79.94 852 GLY A O 1
ATOM 6149 N N . PHE A 1 853 ? 21.090 -45.084 10.973 1.00 80.50 853 PHE A N 1
ATOM 6150 C CA . PHE A 1 853 ? 19.784 -44.681 10.465 1.00 80.50 853 PHE A CA 1
ATOM 6151 C C . PHE A 1 853 ? 19.942 -44.240 8.994 1.00 80.50 853 PHE A C 1
ATOM 6153 O O . PHE A 1 853 ? 20.985 -44.513 8.418 1.00 80.50 853 PHE A O 1
ATOM 6160 N N . VAL A 1 854 ? 18.856 -43.925 8.289 1.00 81.19 854 VAL A N 1
ATOM 6161 C CA . VAL A 1 854 ? 18.893 -43.919 6.803 1.00 81.19 854 VAL A CA 1
ATOM 6162 C C . VAL A 1 854 ? 18.094 -42.779 6.208 1.00 81.19 854 VAL A C 1
ATOM 6164 O O . VAL A 1 854 ? 18.451 -42.352 5.137 1.00 81.19 854 VAL A O 1
ATOM 6167 N N . ASP A 1 855 ? 16.958 -42.415 6.801 1.00 83.88 855 ASP A N 1
ATOM 6168 C CA . ASP A 1 855 ? 16.109 -41.326 6.318 1.00 83.88 855 ASP A CA 1
ATOM 6169 C C . ASP A 1 855 ? 15.088 -40.959 7.406 1.00 83.88 855 ASP A C 1
ATOM 6171 O O . ASP A 1 855 ? 14.784 -41.737 8.330 1.00 83.88 855 ASP A O 1
ATOM 6175 N N . PHE A 1 856 ? 14.415 -39.827 7.229 1.00 81.94 856 PHE A N 1
ATOM 6176 C CA . PHE A 1 856 ? 13.231 -39.471 8.000 1.00 81.94 856 PHE A CA 1
ATOM 6177 C C . PHE A 1 856 ? 12.092 -40.512 7.851 1.00 81.94 856 PHE A C 1
ATOM 6179 O O . PHE A 1 856 ? 11.810 -40.992 6.751 1.00 81.94 856 PHE A O 1
ATOM 6186 N N . PRO A 1 857 ? 11.324 -40.837 8.913 1.00 75.25 857 PRO A N 1
ATOM 6187 C CA . PRO A 1 857 ? 11.361 -40.299 10.277 1.00 75.25 857 PRO A CA 1
ATOM 6188 C C . PRO A 1 857 ? 12.223 -41.122 11.244 1.00 75.25 857 PRO A C 1
ATOM 6190 O O . PRO A 1 857 ? 12.152 -40.902 12.456 1.00 75.25 857 PRO A O 1
ATOM 6193 N N . ASP A 1 858 ? 12.916 -42.142 10.739 1.00 79.50 858 ASP A N 1
ATOM 6194 C CA . ASP A 1 858 ? 13.670 -43.079 11.569 1.00 79.50 858 ASP A CA 1
ATOM 6195 C C . ASP A 1 858 ? 15.068 -42.536 11.904 1.00 79.50 858 ASP A C 1
ATOM 6197 O O . ASP A 1 858 ? 15.633 -42.946 12.921 1.00 79.50 858 ASP A O 1
ATOM 6201 N N . ASP A 1 859 ? 15.571 -41.601 11.097 1.00 77.56 859 ASP A N 1
ATOM 6202 C CA . ASP A 1 859 ? 16.828 -40.886 11.286 1.00 77.56 859 ASP A CA 1
ATOM 6203 C C . ASP A 1 859 ? 16.702 -39.682 12.245 1.00 77.56 859 ASP A C 1
ATOM 6205 O O . ASP A 1 859 ? 15.852 -38.811 12.020 1.00 77.56 859 ASP A O 1
ATOM 6209 N N . PRO A 1 860 ? 17.482 -39.627 13.348 1.00 74.69 860 PRO A N 1
ATOM 6210 C CA . PRO A 1 860 ? 17.450 -38.512 14.292 1.00 74.69 860 PRO A CA 1
ATOM 6211 C C . PRO A 1 860 ? 18.130 -37.225 13.801 1.00 74.69 860 PRO A C 1
ATOM 6213 O O . PRO A 1 860 ? 17.811 -36.162 14.350 1.00 74.69 860 PRO A O 1
ATOM 6216 N N . GLY A 1 861 ? 19.026 -37.300 12.815 1.00 75.88 861 GLY A N 1
ATOM 6217 C CA . GLY A 1 861 ? 19.606 -36.140 12.142 1.00 75.88 861 GLY A CA 1
ATOM 6218 C C . GLY A 1 861 ? 18.627 -35.468 11.187 1.00 75.88 861 GLY A C 1
ATOM 6219 O O . GLY A 1 861 ? 18.719 -34.273 10.949 1.00 75.88 861 GLY A O 1
ATOM 6220 N N . CYS A 1 862 ? 17.597 -36.194 10.759 1.00 81.50 862 CYS A N 1
ATOM 6221 C CA . CYS A 1 862 ? 16.589 -35.678 9.851 1.00 81.50 862 CYS A CA 1
ATOM 6222 C C . CYS A 1 862 ? 15.415 -34.978 10.537 1.00 81.50 862 CYS A C 1
ATOM 6224 O O . CYS A 1 862 ? 14.621 -35.575 11.284 1.00 81.50 862 CYS A O 1
ATOM 6226 N N . HIS A 1 863 ? 15.212 -33.698 10.210 1.00 80.38 863 HIS A N 1
ATOM 6227 C CA . HIS A 1 863 ? 14.087 -32.934 10.759 1.00 80.38 863 HIS A CA 1
ATOM 6228 C C . HIS A 1 863 ? 12.824 -32.974 9.925 1.00 80.38 863 HIS A C 1
ATOM 6230 O O . HIS A 1 863 ? 11.729 -32.750 10.445 1.00 80.38 863 HIS A O 1
ATOM 6236 N N . SER A 1 864 ? 12.942 -33.341 8.660 1.00 84.06 864 SER A N 1
ATOM 6237 C CA . SER A 1 864 ? 11.827 -33.711 7.798 1.00 84.06 864 SER A CA 1
ATOM 6238 C C . SER A 1 864 ? 12.344 -34.603 6.676 1.00 84.06 864 SER A C 1
ATOM 6240 O O . SER A 1 864 ? 13.547 -34.672 6.462 1.00 84.06 864 SER A O 1
ATOM 6242 N N . ALA A 1 865 ? 11.446 -35.227 5.915 1.00 75.69 865 ALA A N 1
ATOM 6243 C CA . ALA A 1 865 ? 11.830 -35.948 4.698 1.00 75.69 865 ALA A CA 1
ATOM 6244 C C . ALA A 1 865 ? 12.460 -35.038 3.627 1.00 75.69 865 ALA A C 1
ATOM 6246 O O . ALA A 1 865 ? 12.960 -35.523 2.633 1.00 75.69 865 ALA A O 1
ATOM 6247 N N . PHE A 1 866 ? 12.421 -33.719 3.789 1.00 73.38 866 PHE A N 1
ATOM 6248 C CA . PHE A 1 866 ? 12.916 -32.766 2.793 1.00 73.38 866 PHE A CA 1
ATOM 6249 C C . PHE A 1 866 ? 14.071 -31.928 3.346 1.00 73.38 866 PHE A C 1
ATOM 6251 O O . PHE A 1 866 ? 14.226 -30.771 2.967 1.00 73.38 866 PHE A O 1
ATOM 6258 N N . ASP A 1 867 ? 14.790 -32.483 4.321 1.00 73.38 867 ASP A N 1
ATOM 6259 C CA . ASP A 1 867 ? 15.978 -31.885 4.918 1.00 73.38 867 ASP A CA 1
ATOM 6260 C C . ASP A 1 867 ? 17.237 -32.439 4.237 1.00 73.38 867 ASP A C 1
ATOM 6262 O O . ASP A 1 867 ? 17.328 -33.641 3.983 1.00 73.38 867 ASP A O 1
ATOM 6266 N N . ASP A 1 868 ? 18.183 -31.559 3.918 1.00 74.50 868 ASP A N 1
ATOM 6267 C CA . ASP A 1 868 ? 19.425 -31.912 3.216 1.00 74.50 868 ASP A CA 1
ATOM 6268 C C . ASP A 1 868 ? 20.553 -32.287 4.193 1.00 74.50 868 ASP A C 1
ATOM 6270 O O . ASP A 1 868 ? 21.653 -32.646 3.767 1.00 74.50 868 ASP A O 1
ATOM 6274 N N . ASP A 1 869 ? 20.308 -32.172 5.502 1.00 75.00 869 ASP A N 1
ATOM 6275 C CA . ASP A 1 869 ? 21.267 -32.481 6.559 1.00 75.00 869 ASP A CA 1
ATOM 6276 C C . ASP A 1 869 ? 20.768 -33.665 7.405 1.00 75.00 869 ASP A C 1
ATOM 6278 O O . ASP A 1 869 ? 19.829 -33.523 8.183 1.00 75.00 869 ASP A O 1
ATOM 6282 N N . GLU A 1 870 ? 21.402 -34.835 7.263 1.00 76.06 870 GLU A N 1
ATOM 6283 C CA . GLU A 1 870 ? 21.169 -35.996 8.143 1.00 76.06 870 GLU A CA 1
ATOM 6284 C C . GLU A 1 870 ? 22.084 -35.995 9.373 1.00 76.06 870 GLU A C 1
ATOM 6286 O O . GLU A 1 870 ? 22.178 -36.992 10.082 1.00 76.06 870 GLU A O 1
ATOM 6291 N N . VAL A 1 871 ? 22.836 -34.923 9.639 1.00 76.31 871 VAL A N 1
ATOM 6292 C CA . VAL A 1 871 ? 23.760 -34.930 10.773 1.00 76.31 871 VAL A CA 1
ATOM 6293 C C . VAL A 1 871 ? 22.989 -34.807 12.081 1.00 76.31 871 VAL A C 1
ATOM 6295 O O . VAL A 1 871 ? 22.405 -33.770 12.395 1.00 76.31 871 VAL A O 1
ATOM 6298 N N . ASP A 1 872 ? 23.120 -35.839 12.913 1.00 71.56 872 ASP A N 1
ATOM 6299 C CA . ASP A 1 872 ? 22.668 -35.879 14.306 1.00 71.56 872 ASP A CA 1
ATOM 6300 C C . ASP A 1 872 ? 22.862 -34.526 15.034 1.00 71.56 872 ASP A C 1
ATOM 6302 O O . ASP A 1 872 ? 23.993 -34.093 15.325 1.00 71.56 872 ASP A O 1
ATOM 6306 N N . LEU A 1 873 ? 21.761 -33.850 15.394 1.00 59.53 873 LEU A N 1
ATOM 6307 C CA . LEU A 1 873 ? 21.846 -32.574 16.107 1.00 59.53 873 LEU A CA 1
ATOM 6308 C C . LEU A 1 873 ? 22.595 -32.725 17.430 1.00 59.53 873 LEU A C 1
ATOM 6310 O O . LEU A 1 873 ? 22.169 -33.404 18.372 1.00 59.53 873 LEU A O 1
ATOM 6314 N N . SER A 1 874 ? 23.677 -31.963 17.578 1.00 57.09 874 SER A N 1
ATOM 6315 C CA . SER A 1 874 ? 24.297 -31.775 18.882 1.00 57.09 874 SER A CA 1
ATOM 6316 C C . SER A 1 874 ? 23.532 -30.702 19.659 1.00 57.09 874 SER A C 1
ATOM 6318 O O . SER A 1 874 ? 23.739 -29.508 19.430 1.00 57.09 874 SER A O 1
ATOM 6320 N N . PHE A 1 875 ? 22.680 -31.112 20.603 1.00 58.34 875 PHE A N 1
ATOM 6321 C CA . PHE A 1 875 ? 22.017 -30.179 21.520 1.00 58.34 875 PHE A CA 1
ATOM 6322 C C . PHE A 1 875 ? 23.052 -29.262 22.182 1.00 58.34 875 PHE A C 1
ATOM 6324 O O . PHE A 1 875 ? 23.995 -29.726 22.839 1.00 58.34 875 PHE A O 1
ATOM 6331 N N . THR A 1 876 ? 22.892 -27.949 22.011 1.00 54.66 876 THR A N 1
ATOM 6332 C CA . THR A 1 876 ? 23.745 -26.981 22.698 1.00 54.66 876 THR A CA 1
ATOM 6333 C C . THR A 1 876 ? 23.419 -27.004 24.197 1.00 54.66 876 THR A C 1
ATOM 6335 O O . THR A 1 876 ? 22.248 -26.972 24.579 1.00 54.66 876 THR A O 1
ATOM 6338 N N . PRO A 1 877 ? 24.424 -27.085 25.092 1.00 50.12 877 PRO A N 1
ATOM 6339 C CA . PRO A 1 877 ? 24.179 -26.947 26.525 1.00 50.12 877 PRO A CA 1
ATOM 6340 C C . PRO A 1 877 ? 23.549 -25.575 26.808 1.00 50.12 877 PRO A C 1
ATOM 6342 O O . PRO A 1 877 ? 24.212 -24.558 26.602 1.00 50.12 877 PRO A O 1
ATOM 6345 N N . GLY A 1 878 ? 22.282 -25.561 27.231 1.00 56.94 878 GLY A N 1
ATOM 6346 C CA . GLY A 1 878 ? 21.490 -24.347 27.474 1.00 56.94 878 GLY A CA 1
ATOM 6347 C C . GLY A 1 878 ? 20.178 -24.255 26.683 1.00 56.94 878 GLY A C 1
ATOM 6348 O O . GLY A 1 878 ? 19.383 -23.363 26.957 1.00 56.94 878 GLY A O 1
ATOM 6349 N N . ASP A 1 879 ? 19.906 -25.159 25.734 1.00 65.06 879 ASP A N 1
ATOM 6350 C CA . ASP A 1 879 ? 18.571 -25.242 25.131 1.00 65.06 879 ASP A CA 1
ATOM 6351 C C . ASP A 1 879 ? 17.577 -25.881 26.120 1.00 65.06 879 ASP A C 1
ATOM 6353 O O . ASP A 1 879 ? 17.628 -27.081 26.403 1.00 65.06 879 ASP A O 1
ATOM 6357 N N . ILE A 1 880 ? 16.687 -25.057 26.669 1.00 75.31 880 ILE A N 1
ATOM 6358 C CA . ILE A 1 880 ? 15.668 -25.423 27.673 1.00 75.31 880 ILE A CA 1
ATOM 6359 C C . ILE A 1 880 ? 14.239 -25.189 27.168 1.00 75.31 880 ILE A C 1
ATOM 6361 O O . ILE A 1 880 ? 13.276 -25.333 27.924 1.00 75.31 880 ILE A O 1
ATOM 6365 N N . ARG A 1 881 ? 14.084 -24.838 25.883 1.00 84.06 881 ARG A N 1
ATOM 6366 C CA . ARG A 1 881 ? 12.779 -24.546 25.284 1.00 84.06 881 ARG A CA 1
ATOM 6367 C C . ARG A 1 881 ? 11.830 -25.727 25.438 1.00 84.06 881 ARG A C 1
ATOM 6369 O O . ARG A 1 881 ? 12.209 -26.897 25.284 1.00 84.06 881 ARG A O 1
ATOM 6376 N N . ALA A 1 882 ? 10.573 -25.405 25.735 1.00 87.81 882 ALA A N 1
ATOM 6377 C CA . ALA A 1 882 ? 9.508 -26.393 25.780 1.00 87.81 882 ALA A CA 1
ATOM 6378 C C . ALA A 1 882 ? 9.352 -27.060 24.406 1.00 87.81 882 ALA A C 1
ATOM 6380 O O . ALA A 1 882 ? 9.526 -26.422 23.370 1.00 87.81 882 ALA A O 1
ATOM 6381 N N . ARG A 1 883 ? 9.002 -28.348 24.403 1.00 89.62 883 ARG A N 1
ATOM 6382 C CA . ARG A 1 883 ? 8.790 -29.138 23.185 1.00 89.62 883 ARG A CA 1
ATOM 6383 C C . ARG A 1 883 ? 7.312 -29.426 22.996 1.00 89.62 883 ARG A C 1
ATOM 6385 O O . ARG A 1 883 ? 6.687 -30.116 23.810 1.00 89.62 883 ARG A O 1
ATOM 6392 N N . MET A 1 884 ? 6.760 -28.901 21.910 1.00 91.56 884 MET A N 1
ATOM 6393 C CA . MET A 1 884 ? 5.350 -29.014 21.562 1.00 91.56 884 MET A CA 1
ATOM 6394 C C . MET A 1 884 ? 5.151 -29.813 20.282 1.00 91.56 884 MET A C 1
ATOM 6396 O O . MET A 1 884 ? 5.447 -29.346 19.186 1.00 91.56 884 MET A O 1
ATOM 6400 N N . LEU A 1 885 ? 4.583 -31.011 20.415 1.00 94.94 885 LEU A N 1
ATOM 6401 C CA . LEU A 1 885 ? 4.127 -31.774 19.259 1.00 94.94 885 LEU A CA 1
ATOM 6402 C C . LEU A 1 885 ? 2.700 -31.354 18.904 1.00 94.94 885 LEU A C 1
ATOM 6404 O O . LEU A 1 885 ? 1.755 -31.625 19.655 1.00 94.94 885 LEU A O 1
ATOM 6408 N N . LEU A 1 886 ? 2.552 -30.723 17.746 1.00 95.06 886 LEU A N 1
ATOM 6409 C CA . LEU A 1 886 ? 1.264 -30.411 17.146 1.00 95.06 886 LEU A CA 1
ATOM 6410 C C . LEU A 1 886 ? 0.748 -31.664 16.439 1.00 95.06 886 LEU A C 1
ATOM 6412 O O . LEU A 1 886 ? 1.356 -32.148 15.488 1.00 95.06 886 LEU A O 1
ATOM 6416 N N . VAL A 1 887 ? -0.369 -32.202 16.924 1.00 95.12 887 VAL A N 1
ATOM 6417 C CA . VAL A 1 887 ? -1.058 -33.342 16.316 1.00 95.12 887 VAL A CA 1
ATOM 6418 C C . VAL A 1 887 ? -2.303 -32.831 15.620 1.00 95.12 887 VAL A C 1
ATOM 6420 O O . VAL A 1 887 ? -3.262 -32.383 16.251 1.00 95.12 887 VAL A O 1
ATOM 6423 N N . PHE A 1 888 ? -2.265 -32.917 14.302 1.00 92.06 888 PHE A N 1
ATOM 6424 C CA . PHE A 1 888 ? -3.172 -32.214 13.433 1.00 92.06 888 PHE A CA 1
ATOM 6425 C C . PHE A 1 888 ? -4.188 -33.142 12.779 1.00 92.06 888 PHE A C 1
ATOM 6427 O O . PHE A 1 888 ? -3.830 -34.109 12.098 1.00 92.06 888 PHE A O 1
ATOM 6434 N N . ASP A 1 889 ? -5.467 -32.834 12.965 1.00 90.88 889 ASP A N 1
ATOM 6435 C CA . ASP A 1 889 ? -6.544 -33.517 12.269 1.00 90.88 889 ASP A CA 1
ATOM 6436 C C . ASP A 1 889 ? -6.550 -33.122 10.790 1.00 90.88 889 ASP A C 1
ATOM 6438 O O . ASP A 1 889 ? -6.890 -32.005 10.410 1.00 90.88 889 ASP A O 1
ATOM 6442 N N . THR A 1 890 ? -6.149 -34.067 9.947 1.00 87.62 890 THR A N 1
ATOM 6443 C CA . THR A 1 890 ? -6.223 -33.979 8.485 1.00 87.62 890 THR A CA 1
ATOM 6444 C C . THR A 1 890 ? -7.344 -34.847 7.930 1.00 87.62 890 THR A C 1
ATOM 6446 O O . THR A 1 890 ? -7.313 -35.210 6.758 1.00 87.62 890 THR A O 1
ATOM 6449 N N . SER A 1 891 ? -8.336 -35.229 8.737 1.00 82.75 891 SER A N 1
ATOM 6450 C CA . SER A 1 891 ? -9.442 -36.061 8.269 1.00 82.75 891 SER A CA 1
ATOM 6451 C C . SER A 1 891 ? -10.367 -35.301 7.314 1.00 82.75 891 SER A C 1
ATOM 6453 O O . SER A 1 891 ? -10.398 -34.072 7.253 1.00 82.75 891 SER A O 1
ATOM 6455 N N . GLY A 1 892 ? -11.172 -36.036 6.542 1.00 78.69 892 GLY A N 1
ATOM 6456 C CA . GLY A 1 892 ? -12.086 -35.416 5.577 1.00 78.69 892 GLY A CA 1
ATOM 6457 C C . GLY A 1 892 ? -13.173 -34.523 6.201 1.00 78.69 892 GLY A C 1
ATOM 6458 O O . GLY A 1 892 ? -13.783 -33.737 5.473 1.00 78.69 892 GLY A O 1
ATOM 6459 N N . SER A 1 893 ? -13.447 -34.623 7.510 1.00 79.00 893 SER A N 1
ATOM 6460 C CA . SER A 1 893 ? -14.376 -33.710 8.198 1.00 79.00 893 SER A CA 1
ATOM 6461 C C . SER A 1 893 ? -13.827 -32.287 8.311 1.00 79.00 893 SER A C 1
ATOM 6463 O O . SER A 1 893 ? -14.615 -31.342 8.325 1.00 79.00 893 SER A O 1
ATOM 6465 N N . MET A 1 894 ? -12.509 -32.109 8.226 1.00 85.94 894 MET A N 1
ATOM 6466 C CA . MET A 1 894 ? -11.861 -30.797 8.296 1.00 85.94 894 MET A CA 1
ATOM 6467 C C . MET A 1 894 ? -12.079 -29.945 7.032 1.00 85.94 894 MET A C 1
ATOM 6469 O O . MET A 1 894 ? -11.933 -28.726 7.068 1.00 85.94 894 MET A O 1
ATOM 6473 N N . ASN A 1 895 ? -12.538 -30.554 5.933 1.00 83.88 895 ASN A N 1
ATOM 6474 C CA . ASN A 1 895 ? -12.964 -29.854 4.709 1.00 83.88 895 ASN A CA 1
ATOM 6475 C C . ASN A 1 895 ? -14.410 -29.317 4.792 1.00 83.88 895 ASN A C 1
ATOM 6477 O O . ASN A 1 895 ? -15.014 -28.944 3.781 1.00 83.88 895 ASN A O 1
ATOM 6481 N N . TRP A 1 896 ? -15.030 -29.374 5.971 1.00 81.50 896 TRP A N 1
ATOM 6482 C CA . TRP A 1 896 ? -16.337 -28.778 6.234 1.00 81.50 896 TRP A CA 1
ATOM 6483 C C . TRP A 1 896 ? -16.170 -27.398 6.845 1.00 81.50 896 TRP A C 1
ATOM 6485 O O . TRP A 1 896 ? -15.104 -27.050 7.342 1.00 81.50 896 TRP A O 1
ATOM 6495 N N . ASN A 1 897 ? -17.243 -26.618 6.823 1.00 81.88 897 ASN A N 1
ATOM 6496 C CA . ASN A 1 897 ? -17.221 -25.275 7.379 1.00 81.88 897 ASN A CA 1
ATOM 6497 C C . ASN A 1 897 ? -17.169 -25.251 8.916 1.00 81.88 897 ASN A C 1
ATOM 6499 O O . ASN A 1 897 ? -17.422 -26.256 9.598 1.00 81.88 897 ASN A O 1
ATOM 6503 N N . THR A 1 898 ? -16.889 -24.073 9.471 1.00 79.00 898 THR A N 1
ATOM 6504 C CA . THR A 1 898 ? -16.784 -23.871 10.921 1.00 79.00 898 THR A CA 1
ATOM 6505 C C . THR A 1 898 ? -18.104 -23.599 11.648 1.00 79.00 898 THR A C 1
ATOM 6507 O O . THR A 1 898 ? -18.150 -23.670 12.875 1.00 79.00 898 THR A O 1
ATOM 6510 N N . CYS A 1 899 ? -19.203 -23.339 10.938 1.00 68.25 899 CYS A N 1
ATOM 6511 C CA . CYS A 1 899 ? -20.437 -22.822 11.535 1.00 68.25 899 CYS A CA 1
ATOM 6512 C C . CYS A 1 899 ? -21.638 -23.786 11.528 1.00 68.25 899 CYS A C 1
ATOM 6514 O O . CYS A 1 899 ? -22.714 -23.435 12.017 1.00 68.25 899 CYS A O 1
ATOM 6516 N N . GLY A 1 900 ? -21.473 -25.011 11.023 1.00 61.88 900 GLY A N 1
ATOM 6517 C CA . GLY A 1 900 ? -22.470 -26.077 11.118 1.00 61.88 900 GLY A CA 1
ATOM 6518 C C . GLY A 1 900 ? -22.132 -27.306 10.269 1.00 61.88 900 GLY A C 1
ATOM 6519 O O . GLY A 1 900 ? -21.661 -27.196 9.143 1.00 61.88 900 GLY A O 1
ATOM 6520 N N . GLN A 1 901 ? -22.445 -28.507 10.772 1.00 59.75 901 GLN A N 1
ATOM 6521 C CA . GLN A 1 901 ? -22.118 -29.805 10.144 1.00 59.75 901 GLN A CA 1
ATOM 6522 C C . GLN A 1 901 ? -22.874 -30.119 8.827 1.00 59.75 901 GLN A C 1
ATOM 6524 O O . GLN A 1 901 ? -22.984 -31.286 8.462 1.00 59.75 901 GLN A O 1
ATOM 6529 N N . ASN A 1 902 ? -23.448 -29.134 8.124 1.00 59.81 902 ASN A N 1
ATOM 6530 C CA . ASN A 1 902 ? -24.350 -29.380 6.987 1.00 59.81 902 ASN A CA 1
ATOM 6531 C C . ASN A 1 902 ? -23.818 -28.936 5.616 1.00 59.81 902 ASN A C 1
ATOM 6533 O O . ASN A 1 902 ? -24.404 -29.356 4.616 1.00 59.81 902 ASN A O 1
ATOM 6537 N N . THR A 1 903 ? -22.712 -28.182 5.555 1.00 73.12 903 THR A N 1
ATOM 6538 C CA . THR A 1 903 ? -22.189 -27.660 4.280 1.00 73.12 903 THR A CA 1
ATOM 6539 C C . THR A 1 903 ? -20.709 -27.969 4.122 1.00 73.12 903 THR A C 1
ATOM 6541 O O . THR A 1 903 ? -19.850 -27.488 4.859 1.00 73.12 903 THR A O 1
ATOM 6544 N N . PHE A 1 904 ? -20.424 -28.825 3.151 1.00 75.50 904 PHE A N 1
ATOM 6545 C CA . PHE A 1 904 ? -19.077 -29.191 2.752 1.00 75.50 904 PHE A CA 1
ATOM 6546 C C . PHE A 1 904 ? -18.498 -28.079 1.877 1.00 75.50 904 PHE A C 1
ATOM 6548 O O . PHE A 1 904 ? -19.076 -27.795 0.827 1.00 75.50 904 PHE A O 1
ATOM 6555 N N . THR A 1 905 ? -17.388 -27.464 2.289 1.00 75.56 905 THR A N 1
ATOM 6556 C CA . THR A 1 905 ? -16.720 -26.436 1.472 1.00 75.56 905 THR A CA 1
ATOM 6557 C C . THR A 1 905 ? -15.856 -27.084 0.400 1.00 75.56 905 THR A C 1
ATOM 6559 O O . THR A 1 905 ? -15.687 -26.529 -0.679 1.00 75.56 905 THR A O 1
ATOM 6562 N N . GLY A 1 906 ? -15.346 -28.290 0.672 1.00 72.62 906 GLY A N 1
ATOM 6563 C CA . GLY A 1 906 ? -14.486 -29.024 -0.248 1.00 72.62 906 GLY A CA 1
ATOM 6564 C C . GLY A 1 906 ? -13.121 -28.380 -0.463 1.00 72.62 906 GLY A C 1
ATOM 6565 O O . GLY A 1 906 ? -12.435 -28.760 -1.404 1.00 72.62 906 GLY A O 1
ATOM 6566 N N . GLY A 1 907 ? -12.739 -27.434 0.396 1.00 75.31 907 GLY A N 1
ATOM 6567 C CA . GLY A 1 907 ? -11.421 -26.815 0.386 1.00 75.31 907 GLY A CA 1
ATOM 6568 C C . GLY A 1 907 ? -10.611 -27.170 1.614 1.00 75.31 907 GLY A C 1
ATOM 6569 O O . GLY A 1 907 ? -11.161 -27.330 2.705 1.00 75.31 907 GLY A O 1
ATOM 6570 N N . ASP A 1 908 ? -9.304 -27.262 1.430 1.00 79.12 908 ASP A N 1
ATOM 6571 C CA . ASP A 1 908 ? -8.315 -27.429 2.494 1.00 79.12 908 ASP A CA 1
ATOM 6572 C C . ASP A 1 908 ? -7.554 -26.125 2.794 1.00 79.12 908 ASP A C 1
ATOM 6574 O O . ASP A 1 908 ? -6.663 -26.123 3.641 1.00 79.12 908 ASP A O 1
ATOM 6578 N N . GLY A 1 909 ? -7.926 -25.021 2.138 1.00 76.88 909 GLY A N 1
ATOM 6579 C CA . GLY A 1 909 ? -7.316 -23.703 2.324 1.00 76.88 909 GLY A CA 1
ATOM 6580 C C . GLY A 1 909 ? -6.094 -23.432 1.450 1.00 76.88 909 GLY A C 1
ATOM 6581 O O . GLY A 1 909 ? -5.521 -22.357 1.573 1.00 76.88 909 GLY A O 1
ATOM 6582 N N . SER A 1 910 ? -5.712 -24.369 0.580 1.00 80.81 910 SER A N 1
ATOM 6583 C CA . SER A 1 910 ? -4.671 -24.153 -0.432 1.00 80.81 910 SER A CA 1
ATOM 6584 C C . SER A 1 910 ? -5.184 -23.394 -1.657 1.00 80.81 910 SER A C 1
ATOM 6586 O O . SER A 1 910 ? -6.392 -23.356 -1.913 1.00 80.81 910 SER A O 1
ATOM 6588 N N . LEU A 1 911 ? -4.269 -22.846 -2.460 1.00 75.00 911 LEU A N 1
ATOM 6589 C CA . LEU A 1 911 ? -4.584 -22.232 -3.754 1.00 75.00 911 LEU A CA 1
ATOM 6590 C C . LEU A 1 911 ? -5.188 -23.236 -4.746 1.00 75.00 911 LEU A C 1
ATOM 6592 O O . LEU A 1 911 ? -6.056 -22.864 -5.536 1.00 75.00 911 LEU A O 1
ATOM 6596 N N . GLU A 1 912 ? -4.787 -24.510 -4.685 1.00 75.75 912 GLU A N 1
ATOM 6597 C CA . GLU A 1 912 ? -5.308 -25.542 -5.590 1.00 75.75 912 GLU A CA 1
ATOM 6598 C C . GLU A 1 912 ? -6.722 -25.973 -5.193 1.00 75.75 912 GLU A C 1
ATOM 6600 O O . GLU A 1 912 ? -7.587 -26.164 -6.053 1.00 75.75 912 GLU A O 1
ATOM 6605 N N . CYS A 1 913 ? -6.978 -26.108 -3.887 1.00 77.62 913 CYS A N 1
ATOM 6606 C CA . CYS A 1 913 ? -8.268 -26.508 -3.332 1.00 77.62 913 CYS A CA 1
ATOM 6607 C C . CYS A 1 913 ? -8.790 -25.482 -2.316 1.00 77.62 913 CYS A C 1
ATOM 6609 O O . CYS A 1 913 ? -8.973 -25.809 -1.136 1.00 77.62 913 CYS A O 1
ATOM 6611 N N . PRO A 1 914 ? -9.126 -24.263 -2.773 1.00 76.56 914 PRO A N 1
ATOM 6612 C CA . PRO A 1 914 ? -9.559 -23.193 -1.883 1.00 76.56 914 PRO A CA 1
ATOM 6613 C C . PRO A 1 914 ? -10.911 -23.542 -1.247 1.00 76.56 914 PRO A C 1
ATOM 6615 O O . PRO A 1 914 ? -11.144 -23.283 -0.077 1.00 76.56 914 PRO A O 1
ATOM 6618 N N . GLY A 1 915 ? -11.774 -24.269 -1.963 1.00 78.69 915 GLY A N 1
ATOM 6619 C CA . GLY A 1 915 ? -13.095 -24.681 -1.488 1.00 78.69 915 GLY A CA 1
ATOM 6620 C C . GLY A 1 915 ? -14.188 -23.692 -1.858 1.00 78.69 915 GLY A C 1
ATOM 6621 O O . GLY A 1 915 ? -14.069 -22.946 -2.826 1.00 78.69 915 GLY A O 1
ATOM 6622 N N . ALA A 1 916 ? -15.282 -23.722 -1.104 1.00 77.50 916 ALA A N 1
ATOM 6623 C CA . ALA A 1 916 ? -16.412 -22.823 -1.265 1.00 77.50 916 ALA A CA 1
ATOM 6624 C C . ALA A 1 916 ? -16.528 -21.875 -0.069 1.00 77.50 916 ALA A C 1
ATOM 6626 O O . ALA A 1 916 ? -16.491 -22.326 1.077 1.00 77.50 916 ALA A O 1
ATOM 6627 N N . ASP A 1 917 ? -16.746 -20.599 -0.372 1.00 79.25 917 ASP A N 1
ATOM 6628 C CA . ASP A 1 917 ? -17.246 -19.594 0.565 1.00 79.25 917 ASP A CA 1
ATOM 6629 C C . ASP A 1 917 ? -18.692 -19.944 0.973 1.00 79.25 917 ASP A C 1
ATOM 6631 O O . ASP A 1 917 ? -19.569 -20.187 0.129 1.00 79.25 917 ASP A O 1
ATOM 6635 N N . VAL A 1 918 ? -18.938 -20.043 2.275 1.00 74.19 918 VAL A N 1
ATOM 6636 C CA . VAL A 1 918 ? -20.202 -20.473 2.872 1.00 74.19 918 VAL A CA 1
ATOM 6637 C C . VAL A 1 918 ? -21.024 -19.265 3.276 1.00 74.19 918 VAL A C 1
ATOM 6639 O O . VAL A 1 918 ? -20.656 -18.468 4.129 1.00 74.19 918 VAL A O 1
ATOM 6642 N N . ALA A 1 919 ? -22.236 -19.182 2.729 1.00 69.75 919 ALA A N 1
ATOM 6643 C CA . ALA A 1 919 ? -23.145 -18.081 3.007 1.00 69.75 919 ALA A CA 1
ATOM 6644 C C . ALA A 1 919 ? -23.461 -17.921 4.508 1.00 69.75 919 ALA A C 1
ATOM 6646 O O . ALA A 1 919 ? -23.846 -18.873 5.192 1.00 69.75 919 ALA A O 1
ATOM 6647 N N . CYS A 1 920 ? -23.488 -16.675 4.991 1.00 66.69 920 CYS A N 1
ATOM 6648 C CA . CYS A 1 920 ? -23.862 -16.339 6.372 1.00 66.69 920 CYS A CA 1
ATOM 6649 C C . CYS A 1 920 ? -25.292 -16.713 6.793 1.00 66.69 920 CYS A C 1
ATOM 6651 O O . CYS A 1 920 ? -25.664 -16.553 7.948 1.00 66.69 920 CYS A O 1
ATOM 6653 N N . SER A 1 921 ? -26.142 -17.226 5.903 1.00 63.50 921 SER A N 1
ATOM 6654 C CA . SER A 1 921 ? -27.396 -17.856 6.338 1.00 63.50 921 SER A CA 1
ATOM 6655 C C . SER A 1 921 ? -27.173 -19.186 7.069 1.00 63.50 921 SER A C 1
ATOM 6657 O O . SER A 1 921 ? -28.063 -19.644 7.786 1.00 63.50 921 SER A O 1
ATOM 6659 N N . GLU A 1 922 ? -26.010 -19.809 6.867 1.00 59.91 922 GLU A N 1
ATOM 6660 C CA . GLU A 1 922 ? -25.601 -21.083 7.467 1.00 59.91 922 GLU A CA 1
ATOM 6661 C C . GLU A 1 922 ? -24.571 -20.902 8.601 1.00 59.91 922 GLU A C 1
ATOM 6663 O O . GLU A 1 922 ? -24.352 -21.836 9.369 1.00 59.91 922 GLU A O 1
ATOM 6668 N N . CYS A 1 923 ? -24.023 -19.688 8.757 1.00 57.97 923 CYS A N 1
ATOM 6669 C CA . CYS A 1 923 ? -22.986 -19.291 9.716 1.00 57.97 923 CYS A CA 1
ATOM 6670 C C . CYS A 1 923 ? -23.393 -18.061 10.552 1.00 57.97 923 CYS A C 1
ATOM 6672 O O . CYS A 1 923 ? -24.074 -17.178 10.050 1.00 57.97 923 CYS A O 1
ATOM 6674 N N . SER A 1 924 ? -22.979 -17.938 11.822 1.00 52.78 924 SER A N 1
ATOM 6675 C CA . SER A 1 924 ? -23.083 -16.643 12.530 1.00 52.78 924 SER A CA 1
ATOM 6676 C C . SER A 1 924 ? -21.976 -15.671 12.088 1.00 52.78 924 SER A C 1
ATOM 6678 O O . SER A 1 924 ? -20.922 -16.111 11.655 1.00 52.78 924 SER A O 1
ATOM 6680 N N . ALA A 1 925 ? -22.229 -14.367 12.237 1.00 48.50 925 ALA A N 1
ATOM 6681 C CA . ALA A 1 925 ? -21.703 -13.217 11.482 1.00 48.50 925 ALA A CA 1
ATOM 6682 C C . ALA A 1 925 ? -20.176 -12.935 11.373 1.00 48.50 925 ALA A C 1
ATOM 6684 O O . ALA A 1 925 ? -19.823 -11.821 10.999 1.00 48.50 925 ALA A O 1
ATOM 6685 N N . SER A 1 926 ? -19.261 -13.856 11.680 1.00 49.72 926 SER A N 1
ATOM 6686 C CA . SER A 1 926 ? -17.810 -13.607 11.562 1.00 49.72 926 SER A CA 1
ATOM 6687 C C . SER A 1 926 ? -17.151 -14.529 10.534 1.00 49.72 926 SER A C 1
ATOM 6689 O O . SER A 1 926 ? -17.023 -15.726 10.785 1.00 49.72 926 SER A O 1
ATOM 6691 N N . GLY A 1 927 ? -16.711 -13.944 9.412 1.00 54.03 927 GLY A N 1
ATOM 6692 C CA . GLY A 1 927 ? -15.917 -14.610 8.373 1.00 54.03 927 GLY A CA 1
ATOM 6693 C C . GLY A 1 927 ? -16.672 -15.710 7.634 1.00 54.03 927 GLY A C 1
ATOM 6694 O O . GLY A 1 927 ? -16.153 -16.807 7.562 1.00 54.03 927 GLY A O 1
ATOM 6695 N N . CYS A 1 928 ? -17.904 -15.430 7.207 1.00 57.38 928 CYS A N 1
ATOM 6696 C CA . CYS A 1 928 ? -18.707 -16.242 6.293 1.00 57.38 928 CYS A CA 1
ATOM 6697 C C . CYS A 1 928 ? -19.142 -15.341 5.136 1.00 57.38 928 CYS A C 1
ATOM 6699 O O . CYS A 1 928 ? -19.373 -14.149 5.364 1.00 57.38 928 CYS A O 1
ATOM 6701 N N . GLY A 1 929 ? -19.323 -15.870 3.929 1.00 56.94 929 GLY A N 1
ATOM 6702 C CA . GLY A 1 929 ? -19.895 -15.116 2.811 1.00 56.94 929 GLY A CA 1
ATOM 6703 C C . GLY A 1 929 ? -19.103 -13.859 2.442 1.00 56.94 929 GLY A C 1
ATOM 6704 O O . GLY A 1 929 ? -19.712 -12.892 1.973 1.00 56.94 929 GLY A O 1
ATOM 6705 N N . ASP A 1 930 ? -17.800 -13.834 2.731 1.00 62.56 930 ASP A N 1
ATOM 6706 C CA . ASP A 1 930 ? -16.893 -12.701 2.510 1.00 62.56 930 ASP A CA 1
ATOM 6707 C C . ASP A 1 930 ? -16.291 -12.701 1.092 1.00 62.56 930 ASP A C 1
ATOM 6709 O O . ASP A 1 930 ? -15.498 -11.824 0.745 1.00 62.56 930 ASP A O 1
ATOM 6713 N N . GLY A 1 931 ? -16.716 -13.645 0.245 1.00 68.25 931 GLY A N 1
ATOM 6714 C CA . GLY A 1 931 ? -16.219 -13.857 -1.108 1.00 68.25 931 GLY A CA 1
ATOM 6715 C C . GLY A 1 931 ? -14.930 -14.675 -1.163 1.00 68.25 931 GLY A C 1
ATOM 6716 O O . GLY A 1 931 ? -14.455 -14.960 -2.263 1.00 68.25 931 GLY A O 1
ATOM 6717 N N . MET A 1 932 ? -14.362 -15.059 -0.017 1.00 73.19 932 MET A N 1
ATOM 6718 C CA . MET A 1 932 ? -13.127 -15.827 0.083 1.00 73.19 932 MET A CA 1
ATOM 6719 C C . MET A 1 932 ? -13.455 -17.249 0.536 1.00 73.19 932 MET A C 1
ATOM 6721 O O . MET A 1 932 ? -14.193 -17.475 1.485 1.00 73.19 932 MET A O 1
ATOM 6725 N N . ALA A 1 933 ? -12.879 -18.256 -0.114 1.00 77.38 933 ALA A N 1
ATOM 6726 C CA . ALA A 1 933 ? -13.097 -19.654 0.259 1.00 77.38 933 ALA A CA 1
ATOM 6727 C C . ALA A 1 933 ? -12.273 -20.072 1.500 1.00 77.38 933 ALA A C 1
ATOM 6729 O O . ALA A 1 933 ? -11.669 -21.134 1.540 1.00 77.38 933 ALA A O 1
ATOM 6730 N N . ASN A 1 934 ? -12.229 -19.241 2.540 1.00 80.94 934 ASN A N 1
ATOM 6731 C CA . ASN A 1 934 ? -11.451 -19.482 3.763 1.00 80.94 934 ASN A CA 1
ATOM 6732 C C . ASN A 1 934 ? -12.265 -20.208 4.859 1.00 80.94 934 ASN A C 1
ATOM 6734 O O . ASN A 1 934 ? -11.834 -20.315 6.007 1.00 80.94 934 ASN A O 1
ATOM 6738 N N . ASP A 1 935 ? -13.452 -20.711 4.517 1.00 81.00 935 ASP A N 1
ATOM 6739 C CA . ASP A 1 935 ? -14.443 -21.188 5.482 1.00 81.00 935 ASP A CA 1
ATOM 6740 C C . ASP A 1 935 ? -14.234 -22.605 6.002 1.00 81.00 935 ASP A C 1
ATOM 6742 O O . ASP A 1 935 ? -14.889 -23.005 6.973 1.00 81.00 935 ASP A O 1
ATOM 6746 N N . SER A 1 936 ? -13.359 -23.390 5.368 1.00 85.38 936 SER A N 1
ATOM 6747 C CA . SER A 1 936 ? -13.086 -24.744 5.845 1.00 85.38 936 SER A CA 1
ATOM 6748 C C . SER A 1 936 ? -12.406 -24.714 7.211 1.00 85.38 936 SER A C 1
ATOM 6750 O O . SER A 1 936 ? -11.604 -23.831 7.518 1.00 85.38 936 SER A O 1
ATOM 6752 N N . ARG A 1 937 ? -12.703 -25.712 8.050 1.00 87.44 937 ARG A N 1
ATOM 6753 C CA . ARG A 1 937 ? -12.018 -25.888 9.338 1.00 87.44 937 ARG A CA 1
ATOM 6754 C C . ARG A 1 937 ? -10.516 -25.956 9.119 1.00 87.44 937 ARG A C 1
ATOM 6756 O O . ARG A 1 937 ? -9.775 -25.290 9.824 1.00 87.44 937 ARG A O 1
ATOM 6763 N N . LEU A 1 938 ? -10.088 -26.700 8.104 1.00 88.38 938 LEU A N 1
ATOM 6764 C CA . LEU A 1 938 ? -8.687 -26.851 7.746 1.00 88.38 938 LEU A CA 1
ATOM 6765 C C . LEU A 1 938 ? -8.012 -25.510 7.403 1.00 88.38 938 LEU A C 1
ATOM 6767 O O . LEU A 1 938 ? -6.942 -25.238 7.939 1.00 88.38 938 LEU A O 1
ATOM 6771 N N . ALA A 1 939 ? -8.660 -24.639 6.620 1.00 88.12 939 ALA A N 1
ATOM 6772 C CA . ALA A 1 939 ? -8.133 -23.314 6.280 1.00 88.12 939 ALA A CA 1
ATOM 6773 C C . ALA A 1 939 ? -7.980 -22.411 7.515 1.00 88.12 939 ALA A C 1
ATOM 6775 O O . ALA A 1 939 ? -6.907 -21.854 7.750 1.00 88.12 939 ALA A O 1
ATOM 6776 N N . LYS A 1 940 ? -9.023 -22.304 8.354 1.00 87.94 940 LYS A N 1
ATOM 6777 C CA . LYS A 1 940 ? -8.971 -21.459 9.565 1.00 87.94 940 LYS A CA 1
ATOM 6778 C C . LYS A 1 940 ? -7.963 -21.983 10.581 1.00 87.94 940 LYS A C 1
ATOM 6780 O O . LYS A 1 940 ? -7.287 -21.211 11.254 1.00 87.94 940 LYS A O 1
ATOM 6785 N N . VAL A 1 941 ? -7.830 -23.301 10.682 1.00 89.62 941 VAL A N 1
ATOM 6786 C CA . VAL A 1 941 ? -6.841 -23.897 11.571 1.00 89.62 941 VAL A CA 1
ATOM 6787 C C . VAL A 1 941 ? -5.415 -23.615 11.073 1.00 89.62 941 VAL A C 1
ATOM 6789 O O . VAL A 1 941 ? -4.586 -23.219 11.890 1.00 89.62 941 VAL A O 1
ATOM 6792 N N . LYS A 1 942 ? -5.124 -23.757 9.770 1.00 90.88 942 LYS A N 1
ATOM 6793 C CA . LYS A 1 942 ? -3.813 -23.395 9.193 1.00 90.88 942 LYS A CA 1
ATOM 6794 C C . LYS A 1 942 ? -3.457 -21.942 9.499 1.00 90.88 942 LYS A C 1
ATOM 6796 O O . LYS A 1 942 ? -2.417 -21.692 10.096 1.00 90.88 942 LYS A O 1
ATOM 6801 N N . ALA A 1 943 ? -4.370 -21.009 9.222 1.00 87.31 943 ALA A N 1
ATOM 6802 C CA . ALA A 1 943 ? -4.178 -19.591 9.530 1.00 87.31 943 ALA A CA 1
ATOM 6803 C C . ALA A 1 943 ? -3.893 -19.344 11.026 1.00 87.31 943 ALA A C 1
ATOM 6805 O O . ALA A 1 943 ? -2.955 -18.627 11.381 1.00 87.31 943 ALA A O 1
ATOM 6806 N N . GLY A 1 944 ? -4.664 -19.981 11.915 1.00 86.44 944 GLY A N 1
ATOM 6807 C CA . GLY A 1 944 ? -4.497 -19.836 13.360 1.00 86.44 944 GLY A CA 1
ATOM 6808 C C . GLY A 1 944 ? -3.168 -20.390 13.885 1.00 86.44 944 GLY A C 1
ATOM 6809 O O . GLY A 1 944 ? -2.575 -19.787 14.782 1.00 86.44 944 GLY A O 1
ATOM 6810 N N . ILE A 1 945 ? -2.675 -21.498 13.320 1.00 88.25 945 ILE A N 1
ATOM 6811 C CA . ILE A 1 945 ? -1.370 -22.080 13.672 1.00 88.25 945 ILE A CA 1
ATOM 6812 C C . ILE A 1 945 ? -0.222 -21.247 13.105 1.00 88.25 945 ILE A C 1
ATOM 6814 O O . ILE A 1 945 ? 0.731 -20.984 13.838 1.00 88.25 945 ILE A O 1
ATOM 6818 N N . THR A 1 946 ? -0.324 -20.787 11.856 1.00 88.56 946 THR A N 1
ATOM 6819 C CA . THR A 1 946 ? 0.679 -19.918 11.221 1.00 88.56 946 THR A CA 1
ATOM 6820 C C . THR A 1 946 ? 0.978 -18.710 12.099 1.00 88.56 946 THR A C 1
ATOM 6822 O O . THR A 1 946 ? 2.137 -18.484 12.439 1.00 88.56 946 THR A O 1
ATOM 6825 N N . ASN A 1 947 ? -0.061 -18.021 12.583 1.00 82.31 947 ASN A N 1
ATOM 6826 C CA . ASN A 1 947 ? 0.080 -16.866 13.477 1.00 82.31 947 ASN A CA 1
ATOM 6827 C C . ASN A 1 947 ? 0.835 -17.188 14.781 1.00 82.31 947 ASN A C 1
ATOM 6829 O O . ASN A 1 947 ? 1.567 -16.344 15.303 1.00 82.31 947 ASN A O 1
ATOM 6833 N N . VAL A 1 948 ? 0.663 -18.398 15.324 1.00 85.38 948 VAL A N 1
ATOM 6834 C CA . VAL A 1 948 ? 1.311 -18.833 16.571 1.00 85.38 948 VAL A CA 1
ATOM 6835 C C . VAL A 1 948 ? 2.771 -19.195 16.322 1.00 85.38 948 VAL A C 1
ATOM 6837 O O . VAL A 1 948 ? 3.650 -18.711 17.032 1.00 85.38 948 VAL A O 1
ATOM 6840 N N . ILE A 1 949 ? 3.058 -19.994 15.295 1.00 84.94 949 ILE A N 1
ATOM 6841 C CA . ILE A 1 949 ? 4.430 -20.419 14.984 1.00 84.94 949 ILE A CA 1
ATOM 6842 C C . ILE A 1 949 ? 5.283 -19.219 14.554 1.00 84.94 949 ILE A C 1
ATOM 6844 O O . ILE A 1 949 ? 6.427 -19.102 14.995 1.00 84.94 949 ILE A O 1
ATOM 6848 N N . SER A 1 950 ? 4.719 -18.279 13.783 1.00 78.62 950 SER A N 1
ATOM 6849 C CA . SER A 1 950 ? 5.405 -17.032 13.417 1.00 78.62 950 SER A CA 1
ATOM 6850 C C . SER A 1 950 ? 5.591 -16.076 14.600 1.00 78.62 950 SER A C 1
ATOM 6852 O O . SER A 1 950 ? 6.493 -15.242 14.584 1.00 78.62 950 SER A O 1
ATOM 6854 N N . GLY A 1 951 ? 4.715 -16.158 15.608 1.00 73.75 951 GLY A N 1
ATOM 6855 C CA . GLY A 1 951 ? 4.691 -15.246 16.752 1.00 73.75 951 GLY A CA 1
ATOM 6856 C C . GLY A 1 951 ? 5.552 -15.683 17.940 1.00 73.75 951 GLY A C 1
ATOM 6857 O O . GLY A 1 951 ? 6.034 -14.824 18.678 1.00 73.75 951 GLY A O 1
ATOM 6858 N N . PHE A 1 952 ? 5.767 -16.989 18.136 1.00 74.62 952 PHE A N 1
ATOM 6859 C CA . PHE A 1 952 ? 6.417 -17.529 19.336 1.00 74.62 952 PHE A CA 1
ATOM 6860 C C . PHE A 1 952 ? 7.773 -18.189 19.031 1.00 74.62 952 PHE A C 1
ATOM 6862 O O . PHE A 1 952 ? 7.887 -19.325 18.563 1.00 74.62 952 PHE A O 1
ATOM 6869 N N . GLY A 1 953 ? 8.834 -17.443 19.354 1.00 70.50 953 GLY A N 1
ATOM 6870 C CA . GLY A 1 953 ? 10.242 -17.840 19.261 1.00 70.50 953 GLY A CA 1
ATOM 6871 C C . GLY A 1 953 ? 10.673 -18.932 20.250 1.00 70.50 953 GLY A C 1
ATOM 6872 O O . GLY A 1 953 ? 11.559 -19.720 19.940 1.00 70.50 953 GLY A O 1
ATOM 6873 N N . GLU A 1 954 ? 10.019 -18.979 21.409 1.00 72.56 954 GLU A N 1
ATOM 6874 C CA . GLU A 1 954 ? 10.529 -19.537 22.674 1.00 72.56 954 GLU A CA 1
ATOM 6875 C C . GLU A 1 954 ? 10.207 -21.031 22.897 1.00 72.56 954 GLU A C 1
ATOM 6877 O O . GLU A 1 954 ? 10.441 -21.569 23.977 1.00 72.56 954 GLU A O 1
ATOM 6882 N N . VAL A 1 955 ? 9.661 -21.710 21.885 1.00 82.94 955 VAL A N 1
ATOM 6883 C CA . VAL A 1 955 ? 9.229 -23.116 21.931 1.00 82.94 955 VAL A CA 1
ATOM 6884 C C . VAL A 1 955 ? 9.698 -23.836 20.670 1.00 82.94 955 VAL A C 1
ATOM 6886 O O . VAL A 1 955 ? 9.691 -23.247 19.583 1.00 82.94 955 VAL A O 1
ATOM 6889 N N . ASP A 1 956 ? 10.052 -25.111 20.820 1.00 87.19 956 ASP A N 1
ATOM 6890 C CA . ASP A 1 956 ? 10.346 -26.009 19.706 1.00 87.19 956 ASP A CA 1
ATOM 6891 C C . ASP A 1 956 ? 9.075 -26.742 19.293 1.00 87.19 956 ASP A C 1
ATOM 6893 O O . ASP A 1 956 ? 8.408 -27.390 20.112 1.00 87.19 956 ASP A O 1
ATOM 6897 N N . TYR A 1 957 ? 8.745 -26.655 18.009 1.00 90.12 957 TYR A N 1
ATOM 6898 C CA . TYR A 1 957 ? 7.563 -27.292 17.447 1.00 90.12 957 TYR A CA 1
ATOM 6899 C C . TYR A 1 957 ? 7.951 -28.546 16.672 1.00 90.12 957 TYR A C 1
ATOM 6901 O O . TYR A 1 957 ? 9.007 -28.618 16.056 1.00 90.12 957 TYR A O 1
ATOM 6909 N N . ALA A 1 958 ? 7.067 -29.532 16.689 1.00 91.94 958 ALA A N 1
ATOM 6910 C CA . ALA A 1 958 ? 7.067 -30.649 15.755 1.00 91.94 958 ALA A CA 1
ATOM 6911 C C . ALA A 1 958 ? 5.651 -30.784 15.193 1.00 91.94 958 ALA A C 1
ATOM 6913 O O . ALA A 1 958 ? 4.676 -30.459 15.881 1.00 91.94 958 ALA A O 1
ATOM 6914 N N . LEU A 1 959 ? 5.527 -31.274 13.962 1.00 93.38 959 LEU A N 1
ATOM 6915 C CA . LEU A 1 959 ? 4.243 -31.417 13.282 1.00 93.38 959 LEU A CA 1
ATOM 6916 C C . LEU A 1 959 ? 3.975 -32.885 12.959 1.00 93.38 959 LEU A C 1
ATOM 6918 O O . LEU A 1 959 ? 4.770 -33.558 12.304 1.00 93.38 959 LEU A O 1
ATOM 6922 N N . MET A 1 960 ? 2.813 -33.366 13.387 1.00 94.25 960 MET A N 1
ATOM 6923 C CA . MET A 1 960 ? 2.269 -34.672 13.043 1.00 94.25 960 MET A CA 1
ATOM 6924 C C . MET A 1 960 ? 0.859 -34.504 12.486 1.00 94.25 960 MET A C 1
ATOM 6926 O O . MET A 1 960 ? 0.072 -33.718 13.010 1.00 94.25 960 MET A O 1
ATOM 6930 N N . ARG A 1 961 ? 0.506 -35.286 11.466 1.00 91.12 961 ARG A N 1
ATOM 6931 C CA . ARG A 1 961 ? -0.854 -35.352 10.911 1.00 91.12 961 ARG A CA 1
ATOM 6932 C C . ARG A 1 961 ? -1.463 -36.743 11.056 1.00 91.12 961 ARG A C 1
ATOM 6934 O O . ARG A 1 961 ? -0.778 -37.702 11.413 1.00 91.12 961 ARG A O 1
ATOM 6941 N N . PHE A 1 962 ? -2.745 -36.895 10.735 1.00 89.25 962 PHE A N 1
ATOM 6942 C CA . PHE A 1 962 ? -3.330 -38.228 10.557 1.00 89.25 962 PHE A CA 1
ATOM 6943 C C . PHE A 1 962 ? -2.822 -38.872 9.264 1.00 89.25 962 PHE A C 1
ATOM 6945 O O . PHE A 1 962 ? -2.677 -38.187 8.249 1.00 89.25 962 PHE A O 1
ATOM 6952 N N . HIS A 1 963 ? -2.564 -40.186 9.304 1.00 84.56 963 HIS A N 1
ATOM 6953 C CA . HIS A 1 963 ? -1.934 -40.899 8.191 1.00 84.56 963 HIS A CA 1
ATOM 6954 C C . HIS A 1 963 ? -2.731 -40.773 6.887 1.00 84.56 963 HIS A C 1
ATOM 6956 O O . HIS A 1 963 ? -3.918 -41.126 6.828 1.00 84.56 963 HIS A O 1
ATOM 6962 N N . GLN A 1 964 ? -2.068 -40.306 5.828 1.00 74.50 964 GLN A N 1
ATOM 6963 C CA . GLN A 1 964 ? -2.680 -40.116 4.512 1.00 74.50 964 GLN A CA 1
ATOM 6964 C C . GLN A 1 964 ? -2.409 -41.288 3.560 1.00 74.50 964 GLN A C 1
ATOM 6966 O O . GLN A 1 964 ? -1.541 -42.128 3.770 1.00 74.50 964 GLN A O 1
ATOM 6971 N N . ARG A 1 965 ? -3.193 -41.380 2.481 1.00 64.25 965 ARG A N 1
ATOM 6972 C CA . ARG A 1 965 ? -2.996 -42.393 1.431 1.00 64.25 965 ARG A CA 1
ATOM 6973 C C . ARG A 1 965 ? -2.088 -41.843 0.338 1.00 64.25 965 ARG A C 1
ATOM 6975 O O . ARG A 1 965 ? -2.366 -40.771 -0.181 1.00 64.25 965 ARG A O 1
ATOM 6982 N N . ALA A 1 966 ? -1.105 -42.633 -0.091 1.00 63.62 966 ALA A N 1
ATOM 6983 C CA . ALA A 1 966 ? -0.274 -42.348 -1.262 1.00 63.62 966 ALA A CA 1
ATOM 6984 C C . ALA A 1 966 ? -1.068 -42.531 -2.577 1.00 63.62 966 ALA A C 1
ATOM 6986 O O . ALA A 1 966 ? -0.921 -43.523 -3.292 1.00 63.62 966 ALA A O 1
ATOM 6987 N N . THR A 1 967 ? -1.985 -41.609 -2.866 1.00 59.09 967 THR A N 1
ATOM 6988 C CA . THR A 1 967 ? -2.762 -41.552 -4.114 1.00 59.09 967 THR A CA 1
ATOM 6989 C C . THR A 1 967 ? -2.734 -40.137 -4.667 1.00 59.09 967 THR A C 1
ATOM 6991 O O . THR A 1 967 ? -2.733 -39.203 -3.874 1.00 59.09 967 THR A O 1
ATOM 6994 N N . ALA A 1 968 ? -2.774 -39.988 -5.996 1.00 57.31 968 ALA A N 1
ATOM 6995 C CA . ALA A 1 968 ? -2.873 -38.679 -6.641 1.00 57.31 968 ALA A CA 1
ATOM 6996 C C . ALA A 1 968 ? -4.034 -37.874 -6.038 1.00 57.31 968 ALA A C 1
ATOM 6998 O O . ALA A 1 968 ? -5.168 -38.367 -5.967 1.00 57.31 968 ALA A O 1
ATOM 6999 N N . PHE A 1 969 ? -3.709 -36.680 -5.553 1.00 64.19 969 PHE A N 1
ATOM 7000 C CA . PHE A 1 969 ? -4.645 -35.803 -4.874 1.00 64.19 969 PHE A CA 1
ATOM 7001 C C . PHE A 1 969 ? -5.575 -35.127 -5.887 1.00 64.19 969 PHE A C 1
ATOM 7003 O O . PHE A 1 969 ? -5.185 -34.814 -7.007 1.00 64.19 969 PHE A O 1
ATOM 7010 N N . ALA A 1 970 ? -6.836 -34.931 -5.514 1.00 66.19 970 ALA A N 1
ATOM 7011 C CA . ALA A 1 970 ? -7.790 -34.173 -6.310 1.00 66.19 970 ALA A CA 1
ATOM 7012 C C . ALA A 1 970 ? -8.705 -33.369 -5.390 1.00 66.19 970 ALA A C 1
ATOM 7014 O O . ALA A 1 970 ? -9.181 -33.893 -4.376 1.00 66.19 970 ALA A O 1
ATOM 7015 N N . CYS A 1 971 ? -9.020 -32.133 -5.784 1.00 70.69 971 CYS A N 1
ATOM 7016 C CA . CYS A 1 971 ? -9.860 -31.275 -4.960 1.00 70.69 971 CYS A CA 1
ATOM 7017 C C . CYS A 1 971 ? -11.257 -31.875 -4.709 1.00 70.69 971 CYS A C 1
ATOM 7019 O O . CYS A 1 971 ? -11.915 -32.356 -5.645 1.00 70.69 971 CYS A O 1
ATOM 7021 N N . PRO A 1 972 ? -11.756 -31.825 -3.464 1.00 65.06 972 PRO A N 1
ATOM 7022 C CA . PRO A 1 972 ? -13.070 -32.352 -3.119 1.00 65.06 972 PRO A CA 1
ATOM 7023 C C . PRO A 1 972 ? -14.241 -31.579 -3.766 1.00 65.06 972 PRO A C 1
ATOM 7025 O O . PRO A 1 972 ? -14.411 -30.387 -3.551 1.00 65.06 972 PRO A O 1
ATOM 7028 N N . ARG A 1 973 ? -15.135 -32.255 -4.514 1.00 54.59 973 ARG A N 1
ATOM 7029 C CA . ARG A 1 973 ? -16.262 -31.609 -5.244 1.00 54.59 973 ARG A CA 1
ATOM 7030 C C . ARG A 1 973 ? -17.662 -32.121 -4.859 1.00 54.59 973 ARG A C 1
ATOM 7032 O O . ARG A 1 973 ? -18.418 -32.552 -5.723 1.00 54.59 973 ARG A O 1
ATOM 7039 N N . SER A 1 974 ? -18.048 -32.042 -3.581 1.00 53.38 974 SER A N 1
ATOM 7040 C CA . SER A 1 974 ? -19.407 -32.289 -3.009 1.00 53.38 974 SER A CA 1
ATOM 7041 C C . SER A 1 974 ? -19.855 -33.725 -2.659 1.00 53.38 974 SER A C 1
ATOM 7043 O O . SER A 1 974 ? -20.813 -33.878 -1.907 1.00 53.38 974 SER A O 1
ATOM 7045 N N . ASN A 1 975 ? -19.168 -34.780 -3.107 1.00 51.00 975 ASN A N 1
ATOM 7046 C CA . ASN A 1 975 ? -19.315 -36.147 -2.575 1.00 51.00 975 ASN A CA 1
ATOM 7047 C C . ASN A 1 975 ? -17.962 -36.840 -2.680 1.00 51.00 975 ASN A C 1
ATOM 7049 O O . ASN A 1 975 ? -17.540 -37.239 -3.768 1.00 51.00 975 ASN A O 1
ATOM 7053 N N . ALA A 1 976 ? -17.259 -36.927 -1.563 1.00 47.56 976 ALA A N 1
ATOM 7054 C CA . ALA A 1 976 ? -15.862 -37.293 -1.591 1.00 47.56 976 ALA A CA 1
ATOM 7055 C C . ALA A 1 976 ? -15.653 -38.786 -1.925 1.00 47.56 976 ALA A C 1
ATOM 7057 O O . ALA A 1 976 ? -16.315 -39.685 -1.392 1.00 47.56 976 ALA A O 1
ATOM 7058 N N . SER A 1 977 ? -14.764 -39.027 -2.891 1.00 51.31 977 SER A N 1
ATOM 7059 C CA . SER A 1 977 ? -14.298 -40.355 -3.295 1.00 51.31 977 SER A CA 1
ATOM 7060 C C . SER A 1 977 ? -13.010 -40.707 -2.541 1.00 51.31 977 SER A C 1
ATOM 7062 O O . SER A 1 977 ? -12.378 -39.831 -1.958 1.00 51.31 977 SER A O 1
ATOM 7064 N N . LEU A 1 978 ? -12.573 -41.973 -2.598 1.00 46.88 978 LEU A N 1
ATOM 7065 C CA . LEU A 1 978 ? -11.344 -42.437 -1.931 1.00 46.88 978 LEU A CA 1
ATOM 7066 C C . LEU A 1 978 ? -10.067 -41.646 -2.298 1.00 46.88 978 LEU A C 1
ATOM 7068 O O . LEU A 1 978 ? -9.110 -41.750 -1.540 1.00 46.88 978 LEU A O 1
ATOM 7072 N N . GLY A 1 979 ? -10.054 -40.896 -3.409 1.00 50.25 979 GLY A N 1
ATOM 7073 C CA . GLY A 1 979 ? -8.939 -40.032 -3.832 1.00 50.25 979 GLY A CA 1
ATOM 7074 C C . GLY A 1 979 ? -9.264 -38.532 -3.917 1.00 50.25 979 GLY A C 1
ATOM 7075 O O . GLY A 1 979 ? -8.409 -37.766 -4.323 1.00 50.25 979 GLY A O 1
ATOM 7076 N N . ALA A 1 980 ? -10.479 -38.094 -3.555 1.00 51.69 980 ALA A N 1
ATOM 7077 C CA . ALA A 1 980 ? -10.921 -36.695 -3.699 1.00 51.69 980 ALA A CA 1
ATOM 7078 C C . ALA A 1 980 ? -11.291 -36.042 -2.349 1.00 51.69 980 ALA A C 1
ATOM 7080 O O . ALA A 1 980 ? -12.318 -35.377 -2.241 1.00 51.69 980 ALA A O 1
ATOM 7081 N N . GLY A 1 981 ? -10.522 -36.330 -1.293 1.00 51.47 981 GLY A N 1
ATOM 7082 C CA . GLY A 1 981 ? -10.633 -35.673 0.018 1.00 51.47 981 GLY A CA 1
ATOM 7083 C C . GLY A 1 981 ? -11.916 -35.916 0.822 1.00 51.47 981 GLY A C 1
ATOM 7084 O O . GLY A 1 981 ? -12.586 -34.981 1.260 1.00 51.47 981 GLY A O 1
ATOM 7085 N N . GLY A 1 982 ? -12.239 -37.189 1.085 1.00 53.09 982 GLY A N 1
ATOM 7086 C CA . GLY A 1 982 ? -13.219 -37.554 2.117 1.00 53.09 982 GLY A CA 1
ATOM 7087 C C . GLY A 1 982 ? -13.954 -38.883 1.906 1.00 53.09 982 GLY A C 1
ATOM 7088 O O . GLY A 1 982 ? -14.114 -39.393 0.799 1.00 53.09 982 GLY A O 1
ATOM 7089 N N . TRP A 1 983 ? -14.433 -39.447 3.013 1.00 48.19 983 TRP A N 1
ATOM 7090 C CA . TRP A 1 983 ? -15.302 -40.619 3.069 1.00 48.19 983 TRP A CA 1
ATOM 7091 C C . TRP A 1 983 ? -16.631 -40.208 3.722 1.00 48.19 983 TRP A C 1
ATOM 7093 O O . TRP A 1 983 ? -16.653 -39.819 4.882 1.00 48.19 983 TRP A O 1
ATOM 7103 N N . GLN A 1 984 ? -17.744 -40.290 2.984 1.00 44.97 984 GLN A N 1
ATOM 7104 C CA . GLN A 1 984 ? -19.110 -39.980 3.467 1.00 44.97 984 GLN A CA 1
ATOM 7105 C C . GLN A 1 984 ? -19.989 -41.239 3.674 1.00 44.97 984 GLN A C 1
ATOM 7107 O O . GLN A 1 984 ? -21.213 -41.161 3.785 1.00 44.97 984 GLN A O 1
ATOM 7112 N N . GLY A 1 985 ? -19.408 -42.441 3.667 1.00 41.62 985 GLY A N 1
ATOM 7113 C CA . GLY A 1 985 ? -20.184 -43.685 3.634 1.00 41.62 985 GLY A CA 1
ATOM 7114 C C . GLY A 1 985 ? -20.657 -44.158 5.012 1.00 41.62 985 GLY A C 1
ATOM 7115 O O . GLY A 1 985 ? -19.857 -44.308 5.914 1.00 41.62 985 GLY A O 1
ATOM 7116 N N . GLY A 1 986 ? -21.930 -44.532 5.174 1.00 37.75 986 GLY A N 1
ATOM 7117 C CA . GLY A 1 986 ? -22.443 -45.216 6.379 1.00 37.75 986 GLY A CA 1
ATOM 7118 C C . GLY A 1 986 ? -21.969 -46.677 6.551 1.00 37.75 986 GLY A C 1
ATOM 7119 O O . GLY A 1 986 ? -22.796 -47.563 6.772 1.00 37.75 986 GLY A O 1
ATOM 7120 N N . GLY A 1 987 ? -20.669 -46.948 6.382 1.00 50.28 987 GLY A N 1
ATOM 7121 C CA . GLY A 1 987 ? -20.012 -48.258 6.538 1.00 50.28 987 GLY A CA 1
ATOM 7122 C C . GLY A 1 987 ? -18.923 -48.248 7.620 1.00 50.28 987 GLY A C 1
ATOM 7123 O O . GLY A 1 987 ? -18.764 -47.260 8.316 1.00 50.28 987 GLY A O 1
ATOM 7124 N N . ALA A 1 988 ? -18.162 -49.336 7.790 1.00 52.81 988 ALA A N 1
ATOM 7125 C CA . ALA A 1 988 ? -16.975 -49.306 8.654 1.00 52.81 988 ALA A CA 1
ATOM 7126 C C . ALA A 1 988 ? -15.834 -48.547 7.954 1.00 52.81 988 ALA A C 1
ATOM 7128 O O . ALA A 1 988 ? -15.557 -48.814 6.781 1.00 52.81 988 ALA A O 1
ATOM 7129 N N . ALA A 1 989 ? -15.191 -47.626 8.671 1.00 60.25 989 ALA A N 1
ATOM 7130 C CA . ALA A 1 989 ? -14.052 -46.852 8.196 1.00 60.25 989 ALA A CA 1
ATOM 7131 C C . ALA A 1 989 ? -12.868 -47.775 7.809 1.00 60.25 989 ALA A C 1
ATOM 7133 O O . ALA A 1 989 ? -12.576 -48.743 8.521 1.00 60.25 989 ALA A O 1
ATOM 7134 N N . PRO A 1 990 ? -12.188 -47.540 6.672 1.00 62.91 990 PRO A N 1
ATOM 7135 C CA . PRO A 1 990 ? -11.071 -48.372 6.231 1.00 62.91 990 PRO A CA 1
ATOM 7136 C C . PRO A 1 990 ? -9.776 -48.031 6.992 1.00 62.91 990 PRO A C 1
ATOM 7138 O O . PRO A 1 990 ? -8.909 -47.350 6.456 1.00 62.91 990 PRO A O 1
ATOM 7141 N N . CYS A 1 991 ? -9.637 -48.551 8.213 1.00 69.94 991 CYS A N 1
ATOM 7142 C CA . CYS A 1 991 ? -8.507 -48.281 9.120 1.00 69.94 991 CYS A CA 1
ATOM 7143 C C . CYS A 1 991 ? -7.438 -49.394 9.161 1.00 69.94 991 CYS A C 1
ATOM 7145 O O . CYS A 1 991 ? -6.619 -49.462 10.073 1.00 69.94 991 CYS A O 1
ATOM 7147 N N . GLY A 1 992 ? -7.463 -50.331 8.208 1.00 65.25 992 GLY A N 1
ATOM 7148 C CA . GLY A 1 992 ? -6.479 -51.416 8.118 1.00 65.25 992 GLY A CA 1
ATOM 7149 C C . GLY A 1 992 ? -5.335 -51.075 7.164 1.00 65.25 992 GLY A C 1
ATOM 7150 O O . GLY A 1 992 ? -5.603 -50.580 6.078 1.00 65.25 992 GLY A O 1
ATOM 7151 N N . GLY A 1 993 ? -4.091 -51.411 7.529 1.00 64.06 993 GLY A N 1
ATOM 7152 C CA . GLY A 1 993 ? -2.911 -51.242 6.664 1.00 64.06 993 GLY A CA 1
ATOM 7153 C C . GLY A 1 993 ? -2.050 -50.003 6.938 1.00 64.06 993 GLY A C 1
ATOM 7154 O O . GLY A 1 993 ? -1.454 -49.507 5.998 1.00 64.06 993 GLY A O 1
ATOM 7155 N N . GLY A 1 994 ? -1.999 -49.506 8.181 1.00 66.81 994 GLY A N 1
ATOM 7156 C CA . GLY A 1 994 ? -1.205 -48.322 8.570 1.00 66.81 994 GLY A CA 1
ATOM 7157 C C . GLY A 1 994 ? -2.053 -47.077 8.852 1.00 66.81 994 GLY A C 1
ATOM 7158 O O . GLY A 1 994 ? -1.729 -46.304 9.738 1.00 66.81 994 GLY A O 1
ATOM 7159 N N . PHE A 1 995 ? -3.240 -46.976 8.246 1.00 72.38 995 PHE A N 1
ATOM 7160 C CA . PHE A 1 995 ? -4.183 -45.842 8.362 1.00 72.38 995 PHE A CA 1
ATOM 7161 C C . PHE A 1 995 ? -4.864 -45.640 9.725 1.00 72.38 995 PHE A C 1
ATOM 7163 O O . PHE A 1 995 ? -5.812 -44.869 9.830 1.00 72.38 995 PHE A O 1
ATOM 7170 N N . ALA A 1 996 ? -4.419 -46.353 10.756 1.00 80.25 996 ALA A N 1
ATOM 7171 C CA . ALA A 1 996 ? -4.804 -46.094 12.137 1.00 80.25 996 ALA A CA 1
ATOM 7172 C C . ALA A 1 996 ? -3.690 -45.368 12.912 1.00 80.25 996 ALA A C 1
ATOM 7174 O O . ALA A 1 996 ? -3.810 -45.257 14.121 1.00 80.25 996 ALA A O 1
ATOM 7175 N N . ALA A 1 997 ? -2.608 -44.938 12.255 1.00 83.62 997 ALA A N 1
ATOM 7176 C CA . ALA A 1 997 ? -1.466 -44.246 12.853 1.00 83.62 997 ALA A CA 1
ATOM 7177 C C . ALA A 1 997 ? -1.420 -42.756 12.454 1.00 83.62 997 ALA A C 1
ATOM 7179 O O . ALA A 1 997 ? -2.260 -42.286 11.680 1.00 83.62 997 ALA A O 1
ATOM 7180 N N . GLY A 1 998 ? -0.444 -42.029 12.999 1.00 88.25 998 GLY A N 1
ATOM 7181 C CA . GLY A 1 998 ? -0.093 -40.668 12.590 1.00 88.25 998 GLY A CA 1
ATOM 7182 C C . GLY A 1 998 ? 1.179 -40.636 11.745 1.00 88.25 998 GLY A C 1
ATOM 7183 O O . GLY A 1 998 ? 2.040 -41.494 11.929 1.00 88.25 998 GLY A O 1
ATOM 7184 N N . ASP A 1 999 ? 1.293 -39.631 10.877 1.00 88.06 999 ASP A N 1
ATOM 7185 C CA . ASP A 1 999 ? 2.516 -39.313 10.129 1.00 88.06 999 ASP A CA 1
ATOM 7186 C C . ASP A 1 999 ? 3.246 -38.171 10.822 1.00 88.06 999 ASP A C 1
ATOM 7188 O O . ASP A 1 999 ? 2.697 -37.070 10.919 1.00 88.06 999 ASP A O 1
ATOM 7192 N N . LEU A 1 1000 ? 4.470 -38.417 11.290 1.00 90.75 1000 LEU A N 1
ATOM 7193 C CA . LEU A 1 1000 ? 5.382 -37.328 11.625 1.00 90.75 1000 LEU A CA 1
ATOM 7194 C C . LEU A 1 1000 ? 5.781 -36.649 10.311 1.00 90.75 1000 LEU A C 1
ATOM 7196 O O . LEU A 1 1000 ? 6.143 -37.339 9.367 1.00 90.75 1000 LEU A O 1
ATOM 7200 N N . LEU A 1 1001 ? 5.659 -35.327 10.241 1.00 89.00 1001 LEU A N 1
ATOM 7201 C CA . LEU A 1 1001 ? 6.023 -34.535 9.061 1.00 89.00 1001 LEU A CA 1
ATOM 7202 C C . LEU A 1 1001 ? 7.261 -33.688 9.312 1.00 89.00 1001 LEU A C 1
ATOM 7204 O O . LEU A 1 1001 ? 8.075 -33.506 8.416 1.00 89.00 1001 LEU A O 1
ATOM 7208 N N . VAL A 1 1002 ? 7.379 -33.181 10.540 1.00 89.88 1002 VAL A N 1
ATOM 7209 C CA . VAL A 1 1002 ? 8.524 -32.397 10.988 1.00 89.88 1002 VAL A CA 1
ATOM 7210 C C . VAL A 1 1002 ? 8.863 -32.819 12.419 1.00 89.88 1002 VAL A C 1
ATOM 7212 O O . VAL A 1 1002 ? 7.986 -32.767 13.290 1.00 89.88 1002 VAL A O 1
ATOM 7215 N N . SER A 1 1003 ? 10.095 -33.273 12.660 1.00 87.81 1003 SER A N 1
ATOM 7216 C CA . SER A 1 1003 ? 10.634 -33.582 13.993 1.00 87.81 1003 SER A CA 1
ATOM 7217 C C . SER A 1 1003 ? 11.142 -32.301 14.681 1.00 87.81 1003 SER A C 1
ATOM 7219 O O . SER A 1 1003 ? 11.078 -31.228 14.095 1.00 87.81 1003 SER A O 1
ATOM 7221 N N . PHE A 1 1004 ? 11.558 -32.352 15.951 1.00 85.75 1004 PHE A N 1
ATOM 7222 C CA . PHE A 1 1004 ? 12.002 -31.151 16.677 1.00 85.75 1004 PHE A CA 1
ATOM 7223 C C . PHE A 1 1004 ? 13.393 -30.700 16.221 1.00 85.75 1004 PHE A C 1
ATOM 7225 O O . PHE A 1 1004 ? 14.328 -31.489 16.310 1.00 85.75 1004 PHE A O 1
ATOM 7232 N N . ALA A 1 1005 ? 13.529 -29.419 15.868 1.00 78.31 1005 ALA A N 1
ATOM 7233 C CA . ALA A 1 1005 ? 14.810 -28.749 15.647 1.00 78.31 1005 ALA A CA 1
ATOM 7234 C C . ALA A 1 1005 ? 14.728 -27.242 15.931 1.00 78.31 1005 ALA A C 1
ATOM 7236 O O . ALA A 1 1005 ? 13.637 -26.673 16.034 1.00 78.31 1005 ALA A O 1
ATOM 7237 N N . ASP A 1 1006 ? 15.893 -26.603 16.062 1.00 67.88 1006 ASP A N 1
ATOM 7238 C CA . ASP A 1 1006 ? 16.033 -25.205 16.487 1.00 67.88 1006 ASP A CA 1
ATOM 7239 C C . ASP A 1 1006 ? 15.507 -24.194 15.448 1.00 67.88 1006 ASP A C 1
ATOM 7241 O O . ASP A 1 1006 ? 15.138 -23.073 15.816 1.00 67.88 1006 ASP A O 1
ATOM 7245 N N . ASP A 1 1007 ? 15.430 -24.593 14.176 1.00 67.94 1007 ASP A N 1
ATOM 7246 C CA . ASP A 1 1007 ? 15.141 -23.761 13.001 1.00 67.94 1007 ASP A CA 1
ATOM 7247 C C . ASP A 1 1007 ? 14.065 -24.337 12.054 1.00 67.94 1007 ASP A C 1
ATOM 7249 O O . ASP A 1 1007 ? 13.741 -23.730 11.030 1.00 67.94 1007 ASP A O 1
ATOM 7253 N N . ASN A 1 1008 ? 13.392 -25.425 12.438 1.00 77.81 1008 ASN A N 1
ATOM 7254 C CA . ASN A 1 1008 ? 12.378 -26.098 11.610 1.00 77.81 1008 ASN A CA 1
ATOM 7255 C C . ASN A 1 1008 ? 11.070 -25.308 11.392 1.00 77.81 1008 ASN A C 1
ATOM 7257 O O . ASN A 1 1008 ? 10.140 -25.800 10.749 1.00 77.81 1008 ASN A O 1
ATOM 7261 N N . LYS A 1 1009 ? 10.957 -24.089 11.935 1.00 80.94 1009 LYS A N 1
ATOM 7262 C CA . LYS A 1 1009 ? 9.737 -23.269 11.857 1.00 80.94 1009 LYS A CA 1
ATOM 7263 C C . LYS A 1 1009 ? 9.360 -22.979 10.416 1.00 80.94 1009 LYS A C 1
ATOM 7265 O O . LYS A 1 1009 ? 8.189 -23.085 10.069 1.00 80.94 1009 LYS A O 1
ATOM 7270 N N . ASN A 1 1010 ? 10.347 -22.675 9.576 1.00 80.12 1010 ASN A N 1
ATOM 7271 C CA . ASN A 1 1010 ? 10.119 -22.450 8.151 1.00 80.12 1010 ASN A CA 1
ATOM 7272 C C . ASN A 1 1010 ? 9.598 -23.724 7.474 1.00 80.12 1010 ASN A C 1
ATOM 7274 O O . ASN A 1 1010 ? 8.659 -23.649 6.691 1.00 80.12 1010 ASN A O 1
ATOM 7278 N N . THR A 1 1011 ? 10.132 -24.892 7.837 1.00 82.50 1011 THR A N 1
ATOM 7279 C CA . THR A 1 1011 ? 9.671 -26.193 7.335 1.00 82.50 1011 THR A CA 1
ATOM 7280 C C . THR A 1 1011 ? 8.227 -26.472 7.741 1.00 82.50 1011 THR A C 1
ATOM 7282 O O . THR A 1 1011 ? 7.432 -26.893 6.911 1.00 82.50 1011 THR A O 1
ATOM 7285 N N . ILE A 1 1012 ? 7.841 -26.180 8.988 1.00 86.38 1012 ILE A N 1
ATOM 7286 C CA . ILE A 1 1012 ? 6.448 -26.331 9.438 1.00 86.38 1012 ILE A CA 1
ATOM 7287 C C . ILE A 1 1012 ? 5.524 -25.351 8.709 1.00 86.38 1012 ILE A C 1
ATOM 7289 O O . ILE A 1 1012 ? 4.431 -25.745 8.315 1.00 86.38 1012 ILE A O 1
ATOM 7293 N N . LEU A 1 1013 ? 5.948 -24.096 8.519 1.00 86.00 1013 LEU A N 1
ATOM 7294 C CA . LEU A 1 1013 ? 5.154 -23.085 7.816 1.00 86.00 1013 LEU A CA 1
ATOM 7295 C C . LEU A 1 1013 ? 4.919 -23.458 6.349 1.00 86.00 1013 LEU A C 1
ATOM 7297 O O . LEU A 1 1013 ? 3.802 -23.278 5.880 1.00 86.00 1013 LEU A O 1
ATOM 7301 N N . ARG A 1 1014 ? 5.903 -24.071 5.678 1.00 82.88 1014 ARG A N 1
ATOM 7302 C CA . ARG A 1 1014 ? 5.756 -24.600 4.310 1.00 82.88 1014 ARG A CA 1
ATOM 7303 C C . ARG A 1 1014 ? 4.678 -25.679 4.178 1.00 82.88 1014 ARG A C 1
ATOM 7305 O O . ARG A 1 1014 ? 4.134 -25.840 3.103 1.00 82.88 1014 ARG A O 1
ATOM 7312 N N . TRP A 1 1015 ? 4.344 -26.395 5.257 1.00 85.56 1015 TRP A N 1
ATOM 7313 C CA . TRP A 1 1015 ? 3.254 -27.381 5.252 1.00 85.56 1015 TRP A CA 1
ATOM 7314 C C . TRP A 1 1015 ? 1.846 -26.768 5.349 1.00 85.56 1015 TRP A C 1
ATOM 7316 O O . TRP A 1 1015 ? 0.852 -27.495 5.221 1.00 85.56 1015 TRP A O 1
ATOM 7326 N N . ILE A 1 1016 ? 1.740 -25.480 5.693 1.00 86.88 1016 ILE A N 1
ATOM 7327 C CA . ILE A 1 1016 ? 0.476 -24.811 6.042 1.00 86.88 1016 ILE A CA 1
ATOM 7328 C C . ILE A 1 1016 ? 0.330 -23.412 5.429 1.00 86.88 1016 ILE A C 1
ATOM 7330 O O . ILE A 1 1016 ? -0.552 -22.659 5.854 1.00 86.88 1016 ILE A O 1
ATOM 7334 N N . ASP A 1 1017 ? 1.179 -23.043 4.473 1.00 82.62 1017 ASP A N 1
ATOM 7335 C CA . ASP A 1 1017 ? 1.183 -21.721 3.837 1.00 82.62 1017 ASP A CA 1
ATOM 7336 C C . ASP A 1 1017 ? 0.151 -21.591 2.705 1.00 82.62 1017 ASP A C 1
ATOM 7338 O O . ASP A 1 1017 ? -0.125 -20.480 2.245 1.00 82.62 1017 ASP A O 1
ATOM 7342 N N . GLY A 1 1018 ? -0.478 -22.700 2.307 1.00 76.31 1018 GLY A N 1
ATOM 7343 C CA . GLY A 1 1018 ? -1.495 -22.720 1.264 1.00 76.31 1018 GLY A CA 1
ATOM 7344 C C . GLY A 1 1018 ? -0.935 -22.808 -0.155 1.00 76.31 1018 GLY A C 1
ATOM 7345 O O . GLY A 1 1018 ? -1.733 -22.747 -1.095 1.00 76.31 1018 GLY A O 1
ATOM 7346 N N . GLN A 1 1019 ? 0.382 -22.951 -0.336 1.00 75.19 1019 GLN A N 1
ATOM 7347 C CA . GLN A 1 1019 ? 1.037 -23.062 -1.640 1.00 75.19 1019 GLN A CA 1
ATOM 7348 C C . GLN A 1 1019 ? 1.469 -24.510 -1.906 1.00 75.19 1019 GLN A C 1
ATOM 7350 O O . GLN A 1 1019 ? 2.209 -25.099 -1.123 1.00 75.19 1019 GLN A O 1
ATOM 7355 N N . SER A 1 1020 ? 1.055 -25.107 -3.031 1.00 63.94 1020 SER A N 1
ATOM 7356 C CA . SER A 1 1020 ? 1.689 -26.353 -3.474 1.00 63.94 1020 SER A CA 1
ATOM 7357 C C . SER A 1 1020 ? 3.061 -26.076 -4.078 1.00 63.94 1020 SER A C 1
ATOM 7359 O O . SER A 1 1020 ? 3.303 -25.073 -4.745 1.00 63.94 1020 SER A O 1
ATOM 7361 N N . ASN A 1 1021 ? 3.959 -27.028 -3.882 1.00 62.34 1021 ASN A N 1
ATOM 7362 C CA . ASN A 1 1021 ? 5.297 -27.061 -4.450 1.00 62.34 1021 ASN A CA 1
ATOM 7363 C C . ASN A 1 1021 ? 5.348 -27.555 -5.907 1.00 62.34 1021 ASN A C 1
ATOM 7365 O O . ASN A 1 1021 ? 6.436 -27.699 -6.457 1.00 62.34 1021 ASN A O 1
ATOM 7369 N N . TYR A 1 1022 ? 4.196 -27.807 -6.535 1.00 56.50 1022 TYR A N 1
ATOM 7370 C CA . TYR A 1 1022 ? 4.096 -28.188 -7.942 1.00 56.50 1022 TYR A CA 1
ATOM 7371 C C . TYR A 1 1022 ? 3.015 -27.385 -8.659 1.00 56.50 1022 TYR A C 1
ATOM 7373 O O . TYR A 1 1022 ? 1.905 -27.213 -8.154 1.00 56.50 1022 TYR A O 1
ATOM 7381 N N . ALA A 1 1023 ? 3.299 -26.981 -9.898 1.00 45.94 1023 ALA A N 1
ATOM 7382 C CA . ALA A 1 1023 ? 2.274 -26.488 -10.805 1.00 45.94 1023 ALA A CA 1
ATOM 7383 C C . ALA A 1 1023 ? 1.373 -27.662 -11.241 1.00 45.94 1023 ALA A C 1
ATOM 7385 O O . ALA A 1 1023 ? 1.766 -28.508 -12.043 1.00 45.94 1023 ALA A O 1
ATOM 7386 N N . GLY A 1 1024 ? 0.159 -27.749 -10.689 1.00 54.66 1024 GLY A N 1
ATOM 7387 C CA . GLY A 1 1024 ? -0.833 -28.765 -11.058 1.00 54.66 1024 GLY A CA 1
ATOM 7388 C C . GLY A 1 1024 ? -1.067 -29.836 -9.989 1.00 54.66 1024 GLY A C 1
ATOM 7389 O O . GLY A 1 1024 ? -1.195 -29.532 -8.810 1.00 54.66 1024 GLY A O 1
ATOM 7390 N N . THR A 1 1025 ? -1.245 -31.101 -10.396 1.00 52.69 1025 THR A N 1
ATOM 7391 C CA . THR A 1 1025 ? -1.482 -32.202 -9.441 1.00 52.69 1025 THR A CA 1
ATOM 7392 C C . THR A 1 1025 ? -0.142 -32.781 -8.981 1.00 52.69 1025 THR A C 1
ATOM 7394 O O . THR A 1 1025 ? 0.508 -33.441 -9.795 1.00 52.69 1025 THR A O 1
ATOM 7397 N N . PRO A 1 1026 ? 0.266 -32.597 -7.712 1.00 55.19 1026 PRO A N 1
ATOM 7398 C CA . PRO A 1 1026 ? 1.552 -33.086 -7.230 1.00 55.19 1026 PRO A CA 1
ATOM 7399 C C . PRO A 1 1026 ? 1.647 -34.621 -7.340 1.00 55.19 1026 PRO A C 1
ATOM 7401 O O . PRO A 1 1026 ? 0.652 -35.327 -7.094 1.00 55.19 1026 PRO A O 1
ATOM 7404 N N . PRO A 1 1027 ? 2.825 -35.173 -7.699 1.00 58.56 1027 PRO A N 1
ATOM 7405 C CA . PRO A 1 1027 ? 3.051 -36.612 -7.694 1.00 58.56 1027 PRO A CA 1
ATOM 7406 C C . PRO A 1 1027 ? 2.762 -37.234 -6.313 1.00 58.56 1027 PRO A C 1
ATOM 7408 O O . PRO A 1 1027 ? 2.933 -36.578 -5.281 1.00 58.56 1027 PRO A O 1
ATOM 7411 N N . PRO A 1 1028 ? 2.324 -38.506 -6.240 1.00 54.22 1028 PRO A N 1
ATOM 7412 C CA . PRO A 1 1028 ? 2.015 -39.147 -4.963 1.00 54.22 1028 PRO A CA 1
ATOM 7413 C C . PRO A 1 1028 ? 3.208 -39.116 -3.998 1.00 54.22 1028 PRO A C 1
ATOM 7415 O O . PRO A 1 1028 ? 4.239 -39.714 -4.282 1.00 54.22 1028 PRO A O 1
ATOM 7418 N N . GLY A 1 1029 ? 3.033 -38.473 -2.841 1.00 56.06 1029 GLY A N 1
ATOM 7419 C CA . GLY A 1 1029 ? 4.073 -38.365 -1.809 1.00 56.06 1029 GLY A CA 1
ATOM 7420 C C . GLY A 1 1029 ? 4.950 -37.115 -1.899 1.00 56.06 1029 GLY A C 1
ATOM 7421 O O . GLY A 1 1029 ? 5.709 -36.880 -0.971 1.00 56.06 1029 GLY A O 1
ATOM 7422 N N . MET A 1 1030 ? 4.793 -36.302 -2.948 1.00 63.31 1030 MET A N 1
ATOM 7423 C CA . MET A 1 1030 ? 5.580 -35.082 -3.167 1.00 63.31 1030 MET A CA 1
ATOM 7424 C C . MET A 1 1030 ? 4.814 -33.794 -2.814 1.00 63.31 1030 MET A C 1
ATOM 7426 O O . MET A 1 1030 ? 5.364 -32.712 -2.894 1.00 63.31 1030 MET A O 1
ATOM 7430 N N . ASP A 1 1031 ? 3.544 -33.886 -2.418 1.00 66.75 1031 ASP A N 1
ATOM 7431 C CA . ASP A 1 1031 ? 2.720 -32.732 -2.035 1.00 66.75 1031 ASP A CA 1
ATOM 7432 C C . ASP A 1 1031 ? 3.128 -32.196 -0.652 1.00 66.75 1031 ASP A C 1
ATOM 7434 O O . ASP A 1 1031 ? 2.924 -32.881 0.358 1.00 66.75 1031 ASP A O 1
ATOM 7438 N N . TRP A 1 1032 ? 3.694 -30.986 -0.606 1.00 74.38 1032 TRP A N 1
ATOM 7439 C CA . TRP A 1 1032 ? 4.182 -30.342 0.625 1.00 74.38 1032 TRP A CA 1
ATOM 7440 C C . TRP A 1 1032 ? 3.122 -29.525 1.367 1.00 74.38 1032 TRP A C 1
ATOM 7442 O O . TRP A 1 1032 ? 3.472 -28.711 2.204 1.00 74.38 1032 TRP A O 1
ATOM 7452 N N . GLU A 1 1033 ? 1.833 -29.777 1.135 1.00 81.12 1033 GLU A N 1
ATOM 7453 C CA . GLU A 1 1033 ? 0.734 -29.046 1.776 1.00 81.12 1033 GLU A CA 1
ATOM 7454 C C . GLU A 1 1033 ? -0.164 -29.977 2.621 1.00 81.12 1033 GLU A C 1
ATOM 7456 O O . GLU A 1 1033 ? -0.425 -31.139 2.282 1.00 81.12 1033 GLU A O 1
ATOM 7461 N N . LEU A 1 1034 ? -0.683 -29.497 3.761 1.00 85.81 1034 LEU A N 1
ATOM 7462 C CA . LEU A 1 1034 ? -1.607 -30.288 4.587 1.00 85.81 1034 LEU A CA 1
ATOM 7463 C C . LEU A 1 1034 ? -2.977 -30.457 3.911 1.00 85.81 1034 LEU A C 1
ATOM 7465 O O . LEU A 1 1034 ? -3.801 -29.543 3.877 1.00 85.81 1034 LEU A O 1
ATOM 7469 N N . ARG A 1 1035 ? -3.271 -31.679 3.456 1.00 81.19 1035 ARG A N 1
ATOM 7470 C CA . ARG A 1 1035 ? -4.551 -32.025 2.807 1.00 81.19 1035 ARG A CA 1
ATOM 7471 C C . ARG A 1 1035 ? -5.585 -32.634 3.761 1.00 81.19 1035 ARG A C 1
ATOM 7473 O O . ARG A 1 1035 ? -5.259 -33.464 4.607 1.00 81.19 1035 ARG A O 1
ATOM 7480 N N . GLY A 1 1036 ? -6.866 -32.310 3.586 1.00 80.50 1036 GLY A N 1
ATOM 7481 C CA . GLY A 1 1036 ? -7.958 -32.946 4.335 1.00 80.50 1036 GLY A CA 1
ATOM 7482 C C . GLY A 1 1036 ? -8.431 -34.236 3.660 1.00 80.50 1036 GLY A C 1
ATOM 7483 O O . GLY A 1 1036 ? -9.178 -34.196 2.680 1.00 80.50 1036 GLY A O 1
ATOM 7484 N N . THR A 1 1037 ? -8.019 -35.410 4.141 1.00 75.50 1037 THR A N 1
ATOM 7485 C CA . THR A 1 1037 ? -8.390 -36.707 3.558 1.00 75.50 1037 THR A CA 1
ATOM 7486 C C . THR A 1 1037 ? -8.591 -37.805 4.612 1.00 75.50 1037 THR A C 1
ATOM 7488 O O . THR A 1 1037 ? -7.958 -37.839 5.658 1.00 75.50 1037 THR A O 1
ATOM 7491 N N . GLY A 1 1038 ? -9.465 -38.775 4.325 1.00 73.06 1038 GLY A N 1
ATOM 7492 C CA . GLY A 1 1038 ? -9.536 -40.009 5.117 1.00 73.06 1038 GLY A CA 1
ATOM 7493 C C . GLY A 1 1038 ? -10.349 -39.926 6.416 1.00 73.06 1038 GLY A C 1
ATOM 7494 O O . GLY A 1 1038 ? -11.369 -39.239 6.482 1.00 73.06 1038 GLY A O 1
ATOM 7495 N N . THR A 1 1039 ? -9.954 -40.752 7.388 1.00 78.12 1039 THR A N 1
ATOM 7496 C CA . THR A 1 1039 ? -10.654 -41.043 8.655 1.00 78.12 1039 THR A CA 1
ATOM 7497 C C . THR A 1 1039 ? -10.010 -40.297 9.828 1.00 78.12 1039 THR A C 1
ATOM 7499 O O . THR A 1 1039 ? -8.967 -39.681 9.660 1.00 78.12 1039 THR A O 1
ATOM 7502 N N . THR A 1 1040 ? -10.596 -40.395 11.021 1.00 86.44 1040 THR A N 1
ATOM 7503 C CA . THR A 1 1040 ? -10.158 -39.718 12.261 1.00 86.44 1040 THR A CA 1
ATOM 7504 C C . THR A 1 1040 ? -9.574 -40.743 13.261 1.00 86.44 1040 THR A C 1
ATOM 7506 O O . THR A 1 1040 ? -10.316 -41.227 14.122 1.00 86.44 1040 THR A O 1
ATOM 7509 N N . PRO A 1 1041 ? -8.292 -41.162 13.130 1.00 89.50 1041 PRO A N 1
ATOM 7510 C CA . PRO A 1 1041 ? -7.642 -42.187 13.963 1.00 89.50 1041 PRO A CA 1
ATOM 7511 C C . PRO A 1 1041 ? -6.934 -41.624 15.216 1.00 89.50 1041 PRO A C 1
ATOM 7513 O O . PRO A 1 1041 ? -5.773 -41.945 15.477 1.00 89.50 1041 PRO A O 1
ATOM 7516 N N . ILE A 1 1042 ? -7.615 -40.795 16.008 1.00 92.62 1042 ILE A N 1
ATOM 7517 C CA . ILE A 1 1042 ? -7.076 -40.125 17.209 1.00 92.62 1042 ILE A CA 1
ATOM 7518 C C . ILE A 1 1042 ? -6.244 -41.064 18.101 1.00 92.62 1042 ILE A C 1
ATOM 7520 O O . ILE A 1 1042 ? -5.113 -40.742 18.457 1.00 92.62 1042 ILE A O 1
ATOM 7524 N N . ALA A 1 1043 ? -6.767 -42.235 18.464 1.00 92.81 1043 ALA A N 1
ATOM 7525 C CA . ALA A 1 1043 ? -6.123 -43.150 19.402 1.00 92.81 1043 ALA A CA 1
ATOM 7526 C C . ALA A 1 1043 ? -4.758 -43.643 18.910 1.00 92.81 1043 ALA A C 1
ATOM 7528 O O . ALA A 1 1043 ? -3.806 -43.725 19.688 1.00 92.81 1043 ALA A O 1
ATOM 7529 N N . GLY A 1 1044 ? -4.655 -44.003 17.632 1.00 91.06 1044 GLY A N 1
ATOM 7530 C CA . GLY A 1 1044 ? -3.402 -44.520 17.098 1.00 91.06 1044 GLY A CA 1
ATOM 7531 C C . GLY A 1 1044 ? -2.444 -43.419 16.647 1.00 91.06 1044 GLY A C 1
ATOM 7532 O O . GLY A 1 1044 ? -1.233 -43.616 16.749 1.00 91.06 1044 GLY A O 1
ATOM 7533 N N . THR A 1 1045 ? -2.936 -42.227 16.301 1.00 93.25 1045 THR A N 1
ATOM 7534 C CA . THR A 1 1045 ? -2.093 -41.027 16.173 1.00 93.25 1045 THR A CA 1
ATOM 7535 C C . THR A 1 1045 ? -1.474 -40.649 17.520 1.00 93.25 1045 THR A C 1
ATOM 7537 O O . THR A 1 1045 ? -0.266 -40.464 17.594 1.00 93.25 1045 THR A O 1
ATOM 7540 N N . LEU A 1 1046 ? -2.240 -40.642 18.619 1.00 95.62 1046 LEU A N 1
ATOM 7541 C CA . LEU A 1 1046 ? -1.692 -40.408 19.965 1.00 95.62 1046 LEU A CA 1
ATOM 7542 C C . LEU A 1 1046 ? -0.699 -41.502 20.392 1.00 95.62 1046 LEU A C 1
ATOM 7544 O O . LEU A 1 1046 ? 0.282 -41.217 21.076 1.00 95.62 1046 LEU A O 1
ATOM 7548 N N . ALA A 1 1047 ? -0.906 -42.750 19.965 1.00 94.50 1047 ALA A N 1
ATOM 7549 C CA . ALA A 1 1047 ? 0.080 -43.810 20.171 1.00 94.50 1047 ALA A CA 1
ATOM 7550 C C . ALA A 1 1047 ? 1.366 -43.590 19.348 1.00 94.50 1047 ALA A C 1
ATOM 7552 O O . ALA A 1 1047 ? 2.453 -43.894 19.836 1.00 94.50 1047 ALA A O 1
ATOM 7553 N N . SER A 1 1048 ? 1.249 -43.039 18.135 1.00 93.81 1048 SER A N 1
ATOM 7554 C CA . SER A 1 1048 ? 2.389 -42.670 17.279 1.00 93.81 1048 SER A CA 1
ATOM 7555 C C . SER A 1 1048 ? 3.163 -41.494 17.885 1.00 93.81 1048 SER A C 1
ATOM 7557 O O . SER A 1 1048 ? 4.382 -41.560 18.015 1.00 93.81 1048 SER A O 1
ATOM 7559 N N . ALA A 1 1049 ? 2.447 -40.482 18.386 1.00 95.44 1049 ALA A N 1
ATOM 7560 C CA . ALA A 1 1049 ? 3.005 -39.376 19.158 1.00 95.44 1049 ALA A CA 1
ATOM 7561 C C . ALA A 1 1049 ? 3.759 -39.865 20.403 1.00 95.44 1049 ALA A C 1
ATOM 7563 O O . ALA A 1 1049 ? 4.860 -39.400 20.670 1.00 95.44 1049 ALA A O 1
ATOM 7564 N N . LEU A 1 1050 ? 3.212 -40.834 21.146 1.00 95.62 1050 LEU A N 1
ATOM 7565 C CA . LEU A 1 1050 ? 3.911 -41.429 22.288 1.00 95.62 1050 LEU A CA 1
ATOM 7566 C C . LEU A 1 1050 ? 5.194 -42.144 21.862 1.00 95.62 1050 LEU A C 1
ATOM 7568 O O . LEU A 1 1050 ? 6.199 -42.022 22.557 1.00 95.62 1050 LEU A O 1
ATOM 7572 N N . ALA A 1 1051 ? 5.166 -42.898 20.761 1.00 92.19 1051 ALA A N 1
ATOM 7573 C CA . ALA A 1 1051 ? 6.343 -43.607 20.268 1.00 92.19 1051 ALA A CA 1
ATOM 7574 C C . ALA A 1 1051 ? 7.474 -42.629 19.916 1.00 92.19 1051 ALA A C 1
ATOM 7576 O O . ALA A 1 1051 ? 8.586 -42.802 20.412 1.00 92.19 1051 ALA A O 1
ATOM 7577 N N . TYR A 1 1052 ? 7.155 -41.574 19.163 1.00 91.38 1052 TYR A N 1
ATOM 7578 C CA . TYR A 1 1052 ? 8.092 -40.509 18.806 1.00 91.38 1052 TYR A CA 1
ATOM 7579 C C . TYR A 1 1052 ? 8.578 -39.724 20.035 1.00 91.38 1052 TYR A C 1
ATOM 7581 O O . TYR A 1 1052 ? 9.769 -39.634 20.298 1.00 91.38 1052 TYR A O 1
ATOM 7589 N N . LEU A 1 1053 ? 7.681 -39.218 20.884 1.00 92.00 1053 LEU A N 1
ATOM 7590 C CA . LEU A 1 1053 ? 8.106 -38.432 22.047 1.00 92.00 1053 LEU A CA 1
ATOM 7591 C C . LEU A 1 1053 ? 8.888 -39.255 23.073 1.00 92.00 1053 LEU A C 1
ATOM 7593 O O . LEU A 1 1053 ? 9.733 -38.705 23.771 1.00 92.00 1053 LEU A O 1
ATOM 7597 N N . SER A 1 1054 ? 8.659 -40.568 23.148 1.00 90.00 1054 SER A N 1
ATOM 7598 C CA . SER A 1 1054 ? 9.467 -41.446 23.999 1.00 90.00 1054 SER A C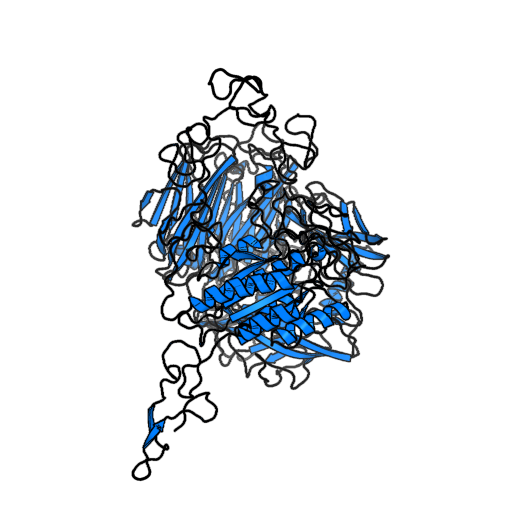A 1
ATOM 7599 C C . SER A 1 1054 ? 10.909 -41.575 23.498 1.00 90.00 1054 SER A C 1
ATOM 7601 O O . SER A 1 1054 ? 11.806 -41.704 24.332 1.00 90.00 1054 SER A O 1
ATOM 7603 N N . SER A 1 1055 ? 11.155 -41.553 22.179 1.00 84.06 1055 SER A N 1
ATOM 7604 C CA . SER A 1 1055 ? 12.527 -41.533 21.648 1.00 84.06 1055 SER A CA 1
ATOM 7605 C C . SER A 1 1055 ? 13.183 -40.176 21.895 1.00 84.06 1055 SER A C 1
ATOM 7607 O O . SER A 1 1055 ? 14.295 -40.137 22.419 1.00 84.06 1055 SER A O 1
ATOM 7609 N N . VAL A 1 1056 ? 12.454 -39.077 21.670 1.00 85.88 1056 VAL A N 1
ATOM 7610 C CA . VAL A 1 1056 ? 12.921 -37.709 21.960 1.00 85.88 1056 VAL A CA 1
ATOM 7611 C C . VAL A 1 1056 ? 13.295 -37.546 23.438 1.00 85.88 1056 VAL A C 1
ATOM 7613 O O . VAL A 1 1056 ? 14.387 -37.084 23.757 1.00 85.88 1056 VAL A O 1
ATOM 7616 N N . GLN A 1 1057 ? 12.433 -37.981 24.362 1.00 87.81 1057 GLN A N 1
ATOM 7617 C CA . GLN A 1 1057 ? 12.704 -37.939 25.804 1.00 87.81 1057 GLN A CA 1
ATOM 7618 C C . GLN A 1 1057 ? 13.894 -38.816 26.219 1.00 87.81 1057 GLN A C 1
ATOM 7620 O O . GLN A 1 1057 ? 14.568 -38.511 27.200 1.00 87.81 1057 GLN A O 1
ATOM 7625 N N . ALA A 1 1058 ? 14.148 -39.922 25.513 1.00 83.50 1058 ALA A N 1
ATOM 7626 C CA . ALA A 1 1058 ? 15.290 -40.787 25.796 1.00 83.50 1058 ALA A CA 1
ATOM 7627 C C . ALA A 1 1058 ? 16.623 -40.172 25.337 1.00 83.50 1058 ALA A C 1
ATOM 7629 O O . ALA A 1 1058 ? 17.656 -40.467 25.943 1.00 83.50 1058 ALA A O 1
ATOM 7630 N N . ALA A 1 1059 ? 16.588 -39.343 24.291 1.00 76.94 1059 ALA A N 1
ATOM 7631 C CA . ALA A 1 1059 ? 17.735 -38.611 23.761 1.00 76.94 1059 ALA A CA 1
ATOM 7632 C C . ALA A 1 1059 ? 17.977 -37.261 24.467 1.00 76.94 1059 ALA A C 1
ATOM 7634 O O . ALA A 1 1059 ? 19.089 -36.742 24.423 1.00 76.94 1059 ALA A O 1
ATOM 7635 N N . ASP A 1 1060 ? 16.971 -36.707 25.150 1.00 80.62 1060 ASP A N 1
ATOM 7636 C CA . ASP A 1 1060 ? 17.057 -35.407 25.819 1.00 80.62 1060 ASP A CA 1
ATOM 7637 C C . ASP A 1 1060 ? 17.815 -35.464 27.166 1.00 80.62 1060 ASP A C 1
ATOM 7639 O O . ASP A 1 1060 ? 17.334 -36.070 28.135 1.00 80.62 1060 ASP A O 1
ATOM 7643 N N . PRO A 1 1061 ? 18.981 -34.795 27.288 1.00 77.62 1061 PRO A N 1
ATOM 7644 C CA . PRO A 1 1061 ? 19.757 -34.779 28.526 1.00 77.62 1061 PRO A CA 1
ATOM 7645 C C . PRO A 1 1061 ? 19.088 -33.993 29.666 1.00 77.62 1061 PRO A C 1
ATOM 7647 O O . PRO A 1 1061 ? 19.449 -34.211 30.826 1.00 77.62 1061 PRO A O 1
ATOM 7650 N N . VAL A 1 1062 ? 18.124 -33.113 29.368 1.00 78.88 1062 VAL A N 1
ATOM 7651 C CA . VAL A 1 1062 ? 17.410 -32.255 30.337 1.00 78.88 1062 VAL A CA 1
ATOM 7652 C C . VAL A 1 1062 ? 15.934 -32.644 30.513 1.00 78.88 1062 VAL A C 1
ATOM 7654 O O . VAL A 1 1062 ? 15.148 -31.906 31.113 1.00 78.88 1062 VAL A O 1
ATOM 7657 N N . VAL A 1 1063 ? 15.558 -33.858 30.088 1.00 83.56 1063 VAL A N 1
ATOM 7658 C CA . VAL A 1 1063 ? 14.180 -34.394 30.126 1.00 83.56 1063 VAL A CA 1
ATOM 7659 C C . VAL A 1 1063 ? 13.499 -34.311 31.496 1.00 83.56 1063 VAL A C 1
ATOM 7661 O O . VAL A 1 1063 ? 12.276 -34.252 31.590 1.00 83.56 1063 VAL A O 1
ATOM 7664 N N . SER A 1 1064 ? 14.269 -34.314 32.589 1.00 78.06 1064 SER A N 1
ATOM 7665 C CA . SER A 1 1064 ? 13.720 -34.222 33.945 1.00 78.06 1064 SER A CA 1
ATOM 7666 C C . SER A 1 1064 ? 13.082 -32.872 34.269 1.00 78.06 1064 SER A C 1
ATOM 7668 O O . SER A 1 1064 ? 12.373 -32.787 35.271 1.00 78.06 1064 SER A O 1
ATOM 7670 N N . CYS A 1 1065 ? 13.371 -31.845 33.469 1.00 79.25 1065 CYS A N 1
ATOM 7671 C CA . CYS A 1 1065 ? 13.033 -30.457 33.752 1.00 79.25 1065 CYS A CA 1
ATOM 7672 C C . CYS A 1 1065 ? 12.353 -29.769 32.544 1.00 79.25 1065 CYS A C 1
ATOM 7674 O O . CYS A 1 1065 ? 11.389 -29.029 32.730 1.00 79.25 1065 CYS A O 1
ATOM 7676 N N . ARG A 1 1066 ? 12.730 -30.121 31.303 1.00 86.19 1066 ARG A N 1
ATOM 7677 C CA . ARG A 1 1066 ? 12.116 -29.586 30.073 1.00 86.19 1066 ARG A CA 1
ATOM 7678 C C . ARG A 1 1066 ? 10.612 -29.922 29.959 1.00 86.19 1066 ARG A C 1
ATOM 7680 O O . ARG A 1 1066 ? 10.233 -31.094 30.069 1.00 86.19 1066 ARG A O 1
ATOM 7687 N N . PRO A 1 1067 ? 9.729 -28.949 29.662 1.00 88.75 1067 PRO A N 1
ATOM 7688 C CA . PRO A 1 1067 ? 8.312 -29.219 29.429 1.00 88.75 1067 PRO A CA 1
ATOM 7689 C C . PRO A 1 1067 ? 8.057 -29.892 28.072 1.00 88.75 1067 PRO A C 1
ATOM 7691 O O . PRO A 1 1067 ? 8.419 -29.361 27.027 1.00 88.75 1067 PRO A O 1
ATOM 7694 N N . TYR A 1 1068 ? 7.347 -31.023 28.088 1.00 92.62 1068 TYR A N 1
ATOM 7695 C CA . TYR A 1 1068 ? 6.820 -31.695 26.892 1.00 92.62 1068 TYR A CA 1
ATOM 7696 C C . TYR A 1 1068 ? 5.299 -31.573 26.833 1.00 92.62 1068 TYR A C 1
ATOM 7698 O O . TYR A 1 1068 ? 4.633 -31.803 27.849 1.00 92.62 1068 TYR A O 1
ATOM 7706 N N . ARG A 1 1069 ? 4.729 -31.245 25.670 1.00 94.56 1069 ARG A N 1
ATOM 7707 C CA . ARG A 1 1069 ? 3.272 -31.180 25.456 1.00 94.56 1069 ARG A CA 1
ATOM 7708 C C . ARG A 1 1069 ? 2.873 -31.792 24.116 1.00 94.56 1069 ARG A C 1
ATOM 7710 O O . ARG A 1 1069 ? 3.583 -31.655 23.124 1.00 94.56 1069 ARG A O 1
ATOM 7717 N N . VAL A 1 1070 ? 1.695 -32.410 24.092 1.00 97.19 1070 VAL A N 1
ATOM 7718 C CA . VAL A 1 1070 ? 0.973 -32.736 22.853 1.00 97.19 1070 VAL A CA 1
ATOM 7719 C C . VAL A 1 1070 ? -0.226 -31.807 22.749 1.00 97.19 1070 VAL A C 1
ATOM 7721 O O . VAL A 1 1070 ? -1.006 -31.719 23.698 1.00 97.19 1070 VAL A O 1
ATOM 7724 N N . ILE A 1 1071 ? -0.395 -31.148 21.605 1.00 96.44 1071 ILE A N 1
ATOM 7725 C CA . ILE A 1 1071 ? -1.589 -30.356 21.291 1.00 96.44 1071 ILE A CA 1
ATOM 7726 C C . ILE A 1 1071 ? -2.334 -31.070 20.167 1.00 96.44 1071 ILE A C 1
ATOM 7728 O O . ILE A 1 1071 ? -1.892 -31.066 19.023 1.00 96.44 1071 ILE A O 1
ATOM 7732 N N . LEU A 1 1072 ? -3.454 -31.707 20.502 1.00 96.25 1072 LEU A N 1
ATOM 7733 C CA . LEU A 1 1072 ? -4.349 -32.348 19.544 1.00 96.25 1072 LEU A CA 1
ATOM 7734 C C . LEU A 1 1072 ? -5.396 -31.337 19.077 1.00 96.25 1072 LEU A C 1
ATOM 7736 O O . LEU A 1 1072 ? -6.257 -30.951 19.867 1.00 96.25 1072 LEU A O 1
ATOM 7740 N N . VAL A 1 1073 ? -5.361 -30.957 17.802 1.00 94.94 1073 VAL A N 1
ATOM 7741 C CA . VAL A 1 1073 ? -6.394 -30.121 17.171 1.00 94.94 1073 VAL A CA 1
ATOM 7742 C C . VAL A 1 1073 ? -7.278 -31.019 16.316 1.00 94.94 1073 VAL A C 1
ATOM 7744 O O . VAL A 1 1073 ? -6.784 -31.610 15.362 1.00 94.94 1073 VAL A O 1
ATOM 7747 N N . THR A 1 1074 ? -8.560 -31.161 16.665 1.00 92.62 1074 THR A N 1
ATOM 7748 C CA . THR A 1 1074 ? -9.496 -32.081 15.985 1.00 92.62 1074 THR A CA 1
ATOM 7749 C C . THR A 1 1074 ? -10.930 -31.565 15.988 1.00 92.62 1074 THR A C 1
ATOM 7751 O O . THR A 1 1074 ? -11.335 -30.839 16.897 1.00 92.62 1074 THR A O 1
ATOM 7754 N N . ASP A 1 1075 ? -11.718 -31.940 14.978 1.00 85.19 1075 ASP A N 1
ATOM 7755 C CA . ASP A 1 1075 ? -13.125 -31.543 14.850 1.00 85.19 1075 ASP A CA 1
ATOM 7756 C C . ASP A 1 1075 ? -14.140 -32.638 15.228 1.00 85.19 1075 ASP A C 1
ATOM 7758 O O . ASP A 1 1075 ? -15.355 -32.395 15.193 1.00 85.19 1075 ASP A O 1
ATOM 7762 N N . GLY A 1 1076 ? -13.676 -33.841 15.590 1.00 82.06 1076 GLY A N 1
ATOM 7763 C CA . GLY A 1 1076 ? -14.525 -35.031 15.559 1.00 82.06 1076 GLY A CA 1
ATOM 7764 C C . GLY A 1 1076 ? -14.184 -36.152 16.542 1.00 82.06 1076 GLY A C 1
ATOM 7765 O O . GLY A 1 1076 ? -13.346 -36.029 17.430 1.00 82.06 1076 GLY A O 1
ATOM 7766 N N . GLU A 1 1077 ? -14.912 -37.265 16.396 1.00 81.81 1077 GLU A N 1
ATOM 7767 C CA . GLU A 1 1077 ? -14.738 -38.487 17.190 1.00 81.81 1077 GLU A CA 1
ATOM 7768 C C . GLU A 1 1077 ? -13.831 -39.506 16.494 1.00 81.81 1077 GLU A C 1
ATOM 7770 O O . GLU A 1 1077 ? -13.749 -39.572 15.269 1.00 81.81 1077 GLU A O 1
ATOM 7775 N N . GLU A 1 1078 ? -13.219 -40.378 17.293 1.00 87.06 1078 GLU A N 1
ATOM 7776 C CA . GLU A 1 1078 ? -12.456 -41.536 16.831 1.00 87.06 1078 GLU A CA 1
ATOM 7777 C C . GLU A 1 1078 ? -13.298 -42.455 15.926 1.00 87.06 1078 GLU A C 1
ATOM 7779 O O . GLU A 1 1078 ? -14.267 -43.080 16.365 1.00 87.06 1078 GLU A O 1
ATOM 7784 N N . THR A 1 1079 ? -12.898 -42.595 14.659 1.00 83.31 1079 THR A N 1
ATOM 7785 C CA . THR A 1 1079 ? -13.630 -43.406 13.664 1.00 83.31 1079 THR A CA 1
ATOM 7786 C C . THR A 1 1079 ? -12.959 -44.739 13.331 1.00 83.31 1079 THR A C 1
ATOM 7788 O O . THR A 1 1079 ? -13.572 -45.576 12.662 1.00 83.31 1079 THR A O 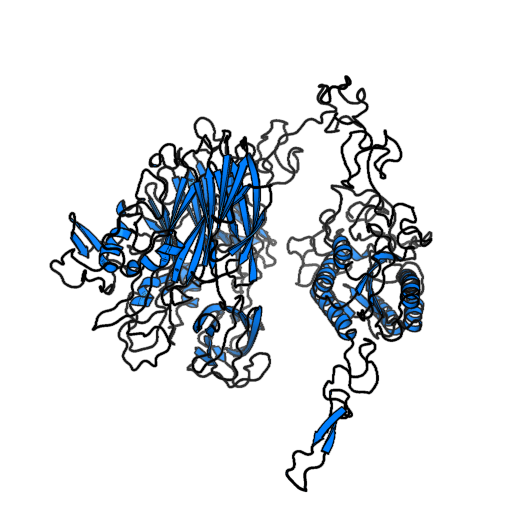1
ATOM 7791 N N . CYS A 1 1080 ? -11.752 -44.998 13.840 1.00 81.00 1080 CYS A N 1
ATOM 7792 C CA . CYS A 1 1080 ? -10.987 -46.227 13.621 1.00 81.00 1080 CYS A CA 1
ATOM 7793 C C . CYS A 1 1080 ? -11.074 -47.254 14.756 1.00 81.00 1080 CYS A C 1
ATOM 7795 O O . CYS A 1 1080 ? -10.475 -48.330 14.669 1.00 81.00 1080 CYS A O 1
ATOM 7797 N N . GLY A 1 1081 ? -11.900 -46.992 15.773 1.00 78.44 1081 GLY A N 1
ATOM 7798 C CA . GLY A 1 1081 ? -12.254 -47.964 16.811 1.00 78.44 1081 GLY A CA 1
ATOM 7799 C C . GLY A 1 1081 ? -11.156 -48.222 17.845 1.00 78.44 1081 GLY A C 1
ATOM 7800 O O . GLY A 1 1081 ? -11.200 -49.255 18.519 1.00 78.44 1081 GLY A O 1
ATOM 7801 N N . GLY A 1 1082 ? -10.177 -47.317 17.954 1.00 84.81 1082 GLY A N 1
ATOM 7802 C CA . GLY A 1 1082 ? -9.207 -47.293 19.049 1.00 84.81 1082 GLY A CA 1
ATOM 7803 C C . GLY A 1 1082 ? -9.781 -46.720 20.352 1.00 84.81 1082 GLY A C 1
ATOM 7804 O O . GLY A 1 1082 ? -10.964 -46.396 20.431 1.00 84.81 1082 GLY A O 1
ATOM 7805 N N . ASP A 1 1083 ? -8.934 -46.615 21.381 1.00 92.88 1083 ASP A N 1
ATOM 7806 C CA . ASP A 1 1083 ? -9.266 -46.030 22.691 1.00 92.88 1083 ASP A CA 1
ATOM 7807 C C . ASP A 1 1083 ? -8.411 -44.765 22.933 1.00 92.88 1083 ASP A C 1
ATOM 7809 O O . ASP A 1 1083 ? -7.270 -44.875 23.398 1.00 92.88 1083 ASP A O 1
ATOM 7813 N N . PRO A 1 1084 ? -8.917 -43.568 22.567 1.00 94.62 1084 PRO A N 1
ATOM 7814 C CA . PRO A 1 1084 ? -8.179 -42.312 22.704 1.00 94.62 1084 PRO A CA 1
ATOM 7815 C C . PRO A 1 1084 ? -7.866 -41.932 24.153 1.00 94.62 1084 PRO A C 1
ATOM 7817 O O . PRO A 1 1084 ? -6.800 -41.383 24.420 1.00 94.62 1084 PRO A O 1
ATOM 7820 N N . GLU A 1 1085 ? -8.757 -42.251 25.098 1.00 95.88 1085 GLU A N 1
ATOM 7821 C CA . GLU A 1 1085 ? -8.538 -41.982 26.524 1.00 95.88 1085 GLU A CA 1
ATOM 7822 C C . GLU A 1 1085 ? -7.358 -42.804 27.048 1.00 95.88 1085 GLU A C 1
ATOM 7824 O O . GLU A 1 1085 ? -6.488 -42.281 27.746 1.00 95.88 1085 GLU A O 1
ATOM 7829 N N . ALA A 1 1086 ? -7.281 -44.085 26.673 1.00 95.81 1086 ALA A N 1
ATOM 7830 C CA . ALA A 1 1086 ? -6.147 -44.929 27.035 1.00 95.81 1086 ALA A CA 1
ATOM 7831 C C . ALA A 1 1086 ? -4.831 -44.436 26.411 1.00 95.81 1086 ALA A C 1
ATOM 7833 O O . ALA A 1 1086 ? -3.792 -44.490 27.074 1.00 95.81 1086 ALA A O 1
ATOM 7834 N N . ALA A 1 1087 ? -4.863 -43.941 25.170 1.00 96.12 1087 ALA A N 1
ATOM 7835 C CA . ALA A 1 1087 ? -3.687 -43.382 24.503 1.00 96.12 1087 ALA A CA 1
ATOM 7836 C C . ALA A 1 1087 ? -3.214 -42.071 25.164 1.00 96.12 1087 ALA A C 1
ATOM 7838 O O . ALA A 1 1087 ? -2.029 -41.930 25.466 1.00 96.12 1087 ALA A O 1
ATOM 7839 N N . ALA A 1 1088 ? -4.133 -41.155 25.486 1.00 97.06 1088 ALA A N 1
ATOM 7840 C CA . ALA A 1 1088 ? -3.818 -39.919 26.205 1.00 97.06 1088 ALA A CA 1
ATOM 7841 C C . ALA A 1 1088 ? -3.301 -40.188 27.629 1.00 97.06 1088 ALA A C 1
ATOM 7843 O O . ALA A 1 1088 ? -2.326 -39.577 28.065 1.00 97.06 1088 ALA A O 1
ATOM 7844 N N . ALA A 1 1089 ? -3.884 -41.161 28.336 1.00 97.19 1089 ALA A N 1
ATOM 7845 C CA . ALA A 1 1089 ? -3.393 -41.582 29.647 1.00 97.19 1089 ALA A CA 1
ATOM 7846 C C . ALA A 1 1089 ? -1.980 -42.187 29.582 1.00 97.19 1089 ALA A C 1
ATOM 7848 O O . ALA A 1 1089 ? -1.213 -42.061 30.538 1.00 97.19 1089 ALA A O 1
ATOM 7849 N N . ALA A 1 1090 ? -1.622 -42.842 28.473 1.00 97.19 1090 ALA A N 1
ATOM 7850 C CA . ALA A 1 1090 ? -0.277 -43.365 28.266 1.00 97.19 1090 ALA A CA 1
ATOM 7851 C C . ALA A 1 1090 ? 0.755 -42.240 28.057 1.00 97.19 1090 ALA A C 1
ATOM 7853 O O . ALA A 1 1090 ? 1.830 -42.308 28.649 1.00 97.19 1090 ALA A O 1
ATOM 7854 N N . LEU A 1 1091 ? 0.406 -41.184 27.310 1.00 97.19 1091 LEU A N 1
ATOM 7855 C CA . LEU A 1 1091 ? 1.217 -39.960 27.188 1.00 97.19 1091 LEU A CA 1
ATOM 7856 C C . LEU A 1 1091 ? 1.407 -39.267 28.543 1.00 97.19 1091 LEU A C 1
ATOM 7858 O O . LEU A 1 1091 ? 2.538 -38.991 28.944 1.00 97.19 1091 LEU A O 1
ATOM 7862 N N . LEU A 1 1092 ? 0.331 -39.098 29.316 1.00 96.38 1092 LEU A N 1
ATOM 7863 C CA . LEU A 1 1092 ? 0.426 -38.522 30.658 1.00 96.38 1092 LEU A CA 1
ATOM 7864 C C . LEU A 1 1092 ? 1.308 -39.369 31.587 1.00 96.38 1092 LEU A C 1
ATOM 7866 O O . LEU A 1 1092 ? 2.081 -38.828 32.377 1.00 96.38 1092 LEU A O 1
ATOM 7870 N N . ALA A 1 1093 ? 1.229 -40.700 31.493 1.00 94.12 1093 ALA A N 1
ATOM 7871 C CA . ALA A 1 1093 ? 2.085 -41.599 32.265 1.00 94.12 1093 ALA A CA 1
ATOM 7872 C C . ALA A 1 1093 ? 3.577 -41.484 31.892 1.00 94.12 1093 ALA A C 1
ATOM 7874 O O . ALA A 1 1093 ? 4.423 -41.794 32.731 1.00 94.12 1093 ALA A O 1
ATOM 7875 N N . ALA A 1 1094 ? 3.889 -41.013 30.680 1.00 91.69 1094 ALA A N 1
ATOM 7876 C CA . ALA A 1 1094 ? 5.234 -40.647 30.232 1.00 91.69 1094 ALA A CA 1
ATOM 7877 C C . ALA A 1 1094 ? 5.626 -39.195 30.594 1.00 91.69 1094 ALA A C 1
ATOM 7879 O O . ALA A 1 1094 ? 6.698 -38.729 30.222 1.00 91.69 1094 ALA A O 1
ATOM 7880 N N . GLY A 1 1095 ? 4.786 -38.470 31.343 1.00 91.88 1095 GLY A N 1
ATOM 7881 C CA . GLY A 1 1095 ? 5.046 -37.084 31.740 1.00 91.88 1095 GLY A CA 1
ATOM 7882 C C . GLY A 1 1095 ? 4.713 -36.053 30.661 1.00 91.88 1095 GLY A C 1
ATOM 7883 O O . GLY A 1 1095 ? 5.204 -34.931 30.735 1.00 91.88 1095 GLY A O 1
ATOM 7884 N N . ILE A 1 1096 ? 3.884 -36.416 29.678 1.00 95.12 1096 ILE A N 1
ATOM 7885 C CA . ILE A 1 1096 ? 3.529 -35.571 28.533 1.00 95.12 1096 ILE A CA 1
ATOM 7886 C C . ILE A 1 1096 ? 2.024 -35.267 28.590 1.00 95.12 1096 ILE A C 1
ATOM 7888 O O . ILE A 1 1096 ? 1.212 -36.093 28.163 1.00 95.12 1096 ILE A O 1
ATOM 7892 N N . PRO A 1 1097 ? 1.612 -34.111 29.137 1.00 95.69 1097 PRO A N 1
ATOM 7893 C CA . PRO A 1 1097 ? 0.217 -33.698 29.108 1.00 95.69 1097 PRO A CA 1
ATOM 7894 C C . PRO A 1 1097 ? -0.310 -33.521 27.680 1.00 95.69 1097 PRO A C 1
ATOM 7896 O O . PRO A 1 1097 ? 0.395 -33.012 26.803 1.00 95.69 1097 PRO A O 1
ATOM 7899 N N . VAL A 1 1098 ? -1.570 -33.905 27.470 1.00 97.12 1098 VAL A N 1
ATOM 7900 C CA . VAL A 1 1098 ? -2.266 -33.772 26.180 1.00 97.12 1098 VAL A CA 1
ATOM 7901 C C . VAL A 1 1098 ? -3.307 -32.664 26.281 1.00 97.12 1098 VAL A C 1
ATOM 7903 O O . VAL A 1 1098 ? -4.305 -32.809 26.988 1.00 97.12 1098 VAL A O 1
ATOM 7906 N N . HIS A 1 1099 ? -3.083 -31.559 25.576 1.00 96.56 1099 HIS A N 1
ATOM 7907 C CA . HIS A 1 1099 ? -4.069 -30.503 25.374 1.00 96.56 1099 HIS A CA 1
ATOM 7908 C C . HIS A 1 1099 ? -4.938 -30.865 24.172 1.00 96.56 1099 HIS A C 1
ATOM 7910 O O . HIS A 1 1099 ? -4.420 -31.201 23.111 1.00 96.56 1099 HIS A O 1
ATOM 7916 N N . VAL A 1 1100 ? -6.258 -30.811 24.338 1.00 96.12 1100 VAL A N 1
ATOM 7917 C CA . VAL A 1 1100 ? -7.211 -31.110 23.263 1.00 96.12 1100 VAL A CA 1
ATOM 7918 C C . VAL A 1 1100 ? -7.927 -29.826 22.884 1.00 96.12 1100 VAL A C 1
ATOM 7920 O O . VAL A 1 1100 ? -8.566 -29.200 23.731 1.00 96.12 1100 VAL A O 1
ATOM 7923 N N . ILE A 1 1101 ? -7.829 -29.450 21.614 1.00 94.88 1101 ILE A N 1
ATOM 7924 C CA . ILE A 1 1101 ? -8.541 -28.324 21.026 1.00 94.88 1101 ILE A CA 1
ATOM 7925 C C . ILE A 1 1101 ? -9.614 -28.880 20.091 1.00 94.88 1101 ILE A C 1
ATOM 7927 O O . ILE A 1 1101 ? -9.315 -29.465 19.049 1.00 94.88 1101 ILE A O 1
ATOM 7931 N N . GLY A 1 1102 ? -10.872 -28.716 20.495 1.00 92.38 1102 GLY A N 1
ATOM 7932 C CA . GLY A 1 1102 ? -12.036 -29.077 19.696 1.00 92.38 1102 GLY A CA 1
ATOM 7933 C C . GLY A 1 1102 ? -12.376 -27.950 18.730 1.00 92.38 1102 GLY A C 1
ATOM 7934 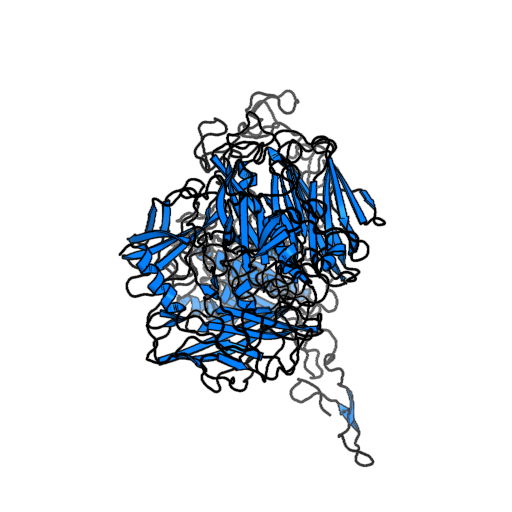O O . GLY A 1 1102 ? -12.893 -26.916 19.155 1.00 92.38 1102 GLY A O 1
ATOM 7935 N N . PHE A 1 1103 ? -12.109 -28.137 17.441 1.00 89.62 1103 PHE A N 1
ATOM 7936 C CA . PHE A 1 1103 ? -12.309 -27.095 16.438 1.00 89.62 1103 PHE A CA 1
ATOM 7937 C C . PHE A 1 1103 ? -13.691 -27.193 15.786 1.00 89.62 1103 PHE A C 1
ATOM 7939 O O . PHE A 1 1103 ? -14.080 -28.236 15.264 1.00 89.62 1103 PHE A O 1
ATOM 7946 N N . ALA A 1 1104 ? -14.448 -26.096 15.818 1.00 84.62 1104 ALA A N 1
ATOM 7947 C CA . ALA A 1 1104 ? -15.773 -25.962 15.210 1.00 84.62 1104 ALA A CA 1
ATOM 7948 C C . ALA A 1 1104 ? -16.760 -27.100 15.558 1.00 84.62 1104 ALA A C 1
ATOM 7950 O O . ALA A 1 1104 ? -17.603 -27.497 14.743 1.00 84.62 1104 ALA A O 1
ATOM 7951 N N . THR A 1 1105 ? -16.666 -27.633 16.781 1.00 79.00 1105 THR A N 1
ATOM 7952 C CA . THR A 1 1105 ? -17.524 -28.716 17.271 1.00 79.00 1105 THR A CA 1
ATOM 7953 C C . THR A 1 1105 ? -18.466 -28.220 18.364 1.00 79.00 1105 THR A C 1
ATOM 7955 O O . THR A 1 1105 ? -18.053 -27.728 19.411 1.00 79.00 1105 THR A O 1
ATOM 7958 N N . THR A 1 1106 ? -19.771 -28.331 18.114 1.00 72.69 1106 THR A N 1
ATOM 7959 C CA . THR A 1 1106 ? -20.822 -27.923 19.064 1.00 72.69 1106 THR A CA 1
ATOM 7960 C C . THR A 1 1106 ? -21.667 -29.098 19.550 1.00 72.69 1106 THR A C 1
ATOM 7962 O O . THR A 1 1106 ? -22.637 -28.891 20.281 1.00 72.69 1106 THR A O 1
ATOM 7965 N N . ASP A 1 1107 ? -21.360 -30.326 19.117 1.00 81.62 1107 ASP A N 1
ATOM 7966 C CA . ASP A 1 1107 ? -22.093 -31.516 19.543 1.00 81.62 1107 ASP A CA 1
ATOM 7967 C C . ASP A 1 1107 ? -21.690 -31.879 20.985 1.00 81.62 1107 ASP A C 1
ATOM 7969 O O . ASP A 1 1107 ? -20.524 -32.198 21.233 1.00 81.62 1107 ASP A O 1
ATOM 7973 N N . PRO A 1 1108 ? -22.629 -31.874 21.952 1.00 84.56 1108 PRO A N 1
ATOM 7974 C CA . PRO A 1 1108 ? -22.309 -32.155 23.348 1.00 84.56 1108 PRO A CA 1
ATOM 7975 C C . PRO A 1 1108 ? -21.718 -33.548 23.597 1.00 84.56 1108 PRO A C 1
ATOM 7977 O O . PRO A 1 1108 ? -21.053 -33.740 24.610 1.00 84.56 1108 PRO A O 1
ATOM 7980 N N . SER A 1 1109 ? -21.991 -34.528 22.730 1.00 85.38 1109 SER A N 1
ATOM 7981 C CA . SER A 1 1109 ? -21.421 -35.875 22.847 1.00 85.38 1109 SER A CA 1
ATOM 7982 C C . SER A 1 1109 ? -19.963 -35.921 22.398 1.00 85.38 1109 SER A C 1
ATOM 7984 O O . SER A 1 1109 ? -19.139 -36.483 23.116 1.00 85.38 1109 SER A O 1
ATOM 7986 N N . ILE A 1 1110 ? -19.637 -35.224 21.306 1.00 86.75 1110 ILE A N 1
ATOM 7987 C CA . ILE A 1 1110 ? -18.263 -35.081 20.815 1.00 86.75 1110 ILE A CA 1
ATOM 7988 C C . ILE A 1 1110 ? -17.432 -34.293 21.830 1.00 86.75 1110 ILE A C 1
ATOM 7990 O O . ILE A 1 1110 ? -16.376 -34.758 22.243 1.00 86.75 1110 ILE A O 1
ATOM 7994 N N . VAL A 1 1111 ? -17.940 -33.154 22.315 1.00 89.50 1111 VAL A N 1
ATOM 7995 C CA . VAL A 1 1111 ? -17.250 -32.348 23.340 1.00 89.50 1111 VAL A CA 1
ATOM 7996 C C . VAL A 1 1111 ? -17.012 -33.159 24.615 1.00 89.50 1111 VAL A C 1
ATOM 7998 O O . VAL A 1 1111 ? -15.911 -33.129 25.148 1.00 89.50 1111 VAL A O 1
ATOM 8001 N N . ALA A 1 1112 ? -17.990 -33.950 25.073 1.00 90.88 1112 ALA A N 1
ATOM 8002 C CA . ALA A 1 1112 ? -17.803 -34.808 26.245 1.00 90.88 1112 ALA A CA 1
ATOM 8003 C C . ALA A 1 1112 ? -16.716 -35.879 26.037 1.00 90.88 1112 ALA A C 1
ATOM 8005 O O . ALA A 1 1112 ? -16.016 -36.228 26.988 1.00 90.88 1112 ALA A O 1
ATOM 8006 N N . ASN A 1 1113 ? -16.566 -36.392 24.814 1.00 90.62 1113 ASN A N 1
ATOM 8007 C CA . ASN A 1 1113 ? -15.503 -37.334 24.472 1.00 90.62 1113 ASN A CA 1
ATOM 8008 C C . ASN A 1 1113 ? -14.135 -36.636 24.413 1.00 90.62 1113 ASN A C 1
ATOM 8010 O O . ASN A 1 1113 ? -13.170 -37.153 24.970 1.00 90.62 1113 ASN A O 1
ATOM 8014 N N . LEU A 1 1114 ? -14.047 -35.440 23.826 1.00 94.56 1114 LEU A N 1
ATOM 8015 C CA . LEU A 1 1114 ? -12.816 -34.638 23.825 1.00 94.56 1114 LEU A CA 1
ATOM 8016 C C . LEU A 1 1114 ? -12.399 -34.225 25.247 1.00 94.56 1114 LEU A C 1
ATOM 8018 O O . LEU A 1 1114 ? -11.222 -34.323 25.593 1.00 94.56 1114 LEU A O 1
ATOM 8022 N N . ASP A 1 1115 ? -13.358 -33.856 26.100 1.00 94.44 1115 ASP A N 1
ATOM 8023 C CA . ASP A 1 1115 ? -13.133 -33.590 27.526 1.00 94.44 1115 ASP A CA 1
ATOM 8024 C C . ASP A 1 1115 ? -12.583 -34.821 28.251 1.00 94.44 1115 ASP A C 1
ATOM 8026 O O . ASP A 1 1115 ? -11.689 -34.700 29.089 1.00 94.44 1115 ASP A O 1
ATOM 8030 N N . ALA A 1 1116 ? -13.086 -36.017 27.932 1.00 94.81 1116 ALA A N 1
ATOM 8031 C CA . ALA A 1 1116 ? -12.580 -37.256 28.513 1.00 94.81 1116 ALA A CA 1
ATOM 8032 C C . ALA A 1 1116 ? -11.119 -37.514 28.109 1.00 94.81 1116 ALA A C 1
ATOM 8034 O O . ALA A 1 1116 ? -10.312 -37.896 28.960 1.00 94.81 1116 ALA A O 1
ATOM 8035 N N . ILE A 1 1117 ? -10.752 -37.224 26.856 1.00 95.88 1117 ILE A N 1
ATOM 8036 C CA . ILE A 1 1117 ? -9.369 -37.323 26.364 1.00 95.88 1117 ILE A CA 1
ATOM 8037 C C . ILE A 1 1117 ? -8.469 -36.303 27.072 1.00 95.88 1117 ILE A C 1
ATOM 8039 O O . ILE A 1 1117 ? -7.422 -36.687 27.589 1.00 95.88 1117 ILE A O 1
ATOM 8043 N N . ALA A 1 1118 ? -8.883 -35.035 27.173 1.00 95.88 1118 ALA A N 1
ATOM 8044 C CA . ALA A 1 1118 ? -8.140 -33.993 27.891 1.00 95.88 1118 ALA A CA 1
ATOM 8045 C C . ALA A 1 1118 ? -7.978 -34.326 29.386 1.00 95.88 1118 ALA A C 1
ATOM 8047 O O . ALA A 1 1118 ? -6.903 -34.165 29.969 1.00 95.88 1118 ALA A O 1
ATOM 8048 N N . THR A 1 1119 ? -9.025 -34.868 30.017 1.00 96.75 1119 THR A N 1
ATOM 8049 C CA . THR A 1 1119 ? -8.978 -35.336 31.408 1.00 96.75 1119 THR A CA 1
ATOM 8050 C C . THR A 1 1119 ? -7.990 -36.491 31.557 1.00 96.75 1119 THR A C 1
ATOM 8052 O O . THR A 1 1119 ? -7.171 -36.478 32.478 1.00 96.75 1119 THR A O 1
ATOM 8055 N N . ALA A 1 1120 ? -8.036 -37.481 30.661 1.00 96.06 1120 ALA A N 1
ATOM 8056 C CA . ALA A 1 1120 ? -7.113 -38.615 30.664 1.00 96.06 1120 ALA A CA 1
ATOM 8057 C C . ALA A 1 1120 ? -5.661 -38.183 30.391 1.00 96.06 1120 ALA A C 1
ATOM 8059 O O . ALA A 1 1120 ? -4.738 -38.734 30.988 1.00 96.06 1120 ALA A O 1
ATOM 8060 N N . GLY A 1 1121 ? -5.477 -37.161 29.552 1.00 95.44 1121 GLY A N 1
ATOM 8061 C CA . GLY A 1 1121 ? -4.208 -36.508 29.236 1.00 95.44 1121 GLY A CA 1
ATOM 8062 C C . GLY A 1 1121 ? -3.723 -35.489 30.272 1.00 95.44 1121 GLY A C 1
ATOM 8063 O O . GLY A 1 1121 ? -2.649 -34.924 30.097 1.00 95.44 1121 GLY A O 1
ATOM 8064 N N . GLY A 1 1122 ? -4.472 -35.255 31.354 1.00 93.81 1122 GLY A N 1
ATOM 8065 C CA . GLY A 1 1122 ? -4.036 -34.458 32.507 1.00 93.81 1122 GLY A CA 1
ATOM 8066 C C . GLY A 1 1122 ? -4.280 -32.949 32.425 1.00 93.81 1122 GLY A C 1
ATOM 8067 O O . GLY A 1 1122 ? -3.869 -32.237 33.337 1.00 93.81 1122 GLY A O 1
ATOM 8068 N N . THR A 1 1123 ? -4.966 -32.456 31.393 1.00 92.81 1123 THR A N 1
ATOM 8069 C CA . THR A 1 1123 ? -5.208 -31.016 31.156 1.00 92.81 1123 THR A CA 1
ATOM 8070 C C . THR A 1 1123 ? -6.624 -30.568 31.530 1.00 92.81 1123 THR A C 1
ATOM 8072 O O . THR A 1 1123 ? -6.915 -29.376 31.592 1.00 92.81 1123 THR A O 1
ATOM 8075 N N . GLY A 1 1124 ? -7.501 -31.513 31.882 1.00 92.25 1124 GLY A N 1
ATOM 8076 C CA . GLY A 1 1124 ? -8.843 -31.229 32.382 1.00 92.25 1124 GLY A CA 1
ATOM 8077 C C . GLY A 1 1124 ? -9.893 -31.303 31.281 1.00 92.25 1124 GLY A C 1
ATOM 8078 O O . GLY A 1 1124 ? -10.398 -32.385 31.013 1.00 92.25 1124 GLY A O 1
ATOM 8079 N N . ALA A 1 1125 ? -10.265 -30.174 30.689 1.00 92.12 1125 ALA A N 1
ATOM 8080 C CA . ALA A 1 1125 ? -11.307 -30.108 29.660 1.00 92.12 1125 ALA A CA 1
ATOM 8081 C C . ALA A 1 1125 ? -10.716 -29.672 28.315 1.00 92.12 1125 ALA A C 1
ATOM 8083 O O . ALA A 1 1125 ? -9.688 -28.993 28.284 1.00 92.12 1125 ALA A O 1
ATOM 8084 N N . ALA A 1 1126 ? -11.368 -30.053 27.220 1.00 92.25 1126 ALA A N 1
ATOM 8085 C CA . ALA A 1 1126 ? -10.984 -29.609 25.891 1.00 92.25 1126 ALA A CA 1
ATOM 8086 C C . ALA A 1 1126 ? -11.308 -28.118 25.708 1.00 92.25 1126 ALA A C 1
ATOM 8088 O O . ALA A 1 1126 ? -12.325 -27.614 26.193 1.00 92.25 1126 ALA A O 1
ATOM 8089 N N . ILE A 1 1127 ? -10.448 -27.405 24.982 1.00 93.81 1127 ILE A N 1
ATOM 8090 C CA . ILE A 1 1127 ? -10.680 -26.008 24.610 1.00 93.81 1127 ILE A CA 1
ATOM 8091 C C . ILE A 1 1127 ? -11.463 -26.011 23.300 1.00 93.81 1127 ILE A C 1
ATOM 8093 O O . ILE A 1 1127 ? -10.977 -26.507 22.288 1.00 93.81 1127 ILE A O 1
ATOM 8097 N N . VAL A 1 1128 ? -12.689 -25.491 23.309 1.00 90.75 1128 VAL A N 1
ATOM 8098 C CA . VAL A 1 1128 ? -13.530 -25.439 22.106 1.00 90.75 1128 VAL A CA 1
ATOM 8099 C C . VAL A 1 1128 ? -13.399 -24.069 21.453 1.00 90.75 1128 VAL A C 1
ATOM 8101 O O . VAL A 1 1128 ? -13.689 -23.054 22.087 1.00 90.75 1128 VAL A O 1
ATOM 8104 N N . VAL A 1 1129 ? -12.988 -24.048 20.187 1.00 90.56 1129 VAL A N 1
ATOM 8105 C CA . VAL A 1 1129 ? -12.779 -22.832 19.383 1.00 90.56 1129 VAL A CA 1
ATOM 8106 C C . VAL A 1 1129 ? -13.481 -22.969 18.030 1.00 90.56 1129 VAL A C 1
ATOM 8108 O O . VAL A 1 1129 ? -13.801 -24.079 17.608 1.00 90.56 1129 VAL A O 1
ATOM 8111 N N . SER A 1 1130 ? -13.750 -21.859 17.347 1.00 81.25 1130 SER A N 1
ATOM 8112 C CA . SER A 1 1130 ? -14.496 -21.845 16.072 1.00 81.25 1130 SER A CA 1
ATOM 8113 C C . SER A 1 1130 ? -13.843 -21.028 14.956 1.00 81.25 1130 SER A C 1
ATOM 8115 O O . SER A 1 1130 ? -14.336 -21.047 13.829 1.00 81.25 1130 SER A O 1
ATOM 8117 N N . ASP A 1 1131 ? -12.760 -20.319 15.259 1.00 83.88 1131 ASP A N 1
ATOM 8118 C CA . ASP A 1 1131 ? -12.045 -19.429 14.348 1.00 83.88 1131 ASP A CA 1
ATOM 8119 C C . ASP A 1 1131 ? -10.540 -19.428 14.662 1.00 83.88 1131 ASP A C 1
ATOM 8121 O O . ASP A 1 1131 ? -10.098 -19.958 15.689 1.00 83.88 1131 ASP A O 1
ATOM 8125 N N . ASP A 1 1132 ? -9.762 -18.880 13.733 1.00 85.19 1132 ASP A N 1
ATOM 8126 C CA . ASP A 1 1132 ? -8.303 -18.793 13.770 1.00 85.19 1132 ASP A CA 1
ATOM 8127 C C . ASP A 1 1132 ? -7.806 -17.953 14.954 1.00 85.19 1132 ASP A C 1
ATOM 8129 O O . ASP A 1 1132 ? -6.901 -18.387 15.660 1.00 85.19 1132 ASP A O 1
ATOM 8133 N N . ALA A 1 1133 ? -8.443 -16.815 15.251 1.00 85.12 1133 ALA A N 1
ATOM 8134 C CA . ALA A 1 1133 ? -8.044 -15.941 16.353 1.00 85.12 1133 ALA A CA 1
ATOM 8135 C C . ALA A 1 1133 ? -8.221 -16.612 17.727 1.00 85.12 1133 ALA A C 1
ATOM 8137 O O . ALA A 1 1133 ? -7.339 -16.528 18.586 1.00 85.12 1133 ALA A O 1
ATOM 8138 N N . ALA A 1 1134 ? -9.343 -17.305 17.942 1.00 87.31 1134 ALA A N 1
ATOM 8139 C CA . ALA A 1 1134 ? -9.597 -18.065 19.162 1.00 87.31 1134 ALA A CA 1
ATOM 8140 C C . ALA A 1 1134 ? -8.649 -19.264 19.293 1.00 87.31 1134 ALA A C 1
ATOM 8142 O O . ALA A 1 1134 ? -8.200 -19.563 20.401 1.00 87.31 1134 ALA A O 1
ATOM 8143 N N . LEU A 1 1135 ? -8.314 -19.928 18.181 1.00 90.75 1135 LEU A N 1
ATOM 8144 C CA . LEU A 1 1135 ? -7.296 -20.978 18.157 1.00 90.75 1135 LEU A CA 1
ATOM 8145 C C . LEU A 1 1135 ? -5.913 -20.424 18.517 1.00 90.75 1135 LEU A C 1
ATOM 8147 O O . LEU A 1 1135 ? -5.252 -20.989 19.387 1.00 90.75 1135 LEU A O 1
ATOM 8151 N N . SER A 1 1136 ? -5.499 -19.305 17.914 1.00 90.38 1136 SER A N 1
ATOM 8152 C CA . SER A 1 1136 ? -4.215 -18.667 18.212 1.00 90.38 1136 SER A CA 1
ATOM 8153 C C . SER A 1 1136 ? -4.118 -18.258 19.679 1.00 90.38 1136 SER A C 1
ATOM 8155 O O . SER A 1 1136 ? -3.095 -18.502 20.314 1.00 90.38 1136 SER A O 1
ATOM 8157 N N . ALA A 1 1137 ? -5.190 -17.698 20.248 1.00 88.25 1137 ALA A N 1
ATOM 8158 C CA . ALA A 1 1137 ? -5.245 -17.355 21.668 1.00 88.25 1137 ALA A CA 1
ATOM 8159 C C . ALA A 1 1137 ? -5.138 -18.598 22.568 1.00 88.25 1137 ALA A C 1
ATOM 8161 O O . ALA A 1 1137 ? -4.344 -18.610 23.504 1.00 88.25 1137 ALA A O 1
ATOM 8162 N N . ALA A 1 1138 ? -5.881 -19.666 22.257 1.00 90.75 1138 ALA A N 1
ATOM 8163 C CA . ALA A 1 1138 ? -5.822 -20.916 23.014 1.00 90.75 1138 ALA A CA 1
ATOM 8164 C C . ALA A 1 1138 ? -4.420 -21.543 22.993 1.00 90.75 1138 ALA A C 1
ATOM 8166 O O . ALA A 1 1138 ? -3.946 -22.030 24.016 1.00 90.75 1138 ALA A O 1
ATOM 8167 N N . MET A 1 1139 ? -3.746 -21.524 21.842 1.00 90.75 1139 MET A N 1
ATOM 8168 C CA . MET A 1 1139 ? -2.377 -22.027 21.724 1.00 90.75 1139 MET A CA 1
ATOM 8169 C C . MET A 1 1139 ? -1.368 -21.129 22.446 1.00 90.75 1139 MET A C 1
ATOM 8171 O O . MET A 1 1139 ? -0.496 -21.653 23.133 1.00 90.75 1139 MET A O 1
ATOM 8175 N N . ALA A 1 1140 ? -1.510 -19.803 22.357 1.00 87.69 1140 ALA A N 1
ATOM 8176 C CA . ALA A 1 1140 ? -0.662 -18.850 23.074 1.00 87.69 1140 ALA A CA 1
ATOM 8177 C C . ALA A 1 1140 ? -0.750 -19.020 24.601 1.00 87.69 1140 ALA A C 1
ATOM 8179 O O . ALA A 1 1140 ? 0.276 -18.973 25.284 1.00 87.69 1140 ALA A O 1
ATOM 8180 N N . ASP A 1 1141 ? -1.947 -19.277 25.136 1.00 88.56 1141 ASP A N 1
ATOM 8181 C CA . ASP A 1 1141 ? -2.141 -19.574 26.560 1.00 88.56 1141 ASP A CA 1
ATOM 8182 C C . ASP A 1 1141 ? -1.407 -20.868 26.960 1.00 88.56 1141 ASP A C 1
ATOM 8184 O O . ASP A 1 1141 ? -0.686 -20.890 27.957 1.00 88.56 1141 ASP A O 1
ATOM 8188 N N . ILE A 1 1142 ? -1.516 -21.932 26.149 1.00 89.31 1142 ILE A N 1
ATOM 8189 C CA . ILE A 1 1142 ? -0.803 -23.200 26.393 1.00 89.31 1142 ILE A CA 1
ATOM 8190 C C . ILE A 1 1142 ? 0.720 -22.993 26.348 1.00 89.31 1142 ILE A C 1
ATOM 8192 O O . ILE A 1 1142 ? 1.429 -23.558 27.178 1.00 89.31 1142 ILE A O 1
ATOM 8196 N N . ILE A 1 1143 ? 1.224 -22.196 25.402 1.00 87.38 1143 ILE A N 1
ATOM 8197 C CA . ILE A 1 1143 ? 2.654 -21.872 25.263 1.00 87.38 1143 ILE A CA 1
ATOM 8198 C C . ILE A 1 1143 ? 3.162 -21.095 26.476 1.00 87.38 1143 ILE A C 1
ATOM 8200 O O . ILE A 1 1143 ? 4.184 -21.463 27.054 1.00 87.38 1143 ILE A O 1
ATOM 8204 N N . THR A 1 1144 ? 2.428 -20.072 26.908 1.00 83.75 1144 THR A N 1
ATOM 8205 C CA . THR A 1 1144 ? 2.809 -19.240 28.058 1.00 83.75 1144 THR A CA 1
ATOM 8206 C C . THR A 1 1144 ? 2.943 -20.079 29.333 1.00 83.75 1144 THR A C 1
ATOM 8208 O O . THR A 1 1144 ? 3.887 -19.895 30.096 1.00 83.75 1144 THR A O 1
ATOM 8211 N N . ASP A 1 1145 ? 2.065 -21.068 29.523 1.00 82.38 1145 ASP A N 1
ATOM 8212 C CA . ASP A 1 1145 ? 2.116 -22.009 30.651 1.00 82.38 1145 ASP A CA 1
ATOM 8213 C C . ASP A 1 1145 ? 3.314 -22.986 30.602 1.00 82.38 1145 ASP A C 1
ATOM 8215 O O . ASP A 1 1145 ? 3.530 -23.758 31.543 1.00 82.38 1145 ASP A O 1
ATOM 8219 N N . THR A 1 1146 ? 4.086 -22.995 29.512 1.00 83.94 1146 THR A N 1
ATOM 8220 C CA . THR A 1 1146 ? 5.295 -23.822 29.360 1.00 83.94 1146 THR A CA 1
ATOM 8221 C C . THR A 1 1146 ? 6.605 -23.058 29.495 1.00 83.94 1146 THR A C 1
ATOM 8223 O O . THR A 1 1146 ? 7.651 -23.699 29.538 1.00 83.94 1146 THR A O 1
ATOM 8226 N N . VAL A 1 1147 ? 6.567 -21.729 29.619 1.00 79.44 1147 VAL A N 1
ATOM 8227 C CA . VAL A 1 1147 ? 7.769 -20.931 29.884 1.00 79.44 1147 VAL A CA 1
ATOM 8228 C C . VAL A 1 1147 ? 8.172 -21.126 31.344 1.00 79.44 1147 VAL A C 1
ATOM 8230 O O . VAL A 1 1147 ? 7.409 -20.810 32.261 1.00 79.44 1147 VAL A O 1
ATOM 8233 N N . LEU A 1 1148 ? 9.361 -21.684 31.563 1.00 80.88 1148 LEU A N 1
ATOM 8234 C CA . LEU A 1 1148 ? 9.921 -21.836 32.900 1.00 80.88 1148 LEU A CA 1
ATOM 8235 C C . LEU A 1 1148 ? 10.534 -20.512 33.364 1.00 80.88 1148 LEU A C 1
ATOM 8237 O O . LEU A 1 1148 ? 11.061 -19.747 32.562 1.00 80.88 1148 LEU A O 1
ATOM 8241 N N . VAL A 1 1149 ? 10.396 -20.221 34.657 1.00 79.81 1149 VAL A N 1
ATOM 8242 C CA . VAL A 1 1149 ? 10.900 -18.994 35.282 1.00 79.81 1149 VAL A CA 1
ATOM 8243 C C . VAL A 1 1149 ? 11.569 -19.373 36.589 1.00 79.81 1149 VAL A C 1
ATOM 8245 O O . VAL A 1 1149 ? 10.940 -20.030 37.426 1.00 79.81 1149 VAL A O 1
ATOM 8248 N N . GLU A 1 1150 ? 12.789 -18.885 36.782 1.00 84.75 1150 GLU A N 1
ATOM 8249 C CA . GLU A 1 1150 ? 13.584 -19.160 37.969 1.00 84.75 1150 GLU A CA 1
ATOM 8250 C C . GLU A 1 1150 ? 12.931 -18.590 39.244 1.00 84.75 1150 GLU A C 1
ATOM 8252 O O . GLU A 1 1150 ? 12.492 -17.428 39.295 1.00 84.75 1150 GLU A O 1
ATOM 8257 N N . GLN A 1 1151 ? 12.852 -19.390 40.314 1.00 88.44 1151 GLN A N 1
ATOM 8258 C CA . GLN A 1 1151 ? 12.443 -18.915 41.639 1.00 88.44 1151 GLN A CA 1
ATOM 8259 C C . GLN A 1 1151 ? 13.565 -19.120 42.641 1.00 88.44 1151 GLN A C 1
ATOM 8261 O O . GLN A 1 1151 ? 14.165 -20.175 42.718 1.00 88.44 1151 GLN A O 1
ATOM 8266 N N . CYS A 1 1152 ? 13.746 -18.138 43.526 1.00 87.25 1152 CYS A N 1
ATOM 8267 C CA . CYS A 1 1152 ? 14.730 -18.207 44.598 1.00 87.25 1152 CYS A CA 1
ATOM 8268 C C . CYS A 1 1152 ? 14.278 -19.247 45.636 1.00 87.25 1152 CYS A C 1
ATOM 8270 O O . CYS A 1 1152 ? 13.609 -18.909 46.624 1.00 87.25 1152 CYS A O 1
ATOM 8272 N N . ASN A 1 1153 ? 14.585 -20.517 45.415 1.00 87.25 1153 ASN A N 1
ATOM 8273 C CA . ASN A 1 1153 ? 14.144 -21.631 46.246 1.00 87.25 1153 ASN A CA 1
ATOM 8274 C C . ASN A 1 1153 ? 15.265 -22.663 46.507 1.00 87.25 1153 ASN A C 1
ATOM 8276 O O . ASN A 1 1153 ? 15.086 -23.555 47.351 1.00 87.25 1153 ASN A O 1
ATOM 8280 N N . GLY A 1 1154 ? 16.443 -22.481 45.900 1.00 81.69 1154 GLY A N 1
ATOM 8281 C CA . GLY A 1 1154 ? 17.591 -23.379 46.011 1.00 81.69 1154 GLY A CA 1
ATOM 8282 C C . GLY A 1 1154 ? 17.498 -24.620 45.123 1.00 81.69 1154 GLY A C 1
ATOM 8283 O O . GLY A 1 1154 ? 18.159 -25.622 45.428 1.00 81.69 1154 GLY A O 1
ATOM 8284 N N . LEU A 1 1155 ? 16.657 -24.570 44.095 1.00 83.81 1155 LEU A N 1
ATOM 8285 C CA . LEU A 1 1155 ? 16.524 -25.519 42.997 1.00 83.81 1155 LEU A CA 1
ATOM 8286 C C . LEU A 1 1155 ? 16.724 -24.744 41.693 1.00 83.81 1155 LEU A C 1
ATOM 8288 O O . LEU A 1 1155 ? 16.591 -23.534 41.686 1.00 83.81 1155 LEU A O 1
ATOM 8292 N N . ASP A 1 1156 ? 17.057 -25.480 40.647 1.00 78.88 1156 ASP A N 1
ATOM 8293 C CA . ASP A 1 1156 ? 17.112 -25.013 39.264 1.00 78.88 1156 ASP A CA 1
ATOM 8294 C C . ASP A 1 1156 ? 15.685 -25.140 38.699 1.00 78.88 1156 ASP A C 1
ATOM 8296 O O . ASP A 1 1156 ? 15.215 -26.268 38.479 1.00 78.88 1156 ASP A O 1
ATOM 8300 N N . ASP A 1 1157 ? 14.939 -24.033 38.650 1.00 80.50 1157 ASP A N 1
ATOM 8301 C CA . ASP A 1 1157 ? 13.522 -24.005 38.258 1.00 80.50 1157 ASP A CA 1
ATOM 8302 C C . ASP A 1 1157 ? 13.339 -23.718 36.755 1.00 80.50 1157 ASP A C 1
ATOM 8304 O O . ASP A 1 1157 ? 12.294 -24.087 36.202 1.00 80.50 1157 ASP A O 1
ATOM 8308 N N . ASP A 1 1158 ? 14.317 -23.088 36.097 1.00 78.94 1158 ASP A N 1
ATOM 8309 C CA . ASP A 1 1158 ? 14.332 -22.846 34.648 1.00 78.94 1158 ASP A CA 1
ATOM 8310 C C . ASP A 1 1158 ? 15.189 -23.828 33.828 1.00 78.94 1158 ASP A C 1
ATOM 8312 O O . ASP A 1 1158 ? 15.089 -23.857 32.599 1.00 78.94 1158 ASP A O 1
ATOM 8316 N N . CYS A 1 1159 ? 15.872 -24.756 34.499 1.00 75.88 1159 CYS A N 1
ATOM 8317 C CA . CYS A 1 1159 ? 16.601 -25.891 33.933 1.00 75.88 1159 CYS A CA 1
ATOM 8318 C C . CYS A 1 1159 ? 17.901 -25.531 33.206 1.00 75.88 1159 CYS A C 1
ATOM 8320 O O . CYS A 1 1159 ? 18.383 -26.346 32.402 1.00 75.88 1159 CYS A O 1
ATOM 8322 N N . ASP A 1 1160 ? 18.469 -24.348 33.442 1.00 75.88 1160 ASP A N 1
ATOM 8323 C CA . ASP A 1 1160 ? 19.705 -23.904 32.792 1.00 75.88 1160 ASP A CA 1
ATOM 8324 C C . ASP A 1 1160 ? 20.980 -24.550 33.390 1.00 75.88 1160 ASP A C 1
ATOM 8326 O O . ASP A 1 1160 ? 22.068 -24.491 32.800 1.00 75.88 1160 ASP A O 1
ATOM 8330 N N . GLY A 1 1161 ? 20.832 -25.273 34.507 1.00 75.31 1161 GLY A N 1
ATOM 8331 C CA . GLY A 1 1161 ? 21.892 -25.996 35.209 1.00 75.31 1161 GLY A CA 1
ATOM 8332 C C . GLY A 1 1161 ? 22.589 -25.194 36.311 1.00 75.31 1161 GLY A C 1
ATOM 8333 O O . GLY A 1 1161 ? 23.450 -25.756 37.009 1.00 75.31 1161 GLY A O 1
ATOM 8334 N N . GLU A 1 1162 ? 22.245 -23.923 36.481 1.00 80.69 1162 GLU A N 1
ATOM 8335 C CA . GLU A 1 1162 ? 22.608 -23.090 37.621 1.00 80.69 1162 GLU A CA 1
ATOM 8336 C C . GLU A 1 1162 ? 21.464 -23.108 38.667 1.00 80.69 1162 GLU A C 1
ATOM 8338 O O . GLU A 1 1162 ? 20.529 -23.892 38.572 1.00 80.69 1162 GLU A O 1
ATOM 8343 N N . ILE A 1 1163 ? 21.649 -22.449 39.815 1.00 84.75 1163 ILE A N 1
ATOM 8344 C CA . ILE A 1 1163 ? 20.644 -22.441 40.895 1.00 84.75 1163 ILE A CA 1
ATOM 8345 C C . ILE A 1 1163 ? 20.492 -21.002 41.376 1.00 84.75 1163 ILE A C 1
ATOM 8347 O O . ILE A 1 1163 ? 21.451 -20.446 41.935 1.00 84.75 1163 ILE A O 1
ATOM 8351 N N . ASP A 1 1164 ? 19.277 -20.461 41.295 1.00 85.25 1164 ASP A N 1
ATOM 8352 C CA . ASP A 1 1164 ? 18.888 -19.116 41.721 1.00 85.25 1164 ASP A CA 1
ATOM 8353 C C . ASP A 1 1164 ? 19.769 -17.981 41.112 1.00 85.25 1164 ASP A C 1
ATOM 8355 O O . ASP A 1 1164 ? 19.995 -16.944 41.758 1.00 85.25 1164 ASP A O 1
ATOM 8359 N N . GLU A 1 1165 ? 20.327 -18.152 39.913 1.00 83.19 1165 GLU A N 1
ATOM 8360 C CA . GLU A 1 1165 ? 21.273 -17.232 39.242 1.00 83.19 1165 GLU A CA 1
ATOM 8361 C C . GLU A 1 1165 ? 20.639 -15.911 38.797 1.00 83.19 1165 GLU A C 1
ATOM 8363 O O . GLU A 1 1165 ? 21.292 -14.859 38.873 1.00 83.19 1165 GLU A O 1
ATOM 8368 N N . ASP A 1 1166 ? 19.342 -15.925 38.498 1.00 85.19 1166 ASP A N 1
ATOM 8369 C CA . ASP A 1 1166 ? 18.521 -14.731 38.259 1.00 85.19 1166 ASP A CA 1
ATOM 8370 C C . ASP A 1 1166 ? 18.324 -13.838 39.503 1.00 85.19 1166 ASP A C 1
ATOM 8372 O O . ASP A 1 1166 ? 17.791 -12.719 39.433 1.00 85.19 1166 ASP A O 1
ATOM 8376 N N . PHE A 1 1167 ? 18.844 -14.263 40.661 1.00 88.12 1167 PHE A N 1
ATOM 8377 C CA . PHE A 1 1167 ? 18.865 -13.500 41.909 1.00 88.12 1167 PHE A CA 1
ATOM 8378 C C . PHE A 1 1167 ? 20.292 -13.053 42.275 1.00 88.12 1167 PHE A C 1
ATOM 8380 O O . PHE A 1 1167 ? 20.859 -13.495 43.279 1.00 88.12 1167 PHE A O 1
ATOM 8387 N N . PRO A 1 1168 ? 20.881 -12.074 41.556 1.00 82.31 1168 PRO A N 1
ATOM 8388 C CA . PRO A 1 1168 ? 22.299 -11.707 41.673 1.00 82.31 1168 PRO A CA 1
ATOM 8389 C C . PRO A 1 1168 ? 22.698 -11.120 43.036 1.00 82.31 1168 PRO A C 1
ATOM 8391 O O . PRO A 1 1168 ? 23.884 -10.928 43.324 1.00 82.31 1168 PRO A O 1
ATOM 8394 N N . ASP A 1 1169 ? 21.725 -10.775 43.883 1.00 85.31 1169 ASP A N 1
ATOM 8395 C CA . ASP A 1 1169 ? 21.953 -10.294 45.241 1.00 85.31 1169 ASP A CA 1
ATOM 8396 C C . ASP A 1 1169 ? 21.817 -11.385 46.317 1.00 85.31 1169 ASP A C 1
ATOM 8398 O O . ASP A 1 1169 ? 22.066 -11.102 47.496 1.00 85.31 1169 ASP A O 1
ATOM 8402 N N . LEU A 1 1170 ? 21.495 -12.627 45.940 1.00 86.12 1170 LEU A N 1
ATOM 8403 C CA . LEU A 1 1170 ? 21.495 -13.791 46.820 1.00 86.12 1170 LEU A CA 1
ATOM 8404 C C . LEU A 1 1170 ? 22.909 -14.038 47.364 1.00 86.12 1170 LEU A C 1
ATOM 8406 O O . LEU A 1 1170 ? 23.910 -14.009 46.652 1.00 86.12 1170 LEU A O 1
ATOM 8410 N N . GLY A 1 1171 ? 23.031 -14.191 48.684 1.00 83.00 1171 GLY A N 1
ATOM 8411 C CA . GLY A 1 1171 ? 24.338 -14.323 49.334 1.00 83.00 1171 GLY A CA 1
ATOM 8412 C C . GLY A 1 1171 ? 25.122 -13.010 49.498 1.00 83.00 1171 GLY A C 1
ATOM 8413 O O . GLY A 1 1171 ? 26.143 -12.996 50.197 1.00 83.00 1171 GLY A O 1
ATOM 8414 N N . ALA A 1 1172 ? 24.650 -11.883 48.950 1.00 88.06 1172 ALA A N 1
ATOM 8415 C CA . ALA A 1 1172 ? 25.295 -10.589 49.145 1.00 88.06 1172 ALA A CA 1
ATOM 8416 C C . ALA A 1 1172 ? 25.166 -10.102 50.598 1.00 88.06 1172 ALA A C 1
ATOM 8418 O O . ALA A 1 1172 ? 24.177 -10.350 51.298 1.00 88.06 1172 ALA A O 1
ATOM 8419 N N . THR A 1 1173 ? 26.173 -9.361 51.071 1.00 87.56 1173 THR A N 1
ATOM 8420 C CA . THR A 1 1173 ? 26.108 -8.726 52.392 1.00 87.56 1173 THR A CA 1
ATOM 8421 C C . THR A 1 1173 ? 25.071 -7.615 52.390 1.00 87.56 1173 THR A C 1
ATOM 8423 O O . THR A 1 1173 ? 25.128 -6.709 51.559 1.00 87.56 1173 THR A O 1
ATOM 8426 N N . CYS A 1 1174 ? 24.187 -7.632 53.374 1.00 89.00 1174 CYS A N 1
ATOM 8427 C CA . CYS A 1 1174 ? 23.184 -6.603 53.589 1.00 89.00 1174 CYS A CA 1
ATOM 8428 C C . CYS A 1 1174 ? 23.268 -6.077 55.026 1.00 89.00 1174 CYS A C 1
ATOM 8430 O O . CYS A 1 1174 ? 24.015 -6.600 55.858 1.00 89.00 1174 CYS A O 1
ATOM 8432 N N . ASP A 1 1175 ? 22.539 -5.013 55.339 1.00 87.12 1175 ASP A N 1
ATOM 8433 C CA . ASP A 1 1175 ? 22.407 -4.538 56.709 1.00 87.12 1175 ASP A CA 1
ATOM 8434 C C . ASP A 1 1175 ? 20.974 -4.122 57.019 1.00 87.12 1175 ASP A C 1
ATOM 8436 O O . ASP A 1 1175 ? 20.140 -3.939 56.136 1.00 87.12 1175 ASP A O 1
ATOM 8440 N N . ASN A 1 1176 ? 20.697 -3.988 58.309 1.00 81.31 1176 ASN A N 1
ATOM 8441 C CA . ASN A 1 1176 ? 19.405 -3.555 58.825 1.00 81.31 1176 ASN A CA 1
ATOM 8442 C C . ASN A 1 1176 ? 19.108 -2.054 58.604 1.00 81.31 1176 ASN A C 1
ATOM 8444 O O . ASN A 1 1176 ? 18.194 -1.533 59.241 1.00 81.31 1176 ASN A O 1
ATOM 8448 N N . GLY A 1 1177 ? 19.886 -1.333 57.784 1.00 77.94 1177 GLY A N 1
ATOM 8449 C CA . GLY A 1 1177 ? 19.717 0.099 57.509 1.00 77.94 1177 GLY A CA 1
ATOM 8450 C C . GLY A 1 1177 ? 20.092 1.043 58.661 1.00 77.94 1177 GLY A C 1
ATOM 8451 O O . GLY A 1 1177 ? 19.931 2.258 58.539 1.00 77.94 1177 GLY A O 1
ATOM 8452 N N . GLU A 1 1178 ? 20.595 0.519 59.783 1.00 81.12 1178 GLU A N 1
ATOM 8453 C CA . GLU A 1 1178 ? 20.938 1.292 60.983 1.00 81.12 1178 GLU A CA 1
ATOM 8454 C C . GLU A 1 1178 ? 22.383 1.831 60.945 1.00 81.12 1178 GLU A C 1
ATOM 8456 O O . GLU A 1 1178 ? 23.268 1.293 60.278 1.00 81.12 1178 GLU A O 1
ATOM 8461 N N . LEU A 1 1179 ? 22.668 2.892 61.711 1.00 75.19 1179 LEU A N 1
ATOM 8462 C CA . LEU A 1 1179 ? 23.991 3.536 61.750 1.00 75.19 1179 LEU A CA 1
ATOM 8463 C C . LEU A 1 1179 ? 24.757 3.243 63.055 1.00 75.19 1179 LEU A C 1
ATOM 8465 O O . LEU A 1 1179 ? 24.203 3.219 64.155 1.00 75.19 1179 LEU A O 1
ATOM 8469 N N . GLY A 1 1180 ? 26.083 3.093 62.956 1.00 76.12 1180 GLY A N 1
ATOM 8470 C CA . GLY A 1 1180 ? 26.977 2.976 64.115 1.00 76.12 1180 GLY A CA 1
ATOM 8471 C C . GLY A 1 1180 ? 26.877 1.631 64.843 1.00 76.12 1180 GLY A C 1
ATOM 8472 O O . GLY A 1 1180 ? 26.887 0.582 64.213 1.00 76.12 1180 GLY A O 1
ATOM 8473 N N . VAL A 1 1181 ? 26.808 1.648 66.179 1.00 76.12 1181 VAL A N 1
ATOM 8474 C CA . VAL A 1 1181 ? 26.763 0.424 67.013 1.00 76.12 1181 VAL A CA 1
ATOM 8475 C C . VAL A 1 1181 ? 25.456 -0.373 66.882 1.00 76.12 1181 VAL A C 1
ATOM 8477 O O . VAL A 1 1181 ? 25.392 -1.496 67.371 1.00 76.12 1181 VAL A O 1
ATOM 8480 N N . CYS A 1 1182 ? 24.432 0.206 66.246 1.00 79.88 1182 CYS A N 1
ATOM 8481 C CA . CYS A 1 1182 ? 23.160 -0.453 65.940 1.00 79.88 1182 CYS A CA 1
ATOM 8482 C C . CYS A 1 1182 ? 23.148 -1.114 64.550 1.00 79.88 1182 CYS A C 1
ATOM 8484 O O . CYS A 1 1182 ? 22.192 -1.825 64.234 1.00 79.88 1182 CYS A O 1
ATOM 8486 N N . ARG A 1 1183 ? 24.183 -0.877 63.724 1.00 84.56 1183 ARG A N 1
ATOM 8487 C CA . ARG A 1 1183 ? 24.306 -1.500 62.404 1.00 84.56 1183 ARG A CA 1
ATOM 8488 C C . ARG A 1 1183 ? 24.591 -2.981 62.585 1.00 84.56 1183 ARG A C 1
ATOM 8490 O O . ARG A 1 1183 ? 25.638 -3.355 63.117 1.00 84.56 1183 ARG A O 1
ATOM 8497 N N . THR A 1 1184 ? 23.671 -3.802 62.108 1.00 83.75 1184 THR A N 1
ATOM 8498 C CA . THR A 1 1184 ? 23.822 -5.255 62.090 1.00 83.75 1184 THR A CA 1
ATOM 8499 C C . THR A 1 1184 ? 23.899 -5.692 60.640 1.00 83.75 1184 THR A C 1
ATOM 8501 O O . THR A 1 1184 ? 23.038 -5.330 59.845 1.00 83.75 1184 THR A O 1
ATOM 8504 N N . THR A 1 1185 ? 24.951 -6.425 60.294 1.00 86.88 1185 THR A N 1
ATOM 8505 C CA . THR A 1 1185 ? 25.146 -6.976 58.951 1.00 86.88 1185 THR A CA 1
ATOM 8506 C C . THR A 1 1185 ? 24.535 -8.366 58.869 1.00 86.88 1185 THR A C 1
ATOM 8508 O O . THR A 1 1185 ? 24.738 -9.173 59.780 1.00 86.88 1185 THR A O 1
ATOM 8511 N N . GLY A 1 1186 ? 23.832 -8.639 57.781 1.00 87.62 1186 GLY A N 1
ATOM 8512 C CA . GLY A 1 1186 ? 23.295 -9.944 57.423 1.00 87.62 1186 GLY A CA 1
ATOM 8513 C C . GLY A 1 1186 ? 23.741 -10.365 56.027 1.00 87.62 1186 GLY A C 1
ATOM 8514 O O . GLY A 1 1186 ? 24.581 -9.719 55.392 1.00 87.62 1186 GLY A O 1
ATOM 8515 N N . THR A 1 1187 ? 23.147 -11.452 55.562 1.00 90.31 1187 THR A N 1
ATOM 8516 C CA . THR A 1 1187 ? 23.317 -11.987 54.215 1.00 90.31 1187 THR A CA 1
ATOM 8517 C C . THR A 1 1187 ? 21.932 -12.105 53.608 1.00 90.31 1187 THR A C 1
ATOM 8519 O O . THR A 1 1187 ? 21.019 -12.555 54.301 1.00 90.31 1187 THR A O 1
ATOM 8522 N N . ARG A 1 1188 ? 21.770 -11.687 52.353 1.00 89.50 1188 ARG A N 1
ATOM 8523 C CA . ARG A 1 1188 ? 20.501 -11.853 51.645 1.00 89.50 1188 ARG A CA 1
ATOM 8524 C C . ARG A 1 1188 ? 20.208 -13.335 51.430 1.00 89.50 1188 ARG A C 1
ATOM 8526 O O . ARG A 1 1188 ? 21.082 -14.078 50.988 1.00 89.50 1188 ARG A O 1
ATOM 8533 N N . VAL A 1 1189 ? 18.991 -13.738 51.769 1.00 90.81 1189 VAL A N 1
ATOM 8534 C CA . VAL A 1 1189 ? 18.443 -15.089 51.591 1.00 90.81 1189 VAL A CA 1
ATOM 8535 C C . VAL A 1 1189 ? 17.178 -15.009 50.749 1.00 90.81 1189 VAL A C 1
ATOM 8537 O O . VAL A 1 1189 ? 16.565 -13.945 50.670 1.00 90.81 1189 VAL A O 1
ATOM 8540 N N . CYS A 1 1190 ? 16.756 -16.118 50.157 1.00 91.12 1190 CYS A N 1
ATOM 8541 C CA . CYS A 1 1190 ? 15.492 -16.163 49.438 1.00 91.12 1190 CYS A CA 1
ATOM 8542 C C . CYS A 1 1190 ? 14.301 -15.788 50.327 1.00 91.12 1190 CYS A C 1
ATOM 8544 O O . CYS A 1 1190 ? 14.246 -16.109 51.524 1.00 91.12 1190 CYS A O 1
ATOM 8546 N N . ARG A 1 1191 ? 13.337 -15.077 49.742 1.00 88.81 1191 ARG A N 1
ATOM 8547 C CA . ARG A 1 1191 ? 12.039 -14.837 50.368 1.00 88.81 1191 ARG A CA 1
ATOM 8548 C C . ARG A 1 1191 ? 11.250 -16.135 50.434 1.00 88.81 1191 ARG A C 1
ATOM 8550 O O . ARG A 1 1191 ? 11.456 -17.063 49.668 1.00 88.81 1191 ARG A O 1
ATOM 8557 N N . ALA A 1 1192 ? 10.295 -16.176 51.358 1.00 83.56 1192 ALA A N 1
ATOM 8558 C CA . ALA A 1 1192 ? 9.434 -17.341 51.527 1.00 83.56 1192 ALA A CA 1
ATOM 8559 C C . ALA A 1 1192 ? 8.489 -17.596 50.333 1.00 83.56 1192 ALA A C 1
ATOM 8561 O O . ALA A 1 1192 ? 7.889 -18.664 50.283 1.00 83.56 1192 ALA A O 1
ATOM 8562 N N . ASP A 1 1193 ? 8.316 -16.622 49.435 1.00 83.62 1193 ASP A N 1
ATOM 8563 C CA . ASP A 1 1193 ? 7.483 -16.700 48.232 1.00 83.62 1193 ASP A CA 1
ATOM 8564 C C . ASP A 1 1193 ? 8.284 -16.959 46.944 1.00 83.62 1193 ASP A C 1
ATOM 8566 O O . ASP A 1 1193 ? 7.684 -16.952 45.877 1.00 83.62 1193 ASP A O 1
ATOM 8570 N N . GLY A 1 1194 ? 9.609 -17.153 47.021 1.00 82.38 1194 GLY A N 1
ATOM 8571 C CA . GLY A 1 1194 ? 10.470 -17.455 45.866 1.00 82.38 1194 GLY A CA 1
ATOM 8572 C C . GLY A 1 1194 ? 10.722 -16.282 44.908 1.00 82.38 1194 GLY A C 1
ATOM 8573 O O . GLY A 1 1194 ? 11.722 -16.265 44.207 1.00 82.38 1194 GLY A O 1
ATOM 8574 N N . ALA A 1 1195 ? 9.900 -15.232 44.940 1.00 86.06 1195 ALA A N 1
ATOM 8575 C CA . ALA A 1 1195 ? 9.935 -14.117 43.986 1.00 86.06 1195 ALA A CA 1
ATOM 8576 C C . ALA A 1 1195 ? 11.083 -13.098 44.200 1.00 86.06 1195 ALA A C 1
ATOM 8578 O O . ALA A 1 1195 ? 11.000 -11.956 43.742 1.00 86.06 1195 ALA A O 1
ATOM 8579 N N . GLY A 1 1196 ? 12.115 -13.431 44.982 1.00 87.81 1196 GLY A N 1
ATOM 8580 C CA . GLY A 1 1196 ? 13.254 -12.542 45.233 1.00 87.81 1196 GLY A CA 1
ATOM 8581 C C . GLY A 1 1196 ? 13.983 -12.787 46.549 1.00 87.81 1196 GLY A C 1
ATOM 8582 O O . GLY A 1 1196 ? 13.658 -13.691 47.315 1.00 87.81 1196 GLY A O 1
ATOM 8583 N N . THR A 1 1197 ? 14.942 -11.914 46.872 1.00 89.50 1197 THR A N 1
ATOM 8584 C CA . THR A 1 1197 ? 15.739 -12.011 48.106 1.00 89.50 1197 THR A CA 1
ATOM 8585 C C . THR A 1 1197 ? 15.287 -11.033 49.202 1.00 89.50 1197 THR A C 1
ATOM 8587 O O . THR A 1 1197 ? 14.641 -9.998 48.962 1.00 89.50 1197 THR A O 1
ATOM 8590 N N . THR A 1 1198 ? 15.600 -11.365 50.455 1.00 90.12 1198 THR A N 1
ATOM 8591 C CA . THR A 1 1198 ? 15.422 -10.519 51.640 1.00 90.12 1198 THR A CA 1
ATOM 8592 C C . THR A 1 1198 ? 16.676 -10.510 52.502 1.00 90.12 1198 THR A C 1
ATOM 8594 O O . THR A 1 1198 ? 17.375 -11.513 52.632 1.00 90.12 1198 THR A O 1
ATOM 8597 N N . CYS A 1 1199 ? 16.931 -9.356 53.114 1.00 87.06 1199 CYS A N 1
ATOM 8598 C CA . CYS A 1 1199 ? 17.753 -9.231 54.313 1.00 87.06 1199 CYS A CA 1
ATOM 8599 C C . CYS A 1 1199 ? 16.848 -9.409 55.554 1.00 87.06 1199 CYS A C 1
ATOM 8601 O O . CYS A 1 1199 ? 17.373 -9.775 56.622 1.00 87.06 1199 CYS A O 1
#

Radius of gyration: 34.79 Å; chains: 1; bounding box: 71×105×105 Å

Secondary structure (DSSP, 8-state):
--GGGTTHHHHHHHHTT------------EEEEEEEEEE-HHHHHHH-TTT------SSSSS---TT-EEEEEEEEEEEESS-SEEEEEEEEEE--TTEEEEEEEEE-TT--B-PPPPPPP--SS---SS--PPPS-----HHHHHT---EEEEE--GGGS-SSSSS---TTSSEE-SSPPTTGGGGTGGGTPPTTPPPEESSHHHHHHHHHHT-BS-S---SSS---TBT-----TTB--TT-STTSS--BEEEEEETTEEEEESPPPSPEEEP-TT-EEE-SS---SS------EEE---SB---SSSPPPTT--EEEEEEEEEETT--EEEEEEEEE-SSSS-GGGGGGTTTEEEEEEEE-B-----SSSS---BGGGG---EEEEEESSEEEEEEES-SEE-TT-EEEEEEEEEE-SSS-EEEEEEEEE--TTTEEEEEESS--EEETTTTEEEEEEEEE-TT-EEEEEEEEEE---SSSEEEEEEEEE-SS-TT-EEEEEEEEES----EEEEEEEESSEE-TT-EEEEEEEEEE-SSS-EE--TT-EEEEEPPTTEEEPTT--EETTEE-PPPBSSTTEEEE-SS---PPTT-EEEEEEEEEEPTTPPSEEEEEEEEEEEEETTT-SEEEEEEEEEEEEEESSPBPPPPEEPSPEETT--EEEEE-SSPTTPEEEEEETTEEEEEEE-BTTEEEEESPPPP-TT-EEEEEEE-TTSBPPPPPPPEEEEPP-GGGSSS-SSSSS--STTT-TT-SSTT---------GGGSSS-SSSSS--STTT-SS-SSTT-S----S-GGGSSS-SSSSS--STTT-SS-SSTT-S------GGGSSS-SSSSS--STTT-SS-SSTT-S--------TT---EEEEEEE--SGGGGBBSS-TT-B----SSSS----PPPTTTS-SSSSSSSSS--BHHHHHHHHHHHHHHH--SEEEEEEEEPPP-S------SS--TTTT----SS-----SSTTSEEEEE---SSTHHHHHHTTSS--SSSSSPPTT---S----S---HHHHHHHHHHHHHHHHHH-TTTTTS-EEEEEEESS---S---HHHHHHHHHHTT--EEEEEES---HHHHHHHHHHHHHTTS-SPEEE-SHHHHHHHHHHHHHTT-----SSSS-SS-SSSSSTT-TTTT-EEE-S--GGG--EEE-EE-TTSSSEE-